Protein 8CBB (pdb70)

Secondary structure (DSSP, 8-state):
-PEEEEE------TTS-HHHHHHHHHHHHHHHHHTT-SEEEE----SSTT---S-HHHHHHHHHHT-SS-EEEES-EEGGGS-HHHHHHHHHHHHHHHTS-EEEEEE----HHHHHHTT--GGGHHHHHHHHHHHHHHHHHTSEEEEESSS-EEEEEE-SS--SSSS--EEEE--SHHHHHHHHHTT--EEE-S---HHHHHHHHHHHHHHHHHTT--GGG---EEEEEEEE-SSHHHHHHHHHHHHHHHHHHHHHHH---HHHHHHHHHHHHHHHHHHHHHHHHHSEEESHHHHHHHHHHHHHHH--SEEEEE-GGG-SHHHHHHHHHHIIIIIGGG----/---EEEEE------TTS-HHHHHHHHHHHHHHHHHTT-SEEEE----SSTT-S-S-HHHHHHHHHHT-SS-EEEES-EEGGGS-HHHHHHHHHHHHHHTTS-EEEEEE----HHHHHHHT--TTSHHHHHHHHHHHHHHHHHTSEEEE-SSS--EEEEE-SSPPSSSS--EEEE--SHHHHHHHHHTT--EEE-TTS-HHHHHHHHHHHHHHHHHTT--GGG---EEEEEEEE-SSHHHHHHHHHHHHHHHHHHHHHHTTHHHHHHH--HHHHH---SHHHHHHHHHHHHTEEESHHHHHHHHHHHHHHH--SEEEEE-GGG-SHHHHHHHHHHIIIIIGGG-----/--EEEEE------TTS-HHHHHHHHHHHHHHHHHTT-SEEEE----SSTT-S-S-HHHHHHHHHHT-SS-EEEES-EEGGGS-HHHHHHHHHHHHHHTTS-EEEEEE----HHHHHHHT--GGGHHHHHHHHHHHHHHHHHHSEEEE-SSS--EEEEE-SSPPSSSS--EEEE--SHHHHHHHHHTTPPEEE-TT--HHHHHHHHHHHHHHHHHTT--GGGS--EEEEEEEE-SSHHHHHHHHHHHHHHHHHHHHHHTSHHHHHHHHSSSS--HHHHHHHHHHHHTSSHHHHHHHHHHHHSEEESHHHHHHHHHHHHHHH--SEEEEE-GGG-SHHHHHHHHHHHHHHTGGG----/--EEEEE------TT--HHHHHHHHHHHHHHHHHTT-SEEEE----SSTT---S-HHHHHHHHHHT-SS-EEEES-EEGGGS-HHHHHHHHHHHHHHHTS-EEEEEE----HHHHHHHT--GGGHHHHHHHHHHHHHHHHHTSEEEEESSS-EEEEEE-SS--SSSS--EEEE--SHHHHHHHHHTTPPEEE-TT--HHHHHHHHHHHHHHHHHTT--TTS---EEEEEEEE-S-HHHHHHHHHHHHHHHHHHHHHH--TTHHHHHHHHHHHHHHHHHHHHHHHHSEEESHHHHHHHHHHHHHTT--SEEEEE-GGG-SHHHHHHHHHHHHHHTGGG----

Organism: NCBI:txid215803

InterPro domains:
  IPR002103 Bacterial luciferase/NFP [PR00089] (186-201)
  IPR002103 Bacterial luciferase/NFP [PR00089] (202-217)
  IPR002103 Bacterial luciferase/NFP [PR00089] (219-236)
  IPR002103 Bacterial luciferase/NFP [PR00089] (237-255)
  IPR011251 Luciferase-like domain [PF00296] (9-321)
  IPR036661 Luciferase-like domain superfamily [G3DSA:3.20.20.30] (7-361)
  IPR036661 Luciferase-like domain superfamily [SSF51679] (7-359)
  IPR050766 Bacterial Luciferase Oxidoreductase [PTHR30137] (23-360)

Radius of gyration: 40.03 Å; Cα contacts (8 Å, |Δi|>4): 2794; chains: 4; bounding box: 91×111×112 Å

Solvent-accessible surface area: 54090 Å² total; per-residue (Å²): 165,20,64,12,0,2,18,2,36,8,10,67,6,91,117,38,82,23,61,89,11,0,56,11,1,23,58,6,0,72,18,0,30,152,55,29,1,28,0,0,0,0,41,11,28,1,17,14,50,24,1,1,2,1,6,5,5,2,0,0,0,21,1,1,13,29,10,177,38,0,54,0,0,0,15,31,5,13,0,5,16,13,23,0,0,27,1,0,2,7,0,0,0,0,0,7,0,0,53,15,24,0,10,0,0,0,2,75,15,101,12,65,31,2,2,68,4,20,66,35,80,66,164,54,4,96,52,14,8,41,26,16,12,78,8,0,32,62,2,10,85,140,11,53,2,22,14,137,27,105,68,33,109,10,39,68,0,32,2,17,1,90,21,103,26,157,128,7,41,12,4,4,31,4,138,36,88,60,18,1,76,22,0,0,110,38,7,3,25,0,12,3,52,52,88,16,78,41,132,82,6,26,55,10,11,124,60,0,90,59,30,0,106,129,80,72,78,92,8,97,62,21,52,10,0,0,6,4,16,0,0,1,4,94,69,122,110,113,0,59,112,46,0,77,123,24,4,61,44,34,34,54,12,25,79,139,9,78,150,127,81,100,67,90,152,142,71,53,56,108,78,17,97,83,56,17,45,76,61,0,65,58,3,6,120,5,4,0,7,0,13,10,118,28,0,41,132,25,0,34,78,0,0,83,50,9,31,3,87,12,0,0,0,6,4,26,6,4,28,39,55,91,39,0,67,92,0,4,124,35,0,45,90,90,0,51,64,101,10,143,26,115,84,135,12,76,13,0,2,22,1,36,5,9,60,4,90,110,28,87,31,55,42,9,1,64,10,0,39,50,7,0,75,7,0,33,101,6,33,2,32,0,0,0,0,60,29,9,0,3,15,52,53,8,2,2,3,7,4,6,0,1,0,0,17,1,0,9,28,11,219,121,0,77,0,0,0,16,27,7,13,0,4,9,21,34,0,0,12,1,0,2,5,0,0,0,0,0,7,0,0,65,18,28,1,9,0,0,0,3,36,23,136,13,68,6,2,3,53,2,20,64,35,76,59,165,48,16,113,49,12,3,46,26,17,15,78,9,1,38,64,1,10,80,141,10,64,2,24,11,136,33,114,67,34,119,8,68,102,16,62,3,13,1,94,18,110,27,163,91,12,43,15,3,2,32,2,137,30,92,58,11,2,69,24,0,0,113,49,31,8,26,0,12,2,41,41,81,26,53,19,102,95,4,23,69,18,17,107,66,1,79,49,22,0,99,123,64,68,78,95,12,105,60,29,83,15,0,1,7,7,18,0,0,2,5,106,72,103,112,116,0,74,126,47,0,75,123,18,0,56,42,27,28,56,8,48,69,110,0,86,71,21,50,85,74,39,194,84,119,125,84,204,78,94,60,126,97,71,105,68,57,48,65,61,0,67,49,5,2,133,2,4,0,8,0,18,10,104,33,0,40,126,27,1,37,87,2,0,88,57,12,42,5,27,17,1,0,0,7,1,21,5,8,24,47,30,53,39,1,0,69,0,2,60,29,0,20,59,88,0,57,56,111,7,132,22,58,137,176,14,73,14,0,3,24,1,38,5,8,57,7,85,110,41,86,33,58,97,10,2,58,13,0,37,72,8,0,76,19,0,34,142,98,36,6,31,0,0,0,0,55,22,7,1,2,3,33,50,7,1,2,2,5,4,8,0,0,0,0,21,1,0,10,28,8,221,116,0,74,0,0,0,15,25,8,16,1,5,12,26,31,0,0,15,3,0,3,8,0,0,0,0,0,8,0,0,62,18,22,0,8,0,0,0,4,34,33,116,22,70,4,2,4,63,3,22,66,30,82,53,163,56,14,94,46,14,4,44,25,18,12,78,8,0,41,67,0,8,82,142,12,64,1,21,9,138,31,107,76,37,112,6,70,101,15,59,2,16,1,97,18,108,30,158,133,11,40,13,2,2,33,2,135,39,93,57,10,1,85,28,0,0,116,38,6,4,23,0,12,1,39,51,78,23,61,31,104,88,4,26,64,19,15,86,71,0,88,43,25,0,95,130,83,72,63,97,10,111,57,29,64,16,0,0,7,5,17,0,0,3,8,88,54,105,88,48,0,66,50,35,0,84,100,26,2,63,42,24,28,54,7,41,78,41,1,74,66,1,34,70,37,5,167,70,50,50,69,46,88,24,86,118,121,80,42,28,1,134,75,16,37,54,35,18,12,64,63,32,53,156,59,1,72,45,5,2,126,2,5,0,8,0,22,21,98,33,0,33,104,25,1,36,80,0,0,91,51,14,43,6,29,14,1,0,0,10,5,28,4,7,21,50,58,109,34,0,57,93,0,15,127,38,1,52,101,88,0,47,62,111,6,149,39,100,155,23,66,12,0,2,18,2,40,10,12,74,17,109,171,44,84,20,61,95,10,0,54,8,0,28,59,6,1,82,7,0,40,144,46,35,0,31,0,0,0,0,36,9,18,2,14,10,47,25,3,2,3,2,3,4,7,1,1,0,0,20,2,0,13,29,16,89,125,0,78,0,0,0,19,22,7,9,0,5,11,22,33,0,0,12,1,0,2,4,0,0,0,0,0,6,0,1,66,22,28,0,10,0,0,0,3,52,8,134,8,90,37,1,3,73,4,24,65,39,75,68,165,49,9,95,46,12,6,35,30,16,13,75,7,0,40,64,2,17,100,147,22,36,2,22,11,138,22,116,66,34,113,13,37,60,0,12,3,20,2,90,11,104,25,165,139,7,41,14,4,3,30,0,110,31,93,55,19,0,88,27,0,0,118,48,8,5,24,0,13,2,43,45,85,16,68,39,133,91,5,23,56,10,18,119,65,0,94,59,24,0,108,128,72,73,69,99,9,101,62,25,64,11,0,0,6,6,15,0,0,1,5,103,66,109,125,117,0,83,122,42,0,77,145,30,0,58,48,29,36,39,9,33,92,168,22,94,227,76,128,66,89,171,47,69,63,44,124,89,14,93,71,61,13,49,91,62,0,70,51,4,5,126,2,5,0,10,0,16,13,124,25,0,39,129,25,0,37,78,1,0,85,45,8,33,2,84,13,0,0,0,6,3,26,5,5,28,47,61,95,35,1,61,89,0,2,126,30,0,53,85,77,0,52,65,103,12,137,22,93

B-factor: mean 41.14, std 16.06, range [6.73, 124.64]

Nearest PDB structures (foldseek):
  8cbb-assembly1_B  TM=1.003E+00  e=1.285E-70  Enhygromyxa salina
  7bip-assembly1_B  TM=8.675E-01  e=2.846E-22  Streptomyces bottropensis
  6ket-assembly1_B  TM=8.667E-01  e=2.846E-22  Cylindrospermum alatosporum CCALA 988
  4uwm-assembly1_B  TM=7.843E-01  e=9.491E-19  Pseudomonas putida
  4uwm-assembly1_A  TM=7.594E-01  e=1.408E-18  Pseudomonas putida

Structure (mmCIF, N/CA/C/O backbone):
data_8CBB
#
_entry.id   8CBB
#
_cell.length_a   51.821
_cell.length_b   73.374
_cell.length_c   93.972
_cell.angle_alpha   88.72
_cell.angle_beta   77.93
_cell.angle_gamma   87.10
#
_symmetry.space_group_name_H-M   'P 1'
#
loop_
_entity.id
_entity.type
_entity.pdbx_description
1 polymer 'Alkanal monooxygenase alpha chain'
2 non-polymer 'SULFATE ION'
3 water water
#
loop_
_atom_site.group_PDB
_atom_site.id
_atom_site.type_symbol
_atom_site.label_atom_id
_atom_site.label_alt_id
_atom_site.label_comp_id
_atom_site.label_asym_id
_atom_site.label_entity_id
_atom_site.label_seq_id
_atom_site.pdbx_PDB_ins_code
_atom_site.Cartn_x
_atom_site.Cartn_y
_atom_site.Cartn_z
_atom_site.occupancy
_atom_site.B_iso_or_equiv
_atom_site.auth_seq_id
_atom_site.auth_comp_id
_atom_site.auth_asym_id
_atom_site.auth_atom_id
_atom_site.pdbx_PDB_model_num
ATOM 1 N N . ASP A 1 6 ? 19.266 -25.422 -6.783 1.00 50.25 6 ASP A N 1
ATOM 2 C CA . ASP A 1 6 ? 18.057 -25.541 -5.924 1.00 52.15 6 ASP A CA 1
ATOM 3 C C . ASP A 1 6 ? 17.046 -24.477 -6.341 1.00 54.22 6 ASP A C 1
ATOM 4 O O . ASP A 1 6 ? 17.310 -23.281 -6.223 1.00 54.65 6 ASP A O 1
ATOM 9 N N . ILE A 1 7 ? 15.886 -24.931 -6.828 1.00 51.20 7 ILE A N 1
ATOM 10 C CA . ILE A 1 7 ? 14.906 -24.051 -7.443 1.00 48.05 7 ILE A CA 1
ATOM 11 C C . ILE A 1 7 ? 14.224 -23.227 -6.354 1.00 42.94 7 ILE A C 1
ATOM 12 O O . ILE A 1 7 ? 13.879 -23.751 -5.298 1.00 39.55 7 ILE A O 1
ATOM 17 N N . LYS A 1 8 ? 14.038 -21.931 -6.634 1.00 40.03 8 LYS A N 1
ATOM 18 C CA . LYS A 1 8 ? 13.265 -21.054 -5.771 1.00 37.91 8 LYS A CA 1
ATOM 19 C C . LYS A 1 8 ? 11.792 -21.137 -6.161 1.00 35.09 8 LYS A C 1
ATOM 20 O O . LYS A 1 8 ? 11.439 -20.922 -7.318 1.00 37.17 8 LYS A O 1
ATOM 26 N N . TRP A 1 9 ? 10.941 -21.451 -5.179 1.00 33.12 9 TRP A N 1
ATOM 27 C CA . TRP A 1 9 ? 9.512 -21.583 -5.410 1.00 32.90 9 TRP A CA 1
ATOM 28 C C . TRP A 1 9 ? 8.793 -20.323 -4.931 1.00 31.61 9 TRP A C 1
ATOM 29 O O . TRP A 1 9 ? 8.879 -19.958 -3.761 1.00 28.74 9 TRP A O 1
ATOM 40 N N . GLY A 1 10 ? 8.088 -19.665 -5.857 1.00 32.73 10 GLY A N 1
ATOM 41 C CA . GLY A 1 10 ? 7.122 -18.636 -5.508 1.00 33.76 10 GLY A CA 1
ATOM 42 C C . GLY A 1 10 ? 5.689 -19.149 -5.617 1.00 34.06 10 GLY A C 1
ATOM 43 O O . GLY A 1 10 ? 5.443 -20.197 -6.212 1.00 33.39 10 GLY A O 1
ATOM 44 N N . MET A 1 11 ? 4.749 -18.399 -5.032 1.00 32.51 11 MET A N 1
ATOM 45 C CA . MET A 1 11 ? 3.342 -18.758 -5.082 1.00 33.65 11 MET A CA 1
ATOM 46 C C . MET A 1 11 ? 2.509 -17.518 -5.394 1.00 33.93 11 MET A C 1
ATOM 47 O O . MET A 1 11 ? 2.664 -16.483 -4.748 1.00 35.48 11 MET A O 1
ATOM 52 N N . PHE A 1 12 ? 1.621 -17.644 -6.386 1.00 31.94 12 PHE A N 1
ATOM 53 C CA . PHE A 1 12 ? 0.669 -16.596 -6.711 1.00 32.27 12 PHE A CA 1
ATOM 54 C C . PHE A 1 12 ? -0.464 -16.594 -5.688 1.00 31.60 12 PHE A C 1
ATOM 55 O O . PHE A 1 12 ? -1.101 -17.619 -5.454 1.00 29.11 12 PHE A O 1
ATOM 63 N N . LEU A 1 13 ? -0.703 -15.425 -5.086 1.00 31.36 13 LEU A N 1
ATOM 64 C CA . LEU A 1 13 ? -1.964 -15.144 -4.421 1.00 30.48 13 LEU A CA 1
ATOM 65 C C . LEU A 1 13 ? -2.917 -14.488 -5.416 1.00 31.05 13 LEU A C 1
ATOM 66 O O . LEU A 1 13 ? -3.024 -13.264 -5.467 1.00 29.42 13 LEU A O 1
ATOM 71 N N . ASN A 1 14 ? -3.600 -15.322 -6.208 1.00 34.45 14 ASN A N 1
ATOM 72 C CA . ASN A 1 14 ? -4.560 -14.847 -7.190 1.00 35.66 14 ASN A CA 1
ATOM 73 C C . ASN A 1 14 ? -5.800 -14.329 -6.466 1.00 35.33 14 ASN A C 1
ATOM 74 O O . ASN A 1 14 ? -6.119 -14.780 -5.368 1.00 37.64 14 ASN A O 1
ATOM 79 N N . THR A 1 15 ? -6.490 -13.379 -7.103 1.00 35.36 15 THR A N 1
ATOM 80 C CA . THR A 1 15 ? -7.737 -12.845 -6.584 1.00 31.79 15 THR A CA 1
ATOM 81 C C . THR A 1 15 ? -8.782 -12.846 -7.696 1.00 30.04 15 THR A C 1
ATOM 82 O O . THR A 1 15 ? -9.583 -11.920 -7.802 1.00 30.82 15 THR A O 1
ATOM 86 N N . ALA A 1 16 ? -8.758 -13.896 -8.522 1.00 28.64 16 ALA A N 1
ATOM 87 C CA . ALA A 1 16 ? -9.819 -14.143 -9.484 1.00 29.58 16 ALA A CA 1
ATOM 88 C C . ALA A 1 16 ? -11.066 -14.629 -8.751 1.00 30.28 16 ALA A C 1
ATOM 89 O O . ALA A 1 16 ? -10.965 -15.335 -7.751 1.00 30.77 16 ALA A O 1
ATOM 91 N N . ARG A 1 17 ? -12.238 -14.243 -9.265 1.00 32.26 17 ARG A N 1
ATOM 92 C CA . ARG A 1 17 ? -13.504 -14.597 -8.644 1.00 35.55 17 ARG A CA 1
ATOM 93 C C . ARG A 1 17 ? -14.406 -15.273 -9.673 1.00 36.22 17 ARG A C 1
ATOM 94 O O . ARG A 1 17 ? -15.214 -14.617 -10.326 1.00 34.99 17 ARG A O 1
ATOM 102 N N . PRO A 1 18 ? -14.296 -16.609 -9.848 1.00 37.68 18 PRO A N 1
ATOM 103 C CA . PRO A 1 18 ? -15.294 -17.372 -10.597 1.00 37.92 18 PRO A CA 1
ATOM 104 C C . PRO A 1 18 ? -16.696 -17.184 -10.025 1.00 39.64 18 PRO A C 1
ATOM 105 O O . PRO A 1 18 ? -16.853 -16.841 -8.856 1.00 38.68 18 PRO A O 1
ATOM 109 N N . PRO A 1 19 ? -17.755 -17.401 -10.837 1.00 43.90 19 PRO A N 1
ATOM 110 C CA . PRO A 1 19 ? -19.083 -16.862 -10.542 1.00 44.22 19 PRO A CA 1
ATOM 111 C C . PRO A 1 19 ? -19.720 -17.476 -9.297 1.00 43.68 19 PRO A C 1
ATOM 112 O O . PRO A 1 19 ? -20.697 -16.946 -8.771 1.00 45.01 19 PRO A O 1
ATOM 116 N N . GLN A 1 20 ? -19.157 -18.599 -8.837 1.00 44.45 20 GLN A N 1
ATOM 117 C CA . GLN A 1 20 ? -19.722 -19.337 -7.718 1.00 45.88 20 GLN A CA 1
ATOM 118 C C . GLN A 1 20 ? -19.066 -18.876 -6.419 1.00 42.75 20 GLN A C 1
ATOM 119 O O . GLN A 1 20 ? -19.414 -19.353 -5.342 1.00 43.48 20 GLN A O 1
ATOM 125 N N . PHE A 1 21 ? -18.118 -17.939 -6.538 1.00 38.52 21 PHE A N 1
ATOM 126 C CA . PHE A 1 21 ? -17.335 -17.480 -5.403 1.00 34.52 21 PHE A CA 1
ATOM 127 C C . PHE A 1 21 ? -17.770 -16.069 -5.017 1.00 32.83 21 PHE A C 1
ATOM 128 O O . PHE A 1 21 ? -18.322 -15.336 -5.835 1.00 31.58 21 PHE A O 1
ATOM 136 N N . THR A 1 22 ? -17.507 -15.705 -3.757 1.00 31.25 22 THR A N 1
ATOM 137 C CA . THR A 1 22 ? -17.669 -14.335 -3.299 1.00 30.89 22 THR A CA 1
ATOM 138 C C . THR A 1 22 ? -16.307 -13.644 -3.292 1.00 30.87 22 THR A C 1
ATOM 139 O O . THR A 1 22 ? -15.271 -14.304 -3.243 1.00 31.50 22 THR A O 1
ATOM 143 N N . GLU A 1 23 ? -16.327 -12.308 -3.344 1.00 32.07 23 GLU A N 1
ATOM 144 C CA . GLU A 1 23 ? -15.114 -11.513 -3.250 1.00 32.56 23 GLU A CA 1
ATOM 145 C C . GLU A 1 23 ? -14.423 -11.804 -1.920 1.00 29.20 23 GLU A C 1
ATOM 146 O O . GLU A 1 23 ? -13.201 -11.920 -1.862 1.00 28.64 23 GLU A O 1
ATOM 152 N N . ARG A 1 24 ? -15.224 -11.918 -0.857 1.00 27.44 24 ARG A N 1
ATOM 153 C CA . ARG A 1 24 ? -14.702 -12.093 0.487 1.00 28.15 24 ARG A CA 1
ATOM 154 C C . ARG A 1 24 ? -13.925 -13.405 0.554 1.00 28.46 24 ARG A C 1
ATOM 155 O O . ARG A 1 24 ? -12.830 -13.453 1.110 1.00 25.95 24 ARG A O 1
ATOM 163 N N . ARG A 1 25 ? -14.507 -14.463 -0.024 1.00 28.27 25 ARG A N 1
ATOM 164 C CA . ARG A 1 25 ? -13.941 -15.799 0.059 1.00 28.76 25 ARG A CA 1
ATOM 165 C C . ARG A 1 25 ? -12.591 -15.823 -0.652 1.00 27.61 25 ARG A C 1
ATOM 166 O O . ARG A 1 25 ? -11.620 -16.374 -0.137 1.00 25.13 25 ARG A O 1
ATOM 174 N N . VAL A 1 26 ? -12.554 -15.216 -1.842 1.00 26.73 26 VAL A N 1
ATOM 175 C CA . VAL A 1 26 ? -11.352 -15.173 -2.657 1.00 26.11 26 VAL A CA 1
ATOM 176 C C . VAL A 1 26 ? -10.238 -14.492 -1.864 1.00 23.84 26 VAL A C 1
ATOM 177 O O . VAL A 1 26 ? -9.119 -14.993 -1.804 1.00 25.93 26 VAL A O 1
ATOM 181 N N . LEU A 1 27 ? -10.563 -13.347 -1.254 1.00 23.37 27 LEU A N 1
ATOM 182 C CA . LEU A 1 27 ? -9.567 -12.501 -0.618 1.00 22.66 27 LEU A CA 1
ATOM 183 C C . LEU A 1 27 ? -9.113 -13.132 0.696 1.00 22.38 27 LEU A C 1
ATOM 184 O O . LEU A 1 27 ? -8.030 -12.828 1.190 1.00 22.24 27 LEU A O 1
ATOM 189 N N . GLU A 1 28 ? -9.953 -14.011 1.253 1.00 24.59 28 GLU A N 1
ATOM 190 C CA . GLU A 1 28 ? -9.659 -14.671 2.515 1.00 24.67 28 GLU A CA 1
ATOM 191 C C . GLU A 1 28 ? -8.810 -15.911 2.249 1.00 24.21 28 GLU A C 1
ATOM 192 O O . GLU A 1 28 ? -7.878 -16.201 2.996 1.00 23.36 28 GLU A O 1
ATOM 198 N N . ASN A 1 29 ? -9.150 -16.632 1.174 1.00 23.72 29 ASN A N 1
ATOM 199 C CA . ASN A 1 29 ? -8.309 -17.696 0.653 1.00 22.84 29 ASN A CA 1
ATOM 200 C C . ASN A 1 29 ? -6.908 -17.152 0.382 1.00 22.82 29 ASN A C 1
ATOM 201 O O . ASN A 1 29 ? -5.916 -17.756 0.787 1.00 23.09 29 ASN A O 1
ATOM 206 N N . ALA A 1 30 ? -6.846 -16.011 -0.314 1.00 21.61 30 ALA A N 1
ATOM 207 C CA . ALA A 1 30 ? -5.584 -15.451 -0.772 1.00 22.46 30 ALA A CA 1
ATOM 208 C C . ALA A 1 30 ? -4.664 -15.206 0.421 1.00 23.67 30 ALA A C 1
ATOM 209 O O . ALA A 1 30 ? -3.551 -15.726 0.467 1.00 23.81 30 ALA A O 1
ATOM 211 N N . LYS A 1 31 ? -5.146 -14.410 1.382 1.00 24.68 31 LYS A N 1
ATOM 212 C CA . LYS A 1 31 ? -4.425 -14.165 2.621 1.00 25.33 31 LYS A CA 1
ATOM 213 C C . LYS A 1 31 ? -3.930 -15.490 3.193 1.00 25.49 31 LYS A C 1
ATOM 214 O O . LYS A 1 31 ? -2.796 -15.585 3.657 1.00 25.90 31 LYS A O 1
ATOM 220 N N . PHE A 1 32 ? -4.801 -16.504 3.165 1.00 26.11 32 PHE A N 1
ATOM 221 C CA . PHE A 1 32 ? -4.539 -17.762 3.843 1.00 26.66 32 PHE A CA 1
ATOM 222 C C . PHE A 1 32 ? -3.408 -18.503 3.134 1.00 25.77 32 PHE A C 1
ATOM 223 O O . PHE A 1 32 ? -2.521 -19.054 3.782 1.00 23.58 32 PHE A O 1
ATOM 231 N N . TYR A 1 33 ? -3.455 -18.514 1.797 1.00 25.40 33 TYR A N 1
ATOM 232 C CA . TYR A 1 33 ? -2.406 -19.124 0.998 1.00 25.49 33 TYR A CA 1
ATOM 233 C C . TYR A 1 33 ? -1.094 -18.376 1.223 1.00 26.16 33 TYR A C 1
ATOM 234 O O . TYR A 1 33 ? -0.024 -18.978 1.208 1.00 28.83 33 TYR A O 1
ATOM 243 N N . GLY A 1 34 ? -1.194 -17.061 1.443 1.00 25.99 34 GLY A N 1
ATOM 244 C CA . GLY A 1 34 ? -0.063 -16.265 1.889 1.00 26.17 34 GLY A CA 1
ATOM 245 C C . GLY A 1 34 ? 0.612 -16.871 3.117 1.00 26.14 34 GLY A C 1
ATOM 246 O O . GLY A 1 34 ? 1.837 -16.880 3.214 1.00 26.57 34 GLY A O 1
ATOM 247 N N . GLN A 1 35 ? -0.204 -17.375 4.048 1.00 27.66 35 GLN A N 1
ATOM 248 C CA . GLN A 1 35 ? 0.290 -17.907 5.308 1.00 27.68 35 GLN A CA 1
ATOM 249 C C . GLN A 1 35 ? 0.889 -19.291 5.077 1.00 25.36 35 GLN A C 1
ATOM 250 O O . GLN A 1 35 ? 1.858 -19.667 5.731 1.00 26.40 35 GLN A O 1
ATOM 256 N N . VAL A 1 36 ? 0.291 -20.041 4.145 1.00 24.29 36 VAL A N 1
ATOM 257 C CA . VAL A 1 36 ? 0.727 -21.395 3.843 1.00 25.95 36 VAL A CA 1
ATOM 258 C C . VAL A 1 36 ? 2.073 -21.329 3.127 1.00 29.29 36 VAL A C 1
ATOM 259 O O . VAL A 1 36 ? 2.958 -22.142 3.385 1.00 32.28 36 VAL A O 1
ATOM 263 N N . ALA A 1 37 ? 2.212 -20.349 2.226 1.00 29.82 37 ALA A N 1
ATOM 264 C CA . ALA A 1 37 ? 3.448 -20.141 1.492 1.00 30.86 37 ALA A CA 1
ATOM 265 C C . ALA A 1 37 ? 4.610 -19.989 2.470 1.00 32.68 37 ALA A C 1
ATOM 266 O O . ALA A 1 37 ? 5.712 -20.467 2.209 1.00 34.81 37 ALA A O 1
ATOM 268 N N . GLU A 1 38 ? 4.349 -19.310 3.593 1.00 34.89 38 GLU A N 1
ATOM 269 C CA . GLU A 1 38 ? 5.385 -19.005 4.565 1.00 37.17 38 GLU A CA 1
ATOM 270 C C . GLU A 1 38 ? 5.793 -20.284 5.290 1.00 37.31 38 GLU A C 1
ATOM 271 O O . GLU A 1 38 ? 6.979 -20.542 5.479 1.00 37.25 38 GLU A O 1
ATOM 277 N N . GLU A 1 39 ? 4.793 -21.077 5.690 1.00 41.53 39 GLU A N 1
ATOM 278 C CA . GLU A 1 39 ? 5.016 -22.227 6.551 1.00 45.94 39 GLU A CA 1
ATOM 279 C C . GLU A 1 39 ? 5.697 -23.337 5.755 1.00 43.82 39 GLU A C 1
ATOM 280 O O . GLU A 1 39 ? 6.536 -24.060 6.287 1.00 43.55 39 GLU A O 1
ATOM 286 N N . MET A 1 40 ? 5.327 -23.457 4.476 1.00 41.11 40 MET A N 1
ATOM 287 C CA . MET A 1 40 ? 5.741 -24.584 3.658 1.00 40.43 40 MET A CA 1
ATOM 288 C C . MET A 1 40 ? 6.942 -24.185 2.803 1.00 36.68 40 MET A C 1
ATOM 289 O O . MET A 1 40 ? 7.192 -24.784 1.760 1.00 33.81 40 MET A O 1
ATOM 294 N N . GLY A 1 41 ? 7.677 -23.164 3.257 1.00 34.35 41 GLY A N 1
ATOM 295 C CA . GLY A 1 41 ? 9.058 -22.967 2.847 1.00 34.92 41 GLY A CA 1
ATOM 296 C C . GLY A 1 41 ? 9.175 -22.545 1.384 1.00 35.06 41 GLY A C 1
ATOM 297 O O . GLY A 1 41 ? 10.190 -22.806 0.740 1.00 37.88 41 GLY A O 1
ATOM 298 N N . PHE A 1 42 ? 8.130 -21.883 0.873 1.00 32.31 42 PHE A N 1
ATOM 299 C CA . PHE A 1 42 ? 8.217 -21.160 -0.385 1.00 31.57 42 PHE A CA 1
ATOM 300 C C . PHE A 1 42 ? 9.155 -19.966 -0.223 1.00 31.84 42 PHE A C 1
ATOM 301 O O . PHE A 1 42 ? 9.210 -19.354 0.841 1.00 34.11 42 PHE A O 1
ATOM 309 N N . GLU A 1 43 ? 9.887 -19.645 -1.295 1.00 30.86 43 GLU A N 1
ATOM 310 C CA . GLU A 1 43 ? 10.777 -18.497 -1.300 1.00 30.26 43 GLU A CA 1
ATOM 311 C C . GLU A 1 43 ? 9.951 -17.217 -1.197 1.00 30.85 43 GLU A C 1
ATOM 312 O O . GLU A 1 43 ? 10.304 -16.305 -0.452 1.00 29.86 43 GLU A O 1
ATOM 318 N N . SER A 1 44 ? 8.851 -17.166 -1.956 1.00 29.32 44 SER A N 1
ATOM 319 C CA . SER A 1 44 ? 8.209 -15.907 -2.295 1.00 29.01 44 SER A CA 1
ATOM 320 C C . SER A 1 44 ? 6.703 -16.108 -2.440 1.00 29.95 44 SER A C 1
ATOM 321 O O . SER A 1 44 ? 6.238 -17.225 -2.660 1.00 29.19 44 SER A O 1
ATOM 324 N N . ALA A 1 45 ? 5.955 -15.005 -2.312 1.00 29.90 45 ALA A N 1
ATOM 325 C CA . ALA A 1 45 ? 4.578 -14.936 -2.774 1.00 28.32 45 ALA A CA 1
ATOM 326 C C . ALA A 1 45 ? 4.413 -13.732 -3.699 1.00 26.38 45 ALA A C 1
ATOM 327 O O . ALA A 1 45 ? 5.175 -12.772 -3.611 1.00 24.42 45 ALA A O 1
ATOM 329 N N . TRP A 1 46 ? 3.414 -13.799 -4.587 1.00 25.57 46 TRP A N 1
ATOM 330 C CA . TRP A 1 46 ? 3.341 -12.900 -5.727 1.00 27.04 46 TRP A CA 1
ATOM 331 C C . TRP A 1 46 ? 1.904 -12.431 -5.936 1.00 27.12 46 TRP A C 1
ATOM 332 O O . TRP A 1 46 ? 0.965 -13.210 -5.798 1.00 27.70 46 TRP A O 1
ATOM 343 N N . MET A 1 47 ? 1.756 -11.143 -6.268 1.00 29.16 47 MET A N 1
ATOM 344 C CA . MET A 1 47 ? 0.449 -10.533 -6.450 1.00 33.44 47 MET A CA 1
ATOM 345 C C . MET A 1 47 ? 0.380 -9.885 -7.830 1.00 33.38 47 MET A C 1
ATOM 346 O O . MET A 1 47 ? 1.401 -9.488 -8.387 1.00 36.62 47 MET A O 1
ATOM 351 N N . LEU A 1 48 ? -0.840 -9.780 -8.367 1.00 32.73 48 LEU A N 1
ATOM 352 C CA . LEU A 1 48 ? -1.053 -9.261 -9.708 1.00 32.40 48 LEU A CA 1
ATOM 353 C C . LEU A 1 48 ? -1.864 -7.970 -9.627 1.00 31.93 48 LEU A C 1
ATOM 354 O O . LEU A 1 48 ? -2.359 -7.609 -8.562 1.00 31.16 48 LEU A O 1
ATOM 359 N N . GLU A 1 49 ? -1.984 -7.278 -10.767 1.00 31.84 49 GLU A N 1
ATOM 360 C CA . GLU A 1 49 ? -2.760 -6.052 -10.849 1.00 33.07 49 GLU A CA 1
ATOM 361 C C . GLU A 1 49 ? -3.794 -6.182 -11.964 1.00 32.77 49 GLU A C 1
ATOM 362 O O . GLU A 1 49 ? -3.440 -6.403 -13.120 1.00 37.96 49 GLU A O 1
ATOM 368 N N . HIS A 1 50 ? -5.072 -6.037 -11.599 1.00 33.76 50 HIS A N 1
ATOM 369 C CA . HIS A 1 50 ? -6.163 -6.069 -12.560 1.00 34.43 50 HIS A CA 1
ATOM 370 C C . HIS A 1 50 ? -7.229 -5.051 -12.158 1.00 33.56 50 HIS A C 1
ATOM 371 O O . HIS A 1 50 ? -7.421 -4.779 -10.974 1.00 32.22 50 HIS A O 1
ATOM 378 N N . HIS A 1 51 ? -7.919 -4.497 -13.161 1.00 31.55 51 HIS A N 1
ATOM 379 C CA . HIS A 1 51 ? -8.884 -3.434 -12.937 1.00 30.09 51 HIS A CA 1
ATOM 380 C C . HIS A 1 51 ? -10.219 -3.802 -13.578 1.00 30.27 51 HIS A C 1
ATOM 381 O O . HIS A 1 51 ? -10.256 -4.306 -14.697 1.00 31.36 51 HIS A O 1
ATOM 388 N N . PHE A 1 52 ? -11.309 -3.543 -12.845 1.00 32.26 52 PHE A N 1
ATOM 389 C CA . PHE A 1 52 ? -12.635 -3.409 -13.428 1.00 32.79 52 PHE A CA 1
ATOM 390 C C . PHE A 1 52 ? -13.138 -4.768 -13.911 1.00 34.83 52 PHE A C 1
ATOM 391 O O . PHE A 1 52 ? -13.998 -4.836 -14.786 1.00 37.78 52 PHE A O 1
ATOM 399 N N . THR A 1 53 ? -12.598 -5.845 -13.329 1.00 34.71 53 THR A N 1
ATOM 400 C CA . THR A 1 53 ? -12.805 -7.183 -13.860 1.00 34.72 53 THR A CA 1
ATOM 401 C C . THR A 1 53 ? -12.712 -8.202 -12.727 1.00 34.01 53 THR A C 1
ATOM 402 O O . THR A 1 53 ? -12.047 -7.959 -11.721 1.00 31.42 53 THR A O 1
ATOM 406 N N . ASP A 1 54 ? -13.388 -9.342 -12.910 1.00 35.28 54 ASP A N 1
ATOM 407 C CA . ASP A 1 54 ? -13.496 -10.358 -11.875 1.00 37.07 54 ASP A CA 1
ATOM 408 C C . ASP A 1 54 ? -12.361 -11.368 -12.025 1.00 39.26 54 ASP A C 1
ATOM 409 O O . ASP A 1 54 ? -12.171 -12.224 -11.163 1.00 41.75 54 ASP A O 1
ATOM 414 N N . TYR A 1 55 ? -11.613 -11.259 -13.127 1.00 41.20 55 TYR A N 1
ATOM 415 C CA . TYR A 1 55 ? -10.524 -12.180 -13.407 1.00 41.84 55 TYR A CA 1
ATOM 416 C C . TYR A 1 55 ? -9.285 -11.733 -12.634 1.00 35.56 55 TYR A C 1
ATOM 417 O O . TYR A 1 55 ? -8.256 -12.404 -12.654 1.00 33.85 55 TYR A O 1
ATOM 426 N N . GLY A 1 56 ? -9.411 -10.600 -11.932 1.00 32.86 56 GLY A N 1
ATOM 427 C CA . GLY A 1 56 ? -8.585 -10.309 -10.771 1.00 31.52 56 GLY A CA 1
ATOM 428 C C . GLY A 1 56 ? -9.089 -9.085 -10.010 1.00 30.43 56 GLY A C 1
ATOM 429 O O . GLY A 1 56 ? -9.369 -8.048 -10.609 1.00 31.45 56 GLY A O 1
ATOM 430 N N . LEU A 1 57 ? -9.200 -9.220 -8.684 1.00 28.05 57 LEU A N 1
ATOM 431 C CA . LEU A 1 57 ? -9.864 -8.223 -7.860 1.00 27.68 57 LEU A CA 1
ATOM 432 C C . LEU A 1 57 ? -8.857 -7.165 -7.417 1.00 27.32 57 LEU A C 1
ATOM 433 O O . LEU A 1 57 ? -9.190 -5.986 -7.321 1.00 27.96 57 LEU A O 1
ATOM 438 N N . CYS A 1 58 ? -7.622 -7.602 -7.148 1.00 26.54 58 CYS A N 1
ATOM 439 C CA . CYS A 1 58 ? -6.596 -6.727 -6.606 1.00 25.56 58 CYS A CA 1
ATOM 440 C C . CYS A 1 58 ? -6.149 -5.726 -7.669 1.00 25.01 58 CYS A C 1
ATOM 441 O O . CYS A 1 58 ? -5.477 -6.091 -8.631 1.00 23.56 58 CYS A O 1
ATOM 444 N N . GLY A 1 59 ? -6.527 -4.458 -7.475 1.00 26.13 59 GLY A N 1
ATOM 445 C CA . GLY A 1 59 ? -6.113 -3.382 -8.361 1.00 27.67 59 GLY A CA 1
ATOM 446 C C . GLY A 1 59 ? -4.850 -2.681 -7.867 1.00 27.99 59 GLY A C 1
ATOM 447 O O . GLY A 1 59 ? -4.289 -1.840 -8.566 1.00 27.45 59 GLY A O 1
ATOM 448 N N . SER A 1 60 ? -4.410 -3.037 -6.655 1.00 31.00 60 SER A N 1
ATOM 449 C CA . SER A 1 60 ? -3.227 -2.439 -6.058 1.00 32.42 60 SER A CA 1
ATOM 450 C C . SER A 1 60 ? -2.314 -3.528 -5.502 1.00 29.97 60 SER A C 1
ATOM 451 O O . SER A 1 60 ? -2.495 -3.979 -4.374 1.00 33.46 60 SER A O 1
ATOM 454 N N . PRO A 1 61 ? -1.301 -3.977 -6.273 1.00 29.30 61 PRO A N 1
ATOM 455 C CA . PRO A 1 61 ? -0.352 -4.979 -5.789 1.00 29.21 61 PRO A CA 1
ATOM 456 C C . PRO A 1 61 ? 0.541 -4.454 -4.667 1.00 29.83 61 PRO A C 1
ATOM 457 O O . PRO A 1 61 ? 1.061 -5.232 -3.870 1.00 28.86 61 PRO A O 1
ATOM 461 N N . MET A 1 62 ? 0.707 -3.128 -4.612 1.00 30.14 62 MET A N 1
ATOM 462 C CA . MET A 1 62 ? 1.597 -2.507 -3.646 1.00 31.82 62 MET A CA 1
ATOM 463 C C . MET A 1 62 ? 0.964 -2.570 -2.259 1.00 31.61 62 MET A C 1
ATOM 464 O O . MET A 1 62 ? 1.663 -2.724 -1.260 1.00 33.81 62 MET A O 1
ATOM 469 N N . VAL A 1 63 ? -0.366 -2.446 -2.210 1.00 30.84 63 VAL A N 1
ATOM 470 C CA . VAL A 1 63 ? -1.090 -2.499 -0.951 1.00 32.52 63 VAL A CA 1
ATOM 471 C C . VAL A 1 63 ? -1.127 -3.947 -0.469 1.00 29.92 63 VAL A C 1
ATOM 472 O O . VAL A 1 63 ? -0.854 -4.225 0.697 1.00 27.60 63 VAL A O 1
ATOM 476 N N . MET A 1 64 ? -1.466 -4.860 -1.383 1.00 29.07 64 MET A N 1
ATOM 477 C CA . MET A 1 64 ? -1.673 -6.255 -1.033 1.00 29.12 64 MET A CA 1
ATOM 478 C C . MET A 1 64 ? -0.328 -6.911 -0.731 1.00 26.86 64 MET A C 1
ATOM 479 O O . MET A 1 64 ? -0.243 -7.795 0.118 1.00 24.17 64 MET A O 1
ATOM 484 N N . ALA A 1 65 ? 0.714 -6.468 -1.443 1.00 26.04 65 ALA A N 1
ATOM 485 C CA . ALA A 1 65 ? 2.076 -6.893 -1.165 1.00 25.38 65 ALA A CA 1
ATOM 486 C C . ALA A 1 65 ? 2.498 -6.389 0.212 1.00 25.91 65 ALA A C 1
ATOM 487 O O . ALA A 1 65 ? 3.116 -7.119 0.984 1.00 25.92 65 ALA A O 1
ATOM 489 N N . SER A 1 66 ? 2.149 -5.132 0.503 1.00 27.42 66 SER A N 1
ATOM 490 C CA . SER A 1 66 ? 2.517 -4.494 1.755 1.00 27.83 66 SER A CA 1
ATOM 491 C C . SER A 1 66 ? 1.901 -5.258 2.926 1.00 26.72 66 SER A C 1
ATOM 492 O O . SER A 1 66 ? 2.554 -5.467 3.946 1.00 27.04 66 SER A O 1
ATOM 495 N N . TYR A 1 67 ? 0.641 -5.673 2.755 1.00 26.07 67 TYR A N 1
ATOM 496 C CA . TYR A 1 67 ? -0.095 -6.376 3.793 1.00 25.74 67 TYR A CA 1
ATOM 497 C C . TYR A 1 67 ? 0.597 -7.698 4.113 1.00 25.18 67 TYR A C 1
ATOM 498 O O . TYR A 1 67 ? 0.805 -8.031 5.278 1.00 25.00 67 TYR A O 1
ATOM 507 N N . ILE A 1 68 ? 0.941 -8.448 3.062 1.00 25.75 68 ILE A N 1
ATOM 508 C CA . ILE A 1 68 ? 1.378 -9.825 3.207 1.00 26.28 68 ILE A CA 1
ATOM 509 C C . ILE A 1 68 ? 2.783 -9.840 3.806 1.00 25.40 68 ILE A C 1
ATOM 510 O O . ILE A 1 68 ? 3.171 -10.808 4.456 1.00 25.07 68 ILE A O 1
ATOM 515 N N . LEU A 1 69 ? 3.534 -8.756 3.585 1.00 25.46 69 LEU A N 1
ATOM 516 C CA . LEU A 1 69 ? 4.879 -8.630 4.124 1.00 26.33 69 LEU A CA 1
ATOM 517 C C . LEU A 1 69 ? 4.809 -8.340 5.621 1.00 26.55 69 LEU A C 1
ATOM 518 O O . LEU A 1 69 ? 5.679 -8.762 6.380 1.00 26.37 69 LEU A O 1
ATOM 523 N N . GLY A 1 70 ? 3.766 -7.613 6.034 1.00 27.13 70 GLY A N 1
ATOM 524 C CA . GLY A 1 70 ? 3.467 -7.427 7.444 1.00 27.27 70 GLY A CA 1
ATOM 525 C C . GLY A 1 70 ? 3.123 -8.747 8.127 1.00 27.35 70 GLY A C 1
ATOM 526 O O . GLY A 1 70 ? 3.488 -8.972 9.279 1.00 26.77 70 GLY A O 1
ATOM 527 N N . ALA A 1 71 ? 2.419 -9.617 7.395 1.00 27.64 71 ALA A N 1
ATOM 528 C CA . ALA A 1 71 ? 1.801 -10.795 7.978 1.00 28.44 71 ALA A CA 1
ATOM 529 C C . ALA A 1 71 ? 2.743 -11.992 7.870 1.00 29.54 71 ALA A C 1
ATOM 530 O O . ALA A 1 71 ? 2.333 -13.126 8.110 1.00 31.10 71 ALA A O 1
ATOM 532 N N . THR A 1 72 ? 4.003 -11.727 7.504 1.00 30.00 72 THR A N 1
ATOM 533 C CA . THR A 1 72 ? 4.985 -12.779 7.300 1.00 30.13 72 THR A CA 1
ATOM 534 C C . THR A 1 72 ? 6.352 -12.306 7.788 1.00 34.61 72 THR A C 1
ATOM 535 O O . THR A 1 72 ? 6.605 -11.106 7.877 1.00 31.42 72 THR A O 1
ATOM 539 N N . ARG A 1 73 ? 7.226 -13.272 8.096 1.00 41.09 73 ARG A N 1
ATOM 540 C CA . ARG A 1 73 ? 8.508 -12.994 8.723 1.00 46.59 73 ARG A CA 1
ATOM 541 C C . ARG A 1 73 ? 9.622 -13.086 7.682 1.00 47.28 73 ARG A C 1
ATOM 542 O O . ARG A 1 73 ? 10.532 -12.260 7.673 1.00 46.70 73 ARG A O 1
ATOM 550 N N . ARG A 1 74 ? 9.545 -14.106 6.820 1.00 46.46 74 ARG A N 1
ATOM 551 C CA . ARG A 1 74 ? 10.728 -14.645 6.168 1.00 47.33 74 ARG A CA 1
ATOM 552 C C . ARG A 1 74 ? 10.540 -14.646 4.652 1.00 42.30 74 ARG A C 1
ATOM 553 O O . ARG A 1 74 ? 11.493 -14.430 3.907 1.00 40.82 74 ARG A O 1
ATOM 561 N N . ILE A 1 75 ? 9.306 -14.898 4.204 1.00 39.20 75 ILE A N 1
ATOM 562 C CA . ILE A 1 75 ? 9.016 -15.020 2.785 1.00 36.40 75 ILE A CA 1
ATOM 563 C C . ILE A 1 75 ? 9.260 -13.670 2.115 1.00 32.13 75 ILE A C 1
ATOM 564 O O . ILE A 1 75 ? 9.073 -12.624 2.733 1.00 32.42 75 ILE A O 1
ATOM 569 N N . LYS A 1 76 ? 9.685 -13.710 0.847 1.00 29.27 76 LYS A N 1
ATOM 570 C CA . LYS A 1 76 ? 9.720 -12.524 0.006 1.00 29.78 76 LYS A CA 1
ATOM 571 C C . LYS A 1 76 ? 8.389 -12.387 -0.729 1.00 28.04 76 LYS A C 1
ATOM 572 O O . LYS A 1 76 ? 7.708 -13.379 -0.978 1.00 27.35 76 LYS A O 1
ATOM 578 N N . VAL A 1 77 ? 8.036 -11.145 -1.074 1.00 25.62 77 VAL A N 1
ATOM 579 C CA . VAL A 1 77 ? 6.796 -10.869 -1.778 1.00 24.58 77 VAL A CA 1
ATOM 580 C C . VAL A 1 77 ? 7.108 -10.012 -3.000 1.00 23.93 77 VAL A C 1
ATOM 581 O O . VAL A 1 77 ? 7.653 -8.917 -2.871 1.00 23.96 77 VAL A O 1
ATOM 585 N N . GLY A 1 78 ? 6.755 -10.529 -4.180 1.00 23.76 78 GLY A N 1
ATOM 586 C CA . GLY A 1 78 ? 6.905 -9.790 -5.421 1.00 25.57 78 GLY A CA 1
ATOM 587 C C . GLY A 1 78 ? 5.552 -9.426 -6.025 1.00 26.12 78 GLY A C 1
ATOM 588 O O . GLY A 1 78 ? 4.529 -10.000 -5.656 1.00 26.80 78 GLY A O 1
ATOM 589 N N . THR A 1 79 ? 5.564 -8.466 -6.956 1.00 25.48 79 THR A N 1
ATOM 590 C CA . THR A 1 79 ? 4.399 -8.171 -7.771 1.00 26.72 79 THR A CA 1
ATOM 591 C C . THR A 1 79 ? 4.648 -8.645 -9.200 1.00 27.69 79 THR A C 1
ATOM 592 O O . THR A 1 79 ? 5.793 -8.758 -9.632 1.00 25.43 79 THR A O 1
ATOM 596 N N . ALA A 1 80 ? 3.555 -8.917 -9.923 1.00 28.68 80 ALA A N 1
ATOM 597 C CA . ALA A 1 80 ? 3.632 -9.449 -11.272 1.00 27.63 80 ALA A CA 1
ATOM 598 C C . ALA A 1 80 ? 2.339 -9.135 -12.021 1.00 29.51 80 ALA A C 1
ATOM 599 O O . ALA A 1 80 ? 1.501 -10.014 -12.208 1.00 30.12 80 ALA A O 1
ATOM 601 N N . ILE A 1 81 ? 2.185 -7.873 -12.443 1.00 30.76 81 ILE A N 1
ATOM 602 C CA . ILE A 1 81 ? 3.225 -6.864 -12.318 1.00 31.27 81 ILE A CA 1
ATOM 603 C C . ILE A 1 81 ? 2.566 -5.526 -11.997 1.00 31.91 81 ILE A C 1
ATOM 604 O O . ILE A 1 81 ? 1.353 -5.382 -12.132 1.00 31.88 81 ILE A O 1
ATOM 609 N N . ASN A 1 82 ? 3.380 -4.552 -11.576 1.00 33.26 82 ASN A N 1
ATOM 610 C CA . ASN A 1 82 ? 2.948 -3.166 -11.506 1.00 35.67 82 ASN A CA 1
ATOM 611 C C . ASN A 1 82 ? 2.857 -2.597 -12.919 1.00 35.38 82 ASN A C 1
ATOM 612 O O . ASN A 1 82 ? 3.864 -2.490 -13.615 1.00 37.69 82 ASN A O 1
ATOM 617 N N . ILE A 1 83 ? 1.636 -2.232 -13.327 1.00 36.80 83 ILE A N 1
ATOM 618 C CA . ILE A 1 83 ? 1.416 -1.538 -14.585 1.00 34.58 83 ILE A CA 1
ATOM 619 C C . ILE A 1 83 ? 1.874 -0.091 -14.429 1.00 34.85 83 ILE A C 1
ATOM 620 O O . ILE A 1 83 ? 1.195 0.718 -13.800 1.00 33.69 83 ILE A O 1
ATOM 625 N N . LEU A 1 84 ? 3.038 0.217 -15.011 1.00 36.07 84 LEU A N 1
ATOM 626 C CA . LEU A 1 84 ? 3.811 1.389 -14.630 1.00 37.66 84 LEU A CA 1
ATOM 627 C C . LEU A 1 84 ? 3.141 2.648 -15.178 1.00 36.75 84 LEU A C 1
ATOM 628 O O . LEU A 1 84 ? 2.954 3.620 -14.449 1.00 38.31 84 LEU A O 1
ATOM 633 N N . PRO A 1 85 ? 2.759 2.670 -16.476 1.00 35.40 85 PRO A N 1
ATOM 634 C CA . PRO A 1 85 ? 2.162 3.857 -17.089 1.00 36.10 85 PRO A CA 1
ATOM 635 C C . PRO A 1 85 ? 1.067 4.510 -16.249 1.00 36.35 85 PRO A C 1
ATOM 636 O O . PRO A 1 85 ? 0.784 5.695 -16.411 1.00 39.28 85 PRO A O 1
ATOM 640 N N . LEU A 1 86 ? 0.460 3.722 -15.353 1.00 37.70 86 LEU A N 1
ATOM 641 C CA . LEU A 1 86 ? -0.812 4.075 -14.744 1.00 36.30 86 LEU A CA 1
ATOM 642 C C . LEU A 1 86 ? -0.572 4.885 -13.472 1.00 37.04 86 LEU A C 1
ATOM 643 O O . LEU A 1 86 ? -1.501 5.481 -12.931 1.00 40.09 86 LEU A O 1
ATOM 648 N N . GLU A 1 87 ? 0.679 4.893 -13.001 1.00 38.07 87 GLU A N 1
ATOM 649 C CA . GLU A 1 87 ? 1.016 5.519 -11.733 1.00 40.82 87 GLU A CA 1
ATOM 650 C C . GLU A 1 87 ? 2.205 6.453 -11.933 1.00 37.36 87 GLU A C 1
ATOM 651 O O . GLU A 1 87 ? 3.103 6.162 -12.720 1.00 37.19 87 GLU A O 1
ATOM 657 N N . HIS A 1 88 ? 2.194 7.577 -11.210 1.00 35.88 88 HIS A N 1
ATOM 658 C CA . HIS A 1 88 ? 3.323 8.492 -11.195 1.00 35.60 88 HIS A CA 1
ATOM 659 C C . HIS A 1 88 ? 4.557 7.763 -10.671 1.00 34.86 88 HIS A C 1
ATOM 660 O O . HIS A 1 88 ? 4.484 7.057 -9.668 1.00 37.06 88 HIS A O 1
ATOM 667 N N . PRO A 1 89 ? 5.724 7.904 -11.339 1.00 34.19 89 PRO A N 1
ATOM 668 C CA . PRO A 1 89 ? 6.921 7.148 -10.968 1.00 34.62 89 PRO A CA 1
ATOM 669 C C . PRO A 1 89 ? 7.550 7.629 -9.663 1.00 35.22 89 PRO A C 1
ATOM 670 O O . PRO A 1 89 ? 8.304 6.896 -9.028 1.00 37.18 89 PRO A O 1
ATOM 674 N N . VAL A 1 90 ? 7.231 8.867 -9.274 1.00 37.40 90 VAL A N 1
ATOM 675 C CA . VAL A 1 90 ? 7.752 9.443 -8.045 1.00 38.91 90 VAL A CA 1
ATOM 676 C C . VAL A 1 90 ? 6.969 8.870 -6.866 1.00 37.72 90 VAL A C 1
ATOM 677 O O . VAL A 1 90 ? 7.493 8.763 -5.760 1.00 34.22 90 VAL A O 1
ATOM 681 N N . ARG A 1 91 ? 5.709 8.505 -7.123 1.00 40.07 91 ARG A N 1
ATOM 682 C CA . ARG A 1 91 ? 4.826 7.996 -6.088 1.00 41.52 91 ARG A CA 1
ATOM 683 C C . ARG A 1 91 ? 5.183 6.541 -5.795 1.00 39.71 91 ARG A C 1
ATOM 684 O O . ARG A 1 91 ? 5.218 6.130 -4.637 1.00 42.87 91 ARG A O 1
ATOM 692 N N . LEU A 1 92 ? 5.458 5.774 -6.856 1.00 35.17 92 LEU A N 1
ATOM 693 C CA . LEU A 1 92 ? 5.767 4.360 -6.723 1.00 34.53 92 LEU A CA 1
ATOM 694 C C . LEU A 1 92 ? 7.190 4.191 -6.197 1.00 33.30 92 LEU A C 1
ATOM 695 O O . LEU A 1 92 ? 7.486 3.229 -5.492 1.00 30.95 92 LEU A O 1
ATOM 700 N N . ALA A 1 93 ? 8.067 5.135 -6.554 1.00 31.88 93 ALA A N 1
ATOM 701 C CA . ALA A 1 93 ? 9.389 5.218 -5.956 1.00 31.83 93 ALA A CA 1
ATOM 702 C C . ALA A 1 93 ? 9.256 5.281 -4.436 1.00 33.06 93 ALA A C 1
ATOM 703 O O . ALA A 1 93 ? 9.859 4.483 -3.720 1.00 32.48 93 ALA A O 1
ATOM 705 N N . GLU A 1 94 ? 8.454 6.239 -3.961 1.00 32.38 94 GLU A N 1
ATOM 706 C CA . GLU A 1 94 ? 8.195 6.396 -2.540 1.00 32.85 94 GLU A CA 1
ATOM 707 C C . GLU A 1 94 ? 7.681 5.077 -1.968 1.00 29.42 94 GLU A C 1
ATOM 708 O O . GLU A 1 94 ? 8.092 4.666 -0.885 1.00 26.49 94 GLU A O 1
ATOM 714 N N . GLN A 1 95 ? 6.781 4.422 -2.711 1.00 27.56 95 GLN A N 1
ATOM 715 C CA . GLN A 1 95 ? 6.063 3.260 -2.213 1.00 27.66 95 GLN A CA 1
ATOM 716 C C . GLN A 1 95 ? 7.034 2.098 -2.023 1.00 27.75 95 GLN A C 1
ATOM 717 O O . GLN A 1 95 ? 7.023 1.437 -0.987 1.00 28.82 95 GLN A O 1
ATOM 723 N N . ALA A 1 96 ? 7.870 1.857 -3.039 1.00 27.25 96 ALA A N 1
ATOM 724 C CA . ALA A 1 96 ? 8.712 0.674 -3.086 1.00 25.21 96 ALA A CA 1
ATOM 725 C C . ALA A 1 96 ? 9.869 0.818 -2.100 1.00 23.77 96 ALA A C 1
ATOM 726 O O . ALA A 1 96 ? 10.260 -0.150 -1.452 1.00 23.63 96 ALA A O 1
ATOM 728 N N . ALA A 1 97 ? 10.412 2.036 -2.000 1.00 22.73 97 ALA A N 1
ATOM 729 C CA . ALA A 1 97 ? 11.534 2.310 -1.117 1.00 22.10 97 ALA A CA 1
ATOM 730 C C . ALA A 1 97 ? 11.103 2.123 0.335 1.00 21.70 97 ALA A C 1
ATOM 731 O O . ALA A 1 97 ? 11.840 1.558 1.139 1.00 21.19 97 ALA A O 1
ATOM 733 N N . LEU A 1 98 ? 9.897 2.605 0.653 1.00 22.10 98 LEU A N 1
ATOM 734 C CA . LEU A 1 98 ? 9.342 2.482 1.990 1.00 21.79 98 LEU A CA 1
ATOM 735 C C . LEU A 1 98 ? 9.153 1.005 2.322 1.00 21.53 98 LEU A C 1
ATOM 736 O O . LEU A 1 98 ? 9.515 0.560 3.409 1.00 21.41 98 LEU A O 1
ATOM 741 N N . LEU A 1 99 ? 8.586 0.256 1.370 1.00 21.54 99 LEU A N 1
ATOM 742 C CA . LEU A 1 99 ? 8.226 -1.134 1.596 1.00 21.86 99 LEU A CA 1
ATOM 743 C C . LEU A 1 99 ? 9.491 -1.986 1.638 1.00 22.23 99 LEU A C 1
ATOM 744 O O . LEU A 1 99 ? 9.514 -3.039 2.270 1.00 21.99 99 LEU A O 1
ATOM 749 N N . ASP A 1 100 ? 10.538 -1.511 0.958 1.00 23.37 100 ASP A N 1
ATOM 750 C CA . ASP A 1 100 ? 11.858 -2.111 1.055 1.00 25.31 100 ASP A CA 1
ATOM 751 C C . ASP A 1 100 ? 12.366 -1.968 2.488 1.00 25.45 100 ASP A C 1
ATOM 752 O O . ASP A 1 100 ? 12.897 -2.918 3.060 1.00 24.50 100 ASP A O 1
ATOM 757 N N . GLN A 1 101 ? 12.191 -0.769 3.054 1.00 24.92 101 GLN A N 1
ATOM 758 C CA . GLN A 1 101 ? 12.622 -0.479 4.412 1.00 25.28 101 GLN A CA 1
ATOM 759 C C . GLN A 1 101 ? 11.753 -1.248 5.405 1.00 25.31 101 GLN A C 1
ATOM 760 O O . GLN A 1 101 ? 12.266 -1.888 6.322 1.00 24.86 101 GLN A O 1
ATOM 766 N N . LEU A 1 102 ? 10.432 -1.169 5.216 1.00 24.42 102 LEU A N 1
ATOM 767 C CA . LEU A 1 102 ? 9.485 -1.732 6.163 1.00 25.29 102 LEU A CA 1
ATOM 768 C C . LEU A 1 102 ? 9.652 -3.249 6.211 1.00 26.89 102 LEU A C 1
ATOM 769 O O . LEU A 1 102 ? 9.564 -3.851 7.279 1.00 26.50 102 LEU A O 1
ATOM 774 N N . SER A 1 103 ? 9.895 -3.852 5.042 1.00 28.65 103 SER A N 1
ATOM 775 C CA . SER A 1 103 ? 9.865 -5.298 4.895 1.00 28.08 103 SER A CA 1
ATOM 776 C C . SER A 1 103 ? 11.248 -5.887 5.160 1.00 27.44 103 SER A C 1
ATOM 777 O O . SER A 1 103 ? 11.390 -7.099 5.298 1.00 28.34 103 SER A O 1
ATOM 780 N N . ASP A 1 104 ? 12.262 -5.017 5.219 1.00 28.82 104 ASP A N 1
ATOM 781 C CA . ASP A 1 104 ? 13.633 -5.440 5.455 1.00 31.76 104 ASP A CA 1
ATOM 782 C C . ASP A 1 104 ? 14.164 -6.142 4.206 1.00 32.79 104 ASP A C 1
ATOM 783 O O . ASP A 1 104 ? 14.773 -7.207 4.296 1.00 33.80 104 ASP A O 1
ATOM 788 N N . GLY A 1 105 ? 13.924 -5.528 3.042 1.00 31.27 105 GLY A N 1
ATOM 789 C CA . GLY A 1 105 ? 14.509 -5.978 1.790 1.00 29.13 105 GLY A CA 1
ATOM 790 C C . GLY A 1 105 ? 13.934 -7.316 1.331 1.00 29.69 105 GLY A C 1
ATOM 791 O O . GLY A 1 105 ? 14.639 -8.118 0.721 1.00 31.37 105 GLY A O 1
ATOM 792 N N . ARG A 1 106 ? 12.647 -7.542 1.622 1.00 27.83 106 ARG A N 1
ATOM 793 C CA . ARG A 1 106 ? 11.980 -8.783 1.261 1.00 26.10 106 ARG A CA 1
ATOM 794 C C . ARG A 1 106 ? 10.986 -8.528 0.129 1.00 25.23 106 ARG A C 1
ATOM 795 O O . ARG A 1 106 ? 10.167 -9.389 -0.183 1.00 24.04 106 ARG A O 1
ATOM 803 N N . PHE A 1 107 ? 11.065 -7.339 -0.477 1.00 24.17 107 PHE A N 1
ATOM 804 C CA . PHE A 1 107 ? 10.123 -6.940 -1.510 1.00 23.23 107 PHE A CA 1
ATOM 805 C C . PHE A 1 107 ? 10.778 -7.079 -2.882 1.00 24.44 107 PHE A C 1
ATOM 806 O O . PHE A 1 107 ? 11.990 -6.929 -3.015 1.00 25.61 107 PHE A O 1
ATOM 814 N N . ILE A 1 108 ? 9.956 -7.366 -3.898 1.00 27.46 108 ILE A N 1
ATOM 815 C CA . ILE A 1 108 ? 10.420 -7.432 -5.275 1.00 28.19 108 ILE A CA 1
ATOM 816 C C . ILE A 1 108 ? 9.394 -6.752 -6.177 1.00 27.49 108 ILE A C 1
ATOM 817 O O . ILE A 1 108 ? 8.273 -7.233 -6.321 1.00 23.83 108 ILE A O 1
ATOM 822 N N . LEU A 1 109 ? 9.798 -5.632 -6.786 1.00 30.05 109 LEU A N 1
ATOM 823 C CA . LEU A 1 109 ? 8.898 -4.819 -7.587 1.00 31.80 109 LEU A CA 1
ATOM 824 C C . LEU A 1 109 ? 8.902 -5.318 -9.029 1.00 33.13 109 LEU A C 1
ATOM 825 O O . LEU A 1 109 ? 9.804 -4.996 -9.800 1.00 33.99 109 LEU A O 1
ATOM 830 N N . GLY A 1 110 ? 7.876 -6.098 -9.381 1.00 33.13 110 GLY A N 1
ATOM 831 C CA . GLY A 1 110 ? 7.583 -6.406 -10.770 1.00 33.77 110 GLY A CA 1
ATOM 832 C C . GLY A 1 110 ? 7.008 -5.197 -11.503 1.00 36.09 110 GLY A C 1
ATOM 833 O O . GLY A 1 110 ? 6.086 -4.549 -11.013 1.00 36.65 110 GLY A O 1
ATOM 834 N N . ILE A 1 111 ? 7.566 -4.907 -12.682 1.00 39.41 111 ILE A N 1
ATOM 835 C CA . ILE A 1 111 ? 7.067 -3.836 -13.528 1.00 40.54 111 ILE A CA 1
ATOM 836 C C . ILE A 1 111 ? 6.631 -4.427 -14.866 1.00 40.51 111 ILE A C 1
ATOM 837 O O . ILE A 1 111 ? 7.131 -5.468 -15.285 1.00 39.75 111 ILE A O 1
ATOM 842 N N . GLY A 1 112 ? 5.689 -3.744 -15.525 1.00 40.17 112 GLY A N 1
ATOM 843 C CA . GLY A 1 112 ? 5.309 -4.069 -16.889 1.00 40.70 112 GLY A CA 1
ATOM 844 C C . GLY A 1 112 ? 4.638 -2.886 -17.580 1.00 43.48 112 GLY A C 1
ATOM 845 O O . GLY A 1 112 ? 4.592 -1.787 -17.032 1.00 46.79 112 GLY A O 1
ATOM 846 N N . ARG A 1 113 ? 4.120 -3.131 -18.788 1.00 47.66 113 ARG A N 1
ATOM 847 C CA . ARG A 1 113 ? 3.602 -2.072 -19.639 1.00 49.45 113 ARG A CA 1
ATOM 848 C C . ARG A 1 113 ? 2.082 -2.020 -19.513 1.00 48.65 113 ARG A C 1
ATOM 849 O O . ARG A 1 113 ? 1.486 -0.951 -19.626 1.00 46.07 113 ARG A O 1
ATOM 857 N N . GLY A 1 114 ? 1.469 -3.187 -19.279 1.00 50.38 114 GLY A N 1
ATOM 858 C CA . GLY A 1 114 ? 0.022 -3.328 -19.319 1.00 58.75 114 GLY A CA 1
ATOM 859 C C . GLY A 1 114 ? -0.519 -3.243 -20.745 1.00 63.96 114 GLY A C 1
ATOM 860 O O . GLY A 1 114 ? -0.031 -2.453 -21.552 1.00 66.14 114 GLY A O 1
ATOM 861 N N . PHE A 1 115 ? -1.533 -4.065 -21.043 1.00 71.20 115 PHE A N 1
ATOM 862 C CA . PHE A 1 115 ? -1.984 -4.253 -22.412 1.00 86.63 115 PHE A CA 1
ATOM 863 C C . PHE A 1 115 ? -3.508 -4.175 -22.482 1.00 84.64 115 PHE A C 1
ATOM 864 O O . PHE A 1 115 ? -4.098 -4.449 -23.528 1.00 95.50 115 PHE A O 1
ATOM 872 N N . PHE A 1 116 ? -4.136 -3.786 -21.365 1.00 75.10 116 PHE A N 1
ATOM 873 C CA . PHE A 1 116 ? -5.582 -3.641 -21.308 1.00 66.16 116 PHE A CA 1
ATOM 874 C C . PHE A 1 116 ? -5.960 -2.188 -21.582 1.00 62.85 116 PHE A C 1
ATOM 875 O O . PHE A 1 116 ? -5.463 -1.277 -20.924 1.00 62.66 116 PHE A O 1
ATOM 883 N N . ASP A 1 117 ? -6.853 -1.990 -22.556 1.00 60.90 117 ASP A N 1
ATOM 884 C CA . ASP A 1 117 ? -7.147 -0.665 -23.074 1.00 63.84 117 ASP A CA 1
ATOM 885 C C . ASP A 1 117 ? -8.023 0.084 -22.073 1.00 56.54 117 ASP A C 1
ATOM 886 O O . ASP A 1 117 ? -7.843 1.281 -21.857 1.00 46.19 117 ASP A O 1
ATOM 891 N N . LYS A 1 118 ? -8.972 -0.640 -21.468 1.00 54.15 118 LYS A N 1
ATOM 892 C CA . LYS A 1 118 ? -9.908 -0.055 -20.522 1.00 53.62 118 LYS A CA 1
ATOM 893 C C . LYS A 1 118 ? -9.134 0.690 -19.437 1.00 52.71 118 LYS A C 1
ATOM 894 O O . LYS A 1 118 ? -9.556 1.753 -18.987 1.00 49.46 118 LYS A O 1
ATOM 900 N N . ASP A 1 119 ? -7.998 0.116 -19.027 1.00 49.95 119 ASP A N 1
ATOM 901 C CA . ASP A 1 119 ? -7.207 0.663 -17.937 1.00 47.13 119 ASP A CA 1
ATOM 902 C C . ASP A 1 119 ? -6.749 2.071 -18.308 1.00 44.73 119 ASP A C 1
ATOM 903 O O . ASP A 1 119 ? -6.979 3.019 -17.561 1.00 45.06 119 ASP A O 1
ATOM 908 N N . PHE A 1 120 ? -6.107 2.191 -19.475 1.00 44.26 120 PHE A N 1
ATOM 909 C CA . PHE A 1 120 ? -5.461 3.429 -19.879 1.00 44.88 120 PHE A CA 1
ATOM 910 C C . PHE A 1 120 ? -6.518 4.473 -20.228 1.00 46.05 120 PHE A C 1
ATOM 911 O O . PHE A 1 120 ? -6.243 5.670 -20.204 1.00 45.80 120 PHE A O 1
ATOM 919 N N . THR A 1 121 ? -7.727 4.002 -20.553 1.00 48.88 121 THR A N 1
ATOM 920 C CA . THR A 1 121 ? -8.842 4.881 -20.861 1.00 50.60 121 THR A CA 1
ATOM 921 C C . THR A 1 121 ? -9.325 5.564 -19.584 1.00 50.88 121 THR A C 1
ATOM 922 O O . THR A 1 121 ? -9.660 6.747 -19.597 1.00 49.09 121 THR A O 1
ATOM 926 N N . VAL A 1 122 ? -9.360 4.801 -18.485 1.00 49.51 122 VAL A N 1
ATOM 927 C CA . VAL A 1 122 ? -10.047 5.223 -17.275 1.00 46.75 122 VAL A CA 1
ATOM 928 C C . VAL A 1 122 ? -9.116 6.127 -16.471 1.00 46.18 122 VAL A C 1
ATOM 929 O O . VAL A 1 122 ? -9.565 7.084 -15.844 1.00 49.01 122 VAL A O 1
ATOM 933 N N . PHE A 1 123 ? -7.817 5.810 -16.500 1.00 42.57 123 PHE A N 1
ATOM 934 C CA . PHE A 1 123 ? -6.823 6.560 -15.749 1.00 40.34 123 PHE A CA 1
ATOM 935 C C . PHE A 1 123 ? -6.200 7.626 -16.647 1.00 39.01 123 PHE A C 1
ATOM 936 O O . PHE A 1 123 ? -5.295 8.344 -16.228 1.00 37.44 123 PHE A O 1
ATOM 944 N N . GLY A 1 124 ? -6.698 7.716 -17.885 1.00 39.67 124 GLY A N 1
ATOM 945 C CA . GLY A 1 124 ? -6.405 8.840 -18.760 1.00 37.87 124 GLY A CA 1
ATOM 946 C C . GLY A 1 124 ? -4.973 8.794 -19.283 1.00 39.13 124 GLY A C 1
ATOM 947 O O . GLY A 1 124 ? -4.233 9.769 -19.164 1.00 36.31 124 GLY A O 1
ATOM 948 N N . VAL A 1 125 ? -4.597 7.649 -19.865 1.00 41.36 125 VAL A N 1
ATOM 949 C CA . VAL A 1 125 ? -3.259 7.451 -20.395 1.00 42.84 125 VAL A CA 1
ATOM 950 C C . VAL A 1 125 ? -3.372 6.976 -21.840 1.00 44.33 125 VAL A C 1
ATOM 951 O O . VAL A 1 125 ? -4.259 6.193 -22.173 1.00 47.21 125 VAL A O 1
ATOM 955 N N . ASP A 1 126 ? -2.459 7.463 -22.688 1.00 47.13 126 ASP A N 1
ATOM 956 C CA . ASP A 1 126 ? -2.413 7.064 -24.085 1.00 56.44 126 ASP A CA 1
ATOM 957 C C . ASP A 1 126 ? -1.757 5.690 -24.183 1.00 64.89 126 ASP A C 1
ATOM 958 O O . ASP A 1 126 ? -0.592 5.528 -23.827 1.00 74.40 126 ASP A O 1
ATOM 963 N N . ILE A 1 127 ? -2.522 4.706 -24.670 1.00 66.52 127 ILE A N 1
ATOM 964 C CA . ILE A 1 127 ? -2.070 3.325 -24.716 1.00 68.74 127 ILE A CA 1
ATOM 965 C C . ILE A 1 127 ? -0.966 3.197 -25.762 1.00 66.28 127 ILE A C 1
ATOM 966 O O . ILE A 1 127 ? -0.287 2.174 -25.832 1.00 61.83 127 ILE A O 1
ATOM 971 N N . HIS A 1 128 ? -0.797 4.248 -26.571 1.00 70.65 128 HIS A N 1
ATOM 972 C CA . HIS A 1 128 ? 0.168 4.241 -27.657 1.00 73.88 128 HIS A CA 1
ATOM 973 C C . HIS A 1 128 ? 1.562 4.551 -27.115 1.00 72.41 128 HIS A C 1
ATOM 974 O O . HIS A 1 128 ? 2.565 4.239 -27.754 1.00 65.96 128 HIS A O 1
ATOM 981 N N . ASP A 1 129 ? 1.608 5.164 -25.926 1.00 72.80 129 ASP A N 1
ATOM 982 C CA . ASP A 1 129 ? 2.811 5.818 -25.438 1.00 72.09 129 ASP A CA 1
ATOM 983 C C . ASP A 1 129 ? 3.492 4.928 -24.401 1.00 65.51 129 ASP A C 1
ATOM 984 O O . ASP A 1 129 ? 4.462 5.342 -23.769 1.00 59.03 129 ASP A O 1
ATOM 989 N N . THR A 1 130 ? 2.977 3.704 -24.241 1.00 58.63 130 THR A N 1
ATOM 990 C CA . THR A 1 130 ? 3.039 3.000 -22.969 1.00 55.28 130 THR A CA 1
ATOM 991 C C . THR A 1 130 ? 4.449 2.463 -22.741 1.00 50.66 130 THR A C 1
ATOM 992 O O . THR A 1 130 ? 4.903 2.364 -21.602 1.00 47.62 130 THR A O 1
ATOM 996 N N . ARG A 1 131 ? 5.132 2.113 -23.835 1.00 47.55 131 ARG A N 1
ATOM 997 C CA . ARG A 1 131 ? 6.457 1.524 -23.753 1.00 48.19 131 ARG A CA 1
ATOM 998 C C . ARG A 1 131 ? 7.463 2.597 -23.348 1.00 44.26 131 ARG A C 1
ATOM 999 O O . ARG A 1 131 ? 8.270 2.388 -22.445 1.00 45.98 131 ARG A O 1
ATOM 1007 N N . ALA A 1 132 ? 7.402 3.746 -24.029 1.00 41.55 132 ALA A N 1
ATOM 1008 C CA . ALA A 1 132 ? 8.276 4.868 -23.734 1.00 40.09 132 ALA A CA 1
ATOM 1009 C C . ALA A 1 132 ? 8.056 5.334 -22.296 1.00 39.28 132 ALA A C 1
ATOM 1010 O O . ALA A 1 132 ? 9.015 5.591 -21.569 1.00 37.08 132 ALA A O 1
ATOM 1012 N N . LEU A 1 133 ? 6.782 5.441 -21.902 1.00 37.48 133 LEU A N 1
ATOM 1013 C CA . LEU A 1 133 ? 6.418 5.834 -20.550 1.00 37.60 133 LEU A CA 1
ATOM 1014 C C . LEU A 1 133 ? 7.059 4.875 -19.552 1.00 35.15 133 LEU A C 1
ATOM 1015 O O . LEU A 1 133 ? 7.683 5.307 -18.586 1.00 37.32 133 LEU A O 1
ATOM 1020 N N . THR A 1 134 ? 6.892 3.572 -19.803 1.00 33.87 134 THR A N 1
ATOM 1021 C CA . THR A 1 134 ? 7.393 2.541 -18.911 1.00 32.35 134 THR A CA 1
ATOM 1022 C C . THR A 1 134 ? 8.894 2.727 -18.706 1.00 31.79 134 THR A C 1
ATOM 1023 O O . THR A 1 134 ? 9.392 2.603 -17.589 1.00 33.01 134 THR A O 1
ATOM 1027 N N . HIS A 1 135 ? 9.606 3.027 -19.798 1.00 32.48 135 HIS A N 1
ATOM 1028 C CA . HIS A 1 135 ? 11.051 3.183 -19.759 1.00 34.25 135 HIS A CA 1
ATOM 1029 C C . HIS A 1 135 ? 11.413 4.485 -19.048 1.00 34.11 135 HIS A C 1
ATOM 1030 O O . HIS A 1 135 ? 12.262 4.498 -18.160 1.00 34.36 135 HIS A O 1
ATOM 1037 N N . ASN A 1 136 ? 10.762 5.579 -19.455 1.00 33.42 136 ASN A N 1
ATOM 1038 C CA . ASN A 1 136 ? 10.982 6.874 -18.835 1.00 33.50 136 ASN A CA 1
ATOM 1039 C C . ASN A 1 136 ? 10.759 6.748 -17.330 1.00 33.12 136 ASN A C 1
ATOM 1040 O O . ASN A 1 136 ? 11.584 7.195 -16.536 1.00 33.71 136 ASN A O 1
ATOM 1045 N N . TYR A 1 137 ? 9.634 6.127 -16.955 1.00 31.53 137 TYR A N 1
ATOM 1046 C CA . TYR A 1 137 ? 9.209 6.064 -15.566 1.00 30.21 137 TYR A CA 1
ATOM 1047 C C . TYR A 1 137 ? 10.220 5.256 -14.756 1.00 28.40 137 TYR A C 1
ATOM 1048 O O . TYR A 1 137 ? 10.516 5.594 -13.613 1.00 26.15 137 TYR A O 1
ATOM 1057 N N . TYR A 1 138 ? 10.742 4.186 -15.365 1.00 28.48 138 TYR A N 1
ATOM 1058 C CA . TYR A 1 138 ? 11.777 3.374 -14.747 1.00 28.85 138 TYR A CA 1
ATOM 1059 C C . TYR A 1 138 ? 12.990 4.242 -14.422 1.00 29.59 138 TYR A C 1
ATOM 1060 O O . TYR A 1 138 ? 13.465 4.248 -13.288 1.00 31.80 138 TYR A O 1
ATOM 1069 N N . ASP A 1 139 ? 13.486 4.966 -15.431 1.00 29.43 139 ASP A N 1
ATOM 1070 C CA . ASP A 1 139 ? 14.666 5.801 -15.272 1.00 30.27 139 ASP A CA 1
ATOM 1071 C C . ASP A 1 139 ? 14.496 6.681 -14.038 1.00 29.98 139 ASP A C 1
ATOM 1072 O O . ASP A 1 139 ? 15.407 6.796 -13.220 1.00 28.88 139 ASP A O 1
ATOM 1077 N N . ILE A 1 140 ? 13.317 7.299 -13.920 1.00 32.30 140 ILE A N 1
ATOM 1078 C CA . ILE A 1 140 ? 13.062 8.301 -12.899 1.00 33.35 140 ILE A CA 1
ATOM 1079 C C . ILE A 1 140 ? 13.131 7.640 -11.524 1.00 33.75 140 ILE A C 1
ATOM 1080 O O . ILE A 1 140 ? 13.742 8.176 -10.603 1.00 33.94 140 ILE A O 1
ATOM 1085 N N . MET A 1 141 ? 12.495 6.470 -11.404 1.00 36.19 141 MET A N 1
ATOM 1086 C CA . MET A 1 141 ? 12.446 5.740 -10.149 1.00 37.91 141 MET A CA 1
ATOM 1087 C C . MET A 1 141 ? 13.858 5.321 -9.750 1.00 38.63 141 MET A C 1
ATOM 1088 O O . MET A 1 141 ? 14.250 5.469 -8.595 1.00 36.96 141 MET A O 1
ATOM 1093 N N . GLN A 1 142 ? 14.607 4.799 -10.729 1.00 39.56 142 GLN A N 1
ATOM 1094 C CA . GLN A 1 142 ? 15.979 4.367 -10.519 1.00 39.70 142 GLN A CA 1
ATOM 1095 C C . GLN A 1 142 ? 16.823 5.543 -10.035 1.00 39.28 142 GLN A C 1
ATOM 1096 O O . GLN A 1 142 ? 17.603 5.405 -9.094 1.00 41.18 142 GLN A O 1
ATOM 1102 N N . GLU A 1 143 ? 16.660 6.693 -10.696 1.00 37.60 143 GLU A N 1
ATOM 1103 C CA . GLU A 1 143 ? 17.434 7.883 -10.385 1.00 41.40 143 GLU A CA 1
ATOM 1104 C C . GLU A 1 143 ? 17.100 8.348 -8.970 1.00 40.15 143 GLU A C 1
ATOM 1105 O O . GLU A 1 143 ? 17.962 8.861 -8.260 1.00 37.04 143 GLU A O 1
ATOM 1111 N N . ALA A 1 144 ? 15.837 8.160 -8.575 1.00 41.57 144 ALA A N 1
ATOM 1112 C CA . ALA A 1 144 ? 15.364 8.578 -7.266 1.00 42.54 144 ALA A CA 1
ATOM 1113 C C . ALA A 1 144 ? 16.013 7.721 -6.182 1.00 42.59 144 ALA A C 1
ATOM 1114 O O . ALA A 1 144 ? 16.267 8.197 -5.078 1.00 44.19 144 ALA A O 1
ATOM 1116 N N . TRP A 1 145 ? 16.270 6.450 -6.511 1.00 41.59 145 TRP A N 1
ATOM 1117 C CA . TRP A 1 145 ? 16.727 5.478 -5.531 1.00 39.88 145 TRP A CA 1
ATOM 1118 C C . TRP A 1 145 ? 18.236 5.604 -5.341 1.00 40.83 145 TRP A C 1
ATOM 1119 O O . TRP A 1 145 ? 18.746 5.373 -4.247 1.00 40.28 145 TRP A O 1
ATOM 1130 N N . THR A 1 146 ? 18.937 5.970 -6.419 1.00 42.46 146 THR A N 1
ATOM 1131 C CA . THR A 1 146 ? 20.382 5.823 -6.486 1.00 45.47 146 THR A CA 1
ATOM 1132 C C . THR A 1 146 ? 21.054 7.149 -6.136 1.00 43.77 146 THR A C 1
ATOM 1133 O O . THR A 1 146 ? 22.145 7.162 -5.571 1.00 43.88 146 THR A O 1
ATOM 1137 N N . LYS A 1 147 ? 20.392 8.261 -6.477 1.00 44.93 147 LYS A N 1
ATOM 1138 C CA . LYS A 1 147 ? 20.955 9.585 -6.273 1.00 47.03 147 LYS A CA 1
ATOM 1139 C C . LYS A 1 147 ? 20.217 10.293 -5.139 1.00 43.80 147 LYS A C 1
ATOM 1140 O O . LYS A 1 147 ? 20.791 11.139 -4.456 1.00 45.21 147 LYS A O 1
ATOM 1146 N N . GLY A 1 148 ? 18.939 9.944 -4.955 1.00 39.80 148 GLY A N 1
ATOM 1147 C CA . GLY A 1 148 ? 18.156 10.442 -3.836 1.00 39.79 148 GLY A CA 1
ATOM 1148 C C . GLY A 1 148 ? 17.418 11.730 -4.189 1.00 41.39 148 GLY A C 1
ATOM 1149 O O . GLY A 1 148 ? 16.687 12.279 -3.367 1.00 38.17 148 GLY A O 1
ATOM 1150 N N . VAL A 1 149 ? 17.628 12.200 -5.424 1.00 43.74 149 VAL A N 1
ATOM 1151 C CA . VAL A 1 149 ? 16.950 13.379 -5.937 1.00 42.39 149 VAL A CA 1
ATOM 1152 C C . VAL A 1 149 ? 16.685 13.169 -7.426 1.00 39.63 149 VAL A C 1
ATOM 1153 O O . VAL A 1 149 ? 17.481 12.540 -8.120 1.00 39.73 149 VAL A O 1
ATOM 1157 N N . VAL A 1 150 ? 15.552 13.695 -7.902 1.00 36.87 150 VAL A N 1
ATOM 1158 C CA . VAL A 1 150 ? 15.112 13.454 -9.266 1.00 36.80 150 VAL A CA 1
ATOM 1159 C C . VAL A 1 150 ? 14.179 14.584 -9.693 1.00 37.58 150 VAL A C 1
ATOM 1160 O O . VAL A 1 150 ? 13.243 14.934 -8.978 1.00 35.29 150 VAL A O 1
ATOM 1164 N N . GLY A 1 151 ? 14.456 15.151 -10.872 1.00 43.12 151 GLY A N 1
ATOM 1165 C CA . GLY A 1 151 ? 13.496 15.981 -11.579 1.00 41.95 151 GLY A CA 1
ATOM 1166 C C . GLY A 1 151 ? 13.194 15.422 -12.966 1.00 41.31 151 GLY A C 1
ATOM 1167 O O . GLY A 1 151 ? 13.647 14.333 -13.313 1.00 35.63 151 GLY A O 1
ATOM 1168 N N . SER A 1 152 ? 12.424 16.184 -13.750 1.00 45.31 152 SER A N 1
ATOM 1169 C CA . SER A 1 152 ? 12.082 15.795 -15.107 1.00 46.54 152 SER A CA 1
ATOM 1170 C C . SER A 1 152 ? 11.575 17.009 -15.879 1.00 46.71 152 SER A C 1
ATOM 1171 O O . SER A 1 152 ? 10.466 17.481 -15.640 1.00 45.30 152 SER A O 1
ATOM 1174 N N . ASP A 1 153 ? 12.406 17.507 -16.801 1.00 52.01 153 ASP A N 1
ATOM 1175 C CA . ASP A 1 153 ? 11.918 18.222 -17.970 1.00 56.23 153 ASP A CA 1
ATOM 1176 C C . ASP A 1 153 ? 11.823 17.242 -19.136 1.00 52.31 153 ASP A C 1
ATOM 1177 O O . ASP A 1 153 ? 12.234 17.552 -20.253 1.00 53.66 153 ASP A O 1
ATOM 1182 N N . GLY A 1 154 ? 11.270 16.056 -18.854 1.00 50.42 154 GLY A N 1
ATOM 1183 C CA . GLY A 1 154 ? 11.314 14.942 -19.785 1.00 48.23 154 GLY A CA 1
ATOM 1184 C C . GLY A 1 154 ? 10.191 15.032 -20.812 1.00 46.92 154 GLY A C 1
ATOM 1185 O O . GLY A 1 154 ? 9.509 16.051 -20.902 1.00 53.17 154 GLY A O 1
ATOM 1186 N N . PRO A 1 155 ? 9.967 13.968 -21.615 1.00 41.64 155 PRO A N 1
ATOM 1187 C CA . PRO A 1 155 ? 8.985 14.011 -22.699 1.00 41.91 155 PRO A CA 1
ATOM 1188 C C . PRO A 1 155 ? 7.538 13.890 -22.225 1.00 42.62 155 PRO A C 1
ATOM 1189 O O . PRO A 1 155 ? 6.611 14.155 -22.990 1.00 43.74 155 PRO A O 1
ATOM 1193 N N . PHE A 1 156 ? 7.359 13.487 -20.960 1.00 42.09 156 PHE A N 1
ATOM 1194 C CA . PHE A 1 156 ? 6.051 13.113 -20.446 1.00 40.73 156 PHE A CA 1
ATOM 1195 C C . PHE A 1 156 ? 5.728 13.936 -19.202 1.00 40.36 156 PHE A C 1
ATOM 1196 O O . PHE A 1 156 ? 4.663 14.544 -19.113 1.00 42.32 156 PHE A O 1
ATOM 1204 N N . LEU A 1 157 ? 6.658 13.942 -18.243 1.00 41.85 157 LEU A N 1
ATOM 1205 C CA . LEU A 1 157 ? 6.461 14.639 -16.983 1.00 42.29 157 LEU A CA 1
ATOM 1206 C C . LEU A 1 157 ? 7.428 15.816 -16.895 1.00 41.36 157 LEU A C 1
ATOM 1207 O O . LEU A 1 157 ? 8.565 15.729 -17.354 1.00 39.92 157 LEU A O 1
ATOM 1212 N N . ASN A 1 158 ? 6.953 16.915 -16.298 1.00 41.07 158 ASN A N 1
ATOM 1213 C CA . ASN A 1 158 ? 7.764 18.105 -16.101 1.00 39.89 158 ASN A CA 1
ATOM 1214 C C . ASN A 1 158 ? 7.637 18.560 -14.650 1.00 38.06 158 ASN A C 1
ATOM 1215 O O . ASN A 1 158 ? 6.617 19.123 -14.258 1.00 39.04 158 ASN A O 1
ATOM 1220 N N . PHE A 1 159 ? 8.685 18.307 -13.859 1.00 37.08 159 PHE A N 1
ATOM 1221 C CA . PHE A 1 159 ? 8.740 18.782 -12.487 1.00 39.20 159 PHE A CA 1
ATOM 1222 C C . PHE A 1 159 ? 10.193 19.022 -12.087 1.00 41.01 159 PHE A C 1
ATOM 1223 O O . PHE A 1 159 ? 11.100 18.352 -12.577 1.00 42.35 159 PHE A O 1
ATOM 1231 N N . PRO A 1 160 ? 10.457 19.990 -11.181 1.00 42.51 160 PRO A N 1
ATOM 1232 C CA . PRO A 1 160 ? 11.823 20.311 -10.773 1.00 43.02 160 PRO A CA 1
ATOM 1233 C C . PRO A 1 160 ? 12.443 19.202 -9.929 1.00 42.00 160 PRO A C 1
ATOM 1234 O O . PRO A 1 160 ? 11.732 18.371 -9.369 1.00 40.37 160 PRO A O 1
ATOM 1238 N N . PRO A 1 161 ? 13.789 19.155 -9.817 1.00 42.54 161 PRO A N 1
ATOM 1239 C CA . PRO A 1 161 ? 14.458 18.190 -8.945 1.00 42.38 161 PRO A CA 1
ATOM 1240 C C . PRO A 1 161 ? 14.009 18.314 -7.491 1.00 40.73 161 PRO A C 1
ATOM 1241 O O . PRO A 1 161 ? 14.014 19.407 -6.927 1.00 43.29 161 PRO A O 1
ATOM 1245 N N . VAL A 1 162 ? 13.625 17.179 -6.897 1.00 37.01 162 VAL A N 1
ATOM 1246 C CA . VAL A 1 162 ? 13.275 17.119 -5.487 1.00 35.04 162 VAL A CA 1
ATOM 1247 C C . VAL A 1 162 ? 13.800 15.809 -4.905 1.00 32.72 162 VAL A C 1
ATOM 1248 O O . VAL A 1 162 ? 13.822 14.786 -5.586 1.00 29.89 162 VAL A O 1
ATOM 1252 N N . PRO A 1 163 ? 14.230 15.799 -3.623 1.00 31.88 163 PRO A N 1
ATOM 1253 C CA . PRO A 1 163 ? 14.599 14.556 -2.948 1.00 31.80 163 PRO A CA 1
ATOM 1254 C C . PRO A 1 163 ? 13.393 13.642 -2.753 1.00 33.45 163 PRO A C 1
ATOM 1255 O O . PRO A 1 163 ? 12.300 14.106 -2.437 1.00 36.16 163 PRO A O 1
ATOM 1259 N N . VAL A 1 164 ? 13.610 12.339 -2.958 1.00 34.58 164 VAL A N 1
ATOM 1260 C CA . VAL A 1 164 ? 12.580 11.337 -2.745 1.00 33.08 164 VAL A CA 1
ATOM 1261 C C . VAL A 1 164 ? 13.010 10.443 -1.587 1.00 34.58 164 VAL A C 1
ATOM 1262 O O . VAL A 1 164 ? 14.088 9.852 -1.622 1.00 38.10 164 VAL A O 1
ATOM 1266 N N . ASN A 1 165 ? 12.152 10.356 -0.565 1.00 36.30 165 ASN A N 1
ATOM 1267 C CA . ASN A 1 165 ? 12.446 9.585 0.631 1.00 35.32 165 ASN A CA 1
ATOM 1268 C C . ASN A 1 165 ? 11.416 8.467 0.772 1.00 34.50 165 ASN A C 1
ATOM 1269 O O . ASN A 1 165 ? 10.336 8.538 0.189 1.00 37.81 165 ASN A O 1
ATOM 1274 N N . PRO A 1 166 ? 11.721 7.396 1.539 1.00 33.23 166 PRO A N 1
ATOM 1275 C CA . PRO A 1 166 ? 13.074 7.162 2.043 1.00 33.83 166 PRO A CA 1
ATOM 1276 C C . PRO A 1 166 ? 14.019 6.635 0.966 1.00 34.84 166 PRO A C 1
ATOM 1277 O O . PRO A 1 166 ? 13.612 6.402 -0.171 1.00 33.21 166 PRO A O 1
ATOM 1281 N N . ARG A 1 167 ? 15.288 6.457 1.346 1.00 36.39 167 ARG A N 1
ATOM 1282 C CA . ARG A 1 167 ? 16.224 5.656 0.576 1.00 37.90 167 ARG A CA 1
ATOM 1283 C C . ARG A 1 167 ? 15.881 4.180 0.753 1.00 35.99 167 ARG A C 1
ATOM 1284 O O . ARG A 1 167 ? 15.486 3.755 1.837 1.00 34.82 167 ARG A O 1
ATOM 1292 N N . PRO A 1 168 ? 16.017 3.355 -0.310 1.00 33.46 168 PRO A N 1
ATOM 1293 C CA . PRO A 1 168 ? 15.923 1.901 -0.178 1.00 34.60 168 PRO A CA 1
ATOM 1294 C C . PRO A 1 168 ? 16.769 1.344 0.965 1.00 34.04 168 PRO A C 1
ATOM 1295 O O . PRO A 1 168 ? 17.814 1.897 1.304 1.00 34.12 168 PRO A O 1
ATOM 1299 N N . TYR A 1 169 ? 16.290 0.243 1.552 1.00 34.54 169 TYR A N 1
ATOM 1300 C CA . TYR A 1 169 ? 17.082 -0.575 2.455 1.00 36.95 169 TYR A CA 1
ATOM 1301 C C . TYR A 1 169 ? 18.132 -1.344 1.655 1.00 38.58 169 TYR A C 1
ATOM 1302 O O . TYR A 1 169 ? 19.292 -1.419 2.054 1.00 38.00 169 TYR A O 1
ATOM 1311 N N . SER A 1 170 ? 17.706 -1.908 0.520 1.00 39.40 170 SER A N 1
ATOM 1312 C CA . SER A 1 170 ? 18.594 -2.652 -0.358 1.00 41.71 170 SER A CA 1
ATOM 1313 C C . SER A 1 170 ? 19.577 -1.699 -1.034 1.00 47.64 170 SER A C 1
ATOM 1314 O O . SER A 1 170 ? 19.246 -0.547 -1.307 1.00 48.65 170 SER A O 1
ATOM 1317 N N . ASP A 1 171 ? 20.790 -2.200 -1.298 1.00 50.90 171 ASP A N 1
ATOM 1318 C CA . ASP A 1 171 ? 21.780 -1.470 -2.070 1.00 49.58 171 ASP A CA 1
ATOM 1319 C C . ASP A 1 171 ? 21.225 -1.207 -3.466 1.00 45.07 171 ASP A C 1
ATOM 1320 O O . ASP A 1 171 ? 21.492 -0.167 -4.063 1.00 40.83 171 ASP A O 1
ATOM 1325 N N . LYS A 1 172 ? 20.450 -2.173 -3.970 1.00 46.08 172 LYS A N 1
ATOM 1326 C CA . LYS A 1 172 ? 19.756 -2.031 -5.238 1.00 48.05 172 LYS A CA 1
ATOM 1327 C C . LYS A 1 172 ? 18.335 -2.566 -5.086 1.00 44.25 172 LYS A C 1
ATOM 1328 O O . LYS A 1 172 ? 18.124 -3.613 -4.479 1.00 44.44 172 LYS A O 1
ATOM 1334 N N . MET A 1 173 ? 17.366 -1.829 -5.639 1.00 39.69 173 MET A N 1
ATOM 1335 C CA . MET A 1 173 ? 15.965 -2.204 -5.544 1.00 38.12 173 MET A CA 1
ATOM 1336 C C . MET A 1 173 ? 15.741 -3.509 -6.303 1.00 36.85 173 MET A C 1
ATOM 1337 O O . MET A 1 173 ? 15.892 -3.556 -7.522 1.00 37.91 173 MET A O 1
ATOM 1342 N N . PRO A 1 174 ? 15.380 -4.609 -5.603 1.00 34.44 174 PRO A N 1
ATOM 1343 C CA . PRO A 1 174 ? 15.017 -5.862 -6.265 1.00 32.70 174 PRO A CA 1
ATOM 1344 C C . PRO A 1 174 ? 13.800 -5.692 -7.168 1.00 32.48 174 PRO A C 1
ATOM 1345 O O . PRO A 1 174 ? 12.763 -5.197 -6.731 1.00 32.59 174 PRO A O 1
ATOM 1349 N N . MET A 1 175 ? 13.942 -6.109 -8.431 1.00 30.77 175 MET A N 1
ATOM 1350 C CA . MET A 1 175 ? 12.902 -5.911 -9.426 1.00 30.51 175 MET A CA 1
ATOM 1351 C C . MET A 1 175 ? 12.861 -7.113 -10.365 1.00 28.12 175 MET A C 1
ATOM 1352 O O . MET A 1 175 ? 13.829 -7.864 -10.461 1.00 25.29 175 MET A O 1
ATOM 1357 N N . VAL A 1 176 ? 11.724 -7.277 -11.048 1.00 28.00 176 VAL A N 1
ATOM 1358 C CA . VAL A 1 176 ? 11.651 -8.089 -12.251 1.00 28.62 176 VAL A CA 1
ATOM 1359 C C . VAL A 1 176 ? 10.873 -7.316 -13.312 1.00 31.06 176 VAL A C 1
ATOM 1360 O O . VAL A 1 176 ? 10.243 -6.303 -13.013 1.00 32.28 176 VAL A O 1
ATOM 1364 N N . CYS A 1 177 ? 10.929 -7.817 -14.551 1.00 31.55 177 CYS A N 1
ATOM 1365 C CA . CYS A 1 177 ? 10.343 -7.138 -15.693 1.00 31.39 177 CYS A CA 1
ATOM 1366 C C . CYS A 1 177 ? 9.547 -8.138 -16.526 1.00 30.66 177 CYS A C 1
ATOM 1367 O O . CYS A 1 177 ? 10.073 -9.173 -16.926 1.00 28.60 177 CYS A O 1
ATOM 1370 N N . ALA A 1 178 ? 8.275 -7.814 -16.775 1.00 34.78 178 ALA A N 1
ATOM 1371 C CA . ALA A 1 178 ? 7.469 -8.554 -17.730 1.00 38.24 178 ALA A CA 1
ATOM 1372 C C . ALA A 1 178 ? 7.933 -8.225 -19.146 1.00 43.11 178 ALA A C 1
ATOM 1373 O O . ALA A 1 178 ? 8.015 -7.057 -19.522 1.00 44.82 178 ALA A O 1
ATOM 1375 N N . ALA A 1 179 ? 8.241 -9.274 -19.918 1.00 46.65 179 ALA A N 1
ATOM 1376 C CA . ALA A 1 179 ? 8.820 -9.114 -21.241 1.00 49.25 179 ALA A CA 1
ATOM 1377 C C . ALA A 1 179 ? 8.275 -10.195 -22.169 1.00 51.71 179 ALA A C 1
ATOM 1378 O O . ALA A 1 179 ? 8.631 -11.365 -22.043 1.00 49.07 179 ALA A O 1
ATOM 1380 N N . MET A 1 180 ? 7.405 -9.784 -23.099 1.00 55.69 180 MET A N 1
ATOM 1381 C CA . MET A 1 180 ? 6.847 -10.691 -24.088 1.00 57.62 180 MET A CA 1
ATOM 1382 C C . MET A 1 180 ? 7.586 -10.512 -25.412 1.00 54.95 180 MET A C 1
ATOM 1383 O O . MET A 1 180 ? 7.956 -11.491 -26.057 1.00 54.33 180 MET A O 1
ATOM 1388 N N . SER A 1 181 ? 7.794 -9.250 -25.804 1.00 49.46 181 SER A N 1
ATOM 1389 C CA . SER A 1 181 ? 8.285 -8.928 -27.133 1.00 49.06 181 SER A CA 1
ATOM 1390 C C . SER A 1 181 ? 9.806 -8.798 -27.110 1.00 45.94 181 SER A C 1
ATOM 1391 O O . SER A 1 181 ? 10.394 -8.510 -26.070 1.00 40.76 181 SER A O 1
ATOM 1394 N N . PRO A 1 182 ? 10.486 -9.009 -28.260 1.00 45.85 182 PRO A N 1
ATOM 1395 C CA . PRO A 1 182 ? 11.941 -8.876 -28.339 1.00 44.38 182 PRO A CA 1
ATOM 1396 C C . PRO A 1 182 ? 12.448 -7.513 -27.875 1.00 45.08 182 PRO A C 1
ATOM 1397 O O . PRO A 1 182 ? 13.428 -7.431 -27.137 1.00 50.58 182 PRO A O 1
ATOM 1401 N N . SER A 1 183 ? 11.775 -6.449 -28.325 1.00 46.55 183 SER A N 1
ATOM 1402 C CA . SER A 1 183 ? 12.262 -5.091 -28.138 1.00 48.62 183 SER A CA 1
ATOM 1403 C C . SER A 1 183 ? 12.363 -4.770 -26.649 1.00 51.66 183 SER A C 1
ATOM 1404 O O . SER A 1 183 ? 13.268 -4.054 -26.226 1.00 48.59 183 SER A O 1
ATOM 1407 N N . THR A 1 184 ? 11.421 -5.308 -25.866 1.00 52.77 184 THR A N 1
ATOM 1408 C CA . THR A 1 184 ? 11.425 -5.135 -24.423 1.00 54.12 184 THR A CA 1
ATOM 1409 C C . THR A 1 184 ? 12.512 -6.011 -23.806 1.00 49.48 184 THR A C 1
ATOM 1410 O O . THR A 1 184 ? 13.269 -5.559 -22.949 1.00 46.68 184 THR A O 1
ATOM 1414 N N . ILE A 1 185 ? 12.571 -7.270 -24.252 1.00 45.14 185 ILE A N 1
ATOM 1415 C CA . ILE A 1 185 ? 13.568 -8.217 -23.781 1.00 43.05 185 ILE A CA 1
ATOM 1416 C C . ILE A 1 185 ? 14.950 -7.578 -23.891 1.00 40.10 185 ILE A C 1
ATOM 1417 O O . ILE A 1 185 ? 15.791 -7.753 -23.012 1.00 32.28 185 ILE A O 1
ATOM 1422 N N . GLU A 1 186 ? 15.165 -6.837 -24.983 1.00 42.32 186 GLU A N 1
ATOM 1423 C CA . GLU A 1 186 ? 16.412 -6.122 -25.206 1.00 41.45 186 GLU A CA 1
ATOM 1424 C C . GLU A 1 186 ? 16.607 -5.078 -24.109 1.00 37.03 186 GLU A C 1
ATOM 1425 O O . GLU A 1 186 ? 17.693 -4.961 -23.546 1.00 30.99 186 GLU A O 1
ATOM 1431 N N . TRP A 1 187 ? 15.541 -4.321 -23.821 1.00 34.69 187 TRP A N 1
ATOM 1432 C CA . TRP A 1 187 ? 15.595 -3.257 -22.833 1.00 33.64 187 TRP A CA 1
ATOM 1433 C C . TRP A 1 187 ? 15.899 -3.840 -21.455 1.00 32.27 187 TRP A C 1
ATOM 1434 O O . TRP A 1 187 ? 16.796 -3.366 -20.760 1.00 27.73 187 TRP A O 1
ATOM 1445 N N . ALA A 1 188 ? 15.135 -4.869 -21.072 1.00 31.81 188 ALA A N 1
ATOM 1446 C CA . ALA A 1 188 ? 15.356 -5.567 -19.816 1.00 32.33 188 ALA A CA 1
ATOM 1447 C C . ALA A 1 188 ? 16.840 -5.883 -19.662 1.00 34.72 188 ALA A C 1
ATOM 1448 O O . ALA A 1 188 ? 17.477 -5.438 -18.710 1.00 34.32 188 ALA A O 1
ATOM 1450 N N . ALA A 1 189 ? 17.375 -6.653 -20.616 1.00 39.55 189 ALA A N 1
ATOM 1451 C CA . ALA A 1 189 ? 18.757 -7.102 -20.563 1.00 40.95 189 ALA A CA 1
ATOM 1452 C C . ALA A 1 189 ? 19.685 -5.898 -20.426 1.00 42.35 189 ALA A C 1
ATOM 1453 O O . ALA A 1 189 ? 20.566 -5.881 -19.568 1.00 39.45 189 ALA A O 1
ATOM 1455 N N . LYS A 1 190 ? 19.469 -4.894 -21.282 1.00 46.53 190 LYS A N 1
ATOM 1456 C CA . LYS A 1 190 ? 20.308 -3.709 -21.319 1.00 47.96 190 LYS A CA 1
ATOM 1457 C C . LYS A 1 190 ? 20.392 -3.097 -19.923 1.00 47.66 190 LYS A C 1
ATOM 1458 O O . LYS A 1 190 ? 21.387 -2.463 -19.580 1.00 46.18 190 LYS A O 1
ATOM 1464 N N . ASN A 1 191 ? 19.336 -3.301 -19.125 1.00 47.24 191 ASN A N 1
ATOM 1465 C CA . ASN A 1 191 ? 19.197 -2.641 -17.836 1.00 43.34 191 ASN A CA 1
ATOM 1466 C C . ASN A 1 191 ? 19.435 -3.647 -16.713 1.00 41.71 191 ASN A C 1
ATOM 1467 O O . ASN A 1 191 ? 19.085 -3.391 -15.564 1.00 38.99 191 ASN A O 1
ATOM 1472 N N . GLY A 1 192 ? 20.029 -4.794 -17.059 1.00 44.59 192 GLY A N 1
ATOM 1473 C CA . GLY A 1 192 ? 20.347 -5.822 -16.081 1.00 45.07 192 GLY A CA 1
ATOM 1474 C C . GLY A 1 192 ? 19.118 -6.248 -15.283 1.00 42.11 192 GLY A C 1
ATOM 1475 O O . GLY A 1 192 ? 19.191 -6.428 -14.070 1.00 42.03 192 GLY A O 1
ATOM 1476 N N . LEU A 1 193 ? 17.993 -6.414 -15.987 1.00 39.59 193 LEU A N 1
ATOM 1477 C CA . LEU A 1 193 ? 16.690 -6.517 -15.354 1.00 38.59 193 LEU A CA 1
ATOM 1478 C C . LEU A 1 193 ? 16.126 -7.916 -15.586 1.00 36.21 193 LEU A C 1
ATOM 1479 O O . LEU A 1 193 ? 15.757 -8.262 -16.705 1.00 37.67 193 LEU A O 1
ATOM 1484 N N . PRO A 1 194 ? 16.051 -8.765 -14.536 1.00 35.30 194 PRO A N 1
ATOM 1485 C CA . PRO A 1 194 ? 15.484 -10.109 -14.664 1.00 32.65 194 PRO A CA 1
ATOM 1486 C C . PRO A 1 194 ? 14.108 -10.119 -15.323 1.00 33.26 194 PRO A C 1
ATOM 1487 O O . PRO A 1 194 ? 13.338 -9.172 -15.179 1.00 32.83 194 PRO A O 1
ATOM 1491 N N . MET A 1 195 ? 13.810 -11.206 -16.041 1.00 35.46 195 MET A N 1
ATOM 1492 C CA . MET A 1 195 ? 12.523 -11.369 -16.697 1.00 37.52 195 MET A CA 1
ATOM 1493 C C . MET A 1 195 ? 11.589 -12.167 -15.790 1.00 38.12 195 MET A C 1
ATOM 1494 O O . MET A 1 195 ? 12.036 -13.017 -15.022 1.00 39.35 195 MET A O 1
ATOM 1499 N N . ILE A 1 196 ? 10.288 -11.878 -15.892 1.00 37.16 196 ILE A N 1
ATOM 1500 C CA . ILE A 1 196 ? 9.260 -12.780 -15.399 1.00 37.69 196 ILE A CA 1
ATOM 1501 C C . ILE A 1 196 ? 8.276 -13.060 -16.530 1.00 37.43 196 ILE A C 1
ATOM 1502 O O . ILE A 1 196 ? 7.728 -12.136 -17.126 1.00 38.12 196 ILE A O 1
ATOM 1507 N N . MET A 1 197 ? 8.066 -14.348 -16.815 1.00 39.80 197 MET A N 1
ATOM 1508 C CA . MET A 1 197 ? 7.337 -14.764 -18.000 1.00 43.67 197 MET A CA 1
ATOM 1509 C C . MET A 1 197 ? 5.996 -15.359 -17.581 1.00 42.91 197 MET A C 1
ATOM 1510 O O . MET A 1 197 ? 5.908 -16.044 -16.565 1.00 43.59 197 MET A O 1
ATOM 1515 N N . GLN A 1 198 ? 4.958 -15.076 -18.375 1.00 44.63 198 GLN A N 1
ATOM 1516 C CA . GLN A 1 198 ? 3.623 -15.593 -18.121 1.00 45.43 198 GLN A CA 1
ATOM 1517 C C . GLN A 1 198 ? 3.579 -17.071 -18.500 1.00 46.36 198 GLN A C 1
ATOM 1518 O O . GLN A 1 198 ? 4.565 -17.619 -18.989 1.00 44.29 198 GLN A O 1
ATOM 1520 N N . HIS A 1 199 ? 2.422 -17.703 -18.271 1.00 53.00 199 HIS A N 1
ATOM 1521 C CA . HIS A 1 199 ? 2.335 -19.152 -18.187 1.00 54.54 199 HIS A CA 1
ATOM 1522 C C . HIS A 1 199 ? 1.700 -19.718 -19.457 1.00 52.11 199 HIS A C 1
ATOM 1523 O O . HIS A 1 199 ? 1.208 -20.844 -19.458 1.00 48.16 199 HIS A O 1
ATOM 1530 N N . ASP A 1 200 ? 1.723 -18.925 -20.535 1.00 50.77 200 ASP A N 1
ATOM 1531 C CA . ASP A 1 200 ? 1.031 -19.276 -21.765 1.00 48.19 200 ASP A CA 1
ATOM 1532 C C . ASP A 1 200 ? 1.999 -19.167 -22.941 1.00 47.71 200 ASP A C 1
ATOM 1533 O O . ASP A 1 200 ? 1.582 -18.934 -24.073 1.00 47.14 200 ASP A O 1
ATOM 1538 N N . ILE A 1 201 ? 3.294 -19.344 -22.655 1.00 47.23 201 ILE A N 1
ATOM 1539 C CA . ILE A 1 201 ? 4.333 -19.232 -23.666 1.00 46.86 201 ILE A CA 1
ATOM 1540 C C . ILE A 1 201 ? 4.766 -20.636 -24.079 1.00 43.32 201 ILE A C 1
ATOM 1541 O O . ILE A 1 201 ? 5.082 -21.466 -23.229 1.00 43.36 201 ILE A O 1
ATOM 1546 N N . GLU A 1 202 ? 4.777 -20.887 -25.392 1.00 43.06 202 GLU A N 1
ATOM 1547 C CA . GLU A 1 202 ? 5.263 -22.145 -25.936 1.00 44.33 202 GLU A CA 1
ATOM 1548 C C . GLU A 1 202 ? 6.700 -22.372 -25.477 1.00 43.92 202 GLU A C 1
ATOM 1549 O O . GLU A 1 202 ? 7.447 -21.420 -25.268 1.00 45.65 202 GLU A O 1
ATOM 1555 N N . HIS A 1 203 ? 7.077 -23.647 -25.332 1.00 47.50 203 HIS A N 1
ATOM 1556 C CA . HIS A 1 203 ? 8.370 -24.012 -24.778 1.00 53.57 203 HIS A CA 1
ATOM 1557 C C . HIS A 1 203 ? 9.491 -23.480 -25.669 1.00 54.04 203 HIS A C 1
ATOM 1558 O O . HIS A 1 203 ? 10.522 -23.029 -25.173 1.00 53.76 203 HIS A O 1
ATOM 1565 N N . ASN A 1 204 ? 9.271 -23.538 -26.987 1.00 54.34 204 ASN A N 1
ATOM 1566 C CA . ASN A 1 204 ? 10.262 -23.102 -27.956 1.00 55.41 204 ASN A CA 1
ATOM 1567 C C . ASN A 1 204 ? 10.600 -21.634 -27.712 1.00 57.20 204 ASN A C 1
ATOM 1568 O O . ASN A 1 204 ? 11.741 -21.218 -27.906 1.00 56.86 204 ASN A O 1
ATOM 1573 N N . GLU A 1 205 ? 9.596 -20.861 -27.284 1.00 59.99 205 GLU A N 1
ATOM 1574 C CA . GLU A 1 205 ? 9.667 -19.409 -27.328 1.00 58.34 205 GLU A CA 1
ATOM 1575 C C . GLU A 1 205 ? 10.449 -18.894 -26.122 1.00 54.20 205 GLU A C 1
ATOM 1576 O O . GLU A 1 205 ? 11.253 -17.974 -26.251 1.00 53.68 205 GLU A O 1
ATOM 1582 N N . LYS A 1 206 ? 10.208 -19.492 -24.950 1.00 53.70 206 LYS A N 1
ATOM 1583 C CA . LYS A 1 206 ? 10.866 -19.053 -23.730 1.00 56.48 206 LYS A CA 1
ATOM 1584 C C . LYS A 1 206 ? 12.351 -19.399 -23.809 1.00 53.89 206 LYS A C 1
ATOM 1585 O O . LYS A 1 206 ? 13.189 -18.676 -23.274 1.00 52.83 206 LYS A O 1
ATOM 1591 N N . ALA A 1 207 ? 12.661 -20.508 -24.488 1.00 51.44 207 ALA A N 1
ATOM 1592 C CA . ALA A 1 207 ? 14.029 -20.819 -24.868 1.00 46.24 207 AL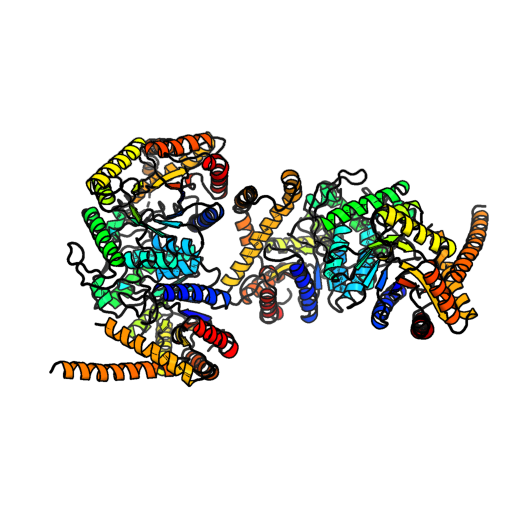A A CA 1
ATOM 1593 C C . ALA A 1 207 ? 14.623 -19.650 -25.650 1.00 43.25 207 ALA A C 1
ATOM 1594 O O . ALA A 1 207 ? 15.720 -19.187 -25.342 1.00 39.41 207 ALA A O 1
ATOM 1596 N N . SER A 1 208 ? 13.880 -19.182 -26.660 1.00 39.29 208 SER A N 1
ATOM 1597 C CA . SER A 1 208 ? 14.325 -18.094 -27.517 1.00 36.6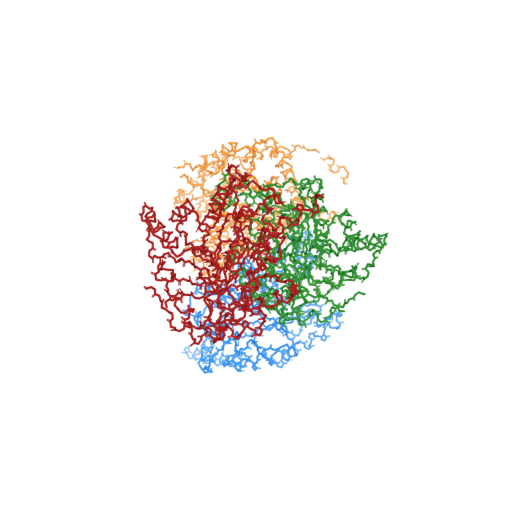1 208 SER A CA 1
ATOM 1598 C C . SER A 1 208 ? 14.497 -16.816 -26.699 1.00 35.42 208 SER A C 1
ATOM 1599 O O . SER A 1 208 ? 15.462 -16.080 -26.888 1.00 32.79 208 SER A O 1
ATOM 1602 N N . ASN A 1 209 ? 13.542 -16.563 -25.797 1.00 34.31 209 ASN A N 1
ATOM 1603 C CA . ASN A 1 209 ? 13.517 -15.333 -25.022 1.00 35.76 209 ASN A CA 1
ATOM 1604 C C . ASN A 1 209 ? 14.788 -15.240 -24.182 1.00 33.40 209 ASN A C 1
ATOM 1605 O O . ASN A 1 209 ? 15.436 -14.196 -24.142 1.00 32.69 209 ASN A O 1
ATOM 1610 N N . VAL A 1 210 ? 15.132 -16.345 -23.513 1.00 34.03 210 VAL A N 1
ATOM 1611 C CA . VAL A 1 210 ? 16.273 -16.377 -22.614 1.00 36.72 210 VAL A CA 1
ATOM 1612 C C . VAL A 1 210 ? 17.551 -16.220 -23.434 1.00 39.70 210 VAL A C 1
ATOM 1613 O O . VAL A 1 210 ? 18.407 -15.404 -23.100 1.00 38.78 210 VAL A O 1
ATOM 1617 N N . GLU A 1 211 ? 17.664 -17.010 -24.509 1.00 45.37 211 GLU A N 1
ATOM 1618 C CA . GLU A 1 211 ? 18.795 -16.929 -25.420 1.00 47.18 211 GLU A CA 1
ATOM 1619 C C . GLU A 1 211 ? 19.009 -15.477 -25.840 1.00 41.89 211 GLU A C 1
ATOM 1620 O O . GLU A 1 211 ? 20.098 -14.932 -25.677 1.00 39.56 211 GLU A O 1
ATOM 1626 N N . LEU A 1 212 ? 17.952 -14.870 -26.391 1.00 37.65 212 LEU A N 1
ATOM 1627 C CA . LEU A 1 212 ? 18.008 -13.498 -26.867 1.00 35.43 212 LEU A CA 1
ATOM 1628 C C . LEU A 1 212 ? 18.474 -12.585 -25.736 1.00 35.86 212 LEU A C 1
ATOM 1629 O O . LEU A 1 212 ? 19.312 -11.711 -25.949 1.00 35.56 212 LEU A O 1
ATOM 1634 N N . TYR A 1 213 ? 17.921 -12.799 -24.537 1.00 35.39 213 TYR A N 1
ATOM 1635 C CA . TYR A 1 213 ? 18.252 -11.976 -23.385 1.00 37.36 213 TYR A CA 1
ATOM 1636 C C . TYR A 1 213 ? 19.754 -12.049 -23.124 1.00 40.50 213 TYR A C 1
ATOM 1637 O O . TYR A 1 213 ? 20.427 -11.023 -23.057 1.00 40.14 213 TYR A O 1
ATOM 1646 N N . ARG A 1 214 ? 20.262 -13.278 -22.978 1.00 44.29 214 ARG A N 1
ATOM 1647 C CA . ARG A 1 214 ? 21.673 -13.510 -22.720 1.00 47.22 214 ARG A CA 1
ATOM 1648 C C . ARG A 1 214 ? 22.511 -12.752 -23.746 1.00 48.56 214 ARG A C 1
ATOM 1649 O O . ARG A 1 214 ? 23.433 -12.024 -23.385 1.00 53.04 214 ARG A O 1
ATOM 1657 N N . ALA A 1 215 ? 22.177 -12.940 -25.028 1.00 46.17 215 ALA A N 1
ATOM 1658 C CA . ALA A 1 215 ? 22.964 -12.398 -26.122 1.00 44.01 215 ALA A CA 1
ATOM 1659 C C . ALA A 1 215 ? 23.080 -10.883 -25.977 1.00 44.04 215 ALA A C 1
ATOM 1660 O O . ALA A 1 215 ? 24.154 -10.315 -26.160 1.00 44.23 215 ALA A O 1
ATOM 1662 N N . LEU A 1 216 ? 21.955 -10.240 -25.648 1.00 43.40 216 LEU A N 1
ATOM 1663 C CA . LEU A 1 216 ? 21.889 -8.791 -25.587 1.00 41.69 216 LEU A CA 1
ATOM 1664 C C . LEU A 1 216 ? 22.490 -8.309 -24.270 1.00 41.98 216 LEU A C 1
ATOM 1665 O O . LEU A 1 216 ? 23.082 -7.235 -24.211 1.00 47.81 216 LEU A O 1
ATOM 1670 N N . ALA A 1 217 ? 22.338 -9.122 -23.219 1.00 42.98 217 ALA A N 1
ATOM 1671 C CA . ALA A 1 217 ? 22.927 -8.823 -21.925 1.00 45.86 217 ALA A CA 1
ATOM 1672 C C . ALA A 1 217 ? 24.437 -8.660 -22.072 1.00 48.43 217 ALA A C 1
ATOM 1673 O O . ALA A 1 217 ? 24.986 -7.609 -21.748 1.00 48.76 217 ALA A O 1
ATOM 1675 N N . GLU A 1 218 ? 25.095 -9.715 -22.565 1.00 51.25 218 GLU A N 1
ATOM 1676 C CA . GLU A 1 218 ? 26.546 -9.759 -22.636 1.00 56.28 218 GLU A CA 1
ATOM 1677 C C . GLU A 1 218 ? 27.050 -8.588 -23.474 1.00 58.85 218 GLU A C 1
ATOM 1678 O O . GLU A 1 218 ? 28.010 -7.918 -23.098 1.00 64.28 218 GLU A O 1
ATOM 1684 N N . GLU A 1 219 ? 26.390 -8.356 -24.614 1.00 60.46 219 GLU A N 1
ATOM 1685 C CA . GLU A 1 219 ? 26.709 -7.231 -25.476 1.00 60.04 219 GLU A CA 1
ATOM 1686 C C . GLU A 1 219 ? 26.837 -5.965 -24.631 1.00 60.80 219 GLU A C 1
ATOM 1687 O O . GLU A 1 219 ? 27.831 -5.248 -24.732 1.00 65.69 219 GLU A O 1
ATOM 1693 N N . HIS A 1 220 ? 25.824 -5.704 -23.797 1.00 59.15 220 HIS A N 1
ATOM 1694 C CA . HIS A 1 220 ? 25.754 -4.476 -23.022 1.00 59.03 220 HIS A CA 1
ATOM 1695 C C . HIS A 1 220 ? 26.454 -4.661 -21.678 1.00 61.78 220 HIS A C 1
ATOM 1696 O O . HIS A 1 220 ? 26.120 -3.991 -20.703 1.00 60.65 220 HIS A O 1
ATOM 1703 N N . GLY A 1 221 ? 27.423 -5.582 -21.637 1.00 62.66 221 GLY A N 1
ATOM 1704 C CA . GLY A 1 221 ? 28.471 -5.558 -20.631 1.00 64.54 221 GLY A CA 1
ATOM 1705 C C . GLY A 1 221 ? 27.990 -6.090 -19.282 1.00 67.31 221 GLY A C 1
ATOM 1706 O O . GLY A 1 221 ? 28.661 -5.912 -18.268 1.00 59.78 221 GLY A O 1
ATOM 1707 N N . HIS A 1 222 ? 26.825 -6.746 -19.287 1.00 69.91 222 HIS A N 1
ATOM 1708 C CA . HIS A 1 222 ? 26.288 -7.375 -18.092 1.00 72.15 222 HIS A CA 1
ATOM 1709 C C . HIS A 1 222 ? 26.577 -8.874 -18.125 1.00 68.64 222 HIS A C 1
ATOM 1710 O O . HIS A 1 222 ? 26.639 -9.476 -19.196 1.00 65.66 222 HIS A O 1
ATOM 1717 N N . ASP A 1 223 ? 26.751 -9.465 -16.938 1.00 64.23 223 ASP A N 1
ATOM 1718 C CA . ASP A 1 223 ? 26.883 -10.906 -16.801 1.00 65.32 223 ASP A CA 1
ATOM 1719 C C . ASP A 1 223 ? 25.490 -11.523 -16.704 1.00 68.77 223 ASP A C 1
ATOM 1720 O O . ASP A 1 223 ? 24.738 -11.223 -15.779 1.00 65.86 223 ASP A O 1
ATOM 1725 N N . PRO A 1 224 ? 25.106 -12.404 -17.657 1.00 67.50 224 PRO A N 1
ATOM 1726 C CA . PRO A 1 224 ? 23.750 -12.952 -17.705 1.00 66.55 224 PRO A CA 1
ATOM 1727 C C . PRO A 1 224 ? 23.513 -14.071 -16.694 1.00 65.42 224 PRO A C 1
ATOM 1728 O O . PRO A 1 224 ? 22.370 -14.401 -16.385 1.00 60.90 224 PRO A O 1
ATOM 1732 N N . ASP A 1 225 ? 24.609 -14.648 -16.188 1.00 67.16 225 ASP A N 1
ATOM 1733 C CA . ASP A 1 225 ? 24.538 -15.756 -15.250 1.00 67.94 225 ASP A CA 1
ATOM 1734 C C . ASP A 1 225 ? 24.107 -15.231 -13.883 1.00 66.40 225 ASP A C 1
ATOM 1735 O O . ASP A 1 225 ? 23.533 -15.968 -13.084 1.00 61.10 225 ASP A O 1
ATOM 1740 N N . GLY A 1 226 ? 24.391 -13.948 -13.629 1.00 65.62 226 GLY A N 1
ATOM 1741 C CA . GLY A 1 226 ? 24.117 -13.334 -12.340 1.00 62.83 226 GLY A CA 1
ATOM 1742 C C . GLY A 1 226 ? 22.656 -12.910 -12.206 1.00 61.33 226 GLY A C 1
ATOM 1743 O O . GLY A 1 226 ? 22.272 -12.305 -11.207 1.00 55.51 226 GLY A O 1
ATOM 1744 N N . ILE A 1 227 ? 21.852 -13.237 -13.224 1.00 59.55 227 ILE A N 1
ATOM 1745 C CA . ILE A 1 227 ? 20.475 -12.778 -13.300 1.00 60.15 227 ILE A CA 1
ATOM 1746 C C . ILE A 1 227 ? 19.545 -13.983 -13.180 1.00 61.10 227 ILE A C 1
ATOM 1747 O O . ILE A 1 227 ? 19.757 -15.004 -13.830 1.00 56.85 227 ILE A O 1
ATOM 1752 N N . GLU A 1 228 ? 18.513 -13.842 -12.339 1.00 59.85 228 GLU A N 1
ATOM 1753 C CA . GLU A 1 228 ? 17.627 -14.945 -12.005 1.00 57.43 228 GLU A CA 1
ATOM 1754 C C . GLU A 1 228 ? 16.256 -14.695 -12.628 1.00 51.37 228 GLU A C 1
ATOM 1755 O O . GLU A 1 228 ? 15.506 -13.838 -12.165 1.00 52.80 228 GLU A O 1
ATOM 1761 N N . HIS A 1 229 ? 15.941 -15.455 -13.682 1.00 44.58 229 HIS A N 1
ATOM 1762 C CA . HIS A 1 229 ? 14.699 -15.272 -14.414 1.00 42.80 229 HIS A CA 1
ATOM 1763 C C . HIS A 1 229 ? 13.590 -16.089 -13.757 1.00 41.98 229 HIS A C 1
ATOM 1764 O O . HIS A 1 229 ? 13.863 -17.010 -12.990 1.00 41.25 229 HIS A O 1
ATOM 1771 N N . THR A 1 230 ? 12.339 -15.737 -14.073 1.00 40.70 230 THR A N 1
ATOM 1772 C CA . THR A 1 230 ? 11.183 -16.283 -13.382 1.00 38.87 230 THR A CA 1
ATOM 1773 C C . THR A 1 230 ? 10.140 -16.723 -14.405 1.00 36.80 230 THR A C 1
ATOM 1774 O O . THR A 1 230 ? 10.017 -16.121 -15.470 1.00 36.37 230 THR A O 1
ATOM 1778 N N . ILE A 1 231 ? 9.392 -17.779 -14.063 1.00 34.15 231 ILE A N 1
ATOM 1779 C CA . ILE A 1 231 ? 8.393 -18.343 -14.955 1.00 34.72 231 ILE A CA 1
ATOM 1780 C C . ILE A 1 231 ? 7.148 -18.689 -14.143 1.00 32.40 231 ILE A C 1
ATOM 1781 O O . ILE A 1 231 ? 7.248 -19.244 -13.051 1.00 30.76 231 ILE A O 1
ATOM 1786 N N . ALA A 1 232 ? 5.978 -18.358 -14.698 1.00 31.50 232 ALA A N 1
ATOM 1787 C CA . ALA A 1 232 ? 4.707 -18.644 -14.055 1.00 32.81 232 ALA A CA 1
ATOM 1788 C C . ALA A 1 232 ? 4.153 -19.966 -14.580 1.00 35.96 232 ALA A C 1
ATOM 1789 O O . ALA A 1 232 ? 4.319 -20.291 -15.754 1.00 39.97 232 ALA A O 1
ATOM 1791 N N . MET A 1 233 ? 3.490 -20.718 -13.693 1.00 37.06 233 MET A N 1
ATOM 1792 C CA . MET A 1 233 ? 3.061 -22.074 -13.998 1.00 37.48 233 MET A CA 1
ATOM 1793 C C . MET A 1 233 ? 1.819 -22.412 -13.178 1.00 36.25 233 MET A C 1
ATOM 1794 O O . MET A 1 233 ? 1.842 -22.344 -11.952 1.00 33.21 233 MET A O 1
ATOM 1799 N N . ILE A 1 234 ? 0.739 -22.786 -13.873 1.00 34.17 234 ILE A N 1
ATOM 1800 C CA . ILE A 1 234 ? -0.456 -23.288 -13.216 1.00 33.15 234 ILE A CA 1
ATOM 1801 C C . ILE A 1 234 ? -0.200 -24.724 -12.770 1.00 34.86 234 ILE A C 1
ATOM 1802 O O . ILE A 1 234 ? 0.094 -25.591 -13.591 1.00 33.57 234 ILE A O 1
ATOM 1807 N N . VAL A 1 235 ? -0.316 -24.960 -11.459 1.00 36.48 235 VAL A N 1
ATOM 1808 C CA . VAL A 1 235 ? -0.138 -26.289 -10.899 1.00 37.31 235 VAL A CA 1
ATOM 1809 C C . VAL A 1 235 ? -1.489 -26.799 -10.404 1.00 38.19 235 VAL A C 1
ATOM 1810 O O . VAL A 1 235 ? -2.218 -26.081 -9.725 1.00 36.83 235 VAL A O 1
ATOM 1814 N N . ALA A 1 236 ? -1.805 -28.049 -10.761 1.00 41.38 236 ALA A N 1
ATOM 1815 C CA . ALA A 1 236 ? -2.974 -28.735 -10.233 1.00 45.68 236 ALA A CA 1
ATOM 1816 C C . ALA A 1 236 ? -2.753 -30.245 -10.298 1.00 44.71 236 ALA A C 1
ATOM 1817 O O . ALA A 1 236 ? -2.794 -30.836 -11.374 1.00 44.31 236 ALA A O 1
ATOM 1819 N N . VAL A 1 237 ? -2.518 -30.855 -9.131 1.00 47.88 237 VAL A N 1
ATOM 1820 C CA . VAL A 1 237 ? -1.946 -32.190 -9.060 1.00 51.17 237 VAL A CA 1
ATOM 1821 C C . VAL A 1 237 ? -2.946 -33.119 -8.377 1.00 52.23 237 VAL A C 1
ATOM 1822 O O . VAL A 1 237 ? -3.433 -32.820 -7.288 1.00 49.45 237 VAL A O 1
ATOM 1826 N N . ASP A 1 238 ? -3.239 -34.249 -9.030 1.00 56.66 238 ASP A N 1
ATOM 1827 C CA . ASP A 1 238 ? -4.232 -35.190 -8.539 1.00 59.67 238 ASP A CA 1
ATOM 1828 C C . ASP A 1 238 ? -3.940 -36.579 -9.103 1.00 58.68 238 ASP A C 1
ATOM 1829 O O . ASP A 1 238 ? -3.540 -36.712 -10.257 1.00 63.94 238 ASP A O 1
ATOM 1834 N N . PRO A 1 239 ? -4.138 -37.654 -8.306 1.00 59.89 239 PRO A N 1
ATOM 1835 C CA . PRO A 1 239 ? -4.077 -39.024 -8.819 1.00 58.38 239 PRO A CA 1
ATOM 1836 C C . PRO A 1 239 ? -4.885 -39.235 -10.097 1.00 56.05 239 PRO A C 1
ATOM 1837 O O . PRO A 1 239 ? -4.420 -39.887 -11.029 1.00 52.43 239 PRO A O 1
ATOM 1841 N N . ASP A 1 240 ? -6.103 -38.683 -10.124 1.00 56.00 240 ASP A N 1
ATOM 1842 C CA . ASP A 1 240 ? -7.016 -38.882 -11.237 1.00 56.79 240 ASP A CA 1
ATOM 1843 C C . ASP A 1 240 ? -6.771 -37.793 -12.280 1.00 58.26 240 ASP A C 1
ATOM 1844 O O . ASP A 1 240 ? -7.200 -36.654 -12.108 1.00 56.60 240 ASP A O 1
ATOM 1849 N N . ARG A 1 241 ? -6.077 -38.165 -13.361 1.00 57.69 241 ARG A N 1
ATOM 1850 C CA . ARG A 1 241 ? -5.645 -37.214 -14.372 1.00 59.79 241 ARG A CA 1
ATOM 1851 C C . ARG A 1 241 ? -6.843 -36.396 -14.848 1.00 61.89 241 ARG A C 1
ATOM 1852 O O . ARG A 1 241 ? -6.746 -35.181 -15.005 1.00 61.36 241 ARG A O 1
ATOM 1860 N N . GLU A 1 242 ? -7.969 -37.080 -15.078 1.00 63.71 242 GLU A N 1
ATOM 1861 C CA . GLU A 1 242 ? -9.039 -36.543 -15.900 1.00 62.27 242 GLU A CA 1
ATOM 1862 C C . GLU A 1 242 ? -10.052 -35.812 -15.022 1.00 60.95 242 GLU A C 1
ATOM 1863 O O . GLU A 1 242 ? -10.885 -35.063 -15.527 1.00 60.60 242 GLU A O 1
ATOM 1869 N N . ARG A 1 243 ? -9.970 -36.032 -13.705 1.00 57.72 243 ARG A N 1
ATOM 1870 C CA . ARG A 1 243 ? -10.732 -35.241 -12.754 1.00 55.67 243 ARG A CA 1
ATOM 1871 C C . ARG A 1 243 ? -10.120 -33.846 -12.654 1.00 51.00 243 ARG A C 1
ATOM 1872 O O . ARG A 1 243 ? -10.806 -32.850 -12.873 1.00 46.86 243 ARG A O 1
ATOM 1880 N N . VAL A 1 244 ? -8.825 -33.793 -12.323 1.00 46.15 244 VAL A N 1
ATOM 1881 C CA . VAL A 1 244 ? -8.132 -32.532 -12.120 1.00 43.29 244 VAL A CA 1
ATOM 1882 C C . VAL A 1 244 ? -8.185 -31.725 -13.414 1.00 42.62 244 VAL A C 1
ATOM 1883 O O . VAL A 1 244 ? -8.359 -30.509 -13.383 1.00 40.16 244 VAL A O 1
ATOM 1887 N N . ARG A 1 245 ? -8.036 -32.417 -14.548 1.00 44.03 245 ARG A N 1
ATOM 1888 C CA . ARG A 1 245 ? -7.988 -31.761 -15.844 1.00 47.67 245 ARG A CA 1
ATOM 1889 C C . ARG A 1 245 ? -9.347 -31.136 -16.147 1.00 48.66 245 ARG A C 1
ATOM 1890 O O . ARG A 1 245 ? -9.420 -30.012 -16.640 1.00 45.49 245 ARG A O 1
ATOM 1898 N N . GLU A 1 246 ? -10.420 -31.875 -15.845 1.00 51.35 246 GLU A N 1
ATOM 1899 C CA . GLU A 1 246 ? -11.771 -31.390 -16.072 1.00 54.24 246 GLU A CA 1
ATOM 1900 C C . GLU A 1 246 ? -12.041 -30.197 -15.158 1.00 53.38 246 GLU A C 1
ATOM 1901 O O . GLU A 1 246 ? -12.709 -29.247 -15.559 1.00 51.93 246 GLU A O 1
ATOM 1907 N N . GLU A 1 247 ? -11.517 -30.263 -13.929 1.00 52.32 247 GLU A N 1
ATOM 1908 C CA . GLU A 1 247 ? -11.746 -29.227 -12.934 1.00 50.22 247 GLU A CA 1
ATOM 1909 C C . GLU A 1 247 ? -11.131 -27.916 -13.418 1.00 47.39 247 GLU A C 1
ATOM 1910 O O . GLU A 1 247 ? -11.757 -26.863 -13.327 1.00 45.12 247 GLU A O 1
ATOM 1916 N N . CYS A 1 248 ? -9.897 -28.001 -13.929 1.00 43.45 248 CYS A N 1
ATOM 1917 C CA . CYS A 1 248 ? -9.142 -26.826 -14.331 1.00 42.02 248 CYS A CA 1
ATOM 1918 C C . CYS A 1 248 ? -9.668 -26.296 -15.662 1.00 44.05 248 CYS A C 1
ATOM 1919 O O . CYS A 1 248 ? -9.565 -25.104 -15.944 1.00 42.58 248 CYS A O 1
ATOM 1922 N N . ARG A 1 249 ? -10.225 -27.199 -16.476 1.00 48.65 249 ARG A N 1
ATOM 1923 C CA . ARG A 1 249 ? -10.778 -26.835 -17.770 1.00 49.96 249 ARG A CA 1
ATOM 1924 C C . ARG A 1 249 ? -12.001 -25.946 -17.564 1.00 48.50 249 ARG A C 1
ATOM 1925 O O . ARG A 1 249 ? -12.154 -24.927 -18.233 1.00 47.24 249 ARG A O 1
ATOM 1933 N N . HIS A 1 250 ? -12.868 -26.353 -16.631 1.00 52.69 250 HIS A N 1
ATOM 1934 C CA . HIS A 1 250 ? -14.082 -25.614 -16.327 1.00 55.03 250 HIS A CA 1
ATOM 1935 C C . HIS A 1 250 ? -13.721 -24.216 -15.831 1.00 50.15 250 HIS A C 1
ATOM 1936 O O . HIS A 1 250 ? -14.326 -23.230 -16.244 1.00 48.10 250 HIS A O 1
ATOM 1943 N N . TYR A 1 251 ? -12.726 -24.154 -14.941 1.00 47.14 251 TYR A N 1
ATOM 1944 C CA . TYR A 1 251 ? -12.287 -22.903 -14.347 1.00 42.13 251 TYR A CA 1
ATOM 1945 C C . TYR A 1 251 ? -11.740 -21.983 -15.435 1.00 39.66 251 TYR A C 1
ATOM 1946 O O . TYR A 1 251 ? -12.102 -20.810 -15.503 1.00 37.90 251 TYR A O 1
ATOM 1955 N N . LEU A 1 252 ? -10.867 -22.535 -16.284 1.00 38.23 252 LEU A N 1
ATOM 1956 C CA . LEU A 1 252 ? -10.078 -21.739 -17.208 1.00 37.61 252 LEU A CA 1
ATOM 1957 C C . LEU A 1 252 ? -10.949 -21.306 -18.385 1.00 38.14 252 LEU A C 1
ATOM 1958 O O . LEU A 1 252 ? -10.693 -20.274 -19.002 1.00 36.24 252 LEU A O 1
ATOM 1963 N N . ASN A 1 253 ? -11.973 -22.112 -18.688 1.00 38.21 253 ASN A N 1
ATOM 1964 C CA . ASN A 1 253 ? -13.019 -21.711 -19.614 1.00 41.35 253 ASN A CA 1
ATOM 1965 C C . ASN A 1 253 ? -13.543 -20.336 -19.209 1.00 41.52 253 ASN A C 1
ATOM 1966 O O . ASN A 1 253 ? -13.475 -19.386 -19.986 1.00 36.83 253 ASN A O 1
ATOM 1971 N N . TRP A 1 254 ? -14.062 -20.248 -17.980 1.00 43.21 254 TRP A N 1
ATOM 1972 C CA . TRP A 1 254 ? -14.530 -18.986 -17.434 1.00 45.37 254 TRP A CA 1
ATOM 1973 C C . TRP A 1 254 ? -13.416 -17.947 -17.515 1.00 46.71 254 TRP A C 1
ATOM 1974 O O . TRP A 1 254 ? -13.633 -16.835 -17.991 1.00 47.91 254 TRP A O 1
ATOM 1985 N N . PHE A 1 255 ? -12.225 -18.325 -17.036 1.00 46.49 255 PHE A N 1
ATOM 1986 C CA . PHE A 1 255 ? -11.142 -17.379 -16.823 1.00 46.74 255 PHE A CA 1
ATOM 1987 C C . PHE A 1 255 ? -10.860 -16.627 -18.121 1.00 47.60 255 PHE A C 1
ATOM 1988 O O . PHE A 1 255 ? -10.904 -15.399 -18.152 1.00 40.80 255 PHE A O 1
ATOM 1996 N N . GLU A 1 256 ? -10.578 -17.382 -19.189 1.00 53.07 256 GLU A N 1
ATOM 1997 C CA . GLU A 1 256 ? -10.110 -16.811 -20.441 1.00 55.32 256 GLU A CA 1
ATOM 1998 C C . GLU A 1 256 ? -11.287 -16.209 -21.204 1.00 54.52 256 GLU A C 1
ATOM 1999 O O . GLU A 1 256 ? -11.096 -15.422 -22.129 1.00 56.21 256 GLU A O 1
ATOM 2005 N N . ASP A 1 257 ? -12.504 -16.594 -20.805 1.00 52.15 257 ASP A N 1
ATOM 2006 C CA . ASP A 1 257 ? -13.711 -15.932 -21.268 1.00 52.96 257 ASP A CA 1
ATOM 2007 C C . ASP A 1 257 ? -13.789 -14.543 -20.638 1.00 52.84 257 ASP A C 1
ATOM 2008 O O . ASP A 1 257 ? -14.153 -13.575 -21.302 1.00 54.92 257 ASP A O 1
ATOM 2013 N N . ALA A 1 258 ? -13.438 -14.462 -19.350 1.00 54.16 258 ALA A N 1
ATOM 2014 C CA . ALA A 1 258 ? -13.472 -13.208 -18.616 1.00 53.19 258 ALA A CA 1
ATOM 2015 C C . ALA A 1 258 ? -12.399 -12.265 -19.154 1.00 54.64 258 ALA A C 1
ATOM 2016 O O . ALA A 1 258 ? -12.602 -11.054 -19.207 1.00 53.64 258 ALA A O 1
ATOM 2018 N N . VAL A 1 259 ? -11.257 -12.840 -19.547 1.00 59.51 259 VAL A N 1
ATOM 2019 C CA . VAL A 1 259 ? -10.138 -12.070 -20.064 1.00 60.52 259 VAL A CA 1
ATOM 2020 C C . VAL A 1 259 ? -10.546 -11.437 -21.392 1.00 62.47 259 VAL A C 1
ATOM 2021 O O . VAL A 1 259 ? -10.075 -10.356 -21.738 1.00 60.34 259 VAL A O 1
ATOM 2025 N N . GLU A 1 260 ? -11.425 -12.128 -22.126 1.00 67.13 260 GLU A N 1
ATOM 2026 C CA . GLU A 1 260 ? -11.910 -11.645 -23.408 1.00 73.62 260 GLU A CA 1
ATOM 2027 C C . GLU A 1 260 ? -12.823 -10.442 -23.187 1.00 73.16 260 GLU A C 1
ATOM 2028 O O . GLU A 1 260 ? -12.677 -9.418 -23.852 1.00 73.05 260 GLU A O 1
ATOM 2034 N N . LYS A 1 261 ? -13.765 -10.584 -22.248 1.00 69.42 261 LYS A N 1
ATOM 2035 C CA . LYS A 1 261 ? -14.774 -9.567 -22.004 1.00 70.45 261 LYS A CA 1
ATOM 2036 C C . LYS A 1 261 ? -14.107 -8.306 -21.461 1.00 72.73 261 LYS A C 1
ATOM 2037 O O . LYS A 1 261 ? -14.640 -7.206 -21.603 1.00 68.06 261 LYS A O 1
ATOM 2043 N N . ALA A 1 262 ? -12.938 -8.483 -20.835 1.00 82.51 262 ALA A N 1
ATOM 2044 C CA . ALA A 1 262 ? -12.213 -7.381 -20.225 1.00 85.19 262 ALA A CA 1
ATOM 2045 C C . ALA A 1 262 ? -11.734 -6.416 -21.307 1.00 89.10 262 ALA A C 1
ATOM 2046 O O . ALA A 1 262 ? -11.724 -5.203 -21.102 1.00 90.69 262 ALA A O 1
ATOM 2048 N N . GLN A 1 263 ? -11.339 -6.975 -22.457 1.00 90.52 263 GLN A N 1
ATOM 2049 C CA . GLN A 1 263 ? -10.892 -6.183 -23.592 1.00 91.58 263 GLN A CA 1
ATOM 2050 C C . GLN A 1 263 ? -12.023 -5.265 -24.050 1.00 93.27 263 GLN A C 1
ATOM 2051 O O . GLN A 1 263 ? -11.780 -4.128 -24.453 1.00 87.81 263 GLN A O 1
ATOM 2057 N N . ASN A 1 264 ? -13.257 -5.778 -23.985 1.00 97.96 264 ASN A N 1
ATOM 2058 C CA . ASN A 1 264 ? -14.434 -5.026 -24.389 1.00 94.68 264 ASN A CA 1
ATOM 2059 C C . ASN A 1 264 ? -15.005 -4.293 -23.167 1.00 94.30 264 ASN A C 1
ATOM 2060 O O . ASN A 1 264 ? -16.013 -3.580 -23.348 1.00 89.80 264 ASN A O 1
ATOM 2065 N N . TRP A 1 279 ? -33.058 -12.268 -36.345 1.00 72.22 279 TRP A N 1
ATOM 2066 C CA . TRP A 1 279 ? -32.061 -11.754 -37.324 1.00 75.86 279 TRP A CA 1
ATOM 2067 C C . TRP A 1 279 ? -30.729 -11.507 -36.620 1.00 80.20 279 TRP A C 1
ATOM 2068 O O . TRP A 1 279 ? -29.681 -11.945 -37.095 1.00 83.57 279 TRP A O 1
ATOM 2070 N N . HIS A 1 280 ? -30.791 -10.800 -35.483 1.00 85.85 280 HIS A N 1
ATOM 2071 C CA . HIS A 1 280 ? -29.617 -10.545 -34.663 1.00 84.51 280 HIS A CA 1
ATOM 2072 C C . HIS A 1 280 ? -29.499 -11.612 -33.576 1.00 84.15 280 HIS A C 1
ATOM 2073 O O . HIS A 1 280 ? -28.550 -11.602 -32.793 1.00 83.64 280 HIS A O 1
ATOM 2075 N N . LEU A 1 281 ? -30.474 -12.529 -33.541 1.00 84.94 281 LEU A N 1
ATOM 2076 C CA . LEU A 1 281 ? -30.398 -13.710 -32.695 1.00 81.19 281 LEU A CA 1
ATOM 2077 C C . LEU A 1 281 ? -29.488 -14.747 -33.350 1.00 83.56 281 LEU A C 1
ATOM 2078 O O . LEU A 1 281 ? -28.866 -15.556 -32.665 1.00 87.09 281 LEU A O 1
ATOM 2083 N N . ARG A 1 282 ? -29.424 -14.711 -34.686 1.00 86.36 282 ARG A N 1
ATOM 2084 C CA . ARG A 1 282 ? -28.610 -15.644 -35.446 1.00 85.11 282 ARG A CA 1
ATOM 2085 C C . ARG A 1 282 ? -27.159 -15.167 -35.450 1.00 82.77 282 ARG A C 1
ATOM 2086 O O . ARG A 1 282 ? -26.239 -15.972 -35.573 1.00 80.84 282 ARG A O 1
ATOM 2088 N N . LYS A 1 283 ? -26.972 -13.849 -35.312 1.00 78.24 283 LYS A N 1
ATOM 2089 C CA . LYS A 1 283 ? -25.659 -13.234 -35.433 1.00 73.37 283 LYS A CA 1
ATOM 2090 C C . LYS A 1 283 ? -24.945 -13.282 -34.084 1.00 72.32 283 LYS A C 1
ATOM 2091 O O . LYS A 1 283 ? -23.719 -13.225 -34.025 1.00 68.83 283 LYS A O 1
ATOM 2094 N N . TRP A 1 284 ? -25.730 -13.384 -33.006 1.00 71.97 284 TRP A N 1
ATOM 2095 C CA . TRP A 1 284 ? -25.186 -13.549 -31.668 1.00 72.42 284 TRP A CA 1
ATOM 2096 C C . TRP A 1 284 ? -24.886 -15.024 -31.411 1.00 74.42 284 TRP A C 1
ATOM 2097 O O . TRP A 1 284 ? -23.926 -15.353 -30.716 1.00 73.21 284 TRP A O 1
ATOM 2108 N N . ARG A 1 285 ? -25.719 -15.904 -31.980 1.00 74.40 285 ARG A N 1
ATOM 2109 C CA . ARG A 1 285 ? -25.600 -17.336 -31.758 1.00 73.29 285 ARG A CA 1
ATOM 2110 C C . ARG A 1 285 ? -24.412 -17.881 -32.548 1.00 74.08 285 ARG A C 1
ATOM 2111 O O . ARG A 1 285 ? -23.926 -18.974 -32.266 1.00 66.55 285 ARG A O 1
ATOM 2119 N N . GLU A 1 286 ? -23.957 -17.104 -33.538 1.00 78.23 286 GLU A N 1
ATOM 2120 C CA . GLU A 1 286 ? -22.758 -17.433 -34.291 1.00 79.25 286 GLU A CA 1
ATOM 2121 C C . GLU A 1 286 ? -21.557 -16.718 -33.675 1.00 82.99 286 GLU A C 1
ATOM 2122 O O . GLU A 1 286 ? -20.465 -16.725 -34.247 1.00 85.34 286 GLU A O 1
ATOM 2125 N N . ALA A 1 287 ? -21.774 -16.104 -32.505 1.00 81.94 287 ALA A N 1
ATOM 2126 C CA . ALA A 1 287 ? -20.707 -15.443 -31.771 1.00 76.14 287 ALA A CA 1
ATOM 2127 C C . ALA A 1 287 ? -20.365 -16.245 -30.516 1.00 76.61 287 ALA A C 1
ATOM 2128 O O . ALA A 1 287 ? -19.252 -16.151 -30.002 1.00 77.92 287 ALA A O 1
ATOM 2130 N N . VAL A 1 288 ? -21.335 -17.030 -30.031 1.00 79.00 288 VAL A N 1
ATOM 2131 C CA . VAL A 1 288 ? -21.138 -17.854 -28.849 1.00 76.91 288 VAL A CA 1
ATOM 2132 C C . VAL A 1 288 ? -20.345 -19.098 -29.241 1.00 78.44 288 VAL A C 1
ATOM 2133 O O . VAL A 1 288 ? -19.483 -19.549 -28.490 1.00 82.03 288 VAL A O 1
ATOM 2137 N N . ILE A 1 289 ? -20.646 -19.642 -30.426 1.00 80.81 289 ILE A N 1
ATOM 2138 C CA . ILE A 1 289 ? -19.952 -20.816 -30.932 1.00 78.81 289 ILE A CA 1
ATOM 2139 C C . ILE A 1 289 ? -18.533 -20.418 -31.331 1.00 75.74 289 ILE A C 1
ATOM 2140 O O . ILE A 1 289 ? -17.579 -21.134 -31.036 1.00 78.63 289 ILE A O 1
ATOM 2145 N N . LYS A 1 290 ? -18.409 -19.264 -31.998 1.00 70.98 290 LYS A N 1
ATOM 2146 C CA . LYS A 1 290 ? -17.137 -18.817 -32.542 1.00 66.01 290 LYS A CA 1
ATOM 2147 C C . LYS A 1 290 ? -16.223 -18.384 -31.398 1.00 63.71 290 LYS A C 1
ATOM 2148 O O . LYS A 1 290 ? -15.004 -18.519 -31.488 1.00 66.36 290 LYS A O 1
ATOM 2151 N N . GLY A 1 291 ? -16.832 -17.864 -30.327 1.00 60.82 291 GLY A N 1
ATOM 2152 C CA . GLY A 1 291 ? -16.106 -17.511 -29.119 1.00 58.81 291 GLY A CA 1
ATOM 2153 C C . GLY A 1 291 ? -15.680 -18.747 -28.331 1.00 60.78 291 GLY A C 1
ATOM 2154 O O . GLY A 1 291 ? -14.571 -18.799 -27.804 1.00 63.93 291 GLY A O 1
ATOM 2155 N N . ASP A 1 292 ? -16.575 -19.740 -28.263 1.00 59.24 292 ASP A N 1
ATOM 2156 C CA . ASP A 1 292 ? -16.434 -20.848 -27.333 1.00 60.35 292 ASP A CA 1
ATOM 2157 C C . ASP A 1 292 ? -15.376 -21.820 -27.849 1.00 64.10 292 ASP A C 1
ATOM 2158 O O . ASP A 1 292 ? -14.883 -22.659 -27.098 1.00 62.76 292 ASP A O 1
ATOM 2163 N N . THR A 1 293 ? -15.041 -21.700 -29.138 1.00 68.31 293 THR A N 1
ATOM 2164 C CA . THR A 1 293 ? -14.010 -22.525 -29.745 1.00 65.70 293 THR A CA 1
ATOM 2165 C C . THR A 1 293 ? -12.661 -21.819 -29.626 1.00 62.55 293 THR A C 1
ATOM 2166 O O . THR A 1 293 ? -11.643 -22.459 -29.371 1.00 63.93 293 THR A O 1
ATOM 2170 N N . ALA A 1 294 ? -12.673 -20.494 -29.809 1.00 58.19 294 ALA A N 1
ATOM 2171 C CA . ALA A 1 294 ? -11.480 -19.679 -29.645 1.00 55.12 294 ALA A CA 1
ATOM 2172 C C . ALA A 1 294 ? -10.967 -19.793 -28.211 1.00 57.07 294 ALA A C 1
ATOM 2173 O O . ALA A 1 294 ? -9.760 -19.806 -27.979 1.00 57.74 294 ALA A O 1
ATOM 2175 N N . ILE A 1 295 ? -11.902 -19.872 -27.257 1.00 56.12 295 ILE A N 1
ATOM 2176 C CA . ILE A 1 295 ? -11.565 -19.995 -25.849 1.00 55.19 295 ILE A CA 1
ATOM 2177 C C . ILE A 1 295 ? -11.109 -21.425 -25.571 1.00 57.47 295 ILE A C 1
ATOM 2178 O O . ILE A 1 295 ? -10.236 -21.653 -24.735 1.00 58.94 295 ILE A O 1
ATOM 2183 N N . SER A 1 296 ? -11.714 -22.383 -26.282 1.00 55.04 296 SER A N 1
ATOM 2184 C CA . SER A 1 296 ? -11.381 -23.788 -26.118 1.00 55.27 296 SER A CA 1
ATOM 2185 C C . SER A 1 296 ? -9.928 -24.029 -26.521 1.00 55.95 296 SER A C 1
ATOM 2186 O O . SER A 1 296 ? -9.258 -24.889 -25.954 1.00 56.29 296 SER A O 1
ATOM 2189 N N . LYS A 1 297 ? -9.455 -23.254 -27.504 1.00 56.16 297 LYS A N 1
ATOM 2190 C CA . LYS A 1 297 ? -8.129 -23.439 -28.071 1.00 53.28 297 LYS A CA 1
ATOM 2191 C C . LYS A 1 297 ? -7.078 -22.922 -27.092 1.00 51.03 297 LYS A C 1
ATOM 2192 O O . LYS A 1 297 ? -6.006 -23.508 -26.962 1.00 54.67 297 LYS A O 1
ATOM 2195 N N . VAL A 1 298 ? -7.400 -21.816 -26.411 1.00 48.13 298 VAL A N 1
ATOM 2196 C CA . VAL A 1 298 ? -6.498 -21.213 -25.444 1.00 45.52 298 VAL A CA 1
ATOM 2197 C C . VAL A 1 298 ? -6.375 -22.137 -24.235 1.00 45.94 298 VAL A C 1
ATOM 2198 O O . VAL A 1 298 ? -5.310 -22.233 -23.629 1.00 48.01 298 VAL A O 1
ATOM 2202 N N . VAL A 1 299 ? -7.478 -22.814 -23.895 1.00 45.35 299 VAL A N 1
ATOM 2203 C CA . VAL A 1 299 ? -7.562 -23.593 -22.671 1.00 44.68 299 VAL A CA 1
ATOM 2204 C C . VAL A 1 299 ? -6.875 -24.939 -22.885 1.00 43.92 299 VAL A C 1
ATOM 2205 O O . VAL A 1 299 ? -6.355 -25.531 -21.941 1.00 41.74 299 VAL A O 1
ATOM 2209 N N . ASP A 1 300 ? -6.883 -25.414 -24.136 1.00 45.95 300 ASP A N 1
ATOM 2210 C CA . ASP A 1 300 ? -6.176 -26.629 -24.506 1.00 45.57 300 ASP A CA 1
ATOM 2211 C C . ASP A 1 300 ? -4.674 -26.399 -24.356 1.00 43.87 300 ASP A C 1
ATOM 2212 O O . ASP A 1 300 ? -3.947 -27.287 -23.916 1.00 40.08 300 ASP A O 1
ATOM 2217 N N . ASN A 1 301 ? -4.225 -25.194 -24.725 1.00 44.08 301 ASN A N 1
ATOM 2218 C CA . ASN A 1 301 ? -2.818 -24.836 -24.650 1.00 46.60 301 ASN A CA 1
ATOM 2219 C C . ASN A 1 301 ? -2.380 -24.802 -23.188 1.00 49.37 301 ASN A C 1
ATOM 2220 O O . ASN A 1 301 ? -1.283 -25.246 -22.853 1.00 50.94 301 ASN A O 1
ATOM 2225 N N . LEU A 1 302 ? -3.252 -24.265 -22.327 1.00 45.95 302 LEU A N 1
ATOM 2226 C CA . LEU A 1 302 ? -2.907 -24.017 -20.938 1.00 40.93 302 LEU A CA 1
ATOM 2227 C C . LEU A 1 302 ? -2.719 -25.347 -20.212 1.00 39.38 302 LEU A C 1
ATOM 2228 O O . LEU A 1 302 ? -1.827 -25.479 -19.378 1.00 40.44 302 LEU A O 1
ATOM 2233 N N . LEU A 1 303 ? -3.565 -26.328 -20.547 1.00 39.80 303 LEU A N 1
ATOM 2234 C CA . LEU A 1 303 ? -3.519 -27.636 -19.914 1.00 40.74 303 LEU A CA 1
ATOM 2235 C C . LEU A 1 303 ? -2.268 -28.382 -20.369 1.00 41.44 303 LEU A C 1
ATOM 2236 O O . LEU A 1 303 ? -1.730 -29.207 -19.633 1.00 44.88 303 LEU A O 1
ATOM 2241 N N . ARG A 1 304 ? -1.819 -28.082 -21.592 1.00 41.98 304 ARG A N 1
ATOM 2242 C CA . ARG A 1 304 ? -0.663 -28.741 -22.177 1.00 41.10 304 ARG A CA 1
ATOM 2243 C C . ARG A 1 304 ? 0.615 -28.135 -21.601 1.00 39.35 304 ARG A C 1
ATOM 2244 O O . ARG A 1 304 ? 1.571 -28.853 -21.312 1.00 33.62 304 ARG A O 1
ATOM 2252 N N . LEU A 1 305 ? 0.610 -26.807 -21.437 1.00 37.94 305 LEU A N 1
ATOM 2253 C CA . LEU A 1 305 ? 1.823 -26.053 -21.161 1.00 37.53 305 LEU A CA 1
ATOM 2254 C C . LEU A 1 305 ? 2.138 -26.107 -19.669 1.00 36.82 305 LEU A C 1
ATOM 2255 O O . LEU A 1 305 ? 3.261 -25.819 -19.259 1.00 37.82 305 LEU A O 1
ATOM 2260 N N . ASN A 1 306 ? 1.134 -26.475 -18.866 1.00 35.96 306 ASN A N 1
ATOM 2261 C CA . ASN A 1 306 ? 1.171 -26.237 -17.433 1.00 36.65 306 ASN A CA 1
ATOM 2262 C C . ASN A 1 306 ? 1.024 -27.566 -16.696 1.00 35.39 306 ASN A C 1
ATOM 2263 O O . ASN A 1 306 ? 0.622 -28.566 -17.285 1.00 38.45 306 ASN A O 1
ATOM 2268 N N . ALA A 1 307 ? 1.356 -27.554 -15.400 1.00 35.14 307 ALA A N 1
ATOM 2269 C CA . ALA A 1 307 ? 1.590 -28.772 -14.643 1.00 34.76 307 ALA A CA 1
ATOM 2270 C C . ALA A 1 307 ? 0.278 -29.262 -14.039 1.00 36.89 307 ALA A C 1
ATOM 2271 O O . ALA A 1 307 ? 0.052 -29.122 -12.839 1.00 39.62 307 ALA A O 1
ATOM 2273 N N . ILE A 1 308 ? -0.577 -29.841 -14.890 1.00 39.08 308 ILE A N 1
ATOM 2274 C CA . ILE A 1 308 ? -1.924 -30.223 -14.500 1.00 37.54 308 ILE A CA 1
ATOM 2275 C C . ILE A 1 308 ? -2.130 -31.699 -14.824 1.00 37.65 308 ILE A C 1
ATOM 2276 O O . ILE A 1 308 ? -2.418 -32.056 -15.964 1.00 37.49 308 ILE A O 1
ATOM 2281 N N . GLY A 1 309 ? -1.981 -32.549 -13.803 1.00 40.25 309 GLY A N 1
ATOM 2282 C CA . GLY A 1 309 ? -2.292 -33.963 -13.929 1.00 42.88 309 GLY A CA 1
ATOM 2283 C C . GLY A 1 309 ? -1.929 -34.732 -12.663 1.00 44.99 309 GLY A C 1
ATOM 2284 O O . GLY A 1 309 ? -2.195 -34.271 -11.555 1.00 48.30 309 GLY A O 1
ATOM 2285 N N . THR A 1 310 ? -1.321 -35.909 -12.848 1.00 46.54 310 THR A N 1
ATOM 2286 C CA . THR A 1 310 ? -0.747 -36.665 -11.747 1.00 48.71 310 THR A CA 1
ATOM 2287 C C . THR A 1 310 ? 0.610 -36.067 -11.384 1.00 53.00 310 THR A C 1
ATOM 2288 O O . THR A 1 310 ? 1.185 -35.305 -12.159 1.00 49.27 310 THR A O 1
ATOM 2292 N N . PRO A 1 311 ? 1.161 -36.390 -10.192 1.00 54.35 311 PRO A N 1
ATOM 2293 C CA . PRO A 1 311 ? 2.487 -35.909 -9.804 1.00 52.67 311 PRO A CA 1
ATOM 2294 C C . PRO A 1 311 ? 3.525 -36.103 -10.907 1.00 53.41 311 PRO A C 1
ATOM 2295 O O . PRO A 1 311 ? 4.465 -35.319 -11.025 1.00 53.58 311 PRO A O 1
ATOM 2299 N N . GLU A 1 312 ? 3.337 -37.154 -11.715 1.00 51.61 312 GLU A N 1
ATOM 2300 C CA . GLU A 1 312 ? 4.310 -37.536 -12.725 1.00 51.04 312 GLU A CA 1
ATOM 2301 C C . GLU A 1 312 ? 4.243 -36.555 -13.893 1.00 47.66 312 GLU A C 1
ATOM 2302 O O . GLU A 1 312 ? 5.275 -36.101 -14.385 1.00 44.24 312 GLU A O 1
ATOM 2308 N N . ASP A 1 313 ? 3.018 -36.234 -14.326 1.00 44.86 313 ASP A N 1
ATOM 2309 C CA . ASP A 1 313 ? 2.800 -35.251 -15.374 1.00 43.74 313 ASP A CA 1
ATOM 2310 C C . ASP A 1 313 ? 3.453 -33.932 -14.971 1.00 43.52 313 ASP A C 1
ATOM 2311 O O . ASP A 1 313 ? 4.154 -33.311 -15.767 1.00 45.71 313 ASP A O 1
ATOM 2316 N N . ALA A 1 314 ? 3.202 -33.514 -13.725 1.00 38.84 314 ALA A N 1
ATOM 2317 C CA . ALA A 1 314 ? 3.712 -32.252 -13.217 1.00 40.11 314 ALA A CA 1
ATOM 2318 C C . ALA A 1 314 ? 5.237 -32.256 -13.273 1.00 41.33 314 ALA A C 1
ATOM 2319 O O . ALA A 1 314 ? 5.844 -31.337 -13.819 1.00 39.69 314 ALA A O 1
ATOM 2321 N N . ILE A 1 315 ? 5.841 -33.307 -12.706 1.00 42.03 315 ILE A N 1
ATOM 2322 C CA . ILE A 1 315 ? 7.288 -33.413 -12.614 1.00 44.37 315 ILE A CA 1
ATOM 2323 C C . ILE A 1 315 ? 7.887 -33.281 -14.012 1.00 43.27 315 ILE A C 1
ATOM 2324 O O . ILE A 1 315 ? 8.912 -32.628 -14.191 1.00 43.96 315 ILE A O 1
ATOM 2329 N N . GLU A 1 316 ? 7.235 -33.914 -14.993 1.00 44.47 316 GLU A N 1
ATOM 2330 C CA . GLU A 1 316 ? 7.751 -33.963 -16.351 1.00 48.22 316 GLU A CA 1
ATOM 2331 C C . GLU A 1 316 ? 7.699 -32.568 -16.966 1.00 43.22 316 GLU A C 1
ATOM 2332 O O . GLU A 1 316 ? 8.633 -32.151 -17.646 1.00 42.37 316 GLU A O 1
ATOM 2338 N N . THR A 1 317 ? 6.594 -31.857 -16.719 1.00 42.61 317 THR A N 1
ATOM 2339 C CA . THR A 1 317 ? 6.333 -30.587 -17.375 1.00 43.28 317 THR A CA 1
ATOM 2340 C C . THR A 1 317 ? 7.206 -29.500 -16.754 1.00 41.39 317 THR A C 1
ATOM 2341 O O . THR A 1 317 ? 7.794 -28.688 -17.464 1.00 38.44 317 THR A O 1
ATOM 2345 N N . ILE A 1 318 ? 7.279 -29.497 -15.419 1.00 40.83 318 ILE A N 1
ATOM 2346 C CA . ILE A 1 318 ? 8.007 -28.471 -14.692 1.00 39.75 318 ILE A CA 1
ATOM 2347 C C . ILE A 1 318 ? 9.485 -28.560 -15.059 1.00 36.26 318 ILE A C 1
ATOM 2348 O O . ILE A 1 318 ? 10.113 -27.550 -15.370 1.00 34.64 318 ILE A O 1
ATOM 2353 N N . GLN A 1 319 ? 10.030 -29.780 -15.017 1.00 33.92 319 GLN A N 1
ATOM 2354 C CA . GLN A 1 319 ? 11.463 -29.980 -15.151 1.00 33.48 319 GLN A CA 1
ATOM 2355 C C . GLN A 1 319 ? 11.892 -29.616 -16.569 1.00 32.55 319 GLN A C 1
ATOM 2356 O O . GLN A 1 319 ? 12.982 -29.086 -16.774 1.00 32.37 319 GLN A O 1
ATOM 2362 N N . HIS A 1 320 ? 11.021 -29.903 -17.542 1.00 32.03 320 HIS A N 1
ATOM 2363 C CA . HIS A 1 320 ? 11.300 -29.592 -18.933 1.00 33.81 320 HIS A CA 1
ATOM 2364 C C . HIS A 1 320 ? 11.397 -28.080 -19.113 1.00 34.36 320 HIS A C 1
ATOM 2365 O O . HIS A 1 320 ? 12.281 -27.591 -19.813 1.00 36.26 320 HIS A O 1
ATOM 2372 N N . VAL A 1 321 ? 10.478 -27.351 -18.471 1.00 34.39 321 VAL A N 1
ATOM 2373 C CA . VAL A 1 321 ? 10.400 -25.906 -18.606 1.00 34.11 321 VAL A CA 1
ATOM 2374 C C . VAL A 1 321 ? 11.650 -25.284 -17.988 1.00 35.95 321 VAL A C 1
ATOM 2375 O O . VAL A 1 321 ? 12.142 -24.264 -18.467 1.00 35.71 321 VAL A O 1
ATOM 2379 N N . ILE A 1 322 ? 12.150 -25.913 -16.920 1.00 38.10 322 ILE A N 1
ATOM 2380 C CA . ILE A 1 322 ? 13.348 -25.451 -16.240 1.00 40.56 322 ILE A CA 1
ATOM 2381 C C . ILE A 1 322 ? 14.559 -25.713 -17.132 1.00 42.25 322 ILE A C 1
ATOM 2382 O O . ILE A 1 322 ? 15.474 -24.894 -17.200 1.00 39.66 322 ILE A O 1
ATOM 2387 N N . ASP A 1 323 ? 14.545 -26.863 -17.816 1.00 48.02 323 ASP A N 1
ATOM 2388 C CA . ASP A 1 323 ? 15.697 -27.338 -18.566 1.00 49.14 323 ASP A CA 1
ATOM 2389 C C . ASP A 1 323 ? 15.968 -26.396 -19.736 1.00 48.15 323 ASP A C 1
ATOM 2390 O O . ASP A 1 323 ? 17.122 -26.113 -20.054 1.00 46.85 323 ASP A O 1
ATOM 2395 N N . VAL A 1 324 ? 14.893 -25.920 -20.375 1.00 46.17 324 VAL A N 1
ATOM 2396 C CA . VAL A 1 324 ? 14.998 -25.259 -21.665 1.00 46.26 324 VAL A CA 1
ATOM 2397 C C . VAL A 1 324 ? 15.128 -23.753 -21.446 1.00 49.65 324 VAL A C 1
ATOM 2398 O O . VAL A 1 324 ? 15.367 -23.006 -22.393 1.00 54.15 324 VAL A O 1
ATOM 2402 N N . THR A 1 325 ? 14.970 -23.320 -20.189 1.00 47.83 325 THR A N 1
ATOM 2403 C CA . THR A 1 325 ? 14.920 -21.904 -19.863 1.00 45.15 325 THR A CA 1
ATOM 2404 C C . THR A 1 325 ? 16.073 -21.551 -18.927 1.00 43.48 325 THR A C 1
ATOM 2405 O O . THR A 1 325 ? 16.740 -20.536 -19.114 1.00 45.01 325 THR A O 1
ATOM 2409 N N . GLY A 1 326 ? 16.291 -22.400 -17.917 1.00 40.90 326 GLY A N 1
ATOM 2410 C CA . GLY A 1 326 ? 17.312 -22.160 -16.911 1.00 40.32 326 GLY A CA 1
ATOM 2411 C C . GLY A 1 326 ? 16.873 -21.109 -15.893 1.00 40.50 326 GLY A C 1
ATOM 2412 O O . GLY A 1 326 ? 17.692 -20.333 -15.407 1.00 39.11 326 GLY A O 1
ATOM 2413 N N . VAL A 1 327 ? 15.573 -21.101 -15.578 1.00 39.19 327 VAL A N 1
ATOM 2414 C CA . VAL A 1 327 ? 15.022 -20.184 -14.594 1.00 40.07 327 VAL A CA 1
ATOM 2415 C C . VAL A 1 327 ? 15.301 -20.732 -13.197 1.00 39.73 327 VAL A C 1
ATOM 2416 O O . VAL A 1 327 ? 15.292 -21.943 -12.986 1.00 38.61 327 VAL A O 1
ATOM 2420 N N . LYS A 1 328 ? 15.545 -19.821 -12.248 1.00 41.64 328 LYS A N 1
ATOM 2421 C CA . LYS A 1 328 ? 15.886 -20.197 -10.886 1.00 43.88 328 LYS A CA 1
ATOM 2422 C C . LYS A 1 328 ? 14.680 -19.963 -9.980 1.00 38.66 328 LYS A C 1
ATOM 2423 O O . LYS A 1 328 ? 14.666 -20.396 -8.829 1.00 33.23 328 LYS A O 1
ATOM 2429 N N . ARG A 1 329 ? 13.669 -19.274 -10.522 1.00 34.68 329 ARG A N 1
ATOM 2430 C CA . ARG A 1 329 ? 12.444 -18.986 -9.797 1.00 32.56 329 ARG A CA 1
ATOM 2431 C C . ARG A 1 329 ? 11.253 -19.443 -10.636 1.00 31.34 329 ARG A C 1
ATOM 2432 O O . ARG A 1 329 ? 11.058 -18.967 -11.753 1.00 28.72 329 ARG A O 1
ATOM 2440 N N . VAL A 1 330 ? 10.468 -20.377 -10.086 1.00 30.41 330 VAL A N 1
ATOM 2441 C CA . VAL A 1 330 ? 9.202 -20.771 -10.684 1.00 30.56 330 VAL A CA 1
ATOM 2442 C C . VAL A 1 330 ? 8.072 -20.419 -9.721 1.00 29.65 330 VAL A C 1
ATOM 2443 O O . VAL A 1 330 ? 8.111 -20.789 -8.550 1.00 29.23 330 VAL A O 1
ATOM 2447 N N . VAL A 1 331 ? 7.068 -19.702 -10.238 1.00 28.42 331 VAL A N 1
ATOM 2448 C CA . VAL A 1 331 ? 5.963 -19.218 -9.427 1.00 26.24 331 VAL A CA 1
ATOM 2449 C C . VAL A 1 331 ? 4.696 -19.960 -9.841 1.00 25.54 331 VAL A C 1
ATOM 2450 O O . VAL A 1 331 ? 4.315 -19.941 -11.009 1.00 24.93 331 VAL A O 1
ATOM 2454 N N . VAL A 1 332 ? 4.052 -20.610 -8.866 1.00 26.70 332 VAL A N 1
ATOM 2455 C CA . VAL A 1 332 ? 2.970 -21.540 -9.142 1.00 25.88 332 VAL A CA 1
ATOM 2456 C C . VAL A 1 332 ? 1.663 -20.945 -8.623 1.00 25.44 332 VAL A C 1
ATOM 2457 O O . VAL A 1 332 ? 1.643 -20.283 -7.588 1.00 23.93 332 VAL A O 1
ATOM 2461 N N . GLY A 1 333 ? 0.577 -21.194 -9.362 1.00 26.08 333 GLY A N 1
ATOM 2462 C CA . GLY A 1 333 ? -0.764 -20.867 -8.907 1.00 27.30 333 GLY A CA 1
ATOM 2463 C C . GLY A 1 333 ? -1.647 -22.108 -8.815 1.00 27.56 333 GLY A C 1
ATOM 2464 O O . GLY A 1 333 ? -1.630 -22.955 -9.705 1.00 28.71 333 GLY A O 1
ATOM 2465 N N . PHE A 1 334 ? -2.422 -22.195 -7.728 1.00 28.99 334 PHE A N 1
ATOM 2466 C CA . PHE A 1 334 ? -3.021 -23.450 -7.304 1.00 30.89 334 PHE A CA 1
ATOM 2467 C C . PHE A 1 334 ? -4.541 -23.369 -7.421 1.00 32.07 334 PHE A C 1
ATOM 2468 O O . PHE A 1 334 ? -5.238 -24.347 -7.158 1.00 33.48 334 PHE A O 1
ATOM 2476 N N . GLU A 1 335 ? -5.044 -22.196 -7.823 1.00 33.10 335 GLU A N 1
ATOM 2477 C CA . GLU A 1 335 ? -6.401 -21.786 -7.500 1.00 34.62 335 GLU A CA 1
ATOM 2478 C C . GLU A 1 335 ? -7.386 -22.460 -8.450 1.00 34.82 335 GLU A C 1
ATOM 2479 O O . GLU A 1 335 ? -8.575 -22.550 -8.153 1.00 33.53 335 GLU A O 1
ATOM 2485 N N . ALA A 1 336 ? -6.878 -22.930 -9.594 1.00 36.18 336 ALA A N 1
ATOM 2486 C CA . ALA A 1 336 ? -7.723 -23.352 -10.699 1.00 35.45 336 ALA A CA 1
ATOM 2487 C C . ALA A 1 336 ? -8.555 -24.565 -10.289 1.00 35.81 336 ALA A C 1
ATOM 2488 O O . ALA A 1 336 ? -9.631 -24.795 -10.837 1.00 35.96 336 ALA A O 1
ATOM 2490 N N . ILE A 1 337 ? -8.044 -25.335 -9.322 1.00 37.04 337 ILE A N 1
ATOM 2491 C CA . ILE A 1 337 ? -8.525 -26.686 -9.077 1.00 37.41 337 ILE A CA 1
ATOM 2492 C C . ILE A 1 337 ? -9.824 -26.622 -8.276 1.00 36.89 337 ILE A C 1
ATOM 2493 O O . ILE A 1 337 ? -10.554 -27.609 -8.197 1.00 35.93 337 ILE A O 1
ATOM 2498 N N . GLY A 1 338 ? -10.095 -25.457 -7.678 1.00 35.40 338 GLY A N 1
ATOM 2499 C CA . GLY A 1 338 ? -11.332 -25.235 -6.949 1.00 35.12 338 GLY A CA 1
ATOM 2500 C C . GLY A 1 338 ? -11.113 -24.386 -5.698 1.00 35.03 338 GLY A C 1
ATOM 2501 O O . GLY A 1 338 ? -10.335 -23.435 -5.717 1.00 34.23 338 GLY A O 1
ATOM 2502 N N . ASP A 1 339 ? -11.812 -24.749 -4.617 1.00 33.59 339 ASP A N 1
ATOM 2503 C CA . ASP A 1 339 ? -11.824 -23.956 -3.399 1.00 33.05 339 ASP A CA 1
ATOM 2504 C C . ASP A 1 339 ? -10.693 -24.426 -2.486 1.00 31.90 339 ASP A C 1
ATOM 2505 O O . ASP A 1 339 ? -9.828 -25.192 -2.906 1.00 31.03 339 ASP A O 1
ATOM 2510 N N . ARG A 1 340 ? -10.719 -23.957 -1.234 1.00 31.18 340 ARG A N 1
ATOM 2511 C CA . ARG A 1 340 ? -9.606 -24.123 -0.313 1.00 33.12 340 ARG A CA 1
ATOM 2512 C C . ARG A 1 340 ? -9.358 -25.608 -0.060 1.00 31.76 340 ARG A C 1
ATOM 2513 O O . ARG A 1 340 ? -8.211 -26.036 0.047 1.00 32.85 340 ARG A O 1
ATOM 2521 N N . ASP A 1 341 ? -10.442 -26.386 0.039 1.00 33.94 341 ASP A N 1
ATOM 2522 C CA . ASP A 1 341 ? -10.349 -27.797 0.378 1.00 37.10 341 ASP A CA 1
ATOM 2523 C C . ASP A 1 341 ? -9.525 -28.518 -0.686 1.00 39.84 341 ASP A C 1
ATOM 2524 O O . ASP A 1 341 ? -8.667 -29.335 -0.360 1.00 41.34 341 ASP A O 1
ATOM 2529 N N . ARG A 1 342 ? -9.796 -28.203 -1.958 1.00 42.69 342 ARG A N 1
ATOM 2530 C CA . ARG A 1 342 ? -9.194 -28.910 -3.077 1.00 43.17 342 ARG A CA 1
ATOM 2531 C C . ARG A 1 342 ? -7.774 -28.396 -3.304 1.00 40.07 342 ARG A C 1
ATOM 2532 O O . ARG A 1 342 ? -6.891 -29.157 -3.694 1.00 35.47 342 ARG A O 1
ATOM 2540 N N . VAL A 1 343 ? -7.576 -27.095 -3.061 1.00 38.22 343 VAL A N 1
ATOM 2541 C CA . VAL A 1 343 ? -6.287 -26.457 -3.271 1.00 37.88 343 VAL A CA 1
ATOM 2542 C C . VAL A 1 343 ? -5.285 -27.036 -2.276 1.00 36.67 343 VAL A C 1
ATOM 2543 O O . VAL A 1 343 ? -4.112 -27.207 -2.603 1.00 33.02 343 VAL A O 1
ATOM 2547 N N . LEU A 1 344 ? -5.766 -27.337 -1.064 1.00 35.58 344 LEU A N 1
ATOM 2548 C CA . LEU A 1 344 ? -4.911 -27.794 0.019 1.00 34.18 344 LEU A CA 1
ATOM 2549 C C . LEU A 1 344 ? -4.469 -29.231 -0.247 1.00 33.37 344 LEU A C 1
ATOM 2550 O O . LEU A 1 344 ? -3.344 -29.607 0.077 1.00 30.77 344 LEU A O 1
ATOM 2555 N N . GLU A 1 345 ? -5.369 -30.024 -0.838 1.00 34.04 345 GLU A N 1
ATOM 2556 C CA . GLU A 1 345 ? -5.037 -31.361 -1.302 1.00 35.00 345 GLU A CA 1
ATOM 2557 C C . GLU A 1 345 ? -3.982 -31.270 -2.400 1.00 34.98 345 GLU A C 1
ATOM 2558 O O . GLU A 1 345 ? -2.980 -31.982 -2.366 1.00 34.16 345 GLU A O 1
ATOM 2564 N N . SER A 1 346 ? -4.233 -30.384 -3.372 1.00 35.61 346 SER A N 1
ATOM 2565 C CA . SER A 1 346 ? -3.349 -30.196 -4.510 1.00 33.40 346 SER A CA 1
ATOM 2566 C C . SER A 1 346 ? -1.970 -29.742 -4.037 1.00 32.07 346 SER A C 1
ATOM 2567 O O . SER A 1 346 ? -0.953 -30.184 -4.567 1.00 30.16 346 SER A O 1
ATOM 2570 N N . MET A 1 347 ? -1.953 -28.857 -3.034 1.00 33.21 347 MET A N 1
ATOM 2571 C CA . MET A 1 347 ? -0.724 -28.241 -2.561 1.00 34.87 347 MET A CA 1
ATOM 2572 C C . MET A 1 347 ? 0.109 -29.274 -1.807 1.00 35.45 347 MET A C 1
ATOM 2573 O O . MET A 1 347 ? 1.329 -29.148 -1.724 1.00 37.43 347 MET A O 1
ATOM 2578 N N . LYS A 1 348 ? -0.567 -30.290 -1.259 1.00 38.99 348 LYS A N 1
ATOM 2579 C CA . LYS A 1 348 ? 0.074 -31.291 -0.423 1.00 41.37 348 LYS A CA 1
ATOM 2580 C C . LYS A 1 348 ? 0.762 -32.329 -1.305 1.00 41.44 348 LYS A C 1
ATOM 2581 O O . LYS A 1 348 ? 1.849 -32.805 -0.979 1.00 43.53 348 LYS A O 1
ATOM 2587 N N . LEU A 1 349 ? 0.111 -32.678 -2.420 1.00 37.13 349 LEU A N 1
ATOM 2588 C CA . LEU A 1 349 ? 0.690 -33.583 -3.399 1.00 35.02 349 LEU A CA 1
ATOM 2589 C C . LEU A 1 349 ? 1.915 -32.931 -4.035 1.00 33.09 349 LEU A C 1
ATOM 2590 O O . LEU A 1 349 ? 2.966 -33.557 -4.145 1.00 34.53 349 LEU A O 1
ATOM 2595 N N . PHE A 1 350 ? 1.762 -31.671 -4.454 1.00 30.62 350 PHE A N 1
ATOM 2596 C CA . PHE A 1 350 ? 2.863 -30.919 -5.032 1.00 30.39 350 PHE A CA 1
ATOM 2597 C C . PHE A 1 350 ? 4.077 -31.009 -4.110 1.00 32.86 350 PHE A C 1
ATOM 2598 O O . PHE A 1 350 ? 5.179 -31.325 -4.555 1.00 32.63 350 PHE A O 1
ATOM 2606 N N . ASP A 1 351 ? 3.854 -30.728 -2.822 1.00 33.24 351 ASP A N 1
ATOM 2607 C CA . ASP A 1 351 ? 4.938 -30.537 -1.874 1.00 35.74 351 ASP A CA 1
ATOM 2608 C C . ASP A 1 351 ? 5.701 -31.850 -1.716 1.00 40.58 351 ASP A C 1
ATOM 2609 O O . ASP A 1 351 ? 6.924 -31.850 -1.587 1.00 40.93 351 ASP A O 1
ATOM 2614 N N . GLU A 1 352 ? 4.961 -32.964 -1.731 1.00 46.63 352 GLU A N 1
ATOM 2615 C CA . GLU A 1 352 ? 5.466 -34.232 -1.233 1.00 51.14 352 GLU A CA 1
ATOM 2616 C C . GLU A 1 352 ? 5.964 -35.080 -2.402 1.00 53.59 352 GLU A C 1
ATOM 2617 O O . GLU A 1 352 ? 6.957 -35.792 -2.272 1.00 56.50 352 GLU A O 1
ATOM 2623 N N . GLN A 1 353 ? 5.264 -34.995 -3.539 1.00 52.65 353 GLN A N 1
ATOM 2624 C CA . GLN A 1 353 ? 5.362 -36.010 -4.577 1.00 51.93 353 GLN A CA 1
ATOM 2625 C C . GLN A 1 353 ? 5.862 -35.387 -5.878 1.00 51.63 353 GLN A C 1
ATOM 2626 O O . GLN A 1 353 ? 6.105 -36.099 -6.850 1.00 50.54 353 GLN A O 1
ATOM 2632 N N . VAL A 1 354 ? 6.016 -34.057 -5.887 1.00 50.68 354 VAL A N 1
ATOM 2633 C CA . VAL A 1 354 ? 6.424 -33.338 -7.083 1.00 46.11 354 VAL A CA 1
ATOM 2634 C C . VAL A 1 354 ? 7.659 -32.498 -6.764 1.00 43.96 354 VAL A C 1
ATOM 2635 O O . VAL A 1 354 ? 8.705 -32.662 -7.388 1.00 41.38 354 VAL A O 1
ATOM 2639 N N . ARG A 1 355 ? 7.515 -31.599 -5.785 1.00 41.28 355 ARG A N 1
ATOM 2640 C CA . ARG A 1 355 ? 8.527 -30.600 -5.482 1.00 39.19 355 ARG A CA 1
ATOM 2641 C C . ARG A 1 355 ? 9.886 -31.274 -5.307 1.00 38.47 355 ARG A C 1
ATOM 2642 O O . ARG A 1 355 ? 10.878 -30.830 -5.882 1.00 38.76 355 ARG A O 1
ATOM 2650 N N . PRO A 1 356 ? 9.980 -32.356 -4.500 1.00 39.34 356 PRO A N 1
ATOM 2651 C CA . PRO A 1 356 ? 11.272 -32.925 -4.114 1.00 39.38 356 PRO A CA 1
ATOM 2652 C C . PRO A 1 356 ? 12.039 -33.567 -5.269 1.00 40.36 356 PRO A C 1
ATOM 2653 O O . PRO A 1 356 ? 13.134 -34.090 -5.069 1.00 40.09 356 PRO A O 1
ATOM 2657 N N . HIS A 1 357 ? 11.4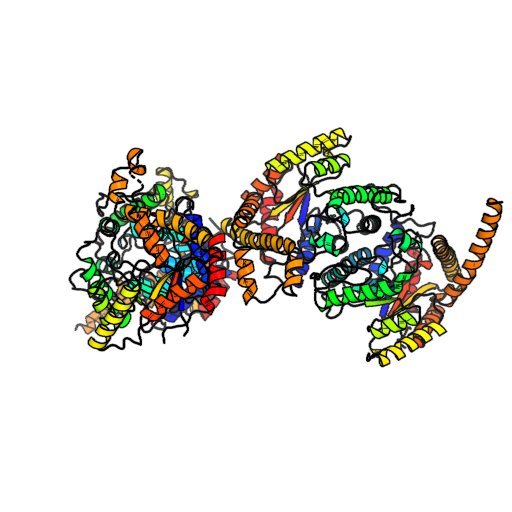56 -33.526 -6.473 1.00 40.78 357 HIS A N 1
ATOM 2658 C CA . HIS A 1 357 ? 12.000 -34.246 -7.614 1.00 43.03 357 HIS A CA 1
ATOM 2659 C C . HIS A 1 357 ? 12.248 -33.286 -8.776 1.00 41.52 357 HIS A C 1
ATOM 2660 O O . HIS A 1 357 ? 12.214 -33.690 -9.936 1.00 37.57 357 HIS A O 1
ATOM 2667 N N . ILE A 1 358 ? 12.504 -32.015 -8.448 1.00 44.87 358 ILE A N 1
ATOM 2668 C CA . ILE A 1 358 ? 12.728 -30.989 -9.453 1.00 47.13 358 ILE A CA 1
ATOM 2669 C C . ILE A 1 358 ? 14.109 -30.379 -9.228 1.00 51.26 358 ILE A C 1
ATOM 2670 O O . ILE A 1 358 ? 14.461 -30.026 -8.103 1.00 56.14 358 ILE A O 1
ATOM 2675 N N . ARG A 1 359 ? 14.883 -30.261 -10.313 1.00 54.22 359 ARG A N 1
ATOM 2676 C CA . ARG A 1 359 ? 16.274 -29.848 -10.231 1.00 58.97 359 ARG A CA 1
ATOM 2677 C C . ARG A 1 359 ? 16.455 -28.528 -10.975 1.00 56.78 359 ARG A C 1
ATOM 2678 O O . ARG A 1 359 ? 15.565 -28.093 -11.703 1.00 58.19 359 ARG A O 1
ATOM 2686 N N . GLY A 1 360 ? 17.624 -27.906 -10.786 1.00 57.94 360 GLY A N 1
ATOM 2687 C CA . GLY A 1 360 ? 18.001 -26.719 -11.535 1.00 60.37 360 GLY A CA 1
ATOM 2688 C C . GLY A 1 360 ? 18.405 -27.055 -12.969 1.00 61.89 360 GLY A C 1
ATOM 2689 O O . GLY A 1 360 ? 17.980 -28.069 -13.517 1.00 69.18 360 GLY A O 1
ATOM 2690 N N . ALA A 1 361 ? 19.233 -26.187 -13.562 1.00 63.04 361 ALA A N 1
ATOM 2691 C CA . ALA A 1 361 ? 19.404 -26.139 -15.005 1.00 65.97 361 ALA A CA 1
ATOM 2692 C C . ALA A 1 361 ? 19.989 -27.466 -15.503 1.00 68.81 361 ALA A C 1
ATOM 2693 O O . ALA A 1 361 ? 20.907 -27.975 -14.827 1.00 67.53 361 ALA A O 1
ATOM 2695 N N . GLU B 1 5 ? -17.668 7.189 29.287 1.00 63.12 5 GLU B N 1
ATOM 2696 C CA . GLU B 1 5 ? -16.419 7.822 29.791 1.00 59.13 5 GLU B CA 1
ATOM 2697 C C . GLU B 1 5 ? -15.226 6.938 29.435 1.00 53.59 5 GLU B C 1
ATOM 2698 O O . GLU B 1 5 ? -14.391 6.644 30.288 1.00 59.06 5 GLU B O 1
ATOM 2700 N N . ASP B 1 6 ? -15.162 6.521 28.165 1.00 47.79 6 ASP B N 1
ATOM 2701 C CA . ASP B 1 6 ? -14.046 5.738 27.661 1.00 44.41 6 ASP B CA 1
ATOM 2702 C C . ASP B 1 6 ? -13.538 6.378 26.371 1.00 39.76 6 ASP B C 1
ATOM 2703 O O . ASP B 1 6 ? -14.248 6.413 25.368 1.00 36.65 6 ASP B O 1
ATOM 2708 N N . ILE B 1 7 ? -12.302 6.886 26.419 1.00 36.35 7 ILE B N 1
ATOM 2709 C CA . ILE B 1 7 ? -11.658 7.481 25.261 1.00 33.27 7 ILE B CA 1
ATOM 2710 C C . ILE B 1 7 ? -10.964 6.380 24.463 1.00 32.37 7 ILE B C 1
ATOM 2711 O O . ILE B 1 7 ? -10.200 5.594 25.019 1.00 30.42 7 ILE B O 1
ATOM 2716 N N . LYS B 1 8 ? -11.240 6.340 23.155 1.00 31.87 8 LYS B N 1
ATOM 2717 C CA . LYS B 1 8 ? -10.442 5.568 22.217 1.00 30.52 8 LYS B CA 1
ATOM 2718 C C . LYS B 1 8 ? -9.085 6.242 22.038 1.00 28.76 8 LYS B C 1
ATOM 2719 O O . LYS B 1 8 ? -9.011 7.420 21.698 1.00 28.88 8 LYS B O 1
ATOM 2725 N N . TRP B 1 9 ? -8.015 5.475 22.268 1.00 28.24 9 TRP B N 1
ATOM 2726 C CA . TRP B 1 9 ? -6.671 6.025 22.331 1.00 28.33 9 TRP B CA 1
ATOM 2727 C C . TRP B 1 9 ? -5.912 5.682 21.053 1.00 28.21 9 TRP B C 1
ATOM 2728 O O . TRP B 1 9 ? -5.686 4.511 20.754 1.00 25.87 9 TRP B O 1
ATOM 2739 N N . GLY B 1 10 ? -5.523 6.723 20.310 1.00 29.47 10 GLY B N 1
ATOM 2740 C CA . GLY B 1 10 ? -4.746 6.556 19.093 1.00 30.15 10 GLY B CA 1
ATOM 2741 C C . GLY B 1 10 ? -3.252 6.729 19.349 1.00 30.72 10 GLY B C 1
ATOM 2742 O O . GLY B 1 10 ? -2.850 7.266 20.379 1.00 28.24 10 GLY B O 1
ATOM 2743 N N . MET B 1 11 ? -2.441 6.266 18.394 1.00 32.75 11 MET B N 1
ATOM 2744 C CA . MET B 1 11 ? -0.994 6.347 18.502 1.00 33.72 11 MET B CA 1
ATOM 2745 C C . MET B 1 11 ? -0.404 6.617 17.120 1.00 31.35 11 MET B C 1
ATOM 2746 O O . MET B 1 11 ? -0.494 5.779 16.225 1.00 29.17 11 MET B O 1
ATOM 2751 N N . PHE B 1 12 ? 0.189 7.805 16.960 1.00 30.98 12 PHE B N 1
ATOM 2752 C CA . PHE B 1 12 ? 0.857 8.180 15.725 1.00 30.73 12 PHE B CA 1
ATOM 2753 C C . PHE B 1 12 ? 2.124 7.346 15.557 1.00 31.53 12 PHE B C 1
ATOM 2754 O O . PHE B 1 12 ? 2.894 7.180 16.501 1.00 31.37 12 PHE B O 1
ATOM 2762 N N . LEU B 1 13 ? 2.327 6.829 14.341 1.00 31.51 13 LEU B N 1
ATOM 2763 C CA . LEU B 1 13 ? 3.626 6.329 13.925 1.00 31.15 13 LEU B CA 1
ATOM 2764 C C . LEU B 1 13 ? 4.314 7.379 13.055 1.00 34.09 13 LEU B C 1
ATOM 2765 O O . LEU B 1 13 ? 4.189 7.363 11.832 1.00 31.87 13 LEU B O 1
ATOM 2770 N N . ASN B 1 14 ? 5.035 8.293 13.716 1.00 39.68 14 ASN B N 1
ATOM 2771 C CA . ASN B 1 14 ? 5.735 9.375 13.044 1.00 42.57 14 ASN B CA 1
ATOM 2772 C C . ASN B 1 14 ? 6.920 8.804 12.269 1.00 42.00 14 ASN B C 1
ATOM 2773 O O . ASN B 1 14 ? 7.557 7.851 12.712 1.00 45.39 14 ASN B O 1
ATOM 2778 N N . THR B 1 15 ? 7.204 9.408 11.110 1.00 39.54 15 THR B N 1
ATOM 2779 C CA . THR B 1 15 ? 8.407 9.104 10.354 1.00 37.70 15 THR B CA 1
ATOM 2780 C C . THR B 1 15 ? 9.202 10.387 10.133 1.00 36.53 15 THR B C 1
ATOM 2781 O O . THR B 1 15 ? 9.942 10.503 9.159 1.00 38.22 15 THR B O 1
ATOM 2785 N N . ALA B 1 16 ? 9.031 11.347 11.048 1.00 37.07 16 ALA B N 1
ATOM 2786 C CA . ALA B 1 16 ? 9.892 12.515 11.109 1.00 34.39 16 ALA B CA 1
ATOM 2787 C C . ALA B 1 16 ? 11.323 12.071 11.392 1.00 37.66 16 ALA B C 1
ATOM 2788 O O . ALA B 1 16 ? 11.547 11.132 12.154 1.00 40.00 16 ALA B O 1
ATOM 2790 N N . ARG B 1 17 ? 12.283 12.758 10.764 1.00 39.37 17 ARG B N 1
ATOM 2791 C CA . ARG B 1 17 ? 13.685 12.390 10.861 1.00 39.10 17 ARG B CA 1
ATOM 2792 C C . ARG B 1 17 ? 14.500 13.617 11.259 1.00 39.50 17 ARG B C 1
ATOM 2793 O O . ARG B 1 17 ? 15.007 14.338 10.403 1.00 39.71 17 ARG B O 1
ATOM 2801 N N . PRO B 1 18 ? 14.643 13.891 12.575 1.00 38.75 18 PRO B N 1
ATOM 2802 C CA . PRO B 1 18 ? 15.683 14.794 13.067 1.00 39.14 18 PRO B CA 1
ATOM 2803 C C . PRO B 1 18 ? 17.070 14.425 12.548 1.00 39.67 18 PRO B C 1
ATOM 2804 O O . PRO B 1 18 ? 17.293 13.302 12.102 1.00 36.38 18 PRO B O 1
ATOM 2808 N N . PRO B 1 19 ? 18.040 15.366 12.588 1.00 40.16 19 PRO B N 1
ATOM 2809 C CA . PRO B 1 19 ? 19.390 15.111 12.084 1.00 39.61 19 PRO B CA 1
ATOM 2810 C C . PRO B 1 19 ? 20.083 13.937 12.774 1.00 39.23 19 PRO B C 1
ATOM 2811 O O . PRO B 1 19 ? 20.926 13.273 12.173 1.00 39.04 19 PRO B O 1
ATOM 2815 N N . GLN B 1 20 ? 19.721 13.692 14.039 1.00 36.54 20 GLN B N 1
ATOM 2816 C CA . GLN B 1 20 ? 20.502 12.820 14.901 1.00 36.82 20 GLN B CA 1
ATOM 2817 C C . GLN B 1 20 ? 19.978 11.389 14.805 1.00 36.69 20 GLN B C 1
ATOM 2818 O O . GLN B 1 20 ? 20.425 10.515 15.543 1.00 37.86 20 GLN B O 1
ATOM 2824 N N . PHE B 1 21 ? 19.035 11.160 13.884 1.00 37.58 21 PHE B N 1
ATOM 2825 C CA . PHE B 1 21 ? 18.536 9.822 13.608 1.00 37.93 21 PHE B CA 1
ATOM 2826 C C . PHE B 1 21 ? 18.814 9.458 12.152 1.00 36.25 21 PHE B C 1
ATOM 2827 O O . PHE B 1 21 ? 18.919 10.336 11.298 1.00 35.16 21 PHE B O 1
ATOM 2835 N N . THR B 1 22 ? 18.923 8.151 11.889 1.00 35.67 22 THR B N 1
ATOM 2836 C CA . THR B 1 22 ? 18.957 7.632 10.531 1.00 34.17 22 THR B CA 1
ATOM 2837 C C . THR B 1 22 ? 17.540 7.285 10.082 1.00 33.78 22 THR B C 1
ATOM 2838 O O . THR B 1 22 ? 16.645 7.116 10.908 1.00 31.76 22 THR B O 1
ATOM 2842 N N . GLU B 1 23 ? 17.356 7.177 8.762 1.00 32.85 23 GLU B N 1
ATOM 2843 C CA . GLU B 1 23 ? 16.085 6.763 8.191 1.00 34.28 23 GLU B CA 1
ATOM 2844 C C . GLU B 1 23 ? 15.667 5.427 8.799 1.00 35.64 23 GLU B C 1
ATOM 2845 O O . GLU B 1 23 ? 14.527 5.269 9.229 1.00 38.83 23 GLU B O 1
ATOM 2851 N N . ARG B 1 24 ? 16.607 4.475 8.829 1.00 36.51 24 ARG B N 1
ATOM 2852 C CA . ARG B 1 24 ? 16.355 3.144 9.359 1.00 36.03 24 ARG B CA 1
ATOM 2853 C C . ARG B 1 24 ? 15.794 3.251 10.775 1.00 33.26 24 ARG B C 1
ATOM 2854 O O . ARG B 1 24 ? 14.762 2.661 11.085 1.00 31.09 24 ARG B O 1
ATOM 2862 N N . ARG B 1 25 ? 16.492 4.004 11.632 1.00 31.45 25 ARG B N 1
ATOM 2863 C CA . ARG B 1 25 ? 16.128 4.098 13.035 1.00 33.73 25 ARG B CA 1
ATOM 2864 C C . ARG B 1 25 ? 14.682 4.574 13.148 1.00 31.65 25 ARG B C 1
ATOM 2865 O O . ARG B 1 25 ? 13.876 3.964 13.845 1.00 31.66 25 ARG B O 1
ATOM 2873 N N . VAL B 1 26 ? 14.371 5.669 12.446 1.00 30.99 26 VAL B N 1
ATOM 2874 C CA . VAL B 1 26 ? 13.067 6.305 12.530 1.00 29.39 26 VAL B CA 1
ATOM 2875 C C . VAL B 1 26 ? 11.996 5.319 12.071 1.00 27.35 26 VAL B C 1
ATOM 2876 O O . VAL B 1 26 ? 10.921 5.248 12.663 1.00 27.02 26 VAL B O 1
ATOM 2880 N N . LEU B 1 27 ? 12.304 4.566 11.009 1.00 25.91 27 LEU B N 1
ATOM 2881 C CA . LEU B 1 27 ? 11.343 3.667 10.391 1.00 25.52 27 LEU B CA 1
ATOM 2882 C C . LEU B 1 27 ? 11.174 2.421 11.257 1.00 25.38 27 LEU B C 1
ATOM 2883 O O . LEU B 1 27 ? 10.061 1.937 11.441 1.00 25.14 27 LEU B O 1
ATOM 2888 N N . GLU B 1 28 ? 12.295 1.910 11.778 1.00 27.05 28 GLU B N 1
ATOM 2889 C CA . GLU B 1 28 ? 12.278 0.778 12.689 1.00 28.88 28 GLU B CA 1
ATOM 2890 C C . GLU B 1 28 ? 11.497 1.151 13.945 1.00 26.65 28 GLU B C 1
ATOM 2891 O O . GLU B 1 28 ? 10.710 0.355 14.451 1.00 27.98 28 GLU B O 1
ATOM 2897 N N . ASN B 1 29 ? 11.735 2.369 14.441 1.00 25.31 29 ASN B N 1
ATOM 2898 C CA . ASN B 1 29 ? 11.049 2.871 15.619 1.00 25.32 29 ASN B CA 1
ATOM 2899 C C . ASN B 1 29 ? 9.546 2.887 15.357 1.00 24.58 29 ASN B C 1
ATOM 2900 O O . ASN B 1 29 ? 8.760 2.456 16.198 1.00 22.99 29 ASN B O 1
ATOM 2905 N N . ALA B 1 30 ? 9.162 3.385 14.177 1.00 25.28 30 ALA B N 1
ATOM 2906 C CA . ALA B 1 30 ? 7.761 3.478 13.797 1.00 25.44 30 ALA B CA 1
ATOM 2907 C C . ALA B 1 30 ? 7.123 2.091 13.830 1.00 25.41 30 ALA B C 1
ATOM 2908 O O . ALA B 1 30 ? 6.057 1.912 14.415 1.00 24.37 30 ALA B O 1
ATOM 2910 N N . LYS B 1 31 ? 7.794 1.122 13.196 1.00 26.88 31 LYS B N 1
ATOM 2911 C CA . LYS B 1 31 ? 7.336 -0.259 13.168 1.00 29.58 31 LYS B CA 1
ATOM 2912 C C . LYS B 1 31 ? 7.170 -0.774 14.594 1.00 30.23 31 LYS B C 1
ATOM 2913 O O . LYS B 1 31 ? 6.239 -1.523 14.884 1.00 29.90 31 LYS B O 1
ATOM 2919 N N . PHE B 1 32 ? 8.095 -0.370 15.470 1.00 30.93 32 PHE B N 1
ATOM 2920 C CA . PHE B 1 32 ? 8.189 -0.925 16.809 1.00 31.60 32 PHE B CA 1
ATOM 2921 C C . PHE B 1 32 ? 7.066 -0.363 17.677 1.00 31.51 32 PHE B C 1
ATOM 2922 O O . PHE B 1 32 ? 6.484 -1.083 18.485 1.00 32.18 32 PHE B O 1
ATOM 2930 N N . TYR B 1 33 ? 6.775 0.931 17.502 1.00 30.78 33 TYR B N 1
ATOM 2931 C CA . TYR B 1 33 ? 5.709 1.582 18.243 1.00 30.04 33 TYR B CA 1
ATOM 2932 C C . TYR B 1 33 ? 4.363 1.022 17.790 1.00 29.53 33 TYR B C 1
ATOM 2933 O O . TYR B 1 33 ? 3.414 0.974 18.568 1.00 29.51 33 TYR B O 1
ATOM 2942 N N . GLY B 1 34 ? 4.300 0.596 16.523 1.00 28.95 34 GLY B N 1
ATOM 2943 C CA . GLY B 1 34 ? 3.120 -0.063 15.988 1.00 30.83 34 GLY B CA 1
ATOM 2944 C C . GLY B 1 34 ? 2.798 -1.355 16.737 1.00 32.82 34 GLY B C 1
ATOM 2945 O O . GLY B 1 34 ? 1.636 -1.736 16.855 1.00 34.83 34 GLY B O 1
ATOM 2946 N N . GLN B 1 35 ? 3.845 -2.021 17.235 1.00 32.46 35 GLN B N 1
ATOM 2947 C CA . GLN B 1 35 ? 3.694 -3.279 17.947 1.00 32.20 35 GLN B CA 1
ATOM 2948 C C . GLN B 1 35 ? 3.426 -2.997 19.422 1.00 31.53 35 GLN B C 1
ATOM 2949 O O . GLN B 1 35 ? 2.692 -3.734 20.076 1.00 32.99 35 GLN B O 1
ATOM 2955 N N . VAL B 1 36 ? 4.038 -1.923 19.933 1.00 31.17 36 VAL B N 1
ATOM 2956 C CA . VAL B 1 36 ? 3.791 -1.459 21.288 1.00 29.66 36 VAL B CA 1
ATOM 2957 C C . VAL B 1 36 ? 2.316 -1.092 21.421 1.00 29.91 36 VAL B C 1
ATOM 2958 O O . VAL B 1 36 ? 1.700 -1.351 22.452 1.00 29.39 36 VAL B O 1
ATOM 2962 N N . ALA B 1 37 ? 1.768 -0.481 20.365 1.00 29.93 37 ALA B N 1
ATOM 2963 C CA . ALA B 1 37 ? 0.388 -0.026 20.361 1.00 29.01 37 ALA B CA 1
ATOM 2964 C C . ALA B 1 37 ? -0.553 -1.225 20.450 1.00 29.52 37 ALA B C 1
ATOM 2965 O O . ALA B 1 37 ? -1.570 -1.168 21.137 1.00 31.90 37 ALA B O 1
ATOM 2967 N N . GLU B 1 38 ? -0.199 -2.306 19.744 1.00 27.93 38 GLU B N 1
ATOM 2968 C CA . GLU B 1 38 ? -0.946 -3.551 19.809 1.00 28.34 38 GLU B CA 1
ATOM 2969 C C . GLU B 1 38 ? -0.913 -4.094 21.235 1.00 28.06 38 GLU B C 1
ATOM 2970 O O . GLU B 1 38 ? -1.955 -4.407 21.807 1.00 27.71 38 GLU B O 1
ATOM 2976 N N . GLU B 1 39 ? 0.297 -4.203 21.794 1.00 30.53 39 GLU B N 1
ATOM 2977 C CA . GLU B 1 39 ? 0.505 -4.854 23.076 1.00 34.21 39 GLU B CA 1
ATOM 2978 C C . GLU B 1 39 ? -0.294 -4.130 24.156 1.00 33.86 39 GLU B C 1
ATOM 2979 O O . GLU B 1 39 ? -0.880 -4.765 25.030 1.00 35.55 39 GLU B O 1
ATOM 2985 N N . MET B 1 40 ? -0.297 -2.795 24.087 1.00 30.82 40 MET B N 1
ATOM 2986 C CA . MET B 1 40 ? -0.663 -1.964 25.221 1.00 29.62 40 MET B CA 1
ATOM 2987 C C . MET B 1 40 ? -2.090 -1.454 25.038 1.00 28.37 40 MET B C 1
ATOM 2988 O O . MET B 1 40 ? -2.516 -0.530 25.727 1.00 28.63 40 MET B O 1
ATOM 2993 N N . GLY B 1 41 ? -2.819 -2.072 24.104 1.00 27.03 41 GLY B N 1
ATOM 2994 C CA . GLY B 1 41 ? -4.262 -1.924 24.032 1.00 26.93 41 GLY B CA 1
ATOM 2995 C C . GLY B 1 41 ? -4.664 -0.512 23.614 1.00 27.06 41 GLY B C 1
ATOM 2996 O O . GLY B 1 41 ? -5.571 0.080 24.193 1.00 26.55 41 GLY B O 1
ATOM 2997 N N . PHE B 1 42 ? -3.970 0.015 22.601 1.00 26.57 42 PHE B N 1
ATOM 2998 C CA . PHE B 1 42 ? -4.418 1.207 21.902 1.00 24.87 42 PHE B CA 1
ATOM 2999 C C . PHE B 1 42 ? -5.536 0.832 20.936 1.00 24.21 42 PHE B C 1
ATOM 3000 O O . PHE B 1 42 ? -5.543 -0.264 20.381 1.00 24.91 42 PHE B O 1
ATOM 3008 N N . GLU B 1 43 ? -6.479 1.760 20.746 1.00 23.27 43 GLU B N 1
ATOM 3009 C CA . GLU B 1 43 ? -7.565 1.572 19.800 1.00 23.51 43 GLU B CA 1
ATOM 3010 C C . GLU B 1 43 ? -6.994 1.474 18.386 1.00 23.10 43 GLU B C 1
ATOM 3011 O O . GLU B 1 43 ? -7.448 0.659 17.587 1.00 22.75 43 GLU B O 1
ATOM 3017 N N . SER B 1 44 ? -5.992 2.312 18.093 1.00 21.64 44 SER B N 1
ATOM 3018 C CA . SER B 1 44 ? -5.654 2.651 16.721 1.00 22.15 44 SER B CA 1
ATOM 3019 C C . SER B 1 44 ? -4.187 3.061 16.619 1.00 22.37 44 SER B C 1
ATOM 3020 O O . SER B 1 44 ? -3.592 3.510 17.596 1.00 22.25 44 SER B O 1
ATOM 3023 N N . ALA B 1 45 ? -3.622 2.900 15.415 1.00 22.28 45 ALA B N 1
ATOM 3024 C CA . ALA B 1 45 ? -2.368 3.535 15.043 1.00 22.16 45 ALA B CA 1
ATOM 3025 C C . ALA B 1 45 ? -2.539 4.259 13.709 1.00 21.94 45 ALA B C 1
ATOM 3026 O O . ALA B 1 45 ? -3.315 3.828 12.860 1.00 20.57 45 ALA B O 1
ATOM 3028 N N . TRP B 1 46 ? -1.802 5.362 13.536 1.00 22.92 46 TRP B N 1
ATOM 3029 C CA . TRP B 1 46 ? -2.142 6.361 12.537 1.00 24.72 46 TRP B CA 1
ATOM 3030 C C . TRP B 1 46 ? -0.903 6.755 11.738 1.00 24.88 46 TRP B C 1
ATOM 3031 O O . TRP B 1 46 ? 0.189 6.871 12.290 1.00 23.27 46 TRP B O 1
ATOM 3042 N N . MET B 1 47 ? -1.101 6.967 10.432 1.00 27.14 47 MET B N 1
ATOM 3043 C CA . MET B 1 47 ? -0.008 7.199 9.503 1.00 29.18 47 MET B CA 1
ATOM 3044 C C . MET B 1 47 ? -0.158 8.581 8.874 1.00 28.79 47 MET B C 1
ATOM 3045 O O . MET B 1 47 ? -1.259 9.127 8.815 1.00 27.99 47 MET B O 1
ATOM 3050 N N . LEU B 1 48 ? 0.965 9.132 8.400 1.00 29.62 48 LEU B N 1
ATOM 3051 C CA . LEU B 1 48 ? 0.988 10.457 7.804 1.00 30.49 48 LEU B CA 1
ATOM 3052 C C . LEU B 1 48 ? 1.547 10.371 6.386 1.00 30.38 48 LEU B C 1
ATOM 3053 O O . LEU B 1 48 ? 2.253 9.424 6.047 1.00 27.36 48 LEU B O 1
ATOM 3058 N N . GLU B 1 49 ? 1.220 11.379 5.570 1.00 31.43 49 GLU B N 1
ATOM 3059 C CA . GLU B 1 49 ? 1.748 11.490 4.220 1.00 31.36 49 GLU B CA 1
ATOM 3060 C C . GLU B 1 49 ? 2.558 12.778 4.107 1.00 31.58 49 GLU B C 1
ATOM 3061 O O . GLU B 1 49 ? 2.077 13.850 4.468 1.00 31.67 49 GLU B O 1
ATOM 3067 N N . HIS B 1 50 ? 3.789 12.657 3.601 1.00 32.41 50 HIS B N 1
ATOM 3068 C CA . HIS B 1 50 ? 4.624 13.816 3.335 1.00 32.45 50 HIS B CA 1
ATOM 3069 C C . HIS B 1 50 ? 5.640 13.492 2.244 1.00 33.45 50 HIS B C 1
ATOM 3070 O O . HIS B 1 50 ? 6.027 12.339 2.071 1.00 36.85 50 HIS B O 1
ATOM 3077 N N . HIS B 1 51 ? 6.071 14.534 1.524 1.00 31.72 51 HIS B N 1
ATOM 3078 C CA . HIS B 1 51 ? 6.867 14.369 0.319 1.00 31.05 51 HIS B CA 1
ATOM 3079 C C . HIS B 1 51 ? 8.071 15.306 0.359 1.00 31.45 51 HIS B C 1
ATOM 3080 O O . HIS B 1 51 ? 7.913 16.523 0.421 1.00 31.84 51 HIS B O 1
ATOM 3087 N N . PHE B 1 52 ? 9.272 14.717 0.322 1.00 31.75 52 PHE B N 1
ATOM 3088 C CA . PHE B 1 52 ? 10.438 15.358 -0.265 1.00 32.79 52 PHE B CA 1
ATOM 3089 C C . PHE B 1 52 ? 11.257 16.062 0.815 1.00 34.13 52 PHE B C 1
ATOM 3090 O O . PHE B 1 52 ? 12.166 16.827 0.503 1.00 33.69 52 PHE B O 1
ATOM 3098 N N . THR B 1 53 ? 10.924 15.803 2.084 1.00 37.01 53 THR B N 1
ATOM 3099 C CA . THR B 1 53 ? 11.633 16.414 3.197 1.00 37.86 53 THR B CA 1
ATOM 3100 C C . THR B 1 53 ? 11.652 15.455 4.384 1.00 37.85 53 THR B C 1
ATOM 3101 O O . THR B 1 53 ? 10.962 14.438 4.379 1.00 38.83 53 THR B O 1
ATOM 3105 N N . ASP B 1 54 ? 12.452 15.803 5.398 1.00 37.96 54 ASP B N 1
ATOM 3106 C CA . ASP B 1 54 ? 12.642 14.958 6.565 1.00 39.14 54 ASP B CA 1
ATOM 3107 C C . ASP B 1 54 ? 11.580 15.289 7.610 1.00 39.39 54 ASP B C 1
ATOM 3108 O O . ASP B 1 54 ? 11.557 14.694 8.685 1.00 43.42 54 ASP B O 1
ATOM 3113 N N . TYR B 1 55 ? 10.711 16.250 7.281 1.00 39.42 55 TYR B N 1
ATOM 3114 C CA . TYR B 1 55 ? 9.496 16.493 8.041 1.00 41.53 55 TYR B CA 1
ATOM 3115 C C . TYR B 1 55 ? 8.752 15.173 8.239 1.00 37.33 55 TYR B C 1
ATOM 3116 O O . TYR B 1 55 ? 8.183 14.931 9.302 1.00 33.54 55 TYR B O 1
ATOM 3125 N N . GLY B 1 56 ? 8.774 14.325 7.203 1.00 33.70 56 GLY B N 1
ATOM 3126 C CA . GLY B 1 56 ? 8.243 12.975 7.293 1.00 32.19 56 GLY B CA 1
ATOM 3127 C C . GLY B 1 56 ? 8.615 12.137 6.072 1.00 33.01 56 GLY B C 1
ATOM 3128 O O . GLY B 1 56 ? 8.455 12.578 4.936 1.00 32.94 56 GLY B O 1
ATOM 3129 N N . LEU B 1 57 ? 9.109 10.919 6.326 1.00 33.66 57 LEU B N 1
ATOM 3130 C CA . LEU B 1 57 ? 9.738 10.107 5.298 1.00 32.63 57 LEU B CA 1
ATOM 3131 C C . LEU B 1 57 ? 8.673 9.324 4.533 1.00 32.73 57 LEU B C 1
ATOM 3132 O O . LEU B 1 57 ? 8.828 9.055 3.344 1.00 33.01 57 LEU B O 1
ATOM 3137 N N . CYS B 1 58 ? 7.596 8.953 5.233 1.00 32.54 58 CYS B N 1
ATOM 3138 C CA . CYS B 1 58 ? 6.497 8.228 4.619 1.00 32.09 58 CYS B CA 1
ATOM 3139 C C . CYS B 1 58 ? 5.740 9.152 3.669 1.00 30.34 58 CYS B C 1
ATOM 3140 O O . CYS B 1 58 ? 5.226 10.188 4.083 1.00 30.18 58 CYS B O 1
ATOM 3143 N N . GLY B 1 59 ? 5.686 8.759 2.393 1.00 31.36 59 GLY B N 1
ATOM 3144 C CA . GLY B 1 59 ? 4.890 9.460 1.399 1.00 31.67 59 GLY B CA 1
ATOM 3145 C C . GLY B 1 59 ? 3.714 8.616 0.916 1.00 32.35 59 GLY B C 1
ATOM 3146 O O . GLY B 1 59 ? 2.935 9.058 0.073 1.00 34.92 59 GLY B O 1
ATOM 3147 N N . SER B 1 60 ? 3.598 7.400 1.465 1.00 30.90 60 SER B N 1
ATOM 3148 C CA . SER B 1 60 ? 2.488 6.512 1.158 1.00 29.41 60 SER B CA 1
ATOM 3149 C C . SER B 1 60 ? 1.905 5.939 2.446 1.00 29.82 60 SER B C 1
ATOM 3150 O O . SER B 1 60 ? 2.299 4.860 2.887 1.00 32.18 60 SER B O 1
ATOM 3153 N N . PRO B 1 61 ? 0.941 6.639 3.084 1.00 28.13 61 PRO B N 1
ATOM 3154 C CA . PRO B 1 61 ? 0.248 6.105 4.256 1.00 28.39 61 PRO B CA 1
ATOM 3155 C C . PRO B 1 61 ? -0.523 4.821 3.957 1.00 28.55 61 PRO B C 1
ATOM 3156 O O . PRO B 1 61 ? -0.705 3.990 4.842 1.00 32.26 61 PRO B O 1
ATOM 3160 N N . MET B 1 62 ? -0.966 4.668 2.704 1.00 30.37 62 MET B N 1
ATOM 3161 C CA . MET B 1 62 ? -1.718 3.494 2.290 1.00 30.46 62 MET B CA 1
ATOM 3162 C C . MET B 1 62 ? -0.828 2.258 2.385 1.00 28.53 62 MET B C 1
ATOM 3163 O O . MET B 1 62 ? -1.272 1.200 2.822 1.00 27.52 62 MET B O 1
ATOM 3168 N N . VAL B 1 63 ? 0.431 2.408 1.961 1.00 28.91 63 VAL B N 1
ATOM 3169 C CA . VAL B 1 63 ? 1.378 1.306 1.957 1.00 29.98 63 VAL B CA 1
ATOM 3170 C C . VAL B 1 63 ? 1.812 1.019 3.393 1.00 28.70 63 VAL B C 1
ATOM 3171 O O . VAL B 1 63 ? 1.916 -0.138 3.795 1.00 27.11 63 VAL B O 1
ATOM 3175 N N . MET B 1 64 ? 2.071 2.085 4.158 1.00 26.27 64 MET B N 1
ATOM 3176 C CA . MET B 1 64 ? 2.538 1.934 5.524 1.00 26.03 64 MET B CA 1
ATOM 3177 C C . MET B 1 64 ? 1.418 1.342 6.374 1.00 24.47 64 MET B C 1
ATOM 3178 O O . MET B 1 64 ? 1.652 0.439 7.174 1.00 23.42 64 MET B O 1
ATOM 3183 N N . ALA B 1 65 ? 0.199 1.858 6.179 1.00 23.51 65 ALA B N 1
ATOM 3184 C CA . ALA B 1 65 ? -0.967 1.385 6.907 1.00 24.77 65 ALA B CA 1
ATOM 3185 C C . ALA B 1 65 ? -1.221 -0.082 6.575 1.00 25.33 65 ALA B C 1
ATOM 3186 O O . ALA B 1 65 ? -1.576 -0.873 7.446 1.00 25.10 65 ALA B O 1
ATOM 3188 N N . SER B 1 66 ? -1.036 -0.431 5.298 1.00 26.48 66 SER B N 1
ATOM 3189 C CA . SER B 1 66 ? -1.308 -1.775 4.824 1.00 24.62 66 SER B CA 1
ATOM 3190 C C . SER B 1 66 ? -0.328 -2.755 5.465 1.00 25.00 66 SER B C 1
ATOM 3191 O O . SER B 1 66 ? -0.688 -3.892 5.761 1.00 26.56 66 SER B O 1
ATOM 3194 N N . TYR B 1 67 ? 0.909 -2.295 5.684 1.00 25.40 67 TYR B N 1
ATOM 3195 C CA . TYR B 1 67 ? 1.919 -3.100 6.350 1.00 24.73 67 TYR B CA 1
ATOM 3196 C C . TYR B 1 67 ? 1.510 -3.347 7.800 1.00 23.58 67 TYR B C 1
ATOM 3197 O O . TYR B 1 67 ? 1.458 -4.490 8.249 1.00 22.06 67 TYR B O 1
ATOM 3206 N N . ILE B 1 68 ? 1.224 -2.257 8.521 1.00 22.36 68 ILE B N 1
ATOM 3207 C CA . ILE B 1 68 ? 0.993 -2.314 9.955 1.00 21.69 68 ILE B CA 1
ATOM 3208 C C . ILE B 1 68 ? -0.208 -3.215 10.230 1.00 21.73 68 ILE B C 1
ATOM 3209 O O . ILE B 1 68 ? -0.230 -3.944 11.219 1.00 21.87 68 ILE B O 1
ATOM 3214 N N . LEU B 1 69 ? -1.206 -3.154 9.344 1.00 21.53 69 LEU B N 1
ATOM 3215 C CA . LEU B 1 69 ? -2.400 -3.970 9.483 1.00 22.38 69 LEU B CA 1
ATOM 3216 C C . LEU B 1 69 ? -2.032 -5.444 9.329 1.00 20.89 69 LEU B C 1
ATOM 3217 O O . LEU B 1 69 ? -2.546 -6.294 10.051 1.00 18.89 69 LEU B O 1
ATOM 3222 N N . GLY B 1 70 ? -1.131 -5.731 8.384 1.00 20.64 70 GLY B N 1
ATOM 3223 C CA . GLY B 1 70 ? -0.627 -7.081 8.192 1.00 21.60 70 GLY B CA 1
ATOM 3224 C C . GLY B 1 70 ? 0.109 -7.588 9.429 1.00 22.31 70 GLY B C 1
ATOM 3225 O O . GLY B 1 70 ? 0.066 -8.776 9.741 1.00 22.43 70 GLY B O 1
ATOM 3226 N N . ALA B 1 71 ? 0.778 -6.666 10.129 1.00 23.25 71 ALA B N 1
ATOM 3227 C CA . ALA B 1 71 ? 1.702 -7.019 11.194 1.00 22.83 71 ALA B CA 1
ATOM 3228 C C . ALA B 1 71 ? 0.971 -7.047 12.535 1.00 23.16 71 ALA B C 1
ATOM 3229 O O . ALA B 1 71 ? 1.597 -7.234 13.576 1.00 22.68 71 ALA B O 1
ATOM 3231 N N . THR B 1 72 ? -0.355 -6.861 12.494 1.00 23.49 72 THR B N 1
ATOM 3232 C CA . THR B 1 72 ? -1.165 -6.779 13.699 1.00 23.84 72 THR B CA 1
ATOM 3233 C C . THR B 1 72 ? -2.437 -7.605 13.518 1.00 25.03 72 THR B C 1
ATOM 3234 O O . THR B 1 72 ? -2.659 -8.185 12.456 1.00 24.61 72 THR B O 1
ATOM 3238 N N . ARG B 1 73 ? -3.264 -7.651 14.569 1.00 28.36 73 ARG B N 1
ATOM 3239 C CA . ARG B 1 73 ? -4.412 -8.543 14.612 1.00 30.05 73 ARG B CA 1
ATOM 3240 C C . ARG B 1 73 ? -5.655 -7.770 15.047 1.00 29.16 73 ARG B C 1
ATOM 3241 O O . ARG B 1 73 ? -6.738 -7.988 14.507 1.00 29.58 73 ARG B O 1
ATOM 3249 N N . ARG B 1 74 ? -5.486 -6.880 16.034 1.00 26.86 74 ARG B N 1
ATOM 3250 C CA . ARG B 1 74 ? -6.603 -6.349 16.799 1.00 25.75 74 ARG B CA 1
ATOM 3251 C C . ARG B 1 74 ? -6.798 -4.870 16.477 1.00 27.15 74 ARG B C 1
ATOM 3252 O O . ARG B 1 74 ? -7.929 -4.396 16.383 1.00 29.28 74 ARG B O 1
ATOM 3260 N N . ILE B 1 75 ? -5.684 -4.146 16.327 1.00 27.98 75 ILE B N 1
ATOM 3261 C CA . ILE B 1 75 ? -5.697 -2.695 16.397 1.00 29.11 75 ILE B CA 1
ATOM 3262 C C . ILE B 1 75 ? -6.189 -2.139 15.064 1.00 29.16 75 ILE B C 1
ATOM 3263 O O . ILE B 1 75 ? -5.935 -2.720 14.012 1.00 29.05 75 ILE B O 1
ATOM 3268 N N . LYS B 1 76 ? -6.889 -1.003 15.127 1.00 29.71 76 LYS B N 1
ATOM 3269 C CA . LYS B 1 76 ? -7.303 -0.288 13.932 1.00 31.08 76 LYS B CA 1
ATOM 3270 C C . LYS B 1 76 ? -6.174 0.634 13.482 1.00 31.50 76 LYS B C 1
ATOM 3271 O O . LYS B 1 76 ? -5.395 1.118 14.299 1.00 28.27 76 LYS B O 1
ATOM 3277 N N . VAL B 1 77 ? -6.103 0.868 12.168 1.00 32.26 77 VAL B N 1
ATOM 3278 C CA . VAL B 1 77 ? -5.068 1.709 11.593 1.00 31.04 77 VAL B CA 1
ATOM 3279 C C . VAL B 1 77 ? -5.725 2.709 10.647 1.00 29.99 77 VAL B C 1
ATOM 3280 O O . VAL B 1 77 ? -6.544 2.334 9.811 1.00 30.39 77 VAL B O 1
ATOM 3284 N N . GLY B 1 78 ? -5.350 3.983 10.796 1.00 27.88 78 GLY B N 1
ATOM 3285 C CA . GLY B 1 78 ? -5.944 5.059 10.023 1.00 27.47 78 GLY B CA 1
ATOM 3286 C C . GLY B 1 78 ? -4.880 5.966 9.411 1.00 27.56 78 GLY B C 1
ATOM 3287 O O . GLY B 1 78 ? -3.713 5.910 9.793 1.00 26.15 78 GLY B O 1
ATOM 3288 N N . THR B 1 79 ? -5.307 6.801 8.457 1.00 26.06 79 THR B N 1
ATOM 3289 C CA . THR B 1 79 ? -4.418 7.739 7.794 1.00 24.65 79 THR B CA 1
ATOM 3290 C C . THR B 1 79 ? -4.806 9.163 8.182 1.00 23.62 79 THR B C 1
ATOM 3291 O O . THR B 1 79 ? -5.988 9.491 8.257 1.00 20.86 79 THR B O 1
ATOM 3295 N N . ALA B 1 80 ? -3.791 9.998 8.425 1.00 23.35 80 ALA B N 1
ATOM 3296 C CA . ALA B 1 80 ? -4.004 11.380 8.818 1.00 22.56 80 ALA B CA 1
ATOM 3297 C C . ALA B 1 80 ? -2.973 12.270 8.131 1.00 24.31 80 ALA B C 1
ATOM 3298 O O . ALA B 1 80 ? -1.928 12.565 8.708 1.00 26.52 80 ALA B O 1
ATOM 3300 N N . ILE B 1 81 ? -3.274 12.689 6.895 1.00 24.94 81 ILE B N 1
ATOM 3301 C CA . ILE B 1 81 ? -4.385 12.153 6.124 1.00 25.81 81 ILE B CA 1
ATOM 3302 C C . ILE B 1 81 ? -3.863 11.725 4.754 1.00 25.82 81 ILE B C 1
ATOM 3303 O O . ILE B 1 81 ? -2.679 11.879 4.464 1.00 23.94 81 ILE B O 1
ATOM 3308 N N . ASN B 1 82 ? -4.761 11.186 3.921 1.00 28.03 82 ASN B N 1
ATOM 3309 C CA . ASN B 1 82 ? -4.490 10.997 2.504 1.00 28.70 82 ASN B CA 1
ATOM 3310 C C . ASN B 1 82 ? -4.802 12.289 1.752 1.00 29.57 82 ASN B C 1
ATOM 3311 O O . ASN B 1 82 ? -5.922 12.794 1.809 1.00 31.22 82 ASN B O 1
ATOM 3316 N N . ILE B 1 83 ? -3.797 12.809 1.041 1.00 29.13 83 ILE B N 1
ATOM 3317 C CA . ILE B 1 83 ? -3.950 14.022 0.257 1.00 28.46 83 ILE B CA 1
ATOM 3318 C C . ILE B 1 83 ? -4.593 13.662 -1.080 1.00 30.71 83 ILE B C 1
ATOM 3319 O O . ILE B 1 83 ? -3.933 13.123 -1.966 1.00 32.80 83 ILE B O 1
ATOM 3324 N N . LEU B 1 84 ? -5.889 13.969 -1.208 1.00 32.91 84 LEU B N 1
ATOM 3325 C CA . LEU B 1 84 ? -6.740 13.341 -2.205 1.00 33.39 84 LEU B CA 1
ATOM 3326 C C . LEU B 1 84 ? -6.390 13.860 -3.598 1.00 33.45 84 LEU B C 1
ATOM 3327 O O . LEU B 1 84 ? -6.354 13.089 -4.554 1.00 32.61 84 LEU B O 1
ATOM 3332 N N . PRO B 1 85 ? -6.135 15.179 -3.761 1.00 35.61 85 PRO B N 1
ATOM 3333 C CA . PRO B 1 85 ? -5.845 15.753 -5.077 1.00 35.93 85 PRO B CA 1
ATOM 3334 C C . PRO B 1 85 ? -4.730 15.034 -5.837 1.00 38.08 85 PRO B C 1
ATOM 3335 O O . PRO B 1 85 ? -4.714 15.037 -7.066 1.00 40.82 85 PRO B O 1
ATOM 3339 N N . LEU B 1 86 ? -3.801 14.422 -5.092 1.00 37.56 86 LEU B N 1
ATOM 3340 C CA . LEU B 1 86 ? -2.570 13.898 -5.663 1.00 36.95 86 LEU B CA 1
ATOM 3341 C C . LEU B 1 86 ? -2.814 12.500 -6.227 1.00 39.25 86 LEU B C 1
ATOM 3342 O O . LEU B 1 86 ? -1.963 11.953 -6.925 1.00 39.32 86 LEU B O 1
ATOM 3347 N N . GLU B 1 87 ? -3.982 11.933 -5.907 1.00 41.16 87 GLU B N 1
ATOM 3348 C CA . GLU B 1 87 ? -4.315 10.567 -6.278 1.00 40.89 87 GLU B CA 1
ATOM 3349 C C . GLU B 1 87 ? -5.516 10.581 -7.218 1.00 39.02 87 GLU B C 1
ATOM 3350 O O . GLU B 1 87 ? -6.436 11.375 -7.041 1.00 42.26 87 GLU B O 1
ATOM 3356 N N . HIS B 1 88 ? -5.503 9.684 -8.209 1.00 35.02 88 HIS B N 1
ATOM 3357 C CA . HIS B 1 88 ? -6.705 9.375 -8.965 1.00 33.24 88 HIS B CA 1
ATOM 3358 C C . HIS B 1 88 ? -7.714 8.694 -8.045 1.00 31.67 88 HIS B C 1
ATOM 3359 O O . HIS B 1 88 ? -7.380 7.736 -7.352 1.00 31.72 88 HIS B O 1
ATOM 3366 N N . PRO B 1 89 ? -8.977 9.174 -8.004 1.00 31.57 89 PRO B N 1
ATOM 3367 C CA . PRO B 1 89 ? -9.946 8.710 -7.011 1.00 31.93 89 PRO B CA 1
ATOM 3368 C C . PRO B 1 89 ? -10.238 7.216 -7.119 1.00 32.21 89 PRO B C 1
ATOM 3369 O O . PRO B 1 89 ? -10.531 6.567 -6.118 1.00 35.32 89 PRO B O 1
ATOM 3373 N N . VAL B 1 90 ? -10.152 6.681 -8.343 1.00 33.17 90 VAL B N 1
ATOM 3374 C CA . VAL B 1 90 ? -10.525 5.301 -8.611 1.00 32.97 90 VAL B CA 1
ATOM 3375 C C . VAL B 1 90 ? -9.411 4.380 -8.118 1.00 31.53 90 VAL B C 1
ATOM 3376 O O . VAL B 1 90 ? -9.655 3.221 -7.793 1.00 28.57 90 VAL B O 1
ATOM 3380 N N . ARG B 1 91 ? -8.187 4.917 -8.068 1.00 33.22 91 ARG B N 1
ATOM 3381 C CA A ARG B 1 91 ? -7.032 4.166 -7.607 0.50 34.95 91 ARG B CA 1
ATOM 3382 C CA B ARG B 1 91 ? -7.030 4.169 -7.607 0.50 34.23 91 ARG B CA 1
ATOM 3383 C C . ARG B 1 91 ? -7.101 4.014 -6.090 1.00 35.19 91 ARG B C 1
ATOM 3384 O O . ARG B 1 91 ? -6.843 2.937 -5.557 1.00 36.01 91 ARG B O 1
ATOM 3399 N N . LEU B 1 92 ? -7.456 5.105 -5.402 1.00 33.60 92 LEU B N 1
ATOM 3400 C CA . LEU B 1 92 ? -7.533 5.102 -3.951 1.00 33.37 92 LEU B CA 1
ATOM 3401 C C . LEU B 1 92 ? -8.762 4.315 -3.505 1.00 33.32 92 LEU B C 1
ATOM 3402 O O . LEU B 1 92 ? -8.761 3.710 -2.436 1.00 34.68 92 LEU B O 1
ATOM 3407 N N . ALA B 1 93 ? -9.808 4.338 -4.338 1.00 33.88 93 ALA B N 1
ATOM 3408 C CA . ALA B 1 93 ? -11.013 3.562 -4.093 1.00 32.24 93 ALA B CA 1
ATOM 3409 C C . ALA B 1 93 ? -10.672 2.074 -4.070 1.00 32.91 93 ALA B C 1
ATOM 3410 O O . ALA B 1 93 ? -11.056 1.358 -3.147 1.00 32.23 93 ALA B O 1
ATOM 3412 N N . GLU B 1 94 ? -9.947 1.625 -5.101 1.00 32.51 94 GLU B N 1
ATOM 3413 C CA . GLU B 1 94 ? -9.501 0.245 -5.193 1.00 32.58 94 GLU B CA 1
ATOM 3414 C C . GLU B 1 94 ? -8.632 -0.093 -3.984 1.00 29.84 94 GLU B C 1
ATOM 3415 O O . GLU B 1 94 ? -8.716 -1.192 -3.442 1.00 25.80 94 GLU B O 1
ATOM 3421 N N . GLN B 1 95 ? -7.795 0.867 -3.577 1.00 29.55 95 GLN B N 1
ATOM 3422 C CA . GLN B 1 95 ? -6.801 0.639 -2.541 1.00 30.76 95 GLN B CA 1
ATOM 3423 C C . GLN B 1 95 ? -7.500 0.441 -1.199 1.00 30.71 95 GLN B C 1
ATOM 3424 O O . GLN B 1 95 ? -7.270 -0.555 -0.515 1.00 32.78 95 GLN B O 1
ATOM 3430 N N . ALA B 1 96 ? -8.351 1.407 -0.835 1.00 27.95 96 ALA B N 1
ATOM 3431 C CA . ALA B 1 96 ? -8.974 1.438 0.477 1.00 27.12 96 ALA B CA 1
ATOM 3432 C C . ALA B 1 96 ? -9.898 0.234 0.642 1.00 26.73 96 ALA B C 1
ATOM 3433 O O . ALA B 1 96 ? -9.987 -0.341 1.725 1.00 25.52 96 ALA B O 1
ATOM 3435 N N . ALA B 1 97 ? -10.586 -0.134 -0.444 1.00 26.35 97 ALA B N 1
ATOM 3436 C CA . ALA B 1 97 ? -11.594 -1.180 -0.396 1.00 26.38 97 ALA B CA 1
ATOM 3437 C C . ALA B 1 97 ? -10.918 -2.542 -0.255 1.00 26.58 97 ALA B C 1
ATOM 3438 O O . ALA B 1 97 ? -11.457 -3.444 0.381 1.00 27.07 97 ALA B O 1
ATOM 3440 N N . LEU B 1 98 ? -9.731 -2.675 -0.858 1.00 26.71 98 LEU B N 1
ATOM 3441 C CA . LEU B 1 98 ? -8.962 -3.906 -0.784 1.00 25.72 98 LEU B CA 1
ATOM 3442 C C . LEU B 1 98 ? -8.424 -4.080 0.633 1.00 23.21 98 LEU B C 1
ATOM 3443 O O . LEU B 1 98 ? -8.446 -5.181 1.178 1.00 21.87 98 LEU B O 1
ATOM 3448 N N . LEU B 1 99 ? -7.945 -2.977 1.217 1.00 21.80 99 LEU B N 1
ATOM 3449 C CA . LEU B 1 99 ? -7.319 -3.006 2.529 1.00 21.24 99 LEU B CA 1
ATOM 3450 C C . LEU B 1 99 ? -8.387 -3.178 3.606 1.00 21.54 99 LEU B C 1
ATOM 3451 O O . LEU B 1 99 ? -8.120 -3.742 4.664 1.00 21.18 99 LEU B O 1
ATOM 3456 N N . ASP B 1 100 ? -9.595 -2.681 3.321 1.00 22.69 100 ASP B N 1
ATOM 3457 C CA . ASP B 1 100 ? -10.744 -2.899 4.184 1.00 23.94 100 ASP B CA 1
ATOM 3458 C C . ASP B 1 100 ? -11.062 -4.390 4.222 1.00 25.15 100 ASP B C 1
ATOM 3459 O O . ASP B 1 100 ? -11.401 -4.931 5.273 1.00 27.98 100 ASP B O 1
ATOM 3464 N N . GLN B 1 101 ? -10.949 -5.041 3.059 1.00 24.65 101 GLN B N 1
ATOM 3465 C CA . GLN B 1 101 ? -11.205 -6.466 2.943 1.00 24.96 101 GLN B CA 1
ATOM 3466 C C . GLN B 1 101 ? -10.086 -7.239 3.637 1.00 25.35 101 GLN B C 1
ATOM 3467 O O . GLN B 1 101 ? -10.349 -8.116 4.456 1.00 26.19 101 GLN B O 1
ATOM 3473 N N . LEU B 1 102 ? -8.837 -6.900 3.300 1.00 24.49 102 LEU B N 1
ATOM 3474 C CA . LEU B 1 102 ? -7.681 -7.589 3.849 1.00 24.40 102 LEU B CA 1
ATOM 3475 C C . LEU B 1 102 ? -7.679 -7.456 5.370 1.00 24.90 102 LEU B C 1
ATOM 3476 O O . LEU B 1 102 ? -7.379 -8.414 6.080 1.00 23.68 102 LEU B O 1
ATOM 3481 N N . SER B 1 103 ? -8.017 -6.256 5.856 1.00 23.79 103 SER B N 1
ATOM 3482 C CA . SER B 1 103 ? -7.817 -5.903 7.251 1.00 24.19 103 SER B CA 1
ATOM 3483 C C . SER B 1 103 ? -9.057 -6.259 8.065 1.00 26.12 103 SER B C 1
ATOM 3484 O O . SER B 1 103 ? -9.095 -6.035 9.273 1.00 25.95 103 SER B O 1
ATOM 3487 N N . ASP B 1 104 ? -10.070 -6.808 7.387 1.00 28.35 104 ASP B N 1
ATOM 3488 C CA . ASP B 1 104 ? -11.314 -7.192 8.032 1.00 29.72 104 ASP B CA 1
ATOM 3489 C C . ASP B 1 104 ? -11.945 -5.957 8.671 1.00 30.27 104 ASP B C 1
ATOM 3490 O O . ASP B 1 104 ? -12.555 -6.041 9.736 1.00 30.67 104 ASP B O 1
ATOM 3495 N N . GLY B 1 105 ? -11.787 -4.810 8.001 1.00 27.40 105 GLY B N 1
ATOM 3496 C CA . GLY B 1 105 ? -12.490 -3.594 8.375 1.00 27.12 105 GLY B CA 1
ATOM 3497 C C . GLY B 1 105 ? -11.830 -2.891 9.557 1.00 25.55 105 GLY B C 1
ATOM 3498 O O . GLY B 1 105 ? -12.514 -2.302 10.391 1.00 25.85 105 GLY B O 1
ATOM 3499 N N . ARG B 1 106 ? -10.495 -2.956 9.609 1.00 25.40 106 ARG B N 1
ATOM 3500 C CA . ARG B 1 106 ? -9.730 -2.373 10.700 1.00 25.03 106 ARG B CA 1
ATOM 3501 C C . ARG B 1 106 ? -9.083 -1.070 10.234 1.00 25.68 106 ARG B C 1
ATOM 3502 O O . ARG B 1 106 ? -8.242 -0.508 10.933 1.00 25.41 106 ARG B O 1
ATOM 3510 N N . PHE B 1 107 ? -9.481 -0.602 9.046 1.00 25.91 107 PHE B N 1
ATOM 3511 C CA . PHE B 1 107 ? -8.791 0.488 8.378 1.00 25.76 107 PHE B CA 1
ATOM 3512 C C . PHE B 1 107 ? -9.685 1.725 8.362 1.00 27.70 107 PHE B C 1
ATOM 3513 O O . PHE B 1 107 ? -10.891 1.622 8.150 1.00 31.54 107 PHE B O 1
ATOM 3521 N N . ILE B 1 108 ? -9.073 2.893 8.593 1.00 29.08 108 ILE B N 1
ATOM 3522 C CA . ILE B 1 108 ? -9.771 4.165 8.505 1.00 26.84 108 ILE B CA 1
ATOM 3523 C C . ILE B 1 108 ? -9.044 5.053 7.500 1.00 25.27 108 ILE B C 1
ATOM 3524 O O . ILE B 1 108 ? -7.905 5.451 7.731 1.00 21.68 108 ILE B O 1
ATOM 3529 N N . LEU B 1 109 ? -9.723 5.362 6.390 1.00 26.65 109 LEU B N 1
ATOM 3530 C CA . LEU B 1 109 ? -9.183 6.264 5.387 1.00 27.60 109 LEU B CA 1
ATOM 3531 C C . LEU B 1 109 ? -9.474 7.705 5.795 1.00 27.98 109 LEU B C 1
ATOM 3532 O O . LEU B 1 109 ? -10.630 8.119 5.846 1.00 30.20 109 LEU B O 1
ATOM 3537 N N . GLY B 1 110 ? -8.406 8.457 6.083 1.00 27.34 110 GLY B N 1
ATOM 3538 C CA . GLY B 1 110 ? -8.509 9.887 6.316 1.00 26.61 110 GLY B CA 1
ATOM 3539 C C . GLY B 1 110 ? -8.126 10.683 5.072 1.00 27.56 110 GLY B C 1
ATOM 3540 O O . GLY B 1 110 ? -7.226 10.291 4.333 1.00 25.55 110 GLY B O 1
ATOM 3541 N N . ILE B 1 111 ? -8.825 11.801 4.853 1.00 28.52 111 ILE B N 1
ATOM 3542 C CA . ILE B 1 111 ? -8.676 12.568 3.628 1.00 28.11 111 ILE B CA 1
ATOM 3543 C C . ILE B 1 111 ? -8.480 14.040 3.984 1.00 28.60 111 ILE B C 1
ATOM 3544 O O . ILE B 1 111 ? -9.014 14.522 4.981 1.00 26.37 111 ILE B O 1
ATOM 3549 N N . GLY B 1 112 ? -7.700 14.741 3.155 1.00 30.28 112 GLY B N 1
ATOM 3550 C CA . GLY B 1 112 ? -7.579 16.186 3.241 1.00 31.20 112 GLY B CA 1
ATOM 3551 C C . GLY B 1 112 ? -7.154 16.799 1.909 1.00 32.45 112 GLY B C 1
ATOM 3552 O O . GLY B 1 112 ? -6.982 16.090 0.919 1.00 30.91 112 GLY B O 1
ATOM 3553 N N . ARG B 1 113 ? -6.988 18.126 1.905 1.00 34.93 113 ARG B N 1
ATOM 3554 C CA . ARG B 1 113 ? -6.715 18.870 0.687 1.00 37.76 113 ARG B CA 1
ATOM 3555 C C . ARG B 1 113 ? -5.209 18.909 0.448 1.00 42.05 113 ARG B C 1
ATOM 3556 O O . ARG B 1 113 ? -4.752 18.720 -0.677 1.00 45.97 113 ARG B O 1
ATOM 3559 N N . GLY B 1 114 ? -4.450 19.159 1.522 1.00 46.11 114 GLY B N 1
ATOM 3560 C CA . GLY B 1 114 ? -3.017 19.383 1.424 1.00 50.08 114 GLY B CA 1
ATOM 3561 C C . GLY B 1 114 ? -2.692 20.858 1.211 1.00 54.48 114 GLY B C 1
ATOM 3562 O O . GLY B 1 114 ? -3.521 21.612 0.707 1.00 56.73 114 GLY B O 1
ATOM 3563 N N . PHE B 1 115 ? -1.477 21.258 1.602 1.00 61.30 115 PHE B N 1
ATOM 3564 C CA . PHE B 1 115 ? -1.149 22.666 1.756 1.00 68.43 115 PHE B CA 1
ATOM 3565 C C . PHE B 1 115 ? 0.334 22.896 1.476 1.00 66.12 115 PHE B C 1
ATOM 3566 O O . PHE B 1 115 ? 0.898 23.904 1.899 1.00 71.58 115 PHE B O 1
ATOM 3574 N N . PHE B 1 116 ? 0.956 21.955 0.757 1.00 62.49 116 PHE B N 1
ATOM 3575 C CA . PHE B 1 116 ? 2.344 22.095 0.347 1.00 58.47 116 PHE B CA 1
ATOM 3576 C C . PHE B 1 116 ? 2.410 22.248 -1.170 1.00 55.75 116 PHE B C 1
ATOM 3577 O O . PHE B 1 116 ? 1.961 21.372 -1.905 1.00 53.77 116 PHE B O 1
ATOM 3585 N N . ASP B 1 117 ? 2.981 23.370 -1.622 1.00 59.64 117 ASP B N 1
ATOM 3586 C CA . ASP B 1 117 ? 2.950 23.750 -3.025 1.00 60.32 117 ASP B CA 1
ATOM 3587 C C . ASP B 1 117 ? 3.891 22.840 -3.812 1.00 51.06 117 ASP B C 1
ATOM 3588 O O . ASP B 1 117 ? 3.685 22.605 -5.000 1.00 46.07 117 ASP B O 1
ATOM 3593 N N . LYS B 1 118 ? 4.923 22.336 -3.128 1.00 45.47 118 LYS B N 1
ATOM 3594 C CA . LYS B 1 118 ? 5.864 21.399 -3.720 1.00 44.73 118 LYS B CA 1
ATOM 3595 C C . LYS B 1 118 ? 5.119 20.159 -4.210 1.00 46.28 118 LYS B C 1
ATOM 3596 O O . LYS B 1 118 ? 5.427 19.626 -5.274 1.00 42.50 118 LYS B O 1
ATOM 3602 N N . ASP B 1 119 ? 4.140 19.709 -3.415 1.00 45.83 119 ASP B N 1
ATOM 3603 C CA . ASP B 1 119 ? 3.466 18.442 -3.652 1.00 45.43 119 ASP B CA 1
ATOM 3604 C C . ASP B 1 119 ? 2.716 18.511 -4.979 1.00 42.75 119 ASP B C 1
ATOM 3605 O O . ASP B 1 119 ? 2.704 17.549 -5.743 1.00 38.61 119 ASP B O 1
ATOM 3610 N N . PHE B 1 120 ? 2.085 19.661 -5.239 1.00 41.55 120 PHE B N 1
ATOM 3611 C CA . PHE B 1 120 ? 1.184 19.803 -6.369 1.00 40.89 120 PHE B CA 1
ATOM 3612 C C . PHE B 1 120 ? 1.993 20.090 -7.632 1.00 41.49 120 PHE B C 1
ATOM 3613 O O . PHE B 1 120 ? 1.593 19.704 -8.728 1.00 45.75 120 PHE B O 1
ATOM 3621 N N . THR B 1 121 ? 3.136 20.763 -7.458 1.00 40.32 121 THR B N 1
ATOM 3622 C CA . THR B 1 121 ? 4.039 21.054 -8.559 1.00 38.10 121 THR B CA 1
ATOM 3623 C C . THR B 1 121 ? 4.562 19.748 -9.154 1.00 38.74 121 THR B C 1
ATOM 3624 O O . THR B 1 121 ? 4.601 19.591 -10.372 1.00 41.76 121 THR B O 1
ATOM 3628 N N . VAL B 1 122 ? 4.963 18.820 -8.278 1.00 35.31 122 VAL B N 1
ATOM 3629 C CA . VAL B 1 122 ? 5.733 17.656 -8.683 1.00 34.06 122 VAL B CA 1
ATOM 3630 C C . VAL B 1 122 ? 4.798 16.645 -9.343 1.00 34.22 122 VAL B C 1
ATOM 3631 O O . VAL B 1 122 ? 5.153 16.025 -10.342 1.00 39.57 122 VAL B O 1
ATOM 3635 N N . PHE B 1 123 ? 3.603 16.485 -8.765 1.00 33.47 123 PHE B N 1
ATOM 3636 C CA . PHE B 1 123 ? 2.652 15.487 -9.224 1.00 34.10 123 PHE B CA 1
ATOM 3637 C C . PHE B 1 123 ? 1.734 16.101 -10.278 1.00 35.77 123 PHE B C 1
ATOM 3638 O O . PHE B 1 123 ? 0.883 15.415 -10.838 1.00 37.46 123 PHE B O 1
ATOM 3646 N N . GLY B 1 124 ? 1.920 17.401 -10.534 1.00 37.34 124 GLY B N 1
ATOM 3647 C CA . GLY B 1 124 ? 1.276 18.068 -11.653 1.00 37.48 124 GLY B CA 1
ATOM 3648 C C . GLY B 1 124 ? -0.208 18.310 -11.391 1.00 39.44 124 GLY B C 1
ATOM 3649 O O . GLY B 1 124 ? -1.056 17.884 -12.171 1.00 39.75 124 GLY B O 1
ATOM 3650 N N . VAL B 1 125 ? -0.502 18.997 -10.281 1.00 39.35 125 VAL B N 1
ATOM 3651 C CA . VAL B 1 125 ? -1.870 19.309 -9.902 1.00 41.61 125 VAL B CA 1
ATOM 3652 C C . VAL B 1 125 ? -1.989 20.816 -9.694 1.00 48.26 125 VAL B C 1
ATOM 3653 O O . VAL B 1 125 ? -1.035 21.470 -9.277 1.00 49.42 125 VAL B O 1
ATOM 3657 N N . ASP B 1 126 ? -3.176 21.354 -9.994 1.00 56.46 126 ASP B N 1
ATOM 3658 C CA . ASP B 1 126 ? -3.454 22.769 -9.813 1.00 62.06 126 ASP B CA 1
ATOM 3659 C C . ASP B 1 126 ? -3.940 22.998 -8.384 1.00 62.86 126 ASP B C 1
ATOM 3660 O O . ASP B 1 126 ? -4.893 22.361 -7.938 1.00 61.07 126 ASP B O 1
ATOM 3665 N N . ILE B 1 127 ? -3.272 23.917 -7.677 1.00 68.05 127 ILE B N 1
ATOM 3666 C CA . ILE B 1 127 ? -3.392 24.016 -6.232 1.00 78.31 127 ILE B CA 1
ATOM 3667 C C . ILE B 1 127 ? -4.600 24.885 -5.885 1.00 81.02 127 ILE B C 1
ATOM 3668 O O . ILE B 1 127 ? -4.954 25.026 -4.716 1.00 74.00 127 ILE B O 1
ATOM 3673 N N . HIS B 1 128 ? -5.229 25.460 -6.917 1.00 84.97 128 HIS B N 1
ATOM 3674 C CA . HIS B 1 128 ? -6.367 26.345 -6.730 1.00 84.25 128 HIS B CA 1
ATOM 3675 C C . HIS B 1 128 ? -7.667 25.547 -6.810 1.00 76.17 128 HIS B C 1
ATOM 3676 O O . HIS B 1 128 ? -8.732 26.057 -6.470 1.00 74.27 128 HIS B O 1
ATOM 3683 N N . ASP B 1 129 ? -7.563 24.291 -7.261 1.00 71.56 129 ASP B N 1
ATOM 3684 C CA . ASP B 1 129 ? -8.730 23.474 -7.549 1.00 68.89 129 ASP B CA 1
ATOM 3685 C C . ASP B 1 129 ? -8.992 22.526 -6.381 1.00 66.01 129 ASP B C 1
ATOM 3686 O O . ASP B 1 129 ? -9.996 21.816 -6.367 1.00 63.14 129 ASP B O 1
ATOM 3691 N N . THR B 1 130 ? -8.077 22.525 -5.406 1.00 60.58 130 THR B N 1
ATOM 3692 C CA . THR B 1 130 ? -7.871 21.375 -4.541 1.00 57.16 130 THR B CA 1
ATOM 3693 C C . THR B 1 130 ? -9.143 21.094 -3.745 1.00 51.93 130 THR B C 1
ATOM 3694 O O . THR B 1 130 ? -9.406 19.953 -3.369 1.00 51.43 130 THR B O 1
ATOM 3698 N N . ARG B 1 131 ? -9.924 22.149 -3.495 1.00 49.38 131 ARG B N 1
ATOM 3699 C CA . ARG B 1 131 ? -11.171 22.028 -2.759 1.00 46.77 131 ARG B CA 1
ATOM 3700 C C . ARG B 1 131 ? -12.172 21.230 -3.590 1.00 41.81 131 ARG B C 1
ATOM 3701 O O . ARG B 1 131 ? -12.705 20.225 -3.130 1.00 40.87 131 ARG B O 1
ATOM 3709 N N . ALA B 1 132 ? -12.415 21.693 -4.821 1.00 39.64 132 ALA B N 1
ATOM 3710 C CA . ALA B 1 132 ? -13.338 21.030 -5.725 1.00 38.86 132 ALA B CA 1
ATOM 3711 C C . ALA B 1 132 ? -12.825 19.628 -6.046 1.00 39.20 132 ALA B C 1
ATOM 3712 O O . ALA B 1 132 ? -13.603 18.679 -6.109 1.00 41.73 132 ALA B O 1
ATOM 3714 N N . LEU B 1 133 ? -11.507 19.517 -6.250 1.00 36.20 133 LEU B N 1
ATOM 3715 C CA . LEU B 1 133 ? -10.879 18.240 -6.547 1.00 36.06 133 LEU B CA 1
ATOM 3716 C C . LEU B 1 133 ? -11.240 17.235 -5.457 1.00 35.31 133 LEU B C 1
ATOM 3717 O O . LEU B 1 133 ? -11.698 16.133 -5.749 1.00 34.81 133 LEU B O 1
ATOM 3722 N N . THR B 1 134 ? -11.030 17.641 -4.201 1.00 34.25 134 THR B N 1
ATOM 3723 C CA . THR B 1 134 ? -11.154 16.746 -3.063 1.00 33.63 134 THR B CA 1
ATOM 3724 C C . THR B 1 134 ? -12.606 16.292 -2.927 1.00 31.81 134 THR B C 1
ATOM 3725 O O . THR B 1 134 ? -12.871 15.119 -2.674 1.00 30.18 134 THR B O 1
ATOM 3729 N N . HIS B 1 135 ? -13.539 17.234 -3.101 1.00 33.55 135 HIS B N 1
ATOM 3730 C CA . HIS B 1 135 ? -14.958 16.949 -2.962 1.00 34.22 135 HIS B CA 1
ATOM 3731 C C . HIS B 1 135 ? -15.401 15.993 -4.067 1.00 32.59 135 HIS B C 1
ATOM 3732 O O . HIS B 1 135 ? -16.205 15.093 -3.833 1.00 30.69 135 HIS B O 1
ATOM 3739 N N . ASN B 1 136 ? -14.861 16.204 -5.271 1.00 32.44 136 ASN B N 1
ATOM 3740 C CA . ASN B 1 136 ? -15.233 15.418 -6.436 1.00 32.23 136 ASN B CA 1
ATOM 3741 C C . ASN B 1 136 ? -14.654 14.011 -6.304 1.00 31.02 136 ASN B C 1
ATOM 3742 O O . ASN B 1 136 ? -15.321 13.028 -6.620 1.00 29.25 136 ASN B O 1
ATOM 3747 N N . TYR B 1 137 ? -13.404 13.930 -5.835 1.00 28.96 137 TYR B N 1
ATOM 3748 C CA . TYR B 1 137 ? -12.712 12.659 -5.702 1.00 28.87 137 TYR B CA 1
ATOM 3749 C C . TYR B 1 137 ? -13.392 11.819 -4.624 1.00 28.21 137 TYR B C 1
ATOM 3750 O O . TYR B 1 137 ? -13.465 10.597 -4.737 1.00 27.06 137 TYR B O 1
ATOM 3759 N N . TYR B 1 138 ? -13.892 12.494 -3.584 1.00 28.19 138 TYR B N 1
ATOM 3760 C CA . TYR B 1 138 ? -14.652 11.838 -2.533 1.00 28.82 138 TYR B CA 1
ATOM 3761 C C . TYR B 1 138 ? -15.935 11.250 -3.115 1.00 30.43 138 TYR B C 1
ATOM 3762 O O . TYR B 1 138 ? -16.251 10.086 -2.879 1.00 28.57 138 TYR B O 1
ATOM 3771 N N . ASP B 1 139 ? -16.666 12.077 -3.870 1.00 32.27 139 ASP B N 1
ATOM 3772 C CA . ASP B 1 139 ? -17.928 11.672 -4.466 1.00 30.15 139 ASP B CA 1
ATOM 3773 C C . ASP B 1 139 ? -17.700 10.425 -5.317 1.00 28.97 139 ASP B C 1
ATOM 3774 O O . ASP B 1 139 ? -18.476 9.474 -5.256 1.00 28.13 139 ASP B O 1
ATOM 3779 N N . ILE B 1 140 ? -16.624 10.446 -6.109 1.00 27.65 140 ILE B N 1
ATOM 3780 C CA . ILE B 1 140 ? -16.346 9.376 -7.052 1.00 25.63 140 ILE B CA 1
ATOM 3781 C C . ILE B 1 140 ? -16.091 8.089 -6.274 1.00 25.37 140 ILE B C 1
ATOM 3782 O O . ILE B 1 140 ? -16.705 7.060 -6.550 1.00 25.92 140 ILE B O 1
ATOM 3787 N N . MET B 1 141 ? -15.184 8.167 -5.295 1.00 25.72 141 MET B N 1
ATOM 3788 C CA . MET B 1 141 ? -14.821 7.019 -4.482 1.00 25.41 141 MET B CA 1
ATOM 3789 C C . MET B 1 141 ? -16.070 6.455 -3.811 1.00 25.82 141 MET B C 1
ATOM 3790 O O . MET B 1 141 ? -16.261 5.242 -3.770 1.00 21.63 141 MET B O 1
ATOM 3795 N N . GLN B 1 142 ? -16.915 7.355 -3.293 1.00 29.36 142 GLN B N 1
ATOM 3796 C CA . GLN B 1 142 ? -18.083 6.971 -2.517 1.00 32.75 142 GLN B CA 1
ATOM 3797 C C . GLN B 1 142 ? -19.001 6.096 -3.366 1.00 34.73 142 GLN B C 1
ATOM 3798 O O . GLN B 1 142 ? -19.565 5.120 -2.875 1.00 33.50 142 GLN B O 1
ATOM 3804 N N . GLU B 1 143 ? -19.149 6.465 -4.643 1.00 39.59 143 GLU B N 1
ATOM 3805 C CA . GLU B 1 143 ? -20.067 5.783 -5.538 1.00 41.04 143 GLU B CA 1
ATOM 3806 C C . GLU B 1 143 ? -19.492 4.417 -5.897 1.00 38.34 143 GLU B C 1
ATOM 3807 O O . GLU B 1 143 ? -20.227 3.438 -6.007 1.00 39.53 143 GLU B O 1
ATOM 3813 N N . ALA B 1 144 ? -18.168 4.368 -6.073 1.00 34.55 144 ALA B N 1
ATOM 3814 C CA . ALA B 1 144 ? -17.473 3.126 -6.368 1.00 34.42 144 ALA B CA 1
ATOM 3815 C C . ALA B 1 144 ? -17.738 2.110 -5.260 1.00 32.05 144 ALA B C 1
ATOM 3816 O O . ALA B 1 144 ? -17.885 0.920 -5.526 1.00 33.86 144 ALA B O 1
ATOM 3818 N N . TRP B 1 145 ? -17.792 2.598 -4.017 1.00 31.72 145 TRP B N 1
ATOM 3819 C CA . TRP B 1 145 ? -17.913 1.738 -2.851 1.00 32.26 145 TRP B CA 1
ATOM 3820 C C . TRP B 1 145 ? -19.366 1.305 -2.672 1.00 32.69 145 TRP B C 1
ATOM 3821 O O . TRP B 1 145 ? -19.644 0.129 -2.445 1.00 29.40 145 TRP B O 1
ATOM 3832 N N . THR B 1 146 ? -20.282 2.274 -2.771 1.00 34.65 146 THR B N 1
ATOM 3833 C CA . THR B 1 146 ? -21.653 2.093 -2.324 1.00 36.59 146 THR B CA 1
ATOM 3834 C C . THR B 1 146 ? -22.461 1.387 -3.409 1.00 38.65 146 THR B C 1
ATOM 3835 O O . THR B 1 146 ? -23.394 0.645 -3.108 1.00 38.89 146 THR B O 1
ATOM 3839 N N . LYS B 1 147 ? -22.092 1.634 -4.671 1.00 41.45 147 LYS B N 1
ATOM 3840 C CA . LYS B 1 147 ? -22.878 1.184 -5.808 1.00 43.61 147 LYS B CA 1
ATOM 3841 C C . LYS B 1 147 ? -22.124 0.079 -6.544 1.00 42.13 147 LYS B C 1
ATOM 3842 O O . LYS B 1 147 ? -22.736 -0.836 -7.090 1.00 42.21 147 LYS B O 1
ATOM 3848 N N . GLY B 1 148 ? -20.790 0.183 -6.553 1.00 43.17 148 GLY B N 1
ATOM 3849 C CA . GLY B 1 148 ? -19.938 -0.851 -7.118 1.00 43.12 148 GLY B CA 1
ATOM 3850 C C . GLY B 1 148 ? -19.510 -0.516 -8.544 1.00 44.41 148 GLY B C 1
ATOM 3851 O O . GLY B 1 148 ? -18.734 -1.250 -9.153 1.00 45.40 148 GLY B O 1
ATOM 3852 N N . VAL B 1 149 ? -20.032 0.602 -9.062 1.00 44.48 149 VAL B N 1
ATOM 3853 C CA . VAL B 1 149 ? -19.720 1.056 -10.407 1.00 41.88 149 VAL B CA 1
ATOM 3854 C C . VAL B 1 149 ? -19.753 2.582 -10.427 1.00 40.54 149 VAL B C 1
ATOM 3855 O O . VAL B 1 149 ? -20.612 3.197 -9.799 1.00 41.21 149 VAL B O 1
ATOM 3859 N N . VAL B 1 150 ? -18.802 3.179 -11.154 1.00 39.14 150 VAL B N 1
ATOM 3860 C CA . VAL B 1 150 ? -18.677 4.625 -11.220 1.00 38.19 150 VAL B CA 1
ATOM 3861 C C . VAL B 1 150 ? -18.080 5.006 -12.571 1.00 36.82 150 VAL B C 1
ATOM 3862 O O . VAL B 1 150 ? -17.164 4.348 -13.059 1.00 40.58 150 VAL B O 1
ATOM 3866 N N . GLY B 1 151 ? -18.617 6.078 -13.162 1.00 37.14 151 GLY B N 1
ATOM 3867 C CA . GLY B 1 151 ? -17.897 6.862 -14.151 1.00 35.52 151 GLY B CA 1
ATOM 3868 C C . GLY B 1 151 ? -17.897 8.346 -13.793 1.00 36.48 151 GLY B C 1
ATOM 3869 O O . GLY B 1 151 ? -18.469 8.745 -12.781 1.00 35.01 151 GLY B O 1
ATOM 3870 N N . SER B 1 152 ? -17.245 9.150 -14.637 1.00 39.19 152 SER B N 1
ATOM 3871 C CA . SER B 1 152 ? -17.214 10.593 -14.466 1.00 40.32 152 SER B CA 1
ATOM 3872 C C . SER B 1 152 ? -17.345 11.270 -15.827 1.00 45.64 152 SER B C 1
ATOM 3873 O O . SER B 1 152 ? -16.632 10.925 -16.767 1.00 49.01 152 SER B O 1
ATOM 3876 N N . ASP B 1 153 ? -18.272 12.229 -15.918 1.00 49.83 153 ASP B N 1
ATOM 3877 C CA . ASP B 1 153 ? -18.208 13.270 -16.930 1.00 50.48 153 ASP B CA 1
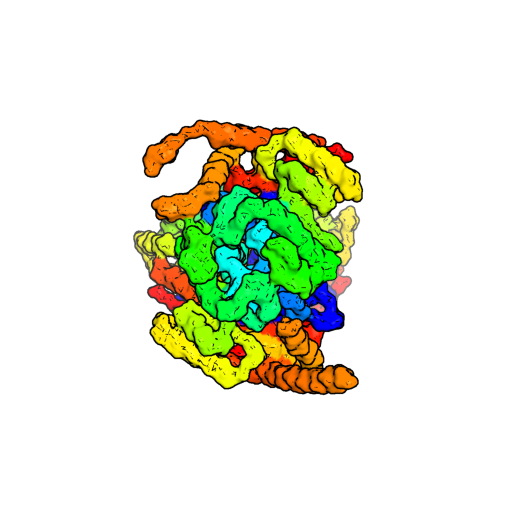ATOM 3878 C C . ASP B 1 153 ? -17.839 14.590 -16.258 1.00 53.13 153 ASP B C 1
ATOM 3879 O O . ASP B 1 153 ? -17.725 15.617 -16.923 1.00 48.11 153 ASP B O 1
ATOM 3884 N N . GLY B 1 154 ? -17.650 14.535 -14.934 1.00 58.77 154 GLY B N 1
ATOM 3885 C CA . GLY B 1 154 ? -17.510 15.728 -14.115 1.00 54.63 154 GLY B CA 1
ATOM 3886 C C . GLY B 1 154 ? -16.257 16.520 -14.476 1.00 52.36 154 GLY B C 1
ATOM 3887 O O . GLY B 1 154 ? -15.509 16.133 -15.371 1.00 55.57 154 GLY B O 1
ATOM 3888 N N . PRO B 1 155 ? -15.989 17.650 -13.782 1.00 48.36 155 PRO B N 1
ATOM 3889 C CA . PRO B 1 155 ? -15.197 18.741 -14.352 1.00 48.53 155 PRO B CA 1
ATOM 3890 C C . PRO B 1 155 ? -13.718 18.403 -14.516 1.00 47.48 155 PRO B C 1
ATOM 3891 O O . PRO B 1 155 ? -13.013 19.051 -15.288 1.00 55.36 155 PRO B O 1
ATOM 3895 N N . PHE B 1 156 ? -13.260 17.384 -13.782 1.00 44.60 156 PHE B N 1
ATOM 3896 C CA . PHE B 1 156 ? -11.838 17.146 -13.599 1.00 43.58 156 PHE B CA 1
ATOM 3897 C C . PHE B 1 156 ? -11.429 15.873 -14.335 1.00 41.85 156 PHE B C 1
ATOM 3898 O O . PHE B 1 156 ? -10.355 15.817 -14.930 1.00 48.07 156 PHE B O 1
ATOM 3906 N N . LEU B 1 157 ? -12.298 14.857 -14.287 1.00 39.08 157 LEU B N 1
ATOM 3907 C CA . LEU B 1 157 ? -12.033 13.586 -14.941 1.00 36.51 157 LEU B CA 1
ATOM 3908 C C . LEU B 1 157 ? -13.176 13.259 -15.897 1.00 38.67 157 LEU B C 1
ATOM 3909 O O . LEU B 1 157 ? -14.344 13.460 -15.570 1.00 40.08 157 LEU B O 1
ATOM 3914 N N . ASN B 1 158 ? -12.819 12.747 -17.078 1.00 39.78 158 ASN B N 1
ATOM 3915 C CA . ASN B 1 158 ? -13.782 12.131 -17.973 1.00 40.44 158 ASN B CA 1
ATOM 3916 C C . ASN B 1 158 ? -13.376 10.678 -18.201 1.00 35.09 158 ASN B C 1
ATOM 3917 O O . ASN B 1 158 ? -12.285 10.406 -18.695 1.00 33.17 158 ASN B O 1
ATOM 3922 N N . PHE B 1 159 ? -14.265 9.753 -17.822 1.00 35.34 159 PHE B N 1
ATOM 3923 C CA . PHE B 1 159 ? -14.082 8.340 -18.110 1.00 35.75 159 PHE B CA 1
ATOM 3924 C C . PHE B 1 159 ? -15.407 7.606 -17.919 1.00 37.10 159 PHE B C 1
ATOM 3925 O O . PHE B 1 159 ? -16.226 7.997 -17.090 1.00 35.31 159 PHE B O 1
ATOM 3933 N N . PRO B 1 160 ? -15.657 6.518 -18.684 1.00 40.11 160 PRO B N 1
ATOM 3934 C CA . PRO B 1 160 ? -16.971 5.877 -18.706 1.00 40.09 160 PRO B CA 1
ATOM 3935 C C . PRO B 1 160 ? -17.230 5.037 -17.458 1.00 40.37 160 PRO B C 1
ATOM 3936 O O . PRO B 1 160 ? -16.317 4.788 -16.673 1.00 40.14 160 PRO B O 1
ATOM 3940 N N . PRO B 1 161 ? -18.484 4.581 -17.238 1.00 40.68 161 PRO B N 1
ATOM 3941 C CA . PRO B 1 161 ? -18.805 3.709 -16.107 1.00 39.65 161 PRO B CA 1
ATOM 3942 C C . PRO B 1 161 ? -18.004 2.410 -16.129 1.00 34.66 161 PRO B C 1
ATOM 3943 O O . PRO B 1 161 ? -18.015 1.686 -17.122 1.00 33.38 161 PRO B O 1
ATOM 3947 N N . VAL B 1 162 ? -17.314 2.127 -15.020 1.00 32.34 162 VAL B N 1
ATOM 3948 C CA . VAL B 1 162 ? -16.688 0.832 -14.813 1.00 34.55 162 VAL B CA 1
ATOM 3949 C C . VAL B 1 162 ? -16.969 0.371 -13.385 1.00 31.93 162 VAL B C 1
ATOM 3950 O O . VAL B 1 162 ? -17.068 1.186 -12.470 1.00 27.62 162 VAL B O 1
ATOM 3954 N N . PRO B 1 163 ? -17.105 -0.954 -13.153 1.00 31.14 163 PRO B N 1
ATOM 3955 C CA . PRO B 1 163 ? -17.076 -1.505 -11.798 1.00 32.03 163 PRO B CA 1
ATOM 3956 C C . PRO B 1 163 ? -15.695 -1.377 -11.158 1.00 31.69 163 PRO B C 1
ATOM 3957 O O . PRO B 1 163 ? -14.678 -1.445 -11.844 1.00 31.65 163 PRO B O 1
ATOM 3961 N N . VAL B 1 164 ? -15.678 -1.183 -9.836 1.00 31.77 164 VAL B N 1
ATOM 3962 C CA . VAL B 1 164 ? -14.438 -1.018 -9.098 1.00 33.05 164 VAL B CA 1
ATOM 3963 C C . VAL B 1 164 ? -14.401 -2.048 -7.971 1.00 35.18 164 VAL B C 1
ATOM 3964 O O . VAL B 1 164 ? -15.283 -2.070 -7.114 1.00 38.18 164 VAL B O 1
ATOM 3968 N N . ASN B 1 165 ? -13.369 -2.899 -7.992 1.00 35.08 165 ASN B N 1
ATOM 3969 C CA . ASN B 1 165 ? -13.317 -4.070 -7.133 1.00 34.16 165 ASN B CA 1
ATOM 3970 C C . ASN B 1 165 ? -12.134 -3.939 -6.177 1.00 33.92 165 ASN B C 1
ATOM 3971 O O . ASN B 1 165 ? -11.158 -3.256 -6.478 1.00 33.31 165 ASN B O 1
ATOM 3976 N N . PRO B 1 166 ? -12.187 -4.593 -4.995 1.00 33.68 166 PRO B N 1
ATOM 3977 C CA . PRO B 1 166 ? -13.423 -5.194 -4.496 1.00 36.42 166 PRO B CA 1
ATOM 3978 C C . PRO B 1 166 ? -14.380 -4.168 -3.895 1.00 39.31 166 PRO B C 1
ATOM 3979 O O . PRO B 1 166 ? -14.032 -2.997 -3.750 1.00 37.91 166 PRO B O 1
ATOM 3983 N N . ARG B 1 167 ? -15.589 -4.628 -3.553 1.00 42.39 167 ARG B N 1
ATOM 3984 C CA . ARG B 1 167 ? -16.453 -3.924 -2.620 1.00 44.01 167 ARG B CA 1
ATOM 3985 C C . ARG B 1 167 ? -15.821 -3.948 -1.231 1.00 43.15 167 ARG B C 1
ATOM 3986 O O . ARG B 1 167 ? -15.155 -4.914 -0.862 1.00 43.38 167 ARG B O 1
ATOM 3994 N N . PRO B 1 168 ? -16.014 -2.886 -0.419 1.00 38.34 168 PRO B N 1
ATOM 3995 C CA . PRO B 1 168 ? -15.642 -2.918 0.994 1.00 37.23 168 PRO B CA 1
ATOM 3996 C C . PRO B 1 168 ? -16.180 -4.154 1.710 1.00 36.88 168 PRO B C 1
ATOM 3997 O O . PRO B 1 168 ? -17.211 -4.702 1.326 1.00 37.03 168 PRO B O 1
ATOM 4001 N N . TYR B 1 169 ? -15.455 -4.582 2.749 1.00 35.13 169 TYR B N 1
ATOM 4002 C CA . TYR B 1 169 ? -15.974 -5.510 3.740 1.00 34.26 169 TYR B CA 1
ATOM 4003 C C . TYR B 1 169 ? -17.014 -4.802 4.605 1.00 33.62 169 TYR B C 1
ATOM 4004 O O . TYR B 1 169 ? -18.041 -5.384 4.949 1.00 33.14 169 TYR B O 1
ATOM 4013 N N . SER B 1 170 ? -16.727 -3.539 4.945 1.00 32.03 170 SER B N 1
ATOM 4014 C CA . SER B 1 170 ? -17.589 -2.748 5.808 1.00 34.13 170 SER B CA 1
ATOM 4015 C C . SER B 1 170 ? -18.808 -2.269 5.024 1.00 38.88 170 SER B C 1
ATOM 4016 O O . SER B 1 170 ? -18.722 -2.026 3.822 1.00 39.20 170 SER B O 1
ATOM 4019 N N . ASP B 1 171 ? -19.939 -2.131 5.725 1.00 41.52 171 ASP B N 1
ATOM 4020 C CA . ASP B 1 171 ? -21.132 -1.529 5.155 1.00 42.70 171 ASP B CA 1
ATOM 4021 C C . ASP B 1 171 ? -20.779 -0.143 4.621 1.00 38.80 171 ASP B C 1
ATOM 4022 O O . ASP B 1 171 ? -21.070 0.178 3.471 1.00 33.34 171 ASP B O 1
ATOM 4027 N N . LYS B 1 172 ? -20.147 0.663 5.479 1.00 37.66 172 LYS B N 1
ATOM 4028 C CA . LYS B 1 172 ? -19.627 1.963 5.092 1.00 34.78 172 LYS B CA 1
ATOM 4029 C C . LYS B 1 172 ? -18.122 1.991 5.345 1.00 33.03 172 LYS B C 1
ATOM 4030 O O . LYS B 1 172 ? -17.659 1.583 6.408 1.00 30.95 172 LYS B O 1
ATOM 4033 N N . MET B 1 173 ? -17.369 2.474 4.351 1.00 32.05 173 MET B N 1
ATOM 4034 C CA . MET B 1 173 ? -15.935 2.665 4.491 1.00 30.88 173 MET B CA 1
ATOM 4035 C C . MET B 1 173 ? -15.669 3.630 5.644 1.00 29.33 173 MET B C 1
ATOM 4036 O O . MET B 1 173 ? -16.074 4.789 5.592 1.00 30.42 173 MET B O 1
ATOM 4041 N N . PRO B 1 174 ? -14.987 3.180 6.721 1.00 26.94 174 PRO B N 1
ATOM 4042 C CA . PRO B 1 174 ? -14.611 4.069 7.819 1.00 26.69 174 PRO B CA 1
ATOM 4043 C C . PRO B 1 174 ? -13.663 5.163 7.337 1.00 27.18 174 PRO B C 1
ATOM 4044 O O . PRO B 1 174 ? -12.695 4.881 6.634 1.00 27.18 174 PRO B O 1
ATOM 4048 N N . MET B 1 175 ? -13.955 6.410 7.719 1.00 27.07 175 MET B N 1
ATOM 4049 C CA . MET B 1 175 ? -13.228 7.554 7.193 1.00 26.99 175 MET B CA 1
ATOM 4050 C C . MET B 1 175 ? -13.143 8.643 8.258 1.00 26.99 175 MET B C 1
ATOM 4051 O O . MET B 1 175 ? -13.912 8.645 9.216 1.00 27.48 175 MET B O 1
ATOM 4056 N N . VAL B 1 176 ? -12.184 9.557 8.076 1.00 27.32 176 VAL B N 1
ATOM 4057 C CA . VAL B 1 176 ? -12.179 10.827 8.784 1.00 27.91 176 VAL B CA 1
ATOM 4058 C C . VAL B 1 176 ? -11.799 11.928 7.799 1.00 28.12 176 VAL B C 1
ATOM 4059 O O . VAL B 1 176 ? -11.391 11.650 6.673 1.00 27.94 176 VAL B O 1
ATOM 4063 N N . CYS B 1 177 ? -11.943 13.181 8.241 1.00 29.96 177 CYS B N 1
ATOM 4064 C CA . CYS B 1 177 ? -11.650 14.333 7.405 1.00 31.93 177 CYS B CA 1
ATOM 4065 C C . CYS B 1 177 ? -10.877 15.369 8.217 1.00 32.80 177 CYS B C 1
ATOM 4066 O O . CYS B 1 177 ? -11.358 15.846 9.244 1.00 32.55 177 CYS B O 1
ATOM 4069 N N . ALA B 1 178 ? -9.672 15.701 7.743 1.00 32.27 178 ALA B N 1
ATOM 4070 C CA . ALA B 1 178 ? -8.982 16.905 8.173 1.00 33.07 178 ALA B CA 1
ATOM 4071 C C . ALA B 1 178 ? -9.776 18.127 7.718 1.00 35.57 178 ALA B C 1
ATOM 4072 O O . ALA B 1 178 ? -10.047 18.291 6.530 1.00 31.21 178 ALA B O 1
ATOM 4074 N N . ALA B 1 179 ? -10.157 18.969 8.684 1.00 40.11 179 ALA B N 1
ATOM 4075 C CA . ALA B 1 179 ? -11.040 20.092 8.420 1.00 45.34 179 ALA B CA 1
ATOM 4076 C C . ALA B 1 179 ? -10.685 21.245 9.353 1.00 50.05 179 ALA B C 1
ATOM 4077 O O . ALA B 1 179 ? -10.991 21.204 10.543 1.00 49.96 179 ALA B O 1
ATOM 4079 N N . MET B 1 180 ? -10.031 22.269 8.793 1.00 57.07 180 MET B N 1
ATOM 4080 C CA . MET B 1 180 ? -9.493 23.365 9.580 1.00 60.07 180 MET B CA 1
ATOM 4081 C C . MET B 1 180 ? -10.333 24.618 9.348 1.00 54.68 180 MET B C 1
ATOM 4082 O O . MET B 1 180 ? -10.239 25.582 10.105 1.00 53.24 180 MET B O 1
ATOM 4087 N N . SER B 1 181 ? -11.160 24.587 8.297 1.00 48.21 181 SER B N 1
ATOM 4088 C CA . SER B 1 181 ? -11.845 25.778 7.823 1.00 46.11 181 SER B CA 1
ATOM 4089 C C . SER B 1 181 ? -13.353 25.543 7.811 1.00 42.77 181 SER B C 1
ATOM 4090 O O . SER B 1 181 ? -13.810 24.403 7.752 1.00 41.57 181 SER B O 1
ATOM 4093 N N . PRO B 1 182 ? -14.170 26.618 7.874 1.00 39.60 182 PRO B N 1
ATOM 4094 C CA . PRO B 1 182 ? -15.618 26.487 8.048 1.00 39.93 182 PRO B CA 1
ATOM 4095 C C . PRO B 1 182 ? -16.306 25.792 6.874 1.00 41.14 182 PRO B C 1
ATOM 4096 O O . PRO B 1 182 ? -17.309 25.105 7.057 1.00 40.71 182 PRO B O 1
ATOM 4100 N N . SER B 1 183 ? -15.760 25.985 5.668 1.00 41.76 183 SER B N 1
ATOM 4101 C CA . SER B 1 183 ? -16.390 25.499 4.452 1.00 41.95 183 SER B CA 1
ATOM 4102 C C . SER B 1 183 ? -16.179 23.993 4.318 1.00 39.80 183 SER B C 1
ATOM 4103 O O . SER B 1 183 ? -17.039 23.285 3.799 1.00 38.96 183 SER B O 1
ATOM 4106 N N . THR B 1 184 ? -15.023 23.515 4.793 1.00 37.04 184 THR B N 1
ATOM 4107 C CA . THR B 1 184 ? -14.754 22.088 4.861 1.00 35.89 184 THR B CA 1
ATOM 4108 C C . THR B 1 184 ? -15.604 21.459 5.961 1.00 34.06 184 THR B C 1
ATOM 4109 O O . THR B 1 184 ? -16.115 20.354 5.799 1.00 35.25 184 THR B O 1
ATOM 4113 N N . ILE B 1 185 ? -15.743 22.174 7.083 1.00 29.91 185 ILE B N 1
ATOM 4114 C CA . ILE B 1 185 ? -16.461 21.652 8.232 1.00 29.97 185 ILE B CA 1
ATOM 4115 C C . ILE B 1 185 ? -17.919 21.426 7.840 1.00 29.81 185 ILE B C 1
ATOM 4116 O O . ILE B 1 185 ? -18.518 20.422 8.220 1.00 28.84 185 ILE B O 1
ATOM 4121 N N . GLU B 1 186 ? -18.477 22.363 7.066 1.00 33.78 186 GLU B N 1
ATOM 4122 C CA . GLU B 1 186 ? -19.823 22.218 6.535 1.00 35.34 186 GLU B CA 1
ATOM 4123 C C . GLU B 1 186 ? -19.879 20.998 5.620 1.00 32.35 186 GLU B C 1
ATOM 4124 O O . GLU B 1 186 ? -20.806 20.196 5.706 1.00 34.53 186 GLU B O 1
ATOM 4130 N N . TRP B 1 187 ? -18.880 20.870 4.741 1.00 30.45 187 TRP B N 1
ATOM 4131 C CA . TRP B 1 187 ? -18.870 19.807 3.749 1.00 32.43 187 TRP B CA 1
ATOM 4132 C C . TRP B 1 187 ? -18.847 18.450 4.448 1.00 31.72 187 TRP B C 1
ATOM 4133 O O . TRP B 1 187 ? -19.602 17.549 4.087 1.00 30.68 187 TRP B O 1
ATOM 4144 N N . ALA B 1 188 ? -17.968 18.321 5.448 1.00 29.49 188 ALA B N 1
ATOM 4145 C CA . ALA B 1 188 ? -17.832 17.089 6.208 1.00 26.78 188 ALA B CA 1
ATOM 4146 C C . ALA B 1 188 ? -19.134 16.795 6.946 1.00 25.55 188 ALA B C 1
ATOM 4147 O O . ALA B 1 188 ? -19.671 15.694 6.855 1.00 22.76 188 ALA B O 1
ATOM 4149 N N . ALA B 1 189 ? -19.627 17.797 7.680 1.00 26.33 189 ALA B N 1
ATOM 4150 C CA . ALA B 1 189 ? -20.880 17.677 8.405 1.00 27.98 189 ALA B CA 1
ATOM 4151 C C . ALA B 1 189 ? -21.979 17.199 7.460 1.00 29.06 189 ALA B C 1
ATOM 4152 O O . ALA B 1 189 ? -22.828 16.397 7.842 1.00 29.01 189 ALA B O 1
ATOM 4154 N N . LYS B 1 190 ? -21.946 17.706 6.223 1.00 30.78 190 LYS B N 1
ATOM 4155 C CA . LYS B 1 190 ? -22.968 17.406 5.234 1.00 32.15 190 LYS B CA 1
ATOM 4156 C C . LYS B 1 190 ? -22.871 15.937 4.829 1.00 29.03 190 LYS B C 1
ATOM 4157 O O . LYS B 1 190 ? -23.886 15.292 4.581 1.00 28.62 190 LYS B O 1
ATOM 4163 N N . ASN B 1 191 ? -21.637 15.422 4.772 1.00 29.76 191 ASN B N 1
ATOM 4164 C CA . ASN B 1 191 ? -21.364 14.118 4.187 1.00 27.85 191 ASN B CA 1
ATOM 4165 C C . ASN B 1 191 ? -21.148 13.093 5.299 1.00 27.03 191 ASN B C 1
ATOM 4166 O O . ASN B 1 191 ? -20.658 11.994 5.050 1.00 25.37 191 ASN B O 1
ATOM 4171 N N . GLY B 1 192 ? -21.525 13.462 6.527 1.00 26.65 192 GLY B N 1
ATOM 4172 C CA . GLY B 1 192 ? -21.504 12.536 7.646 1.00 27.14 192 GLY B CA 1
ATOM 4173 C C . GLY B 1 192 ? -20.081 12.109 7.994 1.00 27.82 192 GLY B C 1
ATOM 4174 O O . GLY B 1 192 ? -19.827 10.943 8.286 1.00 29.89 192 GLY B O 1
ATOM 4175 N N . LEU B 1 193 ? -19.161 13.077 7.962 1.00 28.40 193 LEU B N 1
ATOM 4176 C CA . LEU B 1 193 ? -17.738 12.795 7.896 1.00 26.92 193 LEU B CA 1
ATOM 4177 C C . LEU B 1 193 ? -17.069 13.314 9.165 1.00 25.93 193 LEU B C 1
ATOM 4178 O O . LEU B 1 193 ? -16.992 14.522 9.381 1.00 26.60 193 LEU B O 1
ATOM 4183 N N . PRO B 1 194 ? -16.567 12.419 10.046 1.00 24.55 194 PRO B N 1
ATOM 4184 C CA . PRO B 1 194 ? -15.893 12.840 11.272 1.00 24.28 194 PRO B CA 1
ATOM 4185 C C . PRO B 1 194 ? -14.652 13.676 10.975 1.00 25.52 194 PRO B C 1
ATOM 4186 O O . PRO B 1 194 ? -13.990 13.475 9.960 1.00 27.87 194 PRO B O 1
ATOM 4190 N N . MET B 1 195 ? -14.344 14.613 11.877 1.00 26.15 195 MET B N 1
ATOM 4191 C CA . MET B 1 195 ? -13.156 15.439 11.748 1.00 28.57 195 MET B CA 1
ATOM 4192 C C . MET B 1 195 ? -11.999 14.783 12.497 1.00 28.06 195 MET B C 1
ATOM 4193 O O . MET B 1 195 ? -12.203 14.136 13.522 1.00 26.02 195 MET B O 1
ATOM 4198 N N . ILE B 1 196 ? -10.786 14.955 11.963 1.00 28.92 196 ILE B N 1
ATOM 4199 C CA . ILE B 1 196 ? -9.572 14.834 12.753 1.00 30.28 196 ILE B CA 1
ATOM 4200 C C . ILE B 1 196 ? -8.865 16.186 12.769 1.00 33.82 196 ILE B C 1
ATOM 4201 O O . ILE B 1 196 ? -8.655 16.797 11.723 1.00 33.85 196 ILE B O 1
ATOM 4206 N N . MET B 1 197 ? -8.501 16.639 13.973 1.00 36.55 197 MET B N 1
ATOM 4207 C CA . MET B 1 197 ? -8.063 18.008 14.182 1.00 36.94 197 MET B CA 1
ATOM 4208 C C . MET B 1 197 ? -6.596 18.009 14.608 1.00 37.74 197 MET B C 1
ATOM 4209 O O . MET B 1 197 ? -6.183 17.195 15.430 1.00 35.26 197 MET B O 1
ATOM 4214 N N . GLN B 1 198 ? -5.822 18.934 14.030 1.00 39.75 198 GLN B N 1
ATOM 4215 C CA . GLN B 1 198 ? -4.390 19.011 14.271 1.00 43.08 198 GLN B CA 1
ATOM 4216 C C . GLN B 1 198 ? -4.144 19.531 15.686 1.00 45.14 198 GLN B C 1
ATOM 4217 O O . GLN B 1 198 ? -5.077 19.950 16.369 1.00 47.45 198 GLN B O 1
ATOM 4219 N N . HIS B 1 199 ? -2.877 19.496 16.115 1.00 48.49 199 HIS B N 1
ATOM 4220 C CA . HIS B 1 199 ? -2.534 19.656 17.518 1.00 54.63 199 HIS B CA 1
ATOM 4221 C C . HIS B 1 199 ? -2.081 21.089 17.788 1.00 55.35 199 HIS B C 1
ATOM 4222 O O . HIS B 1 199 ? -1.754 21.434 18.922 1.00 56.30 199 HIS B O 1
ATOM 4229 N N . ASP B 1 200 ? -2.070 21.914 16.735 1.00 54.73 200 ASP B N 1
ATOM 4230 C CA . ASP B 1 200 ? -1.500 23.250 16.804 1.00 51.44 200 ASP B CA 1
ATOM 4231 C C . ASP B 1 200 ? -2.627 24.274 16.921 1.00 49.19 200 ASP B C 1
ATOM 4232 O O . ASP B 1 200 ? -2.375 25.477 16.969 1.00 43.94 200 ASP B O 1
ATOM 4237 N N . ILE B 1 201 ? -3.867 23.777 16.975 1.00 51.05 201 ILE B N 1
ATOM 4238 C CA . ILE B 1 201 ? -5.047 24.625 17.031 1.00 50.73 201 ILE B CA 1
ATOM 4239 C C . ILE B 1 201 ? -5.374 24.916 18.494 1.00 49.87 201 ILE B C 1
ATOM 4240 O O . ILE B 1 201 ? -5.190 24.060 19.357 1.00 54.31 201 ILE B O 1
ATOM 4245 N N . GLU B 1 202 ? -5.864 26.133 18.757 1.00 47.10 202 GLU B N 1
ATOM 4246 C CA . GLU B 1 202 ? -6.242 26.545 20.100 1.00 44.05 202 GLU B CA 1
ATOM 4247 C C . GLU B 1 202 ? -7.475 25.765 20.549 1.00 40.33 202 GLU B C 1
ATOM 4248 O O . GLU B 1 202 ? -8.323 25.409 19.733 1.00 37.29 202 GLU B O 1
ATOM 4254 N N . HIS B 1 203 ? -7.565 25.514 21.860 1.00 40.46 203 HIS B N 1
ATOM 4255 C CA . HIS B 1 203 ? -8.487 24.529 22.402 1.00 39.20 203 HIS B CA 1
ATOM 4256 C C . HIS B 1 203 ? -9.926 25.005 22.219 1.00 36.89 203 HIS B C 1
ATOM 4257 O O . HIS B 1 203 ? -10.820 24.203 21.958 1.00 33.88 203 HIS B O 1
ATOM 4264 N N . ASN B 1 204 ? -10.129 26.319 22.363 1.00 37.39 204 ASN B N 1
ATOM 4265 C CA . ASN B 1 204 ? -11.451 26.917 22.269 1.00 37.72 204 ASN B CA 1
ATOM 4266 C C . ASN B 1 204 ? -11.849 27.043 20.800 1.00 36.51 204 ASN B C 1
ATOM 4267 O O . ASN B 1 204 ? -13.033 27.116 20.479 1.00 35.88 204 ASN B O 1
ATOM 4272 N N . GLU B 1 205 ? -10.843 27.073 19.920 1.00 37.13 205 GLU B N 1
ATOM 4273 C CA . GLU B 1 205 ? -11.068 27.022 18.485 1.00 37.68 205 GLU B CA 1
ATOM 4274 C C . GLU B 1 205 ? -11.579 25.634 18.105 1.00 33.22 205 GLU B C 1
ATOM 4275 O O . GLU B 1 205 ? -12.457 25.503 17.254 1.00 29.49 205 GLU B O 1
ATOM 4281 N N . LYS B 1 206 ? -11.014 24.606 18.750 1.00 32.46 206 LYS B N 1
ATOM 4282 C CA . LYS B 1 206 ? -11.462 23.234 18.575 1.00 33.30 206 LYS B CA 1
ATOM 4283 C C . LYS B 1 206 ? -12.898 23.097 19.075 1.00 32.41 206 LYS B C 1
ATOM 4284 O O . LYS B 1 206 ? -13.714 22.416 18.457 1.00 29.80 206 LYS B O 1
ATOM 4290 N N . ALA B 1 207 ? -13.187 23.749 20.207 1.00 33.08 207 ALA B N 1
ATOM 4291 C CA . ALA B 1 207 ? -14.515 23.725 20.798 1.00 32.63 207 ALA B CA 1
ATOM 4292 C C . ALA B 1 207 ? -15.531 24.292 19.810 1.00 32.02 207 ALA B C 1
ATOM 4293 O O . ALA B 1 207 ? -16.613 23.734 19.639 1.00 31.04 207 ALA B O 1
ATOM 4295 N N . SER B 1 208 ? -15.162 25.404 19.165 1.00 31.20 208 SER B N 1
ATOM 4296 C CA . SER B 1 208 ? -16.046 26.098 18.243 1.00 30.77 208 SER B CA 1
ATOM 4297 C C . SER B 1 208 ? -16.253 25.264 16.981 1.00 28.17 208 SER B C 1
ATOM 4298 O O . SER B 1 208 ? -17.358 25.203 16.448 1.00 24.66 208 SER B O 1
ATOM 4301 N N . ASN B 1 209 ? -15.173 24.631 16.511 1.00 26.25 209 ASN B N 1
ATOM 4302 C CA . ASN B 1 209 ? -15.227 23.813 15.311 1.00 25.49 209 ASN B CA 1
ATOM 4303 C C . ASN B 1 209 ? -16.276 22.719 15.497 1.00 25.01 209 ASN B C 1
ATOM 4304 O O . ASN B 1 209 ? -17.088 22.478 14.607 1.00 23.69 209 ASN B O 1
ATOM 4309 N N . VAL B 1 210 ? -16.249 22.065 16.664 1.00 25.28 210 VAL B N 1
ATOM 4310 C CA . VAL B 1 210 ? -17.107 20.921 16.928 1.00 26.44 210 VAL B CA 1
ATOM 4311 C C . VAL B 1 210 ? -18.554 21.397 17.018 1.00 28.71 210 VAL B C 1
ATOM 4312 O O . VAL B 1 210 ? -19.464 20.723 16.540 1.00 28.29 210 VAL B O 1
ATOM 4316 N N . GLU B 1 211 ? -18.749 22.562 17.646 1.00 30.71 211 GLU B N 1
ATOM 4317 C CA . GLU B 1 211 ? -20.069 23.151 17.797 1.00 31.92 211 GLU B CA 1
ATOM 4318 C C . GLU B 1 211 ? -20.617 23.529 16.423 1.00 28.88 211 GLU B C 1
ATOM 4319 O O . GLU B 1 211 ? -21.777 23.261 16.117 1.00 27.91 211 GLU B O 1
ATOM 4325 N N . LEU B 1 212 ? -19.766 24.154 15.604 1.00 27.52 212 LEU B N 1
ATOM 4326 C CA . LEU B 1 212 ? -20.134 24.526 14.248 1.00 26.81 212 LEU B CA 1
ATOM 4327 C C . LEU B 1 212 ? -20.544 23.278 13.472 1.00 26.67 212 LEU B C 1
ATOM 4328 O O . LEU B 1 212 ? -21.541 23.291 12.753 1.00 25.55 212 LEU B O 1
ATOM 4333 N N . TYR B 1 213 ? -19.758 22.206 13.627 1.00 27.45 213 TYR B N 1
ATOM 4334 C CA . TYR B 1 213 ? -20.016 20.955 12.933 1.00 27.39 213 TYR B CA 1
ATOM 4335 C C . TYR B 1 213 ? -21.373 20.408 13.368 1.00 28.49 213 TYR B C 1
ATOM 4336 O O . TYR B 1 213 ? -22.169 19.975 12.539 1.00 28.90 213 TYR B O 1
ATOM 4345 N N . ARG B 1 214 ? -21.619 20.440 14.681 1.00 30.74 214 ARG B N 1
ATOM 4346 C CA . ARG B 1 214 ? -22.823 19.871 15.260 1.00 33.39 214 ARG B CA 1
ATOM 4347 C C . ARG B 1 214 ? -24.047 20.611 14.724 1.00 32.26 214 ARG B C 1
ATOM 4348 O O . ARG B 1 214 ? -25.108 20.016 14.549 1.00 34.79 214 ARG B O 1
ATOM 4356 N N . ALA B 1 215 ? -23.888 21.913 14.464 1.00 32.35 215 ALA B N 1
ATOM 4357 C CA . ALA B 1 215 ? -24.982 22.743 13.985 1.00 31.71 215 ALA B CA 1
ATOM 4358 C C . ALA B 1 215 ? -25.346 22.345 12.557 1.00 33.97 215 ALA B C 1
ATOM 4359 O O . ALA B 1 215 ? -26.522 22.208 12.226 1.00 34.35 215 ALA B O 1
ATOM 4361 N N . LEU B 1 216 ? -24.318 22.163 11.720 1.00 34.45 216 LEU B N 1
ATOM 4362 C CA . LEU B 1 216 ? -24.500 22.041 10.283 1.00 32.91 216 LEU B CA 1
ATOM 4363 C C . LEU B 1 216 ? -25.017 20.645 9.949 1.00 31.73 216 LEU B C 1
ATOM 4364 O O . LEU B 1 216 ? -25.801 20.475 9.017 1.00 30.69 216 LEU B O 1
ATOM 4369 N N . ALA B 1 217 ? -24.570 19.654 10.727 1.00 31.84 217 ALA B N 1
ATOM 4370 C CA . ALA B 1 217 ? -25.139 18.317 10.686 1.00 32.50 217 ALA B CA 1
ATOM 4371 C C . ALA B 1 217 ? -26.656 18.399 10.828 1.00 34.01 217 ALA B C 1
ATOM 4372 O O . ALA B 1 217 ? -27.388 18.006 9.923 1.00 32.86 217 ALA B O 1
ATOM 4374 N N . GLU B 1 218 ? -27.112 18.916 11.974 1.00 38.01 218 GLU B N 1
ATOM 4375 C CA . GLU B 1 218 ? -28.529 18.970 12.295 1.00 42.99 218 GLU B CA 1
ATOM 4376 C C . GLU B 1 218 ? -29.281 19.679 11.172 1.00 40.78 218 GLU B C 1
ATOM 4377 O O . GLU B 1 218 ? -30.416 19.327 10.860 1.00 39.82 218 GLU B O 1
ATOM 4383 N N . GLU B 1 219 ? -28.630 20.683 10.575 1.00 41.24 219 GLU B N 1
ATOM 4384 C CA . GLU B 1 219 ? -29.258 21.529 9.576 1.00 45.22 219 GLU B CA 1
ATOM 4385 C C . GLU B 1 219 ? -29.372 20.763 8.260 1.00 47.26 219 GLU B C 1
ATOM 4386 O O . GLU B 1 219 ? -30.271 21.026 7.462 1.00 49.75 219 GLU B O 1
ATOM 4392 N N . HIS B 1 220 ? -28.456 19.810 8.050 1.00 46.85 220 HIS B N 1
ATOM 4393 C CA . HIS B 1 220 ? -28.481 18.959 6.871 1.00 45.88 220 HIS B CA 1
ATOM 4394 C C . HIS B 1 220 ? -29.061 17.591 7.225 1.00 43.72 220 HIS B C 1
ATOM 4395 O O . HIS B 1 220 ? -28.842 16.618 6.508 1.00 45.04 220 HIS B O 1
ATOM 4402 N N . GLY B 1 221 ? -29.799 17.531 8.339 1.00 44.38 221 GLY B N 1
ATOM 4403 C CA . GLY B 1 221 ? -30.642 16.388 8.647 1.00 46.71 221 GLY B CA 1
ATOM 4404 C C . GLY B 1 221 ? -29.827 15.170 9.077 1.00 48.10 221 GLY B C 1
ATOM 4405 O O . GLY B 1 221 ? -30.133 14.045 8.688 1.00 48.31 221 GLY B O 1
ATOM 4406 N N . HIS B 1 222 ? -28.790 15.411 9.887 1.00 47.71 222 HIS B N 1
ATOM 4407 C CA . HIS B 1 222 ? -27.954 14.343 10.408 1.00 49.32 222 HIS B CA 1
ATOM 4408 C C . HIS B 1 222 ? -27.907 14.424 11.931 1.00 47.42 222 HIS B C 1
ATOM 4409 O O . HIS B 1 222 ? -28.081 15.497 12.505 1.00 42.74 222 HIS B O 1
ATOM 4416 N N . ASP B 1 223 ? -27.671 13.272 12.570 1.00 48.07 223 ASP B N 1
ATOM 4417 C CA . ASP B 1 223 ? -27.453 13.206 14.006 1.00 47.90 223 ASP B CA 1
ATOM 4418 C C . ASP B 1 223 ? -25.990 13.527 14.299 1.00 50.79 223 ASP B C 1
ATOM 4419 O O . ASP B 1 223 ? -25.095 12.772 13.921 1.00 49.46 223 ASP B O 1
ATOM 4424 N N . PRO B 1 224 ? -25.702 14.656 14.984 1.00 53.08 224 PRO B N 1
ATOM 4425 C CA . PRO B 1 224 ? -24.326 15.029 15.312 1.00 54.87 224 PRO B CA 1
ATOM 4426 C C . PRO B 1 224 ? -23.719 14.143 16.397 1.00 56.03 224 PRO B C 1
ATOM 4427 O O . PRO B 1 224 ? -22.501 14.008 16.482 1.00 59.29 224 PRO B O 1
ATOM 4431 N N . ASP B 1 225 ? -24.586 13.539 17.219 1.00 59.50 225 ASP B N 1
ATOM 4432 C CA . ASP B 1 225 ? -24.155 12.783 18.384 1.00 58.07 225 ASP B CA 1
ATOM 4433 C C . ASP B 1 225 ? -23.660 11.407 17.946 1.00 58.73 225 ASP B C 1
ATOM 4434 O O . ASP B 1 225 ? -23.017 10.702 18.720 1.00 62.13 225 ASP B O 1
ATOM 4439 N N . GLY B 1 226 ? -23.969 11.037 16.698 1.00 58.65 226 GLY B N 1
ATOM 4440 C CA . GLY B 1 226 ? -23.616 9.730 16.170 1.00 56.21 226 GLY B CA 1
ATOM 4441 C C . GLY B 1 226 ? -22.311 9.765 15.378 1.00 56.17 226 GLY B C 1
ATOM 4442 O O . GLY B 1 226 ? -21.942 8.780 14.743 1.00 59.37 226 GLY B O 1
ATOM 4443 N N . ILE B 1 227 ? -21.623 10.912 15.427 1.00 55.94 227 ILE B N 1
ATOM 4444 C CA . ILE B 1 227 ? -20.322 11.067 14.797 1.00 51.93 227 ILE B CA 1
ATOM 4445 C C . ILE B 1 227 ? -19.271 11.275 15.883 1.00 49.47 227 ILE B C 1
ATOM 4446 O O . ILE B 1 227 ? -19.505 12.001 16.847 1.00 53.13 227 ILE B O 1
ATOM 4451 N N . GLU B 1 228 ? -18.111 10.632 15.707 1.00 46.82 228 GLU B N 1
ATOM 4452 C CA . GLU B 1 228 ? -17.073 10.608 16.724 1.00 46.12 228 GLU B CA 1
ATOM 4453 C C . GLU B 1 228 ? -15.814 11.277 16.180 1.00 41.99 228 GLU B C 1
ATOM 4454 O O . GLU B 1 228 ? -15.130 10.718 15.324 1.00 41.55 228 GLU B O 1
ATOM 4460 N N . HIS B 1 229 ? -15.514 12.473 16.698 1.00 36.35 229 HIS B N 1
ATOM 4461 C CA . HIS B 1 229 ? -14.422 13.284 16.185 1.00 31.82 229 HIS B CA 1
ATOM 4462 C C . HIS B 1 229 ? -13.114 12.894 16.870 1.00 31.92 229 HIS B C 1
ATOM 4463 O O . HIS B 1 229 ? -13.118 12.295 17.943 1.00 30.61 229 HIS B O 1
ATOM 4470 N N . THR B 1 230 ? -11.996 13.242 16.224 1.00 32.15 230 THR B N 1
ATOM 4471 C CA . THR B 1 230 ? -10.681 12.780 16.635 1.00 30.68 230 THR B CA 1
ATOM 4472 C C . THR B 1 230 ? -9.752 13.981 16.784 1.00 31.01 230 THR B C 1
ATOM 4473 O O . THR B 1 230 ? -9.835 14.934 16.012 1.00 29.57 230 THR B O 1
ATOM 4477 N N . ILE B 1 231 ? -8.868 13.919 17.784 1.00 32.34 231 ILE B N 1
ATOM 4478 C CA . ILE B 1 231 ? -7.951 15.010 18.065 1.00 35.87 231 ILE B CA 1
ATOM 4479 C C . ILE B 1 231 ? -6.528 14.459 18.113 1.00 35.47 231 ILE B C 1
ATOM 4480 O O . ILE B 1 231 ? -6.292 13.373 18.638 1.00 36.87 231 ILE B O 1
ATOM 4485 N N . ALA B 1 232 ? -5.586 15.225 17.552 1.00 35.12 232 ALA B N 1
ATOM 4486 C CA . ALA B 1 232 ? -4.171 14.911 17.651 1.00 34.53 232 ALA B CA 1
ATOM 4487 C C . ALA B 1 232 ? -3.569 15.647 18.845 1.00 32.64 232 ALA B C 1
ATOM 4488 O O . ALA B 1 232 ? -3.932 16.787 19.120 1.00 32.83 232 ALA B O 1
ATOM 4490 N N . MET B 1 233 ? -2.644 14.978 19.542 1.00 34.33 233 MET B N 1
ATOM 4491 C CA . MET B 1 233 ? -1.973 15.561 20.692 1.00 36.81 233 MET B CA 1
ATOM 4492 C C . MET B 1 233 ? -0.538 15.049 20.752 1.00 35.59 233 MET B C 1
ATOM 4493 O O . MET B 1 233 ? -0.274 13.891 20.433 1.00 35.90 233 MET B O 1
ATOM 4498 N N . ILE B 1 234 ? 0.379 15.927 21.172 1.00 33.87 234 ILE B N 1
ATOM 4499 C CA . ILE B 1 234 ? 1.707 15.512 21.594 1.00 32.64 234 ILE B CA 1
ATOM 4500 C C . ILE B 1 234 ? 1.673 15.220 23.091 1.00 30.50 234 ILE B C 1
ATOM 4501 O O . ILE B 1 234 ? 1.265 16.066 23.884 1.00 31.63 234 ILE B O 1
ATOM 4506 N N . VAL B 1 235 ? 2.104 14.010 23.461 1.00 30.12 235 VAL B N 1
ATOM 4507 C CA . VAL B 1 235 ? 2.187 13.613 24.857 1.0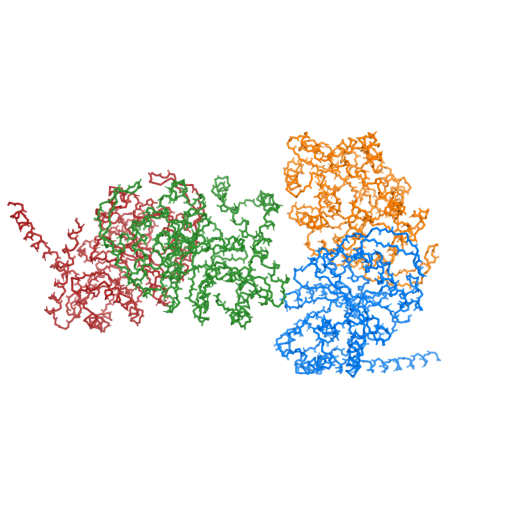0 30.33 235 VAL B CA 1
ATOM 4508 C C . VAL B 1 235 ? 3.641 13.292 25.190 1.00 31.32 235 VAL B C 1
ATOM 4509 O O . VAL B 1 235 ? 4.253 12.428 24.565 1.00 29.71 235 VAL B O 1
ATOM 4513 N N . ALA B 1 236 ? 4.179 13.999 26.188 1.00 32.00 236 ALA B N 1
ATOM 4514 C CA . ALA B 1 236 ? 5.527 13.750 26.668 1.00 34.00 236 ALA B CA 1
ATOM 4515 C C . ALA B 1 236 ? 5.565 13.933 28.182 1.00 34.37 236 ALA B C 1
ATOM 4516 O O . ALA B 1 236 ? 5.414 15.046 28.679 1.00 34.69 236 ALA B O 1
ATOM 4518 N N . VAL B 1 237 ? 5.765 12.824 28.902 1.00 35.26 237 VAL B N 1
ATOM 4519 C CA . VAL B 1 237 ? 5.413 12.750 30.309 1.00 37.10 237 VAL B CA 1
ATOM 4520 C C . VAL B 1 237 ? 6.660 12.387 31.110 1.00 37.03 237 VAL B C 1
ATOM 4521 O O . VAL B 1 237 ? 7.419 11.503 30.719 1.00 36.03 237 VAL B O 1
ATOM 4525 N N . ASP B 1 238 ? 6.852 13.084 32.236 1.00 37.48 238 ASP B N 1
ATOM 4526 C CA . ASP B 1 238 ? 8.059 12.955 33.035 1.00 39.76 238 ASP B CA 1
ATOM 4527 C C . ASP B 1 238 ? 7.818 13.570 34.411 1.00 40.11 238 ASP B C 1
ATOM 4528 O O . ASP B 1 238 ? 7.172 14.609 34.523 1.00 40.52 238 ASP B O 1
ATOM 4533 N N . PRO B 1 239 ? 8.333 12.949 35.497 1.00 40.04 239 PRO B N 1
ATOM 4534 C CA . PRO B 1 239 ? 8.240 13.527 36.839 1.00 38.73 239 PRO B CA 1
ATOM 4535 C C . PRO B 1 239 ? 8.761 14.961 36.918 1.00 41.48 239 PRO B C 1
ATOM 4536 O O . PRO B 1 239 ? 8.199 15.789 37.633 1.00 40.32 239 PRO B O 1
ATOM 4540 N N . ASP B 1 240 ? 9.843 15.239 36.180 1.00 42.47 240 ASP B N 1
ATOM 4541 C CA . ASP B 1 240 ? 10.466 16.552 36.185 1.00 42.15 240 ASP B CA 1
ATOM 4542 C C . ASP B 1 240 ? 10.017 17.324 34.947 1.00 41.89 240 ASP B C 1
ATOM 4543 O O . ASP B 1 240 ? 10.547 17.119 33.857 1.00 41.16 240 ASP B O 1
ATOM 4548 N N . ARG B 1 241 ? 9.043 18.222 35.136 1.00 43.32 241 ARG B N 1
ATOM 4549 C CA . ARG B 1 241 ? 8.382 18.890 34.028 1.00 44.59 241 ARG B CA 1
ATOM 4550 C C . ARG B 1 241 ? 9.414 19.678 33.223 1.00 46.90 241 ARG B C 1
ATOM 4551 O O . ARG B 1 241 ? 9.251 19.875 32.021 1.00 46.55 241 ARG B O 1
ATOM 4559 N N . GLU B 1 242 ? 10.477 20.122 33.902 1.00 49.23 242 GLU B N 1
ATOM 4560 C CA . GLU B 1 242 ? 11.475 20.986 33.293 1.00 51.49 242 GLU B CA 1
ATOM 4561 C C . GLU B 1 242 ? 12.351 20.170 32.345 1.00 51.82 242 GLU B C 1
ATOM 4562 O O . GLU B 1 242 ? 12.831 20.690 31.340 1.00 50.82 242 GLU B O 1
ATOM 4568 N N . ARG B 1 243 ? 12.553 18.890 32.677 1.00 51.04 243 ARG B N 1
ATOM 4569 C CA . ARG B 1 243 ? 13.386 18.013 31.871 1.00 48.71 243 ARG B CA 1
ATOM 4570 C C . ARG B 1 243 ? 12.706 17.764 30.528 1.00 46.76 243 ARG B C 1
ATOM 4571 O O . ARG B 1 243 ? 13.307 17.975 29.477 1.00 49.65 243 ARG B O 1
ATOM 4579 N N . VAL B 1 244 ? 11.448 17.311 30.581 1.00 43.95 244 VAL B N 1
ATOM 4580 C CA . VAL B 1 244 ? 10.752 16.820 29.403 1.00 42.13 244 VAL B CA 1
ATOM 4581 C C . VAL B 1 244 ? 10.402 18.001 28.501 1.00 41.07 244 VAL B C 1
ATOM 4582 O O . VAL B 1 244 ? 10.290 17.847 27.288 1.00 44.38 244 VAL B O 1
ATOM 4586 N N . ARG B 1 245 ? 10.232 19.179 29.108 1.00 40.12 245 ARG B N 1
ATOM 4587 C CA . ARG B 1 245 ? 9.864 20.375 28.369 1.00 45.22 245 ARG B CA 1
ATOM 4588 C C . ARG B 1 245 ? 11.006 20.773 27.438 1.00 45.36 245 ARG B C 1
ATOM 4589 O O . ARG B 1 245 ? 10.769 21.251 26.331 1.00 41.47 245 ARG B O 1
ATOM 4597 N N . GLU B 1 246 ? 12.244 20.573 27.901 1.00 52.86 246 GLU B N 1
ATOM 4598 C CA . GLU B 1 246 ? 13.416 21.048 27.183 1.00 59.43 246 GLU B CA 1
ATOM 4599 C C . GLU B 1 246 ? 13.838 20.007 26.149 1.00 54.77 246 GLU B C 1
ATOM 4600 O O . GLU B 1 246 ? 14.500 20.341 25.168 1.00 55.23 246 GLU B O 1
ATOM 4606 N N . GLU B 1 247 ? 13.447 18.748 26.381 1.00 47.67 247 GLU B N 1
ATOM 4607 C CA . GLU B 1 247 ? 13.670 17.678 25.421 1.00 45.89 247 GLU B CA 1
ATOM 4608 C C . GLU B 1 247 ? 12.756 17.881 24.215 1.00 44.13 247 GLU B C 1
ATOM 4609 O O . GLU B 1 247 ? 13.201 17.800 23.072 1.00 43.61 247 GLU B O 1
ATOM 4615 N N . CYS B 1 248 ? 11.474 18.144 24.490 1.00 40.82 248 CYS B N 1
ATOM 4616 C CA . CYS B 1 248 ? 10.479 18.328 23.447 1.00 38.50 248 CYS B CA 1
ATOM 4617 C C . CYS B 1 248 ? 10.758 19.617 22.679 1.00 38.63 248 CYS B C 1
ATOM 4618 O O . CYS B 1 248 ? 10.469 19.708 21.488 1.00 37.78 248 CYS B O 1
ATOM 4621 N N . ARG B 1 249 ? 11.318 20.610 23.379 1.00 38.37 249 ARG B N 1
ATOM 4622 C CA . ARG B 1 249 ? 11.549 21.923 22.802 1.00 40.58 249 ARG B CA 1
ATOM 4623 C C . ARG B 1 249 ? 12.615 21.818 21.715 1.00 41.67 249 ARG B C 1
ATOM 4624 O O . ARG B 1 249 ? 12.487 22.422 20.652 1.00 39.51 249 ARG B O 1
ATOM 4632 N N . HIS B 1 250 ? 13.668 21.045 21.999 1.00 43.33 250 HIS B N 1
ATOM 4633 C CA . HIS B 1 250 ? 14.709 20.774 21.023 1.00 46.52 250 HIS B CA 1
ATOM 4634 C C . HIS B 1 250 ? 14.083 20.182 19.763 1.00 43.81 250 HIS B C 1
ATOM 4635 O O . HIS B 1 250 ? 14.367 20.631 18.654 1.00 41.52 250 HIS B O 1
ATOM 4642 N N . TYR B 1 251 ? 13.225 19.174 19.956 1.00 42.32 251 TYR B N 1
ATOM 4643 C CA . TYR B 1 251 ? 12.611 18.458 18.851 1.00 38.76 251 TYR B CA 1
ATOM 4644 C C . TYR B 1 251 ? 11.723 19.408 18.052 1.00 36.58 251 TYR B C 1
ATOM 4645 O O . TYR B 1 251 ? 11.688 19.346 16.825 1.00 34.85 251 TYR B O 1
ATOM 4654 N N . LEU B 1 252 ? 11.002 20.278 18.768 1.00 35.63 252 LEU B N 1
ATOM 4655 C CA . LEU B 1 252 ? 9.948 21.082 18.173 1.00 35.84 252 LEU B CA 1
ATOM 4656 C C . LEU B 1 252 ? 10.563 22.275 17.447 1.00 35.03 252 LEU B C 1
ATOM 4657 O O . LEU B 1 252 ? 9.982 22.791 16.496 1.00 32.88 252 LEU B O 1
ATOM 4662 N N . ASN B 1 253 ? 11.742 22.705 17.912 1.00 37.64 253 ASN B N 1
ATOM 4663 C CA . ASN B 1 253 ? 12.496 23.757 17.252 1.00 37.89 253 ASN B CA 1
ATOM 4664 C C . ASN B 1 253 ? 12.876 23.301 15.846 1.00 39.21 253 ASN B C 1
ATOM 4665 O O . ASN B 1 253 ? 12.697 24.041 14.881 1.00 36.61 253 ASN B O 1
ATOM 4670 N N . TRP B 1 254 ? 13.404 22.076 15.746 1.00 40.41 254 TRP B N 1
ATOM 4671 C CA . TRP B 1 254 ? 13.728 21.483 14.460 1.00 42.20 254 TRP B CA 1
ATOM 4672 C C . TRP B 1 254 ? 12.458 21.328 13.628 1.00 46.50 254 TRP B C 1
ATOM 4673 O O . TRP B 1 254 ? 12.463 21.584 12.426 1.00 47.48 254 TRP B O 1
ATOM 4684 N N . PHE B 1 255 ? 11.377 20.896 14.286 1.00 52.35 255 PHE B N 1
ATOM 4685 C CA . PHE B 1 255 ? 10.154 20.513 13.602 1.00 60.12 255 PHE B CA 1
ATOM 4686 C C . PHE B 1 255 ? 9.606 21.711 12.829 1.00 62.38 255 PHE B C 1
ATOM 4687 O O . PHE B 1 255 ? 9.084 21.557 11.726 1.00 65.40 255 PHE B O 1
ATOM 4695 N N . GLU B 1 256 ? 9.738 22.903 13.423 1.00 64.09 256 GLU B N 1
ATOM 4696 C CA . GLU B 1 256 ? 9.129 24.108 12.884 1.00 66.89 256 GLU B CA 1
ATOM 4697 C C . GLU B 1 256 ? 10.019 24.680 11.783 1.00 63.10 256 GLU B C 1
ATOM 4698 O O . GLU B 1 256 ? 9.527 25.291 10.837 1.00 60.76 256 GLU B O 1
ATOM 4704 N N . ASP B 1 257 ? 11.333 24.477 11.923 1.00 58.90 257 ASP B N 1
ATOM 4705 C CA . ASP B 1 257 ? 12.285 24.852 10.893 1.00 54.70 257 ASP B CA 1
ATOM 4706 C C . ASP B 1 257 ? 12.103 23.937 9.684 1.00 53.89 257 ASP B C 1
ATOM 4707 O O . ASP B 1 257 ? 12.090 24.401 8.546 1.00 53.80 257 ASP B O 1
ATOM 4712 N N . ALA B 1 258 ? 11.962 22.634 9.950 1.00 51.21 258 ALA B N 1
ATOM 4713 C CA . ALA B 1 258 ? 11.753 21.648 8.902 1.00 46.84 258 ALA B CA 1
ATOM 4714 C C . ALA B 1 258 ? 10.473 21.969 8.135 1.00 46.20 258 ALA B C 1
ATOM 4715 O O . ALA B 1 258 ? 10.367 21.675 6.946 1.00 40.08 258 ALA B O 1
ATOM 4717 N N . VAL B 1 259 ? 9.505 22.570 8.837 1.00 47.57 259 VAL B N 1
ATOM 4718 C CA . VAL B 1 259 ? 8.235 22.951 8.240 1.00 47.79 259 VAL B CA 1
ATOM 4719 C C . VAL B 1 259 ? 8.470 24.121 7.289 1.00 48.54 259 VAL B C 1
ATOM 4720 O O . VAL B 1 259 ? 7.937 24.142 6.182 1.00 46.84 259 VAL B O 1
ATOM 4724 N N . GLU B 1 260 ? 9.274 25.090 7.741 1.00 50.23 260 GLU B N 1
ATOM 4725 C CA . GLU B 1 260 ? 9.636 26.238 6.927 1.00 50.76 260 GLU B CA 1
ATOM 4726 C C . GLU B 1 260 ? 10.288 25.754 5.634 1.00 51.58 260 GLU B C 1
ATOM 4727 O O . GLU B 1 260 ? 9.998 26.270 4.557 1.00 48.66 260 GLU B O 1
ATOM 4730 N N . LYS B 1 261 ? 11.166 24.752 5.758 1.00 54.87 261 LYS B N 1
ATOM 4731 C CA . LYS B 1 261 ? 11.996 24.306 4.651 1.00 58.17 261 LYS B CA 1
ATOM 4732 C C . LYS B 1 261 ? 11.132 23.593 3.614 1.00 59.10 261 LYS B C 1
ATOM 4733 O O . LYS B 1 261 ? 11.385 23.694 2.415 1.00 60.50 261 LYS B O 1
ATOM 4739 N N . ALA B 1 262 ? 10.113 22.870 4.094 1.00 58.97 262 ALA B N 1
ATOM 4740 C CA . ALA B 1 262 ? 9.258 22.070 3.232 1.00 57.62 262 ALA B CA 1
ATOM 4741 C C . ALA B 1 262 ? 8.532 22.975 2.240 1.00 56.96 262 ALA B C 1
ATOM 4742 O O . ALA B 1 262 ? 8.222 22.560 1.125 1.00 52.67 262 ALA B O 1
ATOM 4744 N N . GLN B 1 263 ? 8.270 24.216 2.663 1.00 59.67 263 GLN B N 1
ATOM 4745 C CA . GLN B 1 263 ? 7.539 25.173 1.849 1.00 63.98 263 GLN B CA 1
ATOM 4746 C C . GLN B 1 263 ? 8.507 25.888 0.907 1.00 65.41 263 GLN B C 1
ATOM 4747 O O . GLN B 1 263 ? 8.143 26.879 0.277 1.00 61.71 263 GLN B O 1
ATOM 4753 N N . ASN B 1 264 ? 9.740 25.374 0.817 1.00 67.37 264 ASN B N 1
ATOM 4754 C CA . ASN B 1 264 ? 10.835 26.103 0.198 1.00 68.60 264 ASN B CA 1
ATOM 4755 C C . ASN B 1 264 ? 11.736 25.142 -0.576 1.00 70.03 264 ASN B C 1
ATOM 4756 O O . ASN B 1 264 ? 12.773 25.551 -1.094 1.00 66.95 264 ASN B O 1
ATOM 4761 N N . ILE B 1 265 ? 11.335 23.868 -0.649 1.00 71.53 265 ILE B N 1
ATOM 4762 C CA . ILE B 1 265 ? 12.262 22.787 -0.948 1.00 71.79 265 ILE B CA 1
ATOM 4763 C C . ILE B 1 265 ? 12.753 22.929 -2.387 1.00 75.78 265 ILE B C 1
ATOM 4764 O O . ILE B 1 265 ? 13.924 22.684 -2.670 1.00 74.77 265 ILE B O 1
ATOM 4769 N N . ILE B 1 266 ? 11.845 23.323 -3.287 1.00 78.84 266 ILE B N 1
ATOM 4770 C CA . ILE B 1 266 ? 12.120 23.322 -4.715 1.00 80.96 266 ILE B CA 1
ATOM 4771 C C . ILE B 1 266 ? 13.184 24.374 -5.018 1.00 85.88 266 ILE B C 1
ATOM 4772 O O . ILE B 1 266 ? 13.999 24.198 -5.922 1.00 80.62 266 ILE B O 1
ATOM 4777 N N . ASP B 1 267 ? 13.164 25.466 -4.245 1.00 89.95 267 ASP B N 1
ATOM 4778 C CA . ASP B 1 267 ? 14.051 26.594 -4.472 1.00 85.32 267 ASP B CA 1
ATOM 4779 C C . ASP B 1 267 ? 15.443 26.256 -3.943 1.00 88.87 267 ASP B C 1
ATOM 4780 O O . ASP B 1 267 ? 16.434 26.837 -4.380 1.00 87.81 267 ASP B O 1
ATOM 4785 N N . ILE B 1 268 ? 15.500 25.309 -2.999 1.00 99.14 268 ILE B N 1
ATOM 4786 C CA . ILE B 1 268 ? 16.728 24.991 -2.288 1.00 104.28 268 ILE B CA 1
ATOM 4787 C C . ILE B 1 268 ? 17.541 23.992 -3.110 1.00 112.43 268 ILE B C 1
ATOM 4788 O O . ILE B 1 268 ? 18.766 23.956 -3.013 1.00 110.65 268 ILE B O 1
ATOM 4793 N N . VAL B 1 269 ? 16.842 23.183 -3.916 1.00 110.33 269 VAL B N 1
ATOM 4794 C CA . VAL B 1 269 ? 17.482 22.153 -4.718 1.00 106.39 269 VAL B CA 1
ATOM 4795 C C . VAL B 1 269 ? 18.074 22.799 -5.969 1.00 106.48 269 VAL B C 1
ATOM 4796 O O . VAL B 1 269 ? 18.966 22.228 -6.607 1.00 104.66 269 VAL B O 1
ATOM 4800 N N . ARG B 1 270 ? 17.564 23.994 -6.307 1.00 107.33 270 ARG B N 1
ATOM 4801 C CA . ARG B 1 270 ? 18.071 24.753 -7.439 1.00 104.75 270 ARG B CA 1
ATOM 4802 C C . ARG B 1 270 ? 19.260 25.599 -6.989 1.00 107.89 270 ARG B C 1
ATOM 4803 O O . ARG B 1 270 ? 20.144 25.907 -7.786 1.00 110.71 270 ARG B O 1
ATOM 4811 N N . GLU B 1 271 ? 19.265 25.969 -5.702 1.00 108.62 271 GLU B N 1
ATOM 4812 C CA . GLU B 1 271 ? 20.339 26.766 -5.130 1.00 103.41 271 GLU B CA 1
ATOM 4813 C C . GLU B 1 271 ? 21.538 25.865 -4.844 1.00 103.81 271 GLU B C 1
ATOM 4814 O O . GLU B 1 271 ? 22.607 26.047 -5.423 1.00 112.92 271 GLU B O 1
ATOM 4816 N N . HIS B 1 272 ? 21.342 24.893 -3.944 1.00 98.69 272 HIS B N 1
ATOM 4817 C CA . HIS B 1 272 ? 22.359 23.898 -3.642 1.00 90.28 272 HIS B CA 1
ATOM 4818 C C . HIS B 1 272 ? 22.036 22.591 -4.377 1.00 84.42 272 HIS B C 1
ATOM 4819 O O . HIS B 1 272 ? 22.637 22.393 -5.465 1.00 81.04 272 HIS B O 1
ATOM 4821 N N . ARG B 1 282 ? 26.363 30.837 3.733 1.00 71.02 282 ARG B N 1
ATOM 4822 C CA . ARG B 1 282 ? 26.006 29.891 4.829 1.00 71.29 282 ARG B CA 1
ATOM 4823 C C . ARG B 1 282 ? 26.218 30.574 6.178 1.00 77.11 282 ARG B C 1
ATOM 4824 O O . ARG B 1 282 ? 25.482 30.311 7.129 1.00 85.35 282 ARG B O 1
ATOM 4826 N N . LYS B 1 283 ? 27.231 31.451 6.245 1.00 77.31 283 LYS B N 1
ATOM 4827 C CA . LYS B 1 283 ? 27.729 31.967 7.510 1.00 72.31 283 LYS B CA 1
ATOM 4828 C C . LYS B 1 283 ? 26.710 32.936 8.105 1.00 77.02 283 LYS B C 1
ATOM 4829 O O . LYS B 1 283 ? 26.387 32.854 9.288 1.00 74.05 283 LYS B O 1
ATOM 4831 N N . TRP B 1 284 ? 26.211 33.852 7.267 1.00 76.87 284 TRP B N 1
ATOM 4832 C CA . TRP B 1 284 ? 25.346 34.928 7.724 1.00 73.62 284 TRP B CA 1
ATOM 4833 C C . TRP B 1 284 ? 23.883 34.505 7.614 1.00 75.24 284 TRP B C 1
ATOM 4834 O O . TRP B 1 284 ? 22.995 35.197 8.112 1.00 75.78 284 TRP B O 1
ATOM 4845 N N . ARG B 1 285 ? 23.649 33.362 6.955 1.00 78.46 285 ARG B N 1
ATOM 4846 C CA . ARG B 1 285 ? 22.320 32.779 6.869 1.00 80.26 285 ARG B CA 1
ATOM 4847 C C . ARG B 1 285 ? 21.917 32.239 8.239 1.00 83.05 285 ARG B C 1
ATOM 4848 O O . ARG B 1 285 ? 20.854 32.580 8.757 1.00 76.39 285 ARG B O 1
ATOM 4850 N N . GLU B 1 286 ? 22.783 31.398 8.816 1.00 90.66 286 GLU B N 1
ATOM 4851 C CA . GLU B 1 286 ? 22.430 30.592 9.974 1.00 92.89 286 GLU B CA 1
ATOM 4852 C C . GLU B 1 286 ? 22.528 31.442 11.239 1.00 98.01 286 GLU B C 1
ATOM 4853 O O . GLU B 1 286 ? 21.946 31.098 12.269 1.00 101.77 286 GLU B O 1
ATOM 4855 N N . ALA B 1 287 ? 23.273 32.552 11.148 1.00 100.31 287 ALA B N 1
ATOM 4856 C CA . ALA B 1 287 ? 23.361 33.516 12.233 1.00 93.91 287 ALA B CA 1
ATOM 4857 C C . ALA B 1 287 ? 22.066 34.321 12.313 1.00 91.84 287 ALA B C 1
ATOM 4858 O O . ALA B 1 287 ? 21.443 34.400 13.369 1.00 83.90 287 ALA B O 1
ATOM 4860 N N . VAL B 1 288 ? 21.675 34.917 11.180 1.00 90.13 288 VAL B N 1
ATOM 4861 C CA . VAL B 1 288 ? 20.420 35.643 11.078 1.00 85.15 288 VAL B CA 1
ATOM 4862 C C . VAL B 1 288 ? 19.269 34.631 11.040 1.00 80.90 288 VAL B C 1
ATOM 4863 O O . VAL B 1 288 ? 18.272 34.875 11.751 1.00 70.25 288 VAL B O 1
ATOM 4867 N N . GLY B 1 291 ? 19.066 33.275 15.711 1.00 74.41 291 GLY B N 1
ATOM 4868 C CA . GLY B 1 291 ? 17.939 33.779 16.521 1.00 79.60 291 GLY B CA 1
ATOM 4869 C C . GLY B 1 291 ? 16.921 34.532 15.669 1.00 85.54 291 GLY B C 1
ATOM 4870 O O . GLY B 1 291 ? 17.284 35.415 14.896 1.00 85.91 291 GLY B O 1
ATOM 4871 N N . ASP B 1 292 ? 15.643 34.164 15.822 1.00 86.85 292 ASP B N 1
ATOM 4872 C CA . ASP B 1 292 ? 14.545 34.899 15.215 1.00 85.00 292 ASP B CA 1
ATOM 4873 C C . ASP B 1 292 ? 13.463 35.142 16.265 1.00 93.44 292 ASP B C 1
ATOM 4874 O O . ASP B 1 292 ? 12.926 36.244 16.362 1.00 103.42 292 ASP B O 1
ATOM 4876 N N . THR B 1 293 ? 13.154 34.096 17.041 1.00 88.85 293 THR B N 1
ATOM 4877 C CA . THR B 1 293 ? 12.206 34.182 18.141 1.00 81.57 293 THR B CA 1
ATOM 4878 C C . THR B 1 293 ? 10.779 34.093 17.601 1.00 77.60 293 THR B C 1
ATOM 4879 O O . THR B 1 293 ? 9.819 34.119 18.369 1.00 72.46 293 THR B O 1
ATOM 4883 N N . ALA B 1 294 ? 10.656 33.982 16.274 1.00 80.37 294 ALA B N 1
ATOM 4884 C CA . ALA B 1 294 ? 9.377 33.714 15.637 1.00 79.03 294 ALA B CA 1
ATOM 4885 C C . ALA B 1 294 ? 9.022 32.239 15.803 1.00 82.39 294 ALA B C 1
ATOM 4886 O O . ALA B 1 294 ? 7.885 31.902 16.129 1.00 81.45 294 ALA B O 1
ATOM 4888 N N . ILE B 1 295 ? 10.013 31.371 15.570 1.00 79.63 295 ILE B N 1
ATOM 4889 C CA . ILE B 1 295 ? 9.879 29.947 15.832 1.00 77.60 295 ILE B CA 1
ATOM 4890 C C . ILE B 1 295 ? 9.678 29.739 17.331 1.00 76.10 295 ILE B C 1
ATOM 4891 O O . ILE B 1 295 ? 8.832 28.949 17.745 1.00 85.69 295 ILE B O 1
ATOM 4896 N N . SER B 1 296 ? 10.468 30.462 18.133 1.00 69.86 296 SER B N 1
ATOM 4897 C CA . SER B 1 296 ? 10.429 30.333 19.581 1.00 64.80 296 SER B CA 1
ATOM 4898 C C . SER B 1 296 ? 9.016 30.601 20.093 1.00 60.92 296 SER B C 1
ATOM 4899 O O . SER B 1 296 ? 8.560 29.957 21.036 1.00 57.35 296 SER B O 1
ATOM 4902 N N . LYS B 1 297 ? 8.333 31.560 19.458 1.00 56.74 297 LYS B N 1
ATOM 4903 C CA . LYS B 1 297 ? 6.973 31.917 19.826 1.00 53.31 297 LYS B CA 1
ATOM 4904 C C . LYS B 1 297 ? 6.057 30.714 19.613 1.00 49.34 297 LYS B C 1
ATOM 4905 O O . LYS B 1 297 ? 5.178 30.448 20.429 1.00 47.34 297 LYS B O 1
ATOM 4907 N N . VAL B 1 298 ? 6.277 29.995 18.507 1.00 47.30 298 VAL B N 1
ATOM 4908 C CA . VAL B 1 298 ? 5.403 28.906 18.103 1.00 49.21 298 VAL B CA 1
ATOM 4909 C C . VAL B 1 298 ? 5.618 27.720 19.040 1.00 49.15 298 VAL B C 1
ATOM 4910 O O . VAL B 1 298 ? 4.668 27.029 19.403 1.00 49.21 298 VAL B O 1
ATOM 4914 N N . VAL B 1 299 ? 6.880 27.490 19.417 1.00 48.65 299 VAL B N 1
ATOM 4915 C CA . VAL B 1 299 ? 7.258 26.297 20.156 1.00 45.74 299 VAL B CA 1
ATOM 4916 C C . VAL B 1 299 ? 6.680 26.388 21.566 1.00 44.15 299 VAL B C 1
ATOM 4917 O O . VAL B 1 299 ? 6.194 25.397 22.108 1.00 42.16 299 VAL B O 1
ATOM 4921 N N . ASP B 1 300 ? 6.739 27.590 22.149 1.00 41.62 300 ASP B N 1
ATOM 4922 C CA . ASP B 1 300 ? 6.170 27.837 23.463 1.00 42.95 300 ASP B CA 1
ATOM 4923 C C . ASP B 1 300 ? 4.662 27.614 23.400 1.00 39.45 300 ASP B C 1
ATOM 4924 O O . ASP B 1 300 ? 4.066 27.082 24.334 1.00 37.13 300 ASP B O 1
ATOM 4929 N N . ASN B 1 301 ? 4.059 28.021 22.279 1.00 37.98 301 ASN B N 1
ATOM 4930 C CA . ASN B 1 301 ? 2.641 27.809 22.043 1.00 40.52 301 ASN B CA 1
ATOM 4931 C C . ASN B 1 301 ? 2.348 26.310 22.058 1.00 38.89 301 ASN B C 1
ATOM 4932 O O . ASN B 1 301 ? 1.404 25.866 22.707 1.00 36.45 301 ASN B O 1
ATOM 4937 N N . LEU B 1 302 ? 3.171 25.541 21.336 1.00 39.05 302 LEU B N 1
ATOM 4938 C CA . LEU B 1 302 ? 2.943 24.116 21.164 1.00 37.56 302 LEU B CA 1
ATOM 4939 C C . LEU B 1 302 ? 3.054 23.413 22.514 1.00 36.57 302 LEU B C 1
ATOM 4940 O O . LEU B 1 302 ? 2.224 22.572 22.848 1.00 37.53 302 LEU B O 1
ATOM 4945 N N . LEU B 1 303 ? 4.091 23.768 23.279 1.00 35.83 303 LEU B N 1
ATOM 4946 C CA . LEU B 1 303 ? 4.292 23.212 24.607 1.00 34.71 303 LEU B CA 1
ATOM 4947 C C . LEU B 1 303 ? 3.018 23.393 25.428 1.00 35.02 303 LEU B C 1
ATOM 4948 O O . LEU B 1 303 ? 2.577 22.470 26.108 1.00 35.66 303 LEU B O 1
ATOM 4953 N N . ARG B 1 304 ? 2.437 24.595 25.347 1.00 37.07 304 ARG B N 1
ATOM 4954 C CA . ARG B 1 304 ? 1.326 24.979 26.202 1.00 40.20 304 ARG B CA 1
ATOM 4955 C C . ARG B 1 304 ? 0.078 24.195 25.803 1.00 38.34 304 ARG B C 1
ATOM 4956 O O . ARG B 1 304 ? -0.667 23.728 26.662 1.00 37.99 304 ARG B O 1
ATOM 4964 N N . LEU B 1 305 ? -0.137 24.066 24.489 1.00 36.16 305 LEU B N 1
ATOM 4965 C CA . LEU B 1 305 ? -1.342 23.453 23.956 1.00 34.11 305 LEU B CA 1
ATOM 4966 C C . LEU B 1 305 ? -1.325 21.954 24.242 1.00 34.23 305 LEU B C 1
ATOM 4967 O O . LEU B 1 305 ? -2.377 21.335 24.382 1.00 35.38 305 LEU B O 1
ATOM 4972 N N . ASN B 1 306 ? -0.119 21.381 24.318 1.00 33.27 306 ASN B N 1
ATOM 4973 C CA . ASN B 1 306 ? 0.052 19.940 24.250 1.00 32.79 306 ASN B CA 1
ATOM 4974 C C . ASN B 1 306 ? 0.391 19.401 25.638 1.00 31.70 306 ASN B C 1
ATOM 4975 O O . ASN B 1 306 ? 0.672 20.168 26.557 1.00 30.46 306 ASN B O 1
ATOM 4980 N N . ALA B 1 307 ? 0.356 18.070 25.769 1.00 30.18 307 ALA B N 1
ATOM 4981 C CA . ALA B 1 307 ? 0.352 17.415 27.066 1.00 30.23 307 ALA B CA 1
ATOM 4982 C C . ALA B 1 307 ? 1.779 17.050 27.466 1.00 31.21 307 ALA B C 1
ATOM 4983 O O . ALA B 1 307 ? 2.159 15.880 27.438 1.00 29.17 307 ALA B O 1
ATOM 4985 N N . ILE B 1 308 ? 2.560 18.069 27.843 1.00 31.12 308 ILE B N 1
ATOM 4986 C CA . ILE B 1 308 ? 4.002 17.936 27.961 1.00 31.63 308 ILE B CA 1
ATOM 4987 C C . ILE B 1 308 ? 4.428 18.404 29.350 1.00 32.96 308 ILE B C 1
ATOM 4988 O O . ILE B 1 308 ? 4.434 19.600 29.633 1.00 34.88 308 ILE B O 1
ATOM 4993 N N . GLY B 1 309 ? 4.783 17.439 30.207 1.00 31.06 309 GLY B N 1
ATOM 4994 C CA . GLY B 1 309 ? 5.141 17.720 31.587 1.00 31.01 309 GLY B CA 1
ATOM 4995 C C . GLY B 1 309 ? 4.968 16.492 32.477 1.00 31.51 309 GLY B C 1
ATOM 4996 O O . GLY B 1 309 ? 5.315 15.380 32.083 1.00 29.76 309 GLY B O 1
ATOM 4997 N N . THR B 1 310 ? 4.430 16.714 33.681 1.00 30.52 310 THR B N 1
ATOM 4998 C CA . THR B 1 310 ? 4.204 15.645 34.639 1.00 30.19 310 THR B CA 1
ATOM 4999 C C . THR B 1 310 ? 2.895 14.936 34.301 1.00 30.63 310 THR B C 1
ATOM 5000 O O . THR B 1 310 ? 2.080 15.458 33.545 1.00 34.84 310 THR B O 1
ATOM 5004 N N . PRO B 1 311 ? 2.655 13.725 34.851 1.00 30.00 311 PRO B N 1
ATOM 5005 C CA . PRO B 1 311 ? 1.377 13.036 34.670 1.00 30.61 311 PRO B CA 1
ATOM 5006 C C . PRO B 1 311 ? 0.172 13.959 34.831 1.00 32.82 311 PRO B C 1
ATOM 5007 O O . PRO B 1 311 ? -0.763 13.905 34.036 1.00 30.93 311 PRO B O 1
ATOM 5011 N N . GLU B 1 312 ? 0.213 14.809 35.865 1.00 36.55 312 GLU B N 1
ATOM 5012 C CA . GLU B 1 312 ? -0.928 15.626 36.245 1.00 38.09 312 GLU B CA 1
ATOM 5013 C C . GLU B 1 312 ? -1.105 16.764 35.242 1.00 35.71 312 GLU B C 1
ATOM 5014 O O . GLU B 1 312 ? -2.230 17.149 34.929 1.00 32.03 312 GLU B O 1
ATOM 5020 N N . ASP B 1 313 ? 0.018 17.297 34.747 1.00 35.00 313 ASP B N 1
ATOM 5021 C CA . ASP B 1 313 ? 0.004 18.259 33.657 1.00 34.90 313 ASP B CA 1
ATOM 5022 C C . ASP B 1 313 ? -0.766 17.673 32.477 1.00 35.36 313 ASP B C 1
ATOM 5023 O O . ASP B 1 313 ? -1.646 18.325 31.918 1.00 35.07 313 ASP B O 1
ATOM 5028 N N . ALA B 1 314 ? -0.414 16.436 32.108 1.00 34.51 314 ALA B N 1
ATOM 5029 C CA . ALA B 1 314 ? -0.954 15.797 30.920 1.00 34.52 314 ALA B CA 1
ATOM 5030 C C . ALA B 1 314 ? -2.437 15.494 31.121 1.00 33.66 314 ALA B C 1
ATOM 5031 O O . ALA B 1 314 ? -3.242 15.680 30.210 1.00 32.20 314 ALA B O 1
ATOM 5033 N N . ILE B 1 315 ? -2.783 15.022 32.324 1.00 30.97 315 ILE B N 1
ATOM 5034 C CA . ILE B 1 315 ? -4.162 14.716 32.662 1.00 30.28 315 ILE B CA 1
ATOM 5035 C C . ILE B 1 315 ? -5.004 15.973 32.474 1.00 30.26 315 ILE B C 1
ATOM 5036 O O . ILE B 1 315 ? -6.063 15.930 31.851 1.00 28.64 315 ILE B O 1
ATOM 5041 N N . GLU B 1 316 ? -4.517 17.090 33.024 1.00 32.49 316 GLU B N 1
ATOM 5042 C CA . GLU B 1 316 ? -5.252 18.343 33.005 1.00 33.29 316 GLU B CA 1
ATOM 5043 C C . GLU B 1 316 ? -5.485 18.770 31.558 1.00 32.22 316 GLU B C 1
ATOM 5044 O O . GLU B 1 316 ? -6.592 19.163 31.197 1.00 35.57 316 GLU B O 1
ATOM 5050 N N . THR B 1 317 ? -4.432 18.681 30.739 1.00 30.34 317 THR B N 1
ATOM 5051 C CA . THR B 1 317 ? -4.440 19.258 29.404 1.00 31.49 317 THR B CA 1
ATOM 5052 C C . THR B 1 317 ? -5.288 18.393 28.474 1.00 31.63 317 THR B C 1
ATOM 5053 O O . THR B 1 317 ? -6.072 18.912 27.682 1.00 32.19 317 THR B O 1
ATOM 5057 N N . ILE B 1 318 ? -5.119 17.071 28.579 1.00 32.35 318 ILE B N 1
ATOM 5058 C CA . ILE B 1 318 ? -5.863 16.130 27.757 1.00 31.92 318 ILE B CA 1
ATOM 5059 C C . ILE B 1 318 ? -7.347 16.245 28.094 1.00 30.48 318 ILE B C 1
ATOM 5060 O O . ILE B 1 318 ? -8.188 16.312 27.201 1.00 31.04 318 ILE B O 1
ATOM 5065 N N . GLN B 1 319 ? -7.651 16.267 29.395 1.00 30.86 319 GLN B N 1
ATOM 5066 C CA . GLN B 1 319 ? -9.024 16.202 29.865 1.00 31.44 319 GLN B CA 1
ATOM 5067 C C . GLN B 1 319 ? -9.730 17.520 29.555 1.00 30.43 319 GLN B C 1
ATOM 5068 O O . GLN B 1 319 ? -10.947 17.551 29.382 1.00 29.66 319 GLN B O 1
ATOM 5074 N N . HIS B 1 320 ? -8.957 18.609 29.484 1.00 29.26 320 HIS B N 1
ATOM 5075 C CA . HIS B 1 320 ? -9.516 19.910 29.159 1.00 30.87 320 HIS B CA 1
ATOM 5076 C C . HIS B 1 320 ? -10.005 19.913 27.714 1.00 30.34 320 HIS B C 1
ATOM 5077 O O . HIS B 1 320 ? -11.051 20.482 27.410 1.00 28.23 320 HIS B O 1
ATOM 5084 N N . VAL B 1 321 ? -9.231 19.273 26.831 1.00 30.24 321 VAL B N 1
ATOM 5085 C CA . VAL B 1 321 ? -9.505 19.306 25.404 1.00 31.39 321 VAL B CA 1
ATOM 5086 C C . VAL B 1 321 ? -10.686 18.386 25.105 1.00 31.11 321 VAL B C 1
ATOM 5087 O O . VAL B 1 321 ? -11.389 18.580 24.117 1.00 31.79 321 VAL B O 1
ATOM 5091 N N . ILE B 1 322 ? -10.894 17.389 25.973 1.00 30.13 322 ILE B N 1
ATOM 5092 C CA . ILE B 1 322 ? -12.031 16.491 25.857 1.00 29.87 322 ILE B CA 1
ATOM 5093 C C . ILE B 1 322 ? -13.292 17.225 26.305 1.00 29.27 322 ILE B C 1
ATOM 5094 O O . ILE B 1 322 ? -14.324 17.151 25.643 1.00 28.85 322 ILE B O 1
ATOM 5099 N N . ASP B 1 323 ? -13.192 17.932 27.436 1.00 31.00 323 ASP B N 1
ATOM 5100 C CA . ASP B 1 323 ? -14.333 18.607 28.033 1.00 31.82 323 ASP B CA 1
ATOM 5101 C C . ASP B 1 323 ? -14.957 19.558 27.013 1.00 32.65 323 ASP B C 1
ATOM 5102 O O . ASP B 1 323 ? -16.171 19.557 26.821 1.00 34.77 323 ASP B O 1
ATOM 5107 N N . VAL B 1 324 ? -14.112 20.368 26.366 1.00 32.59 324 VAL B N 1
ATOM 5108 C CA . VAL B 1 324 ? -14.577 21.500 25.582 1.00 32.92 324 VAL B CA 1
ATOM 5109 C C . VAL B 1 324 ? -15.000 21.016 24.195 1.00 34.44 324 VAL B C 1
ATOM 5110 O O . VAL B 1 324 ? -15.772 21.688 23.515 1.00 35.15 324 VAL B O 1
ATOM 5114 N N . THR B 1 325 ? -14.486 19.850 23.786 1.00 34.22 325 THR B N 1
ATOM 5115 C CA . THR B 1 325 ? -14.678 19.354 22.432 1.00 34.99 325 THR B CA 1
ATOM 5116 C C . THR B 1 325 ? -15.651 18.178 22.440 1.00 34.46 325 THR B C 1
ATOM 5117 O O . THR B 1 325 ? -16.555 18.111 21.610 1.00 37.49 325 THR B O 1
ATOM 5121 N N . GLY B 1 326 ? -15.443 17.247 23.377 1.00 32.20 326 GLY B N 1
ATOM 5122 C CA . GLY B 1 326 ? -16.268 16.055 23.479 1.00 30.77 326 GLY B CA 1
ATOM 5123 C C . GLY B 1 326 ? -15.851 14.983 22.474 1.00 32.25 326 GLY B C 1
ATOM 5124 O O . GLY B 1 326 ? -16.651 14.122 22.113 1.00 32.98 326 GLY B O 1
ATOM 5125 N N . VAL B 1 327 ? -14.588 15.044 22.033 1.00 30.57 327 VAL B N 1
ATOM 5126 C CA . VAL B 1 327 ? -14.047 14.068 21.101 1.00 29.74 327 VAL B CA 1
ATOM 5127 C C . VAL B 1 327 ? -14.081 12.687 21.751 1.00 29.99 327 VAL B C 1
ATOM 5128 O O . VAL B 1 327 ? -14.032 12.566 22.974 1.00 27.84 327 VAL B O 1
ATOM 5132 N N . LYS B 1 328 ? -14.161 11.650 20.909 1.00 29.22 328 LYS B N 1
ATOM 5133 C CA . LYS B 1 328 ? -14.248 10.276 21.375 1.00 27.37 328 LYS B CA 1
ATOM 5134 C C . LYS B 1 328 ? -12.869 9.623 21.297 1.00 27.02 328 LYS B C 1
ATOM 5135 O O . LYS B 1 328 ? -12.587 8.677 22.029 1.00 27.35 328 LYS B O 1
ATOM 5137 N N . ARG B 1 329 ? -12.015 10.137 20.405 1.00 25.26 329 ARG B N 1
ATOM 5138 C CA . ARG B 1 329 ? -10.703 9.554 20.181 1.00 24.34 329 ARG B CA 1
ATOM 5139 C C . ARG B 1 329 ? -9.624 10.616 20.372 1.00 23.91 329 ARG B C 1
ATOM 5140 O O . ARG B 1 329 ? -9.821 11.780 20.034 1.00 23.13 329 ARG B O 1
ATOM 5148 N N . VAL B 1 330 ? -8.479 10.183 20.912 1.00 24.16 330 VAL B N 1
ATOM 5149 C CA . VAL B 1 330 ? -7.300 11.024 21.025 1.00 23.87 330 VAL B CA 1
ATOM 5150 C C . VAL B 1 330 ? -6.108 10.260 20.458 1.00 24.63 330 VAL B C 1
ATOM 5151 O O . VAL B 1 330 ? -5.713 9.231 21.001 1.00 25.22 330 VAL B O 1
ATOM 5155 N N . VAL B 1 331 ? -5.547 10.776 19.359 1.00 25.97 331 VAL B N 1
ATOM 5156 C CA . VAL B 1 331 ? -4.373 10.184 18.738 1.00 25.65 331 VAL B CA 1
ATOM 5157 C C . VAL B 1 331 ? -3.134 10.932 19.223 1.00 25.35 331 VAL B C 1
ATOM 5158 O O . VAL B 1 331 ? -3.025 12.142 19.035 1.00 22.36 331 VAL B O 1
ATOM 5162 N N . VAL B 1 332 ? -2.206 10.193 19.842 1.00 27.25 332 VAL B N 1
ATOM 5163 C CA . VAL B 1 332 ? -1.111 10.790 20.589 1.00 27.41 332 VAL B CA 1
ATOM 5164 C C . VAL B 1 332 ? 0.197 10.517 19.852 1.00 26.15 332 VAL B C 1
ATOM 5165 O O . VAL B 1 332 ? 0.370 9.458 19.254 1.00 27.41 332 VAL B O 1
ATOM 5169 N N . GLY B 1 333 ? 1.113 11.490 19.907 1.00 26.02 333 GLY B N 1
ATOM 5170 C CA . GLY B 1 333 ? 2.453 11.321 19.372 1.00 25.68 333 GLY B CA 1
ATOM 5171 C C . GLY B 1 333 ? 3.518 11.530 20.446 1.00 24.33 333 GLY B C 1
ATOM 5172 O O . GLY B 1 333 ? 3.529 12.558 21.118 1.00 21.80 333 GLY B O 1
ATOM 5173 N N . PHE B 1 334 ? 4.406 10.540 20.593 1.00 25.71 334 PHE B N 1
ATOM 5174 C CA . PHE B 1 334 ? 5.299 10.461 21.737 1.00 27.15 334 PHE B CA 1
ATOM 5175 C C . PHE B 1 334 ? 6.712 10.862 21.321 1.00 28.48 334 PHE B C 1
ATOM 5176 O O . PHE B 1 334 ? 7.592 11.002 22.166 1.00 26.22 334 PHE B O 1
ATOM 5184 N N . GLU B 1 335 ? 6.911 11.047 20.010 1.00 31.84 335 GLU B N 1
ATOM 5185 C CA . GLU B 1 335 ? 8.231 10.973 19.407 1.00 35.35 335 GLU B CA 1
ATOM 5186 C C . GLU B 1 335 ? 9.064 12.183 19.824 1.00 35.85 335 GLU B C 1
ATOM 5187 O O . GLU B 1 335 ? 10.284 12.181 19.674 1.00 37.21 335 GLU B O 1
ATOM 5193 N N . ALA B 1 336 ? 8.391 13.217 20.340 1.00 33.82 336 ALA B N 1
ATOM 5194 C CA . ALA B 1 336 ? 8.986 14.538 20.457 1.00 32.59 336 ALA B CA 1
ATOM 5195 C C . ALA B 1 336 ? 10.046 14.539 21.556 1.00 31.32 336 ALA B C 1
ATOM 5196 O O . ALA B 1 336 ? 10.816 15.489 21.676 1.00 31.46 336 ALA B O 1
ATOM 5198 N N . ILE B 1 337 ? 10.075 13.466 22.353 1.00 30.54 337 ILE B N 1
ATOM 5199 C CA . ILE B 1 337 ? 10.902 13.420 23.548 1.00 31.38 337 ILE B CA 1
ATOM 5200 C C . ILE B 1 337 ? 12.290 12.897 23.183 1.00 31.16 337 ILE B C 1
ATOM 5201 O O . ILE B 1 337 ? 13.272 13.237 23.840 1.00 33.90 337 ILE B O 1
ATOM 5206 N N . GLY B 1 338 ? 12.360 12.069 22.134 1.00 30.74 338 GLY B N 1
ATOM 5207 C CA . GLY B 1 338 ? 13.635 11.674 21.555 1.00 31.47 338 GLY B CA 1
ATOM 5208 C C . GLY B 1 338 ? 13.603 10.250 21.004 1.00 31.02 338 GLY B C 1
ATOM 5209 O O . GLY B 1 338 ? 12.725 9.904 20.216 1.00 32.25 338 GLY B O 1
ATOM 5210 N N . ASP B 1 339 ? 14.578 9.436 21.424 1.00 33.48 339 ASP B N 1
ATOM 5211 C CA . ASP B 1 339 ? 14.748 8.093 20.892 1.00 35.11 339 ASP B CA 1
ATOM 5212 C C . ASP B 1 339 ? 13.979 7.110 21.769 1.00 35.86 339 ASP B C 1
ATOM 5213 O O . ASP B 1 339 ? 13.149 7.512 22.582 1.00 39.91 339 ASP B O 1
ATOM 5218 N N . ARG B 1 340 ? 14.271 5.817 21.593 1.00 36.31 340 ARG B N 1
ATOM 5219 C CA . ARG B 1 340 ? 13.315 4.763 21.886 1.00 38.31 340 ARG B CA 1
ATOM 5220 C C . ARG B 1 340 ? 13.187 4.594 23.397 1.00 39.20 340 ARG B C 1
ATOM 5221 O O . ARG B 1 340 ? 12.092 4.374 23.910 1.00 46.13 340 ARG B O 1
ATOM 5229 N N . ASP B 1 341 ? 14.321 4.696 24.098 1.00 39.35 341 ASP B N 1
ATOM 5230 C CA . ASP B 1 341 ? 14.341 4.616 25.549 1.00 40.82 341 ASP B CA 1
ATOM 5231 C C . ASP B 1 341 ? 13.379 5.653 26.121 1.00 37.45 341 ASP B C 1
ATOM 5232 O O . ASP B 1 341 ? 12.535 5.334 26.956 1.00 33.05 341 ASP B O 1
ATOM 5237 N N . ARG B 1 342 ? 13.521 6.898 25.654 1.00 37.70 342 ARG B N 1
ATOM 5238 C CA . ARG B 1 342 ? 12.834 8.030 26.252 1.00 38.66 342 ARG B CA 1
ATOM 5239 C C . ARG B 1 342 ? 11.346 7.952 25.924 1.00 38.91 342 ARG B C 1
ATOM 5240 O O . ARG B 1 342 ? 10.507 8.325 26.742 1.00 41.10 342 ARG B O 1
ATOM 5248 N N . VAL B 1 343 ? 11.032 7.461 24.720 1.00 35.57 343 VAL B N 1
ATOM 5249 C CA . VAL B 1 343 ? 9.654 7.354 24.271 1.00 35.98 343 VAL B CA 1
ATOM 5250 C C . VAL B 1 343 ? 8.933 6.320 25.132 1.00 35.16 343 VAL B C 1
ATOM 5251 O O . VAL B 1 343 ? 7.799 6.540 25.551 1.00 35.46 343 VAL B O 1
ATOM 5255 N N . LEU B 1 344 ? 9.608 5.194 25.390 1.00 34.40 344 LEU B N 1
ATOM 5256 C CA . LEU B 1 344 ? 8.996 4.070 26.080 1.00 34.57 344 LEU B CA 1
ATOM 5257 C C . LEU B 1 344 ? 8.747 4.440 27.539 1.00 34.28 344 LEU B C 1
ATOM 5258 O O . LEU B 1 344 ? 7.707 4.102 28.099 1.00 33.27 344 LEU B O 1
ATOM 5263 N N . GLU B 1 345 ? 9.718 5.137 28.141 1.00 36.40 345 GLU B N 1
ATOM 5264 C CA . GLU B 1 345 ? 9.571 5.664 29.487 1.00 38.13 345 GLU B CA 1
ATOM 5265 C C . GLU B 1 345 ? 8.367 6.601 29.536 1.00 34.90 345 GLU B C 1
ATOM 5266 O O . GLU B 1 345 ? 7.532 6.499 30.433 1.00 35.63 345 GLU B O 1
ATOM 5272 N N . SER B 1 346 ? 8.293 7.513 28.561 1.00 33.03 346 SER B N 1
ATOM 5273 C CA . SER B 1 346 ? 7.162 8.417 28.430 1.00 31.22 346 SER B CA 1
ATOM 5274 C C . SER B 1 346 ? 5.864 7.619 28.334 1.00 30.28 346 SER B C 1
ATOM 5275 O O . SER B 1 346 ? 4.917 7.874 29.075 1.00 28.99 346 SER B O 1
ATOM 5278 N N . MET B 1 347 ? 5.838 6.652 27.411 1.00 30.29 347 MET B N 1
ATOM 5279 C CA . MET B 1 347 ? 4.633 5.894 27.114 1.00 30.38 347 MET B CA 1
ATOM 5280 C C . MET B 1 347 ? 4.186 5.142 28.365 1.00 30.83 347 MET B C 1
ATOM 5281 O O . MET B 1 347 ? 2.995 5.063 28.654 1.00 30.51 347 MET B O 1
ATOM 5286 N N . LYS B 1 348 ? 5.161 4.592 29.097 1.00 30.71 348 LYS B N 1
ATOM 5287 C CA . LYS B 1 348 ? 4.892 3.842 30.312 1.00 30.49 348 LYS B CA 1
ATOM 5288 C C . LYS B 1 348 ? 4.156 4.737 31.306 1.00 30.60 348 LYS B C 1
ATOM 5289 O O . LYS B 1 348 ? 3.066 4.401 31.766 1.00 32.02 348 LYS B O 1
ATOM 5295 N N . LEU B 1 349 ? 4.768 5.881 31.629 1.00 29.79 349 LEU B N 1
ATOM 5296 C CA . LEU B 1 349 ? 4.169 6.842 32.539 1.00 31.13 34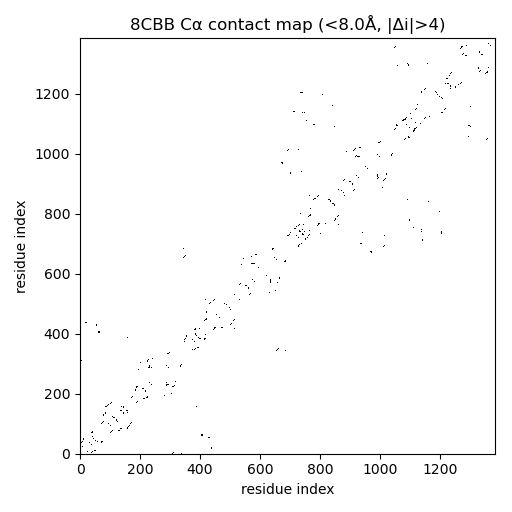9 LEU B CA 1
ATOM 5297 C C . LEU B 1 349 ? 2.744 7.153 32.089 1.00 33.00 349 LEU B C 1
ATOM 5298 O O . LEU B 1 349 ? 1.816 7.114 32.895 1.00 37.35 349 LEU B O 1
ATOM 5303 N N . PHE B 1 350 ? 2.584 7.461 30.796 1.00 31.04 350 PHE B N 1
ATOM 5304 C CA . PHE B 1 350 ? 1.293 7.852 30.253 1.00 28.78 350 PHE B CA 1
ATOM 5305 C C . PHE B 1 350 ? 0.273 6.740 30.486 1.00 29.18 350 PHE B C 1
ATOM 5306 O O . PHE B 1 350 ? -0.862 7.006 30.877 1.00 27.32 350 PHE B O 1
ATOM 5314 N N . ASP B 1 351 ? 0.689 5.495 30.233 1.00 30.08 351 ASP B N 1
ATOM 5315 C CA . ASP B 1 351 ? -0.233 4.373 30.186 1.00 31.69 351 ASP B CA 1
ATOM 5316 C C . ASP B 1 351 ? -0.717 4.058 31.598 1.00 32.46 351 ASP B C 1
ATOM 5317 O O . ASP B 1 351 ? -1.797 3.497 31.776 1.00 33.33 351 ASP B O 1
ATOM 5322 N N . GLU B 1 352 ? 0.096 4.428 32.595 1.00 32.25 352 GLU B N 1
ATOM 5323 C CA . GLU B 1 352 ? -0.037 3.885 33.936 1.00 35.19 352 GLU B CA 1
ATOM 5324 C C . GLU B 1 352 ? -0.509 4.973 34.899 1.00 36.91 352 GLU B C 1
ATOM 5325 O O . GLU B 1 352 ? -1.150 4.672 35.905 1.00 32.97 352 GLU B O 1
ATOM 5331 N N . GLN B 1 353 ? -0.188 6.234 34.583 1.00 38.07 353 GLN B N 1
ATOM 5332 C CA . GLN B 1 353 ? -0.340 7.325 35.533 1.00 36.58 353 GLN B CA 1
ATOM 5333 C C . GLN B 1 353 ? -1.206 8.433 34.936 1.00 34.54 353 GLN B C 1
ATOM 5334 O O . GLN B 1 353 ? -1.593 9.363 35.642 1.00 36.09 353 GLN B O 1
ATOM 5340 N N . VAL B 1 354 ? -1.507 8.328 33.637 1.00 30.69 354 VAL B N 1
ATOM 5341 C CA . VAL B 1 354 ? -2.254 9.363 32.942 1.00 31.18 354 VAL B CA 1
ATOM 5342 C C . VAL B 1 354 ? -3.546 8.763 32.391 1.00 32.13 354 VAL B C 1
ATOM 5343 O O . VAL B 1 354 ? -4.632 9.284 32.639 1.00 31.78 354 VAL B O 1
ATOM 5347 N N . ARG B 1 355 ? -3.411 7.667 31.638 1.00 32.00 355 ARG B N 1
ATOM 5348 C CA . ARG B 1 355 ? -4.486 7.166 30.798 1.00 31.78 355 ARG B CA 1
ATOM 5349 C C . ARG B 1 355 ? -5.636 6.674 31.673 1.00 32.57 355 ARG B C 1
ATOM 5350 O O . ARG B 1 355 ? -6.803 6.870 31.337 1.00 32.93 355 ARG B O 1
ATOM 5358 N N . PRO B 1 356 ? -5.345 6.009 32.814 1.00 31.78 356 PRO B N 1
ATOM 5359 C CA . PRO B 1 356 ? -6.392 5.481 33.691 1.00 32.56 356 PRO B CA 1
ATOM 5360 C C . PRO B 1 356 ? -7.371 6.546 34.179 1.00 34.85 356 PRO B C 1
ATOM 5361 O O . PRO B 1 356 ? -8.506 6.231 34.532 1.00 38.52 356 PRO B O 1
ATOM 5365 N N . HIS B 1 357 ? -6.919 7.805 34.199 1.00 34.75 357 HIS B N 1
ATOM 5366 C CA . HIS B 1 357 ? -7.581 8.849 34.964 1.00 33.00 357 HIS B CA 1
ATOM 5367 C C . HIS B 1 357 ? -8.325 9.800 34.029 1.00 31.11 357 HIS B C 1
ATOM 5368 O O . HIS B 1 357 ? -8.968 10.742 34.488 1.00 30.19 357 HIS B O 1
ATOM 5375 N N . ILE B 1 358 ? -8.230 9.542 32.719 1.00 29.20 358 ILE B N 1
ATOM 5376 C CA . ILE B 1 358 ? -8.952 10.318 31.725 1.00 28.29 358 ILE B CA 1
ATOM 5377 C C . ILE B 1 358 ? -10.336 9.703 31.530 1.00 28.41 358 ILE B C 1
ATOM 5378 O O . ILE B 1 358 ? -10.474 8.485 31.450 1.00 28.12 358 ILE B O 1
ATOM 5383 N N . ARG B 1 359 ? -11.357 10.564 31.457 1.00 28.73 359 ARG B N 1
ATOM 5384 C CA . ARG B 1 359 ? -12.714 10.139 31.154 1.00 30.21 359 ARG B CA 1
ATOM 5385 C C . ARG B 1 359 ? -13.285 11.035 30.057 1.00 31.05 359 ARG B C 1
ATOM 5386 O O . ARG B 1 359 ? -12.684 12.047 29.702 1.00 30.92 359 ARG B O 1
ATOM 5394 N N . GLY B 1 360 ? -14.455 10.651 29.536 1.00 30.49 360 GLY B N 1
ATOM 5395 C CA . GLY B 1 360 ? -15.077 11.348 28.423 1.00 32.84 360 GLY B CA 1
ATOM 5396 C C . GLY B 1 360 ? -16.024 12.448 28.898 1.00 36.13 360 GLY B C 1
ATOM 5397 O O . GLY B 1 360 ? -16.256 12.597 30.096 1.00 40.09 360 GLY B O 1
ATOM 5398 N N . ALA B 1 361 ? -16.567 13.208 27.939 1.00 38.99 361 ALA B N 1
ATOM 5399 C CA . ALA B 1 361 ? -17.221 14.476 28.223 1.00 39.11 361 ALA B CA 1
ATOM 5400 C C . ALA B 1 361 ? -18.680 14.238 28.601 1.00 40.88 361 ALA B C 1
ATOM 5401 O O . ALA B 1 361 ? -19.263 15.017 29.353 1.00 41.12 361 ALA B O 1
ATOM 5403 N N . LYS B 1 362 ? -19.261 13.158 28.065 1.00 43.04 362 LYS B N 1
ATOM 5404 C CA . LYS B 1 362 ? -20.552 12.668 28.518 1.00 43.59 362 LYS B CA 1
ATOM 5405 C C . LYS B 1 362 ? -20.335 11.463 29.448 1.00 45.27 362 LYS B C 1
ATOM 5406 O O . LYS B 1 362 ? -21.352 11.005 30.023 1.00 48.02 362 LYS B O 1
ATOM 5408 N N . ASP C 1 6 ? 44.024 -31.173 10.734 1.00 54.62 6 ASP C N 1
ATOM 5409 C CA . ASP C 1 6 ? 42.553 -31.289 10.948 1.00 49.97 6 ASP C CA 1
ATOM 5410 C C . ASP C 1 6 ? 42.135 -30.355 12.080 1.00 44.72 6 ASP C C 1
ATOM 5411 O O . ASP C 1 6 ? 42.959 -29.945 12.895 1.00 44.70 6 ASP C O 1
ATOM 5416 N N . ILE C 1 7 ? 40.839 -30.031 12.112 1.00 43.08 7 ILE C N 1
ATOM 5417 C CA . ILE C 1 7 ? 40.245 -29.300 13.218 1.00 38.84 7 ILE C CA 1
ATOM 5418 C C . ILE C 1 7 ? 39.410 -30.271 14.048 1.00 34.83 7 ILE C C 1
ATOM 5419 O O . ILE C 1 7 ? 38.678 -31.093 13.502 1.00 32.30 7 ILE C O 1
ATOM 5424 N N . LYS C 1 8 ? 39.538 -30.164 15.374 1.00 33.87 8 LYS C N 1
ATOM 5425 C CA . LYS C 1 8 ? 38.709 -30.923 16.294 1.00 32.52 8 LYS C CA 1
ATOM 5426 C C . LYS C 1 8 ? 37.379 -30.197 16.478 1.00 31.36 8 LYS C C 1
ATOM 5427 O O . LYS C 1 8 ? 37.346 -29.040 16.888 1.00 33.77 8 LYS C O 1
ATOM 5433 N N . TRP C 1 9 ? 36.288 -30.897 16.158 1.00 29.64 9 TRP C N 1
ATOM 5434 C CA . TRP C 1 9 ? 34.971 -30.288 16.106 1.00 28.02 9 TRP C CA 1
ATOM 5435 C C . TRP C 1 9 ? 34.191 -30.661 17.362 1.00 27.24 9 TRP C C 1
ATOM 5436 O O . TRP C 1 9 ? 33.946 -31.838 17.618 1.00 25.08 9 TRP C O 1
ATOM 5447 N N . GLY C 1 10 ? 33.811 -29.639 18.137 1.00 26.94 10 GLY C N 1
ATOM 5448 C CA . GLY C 1 10 ? 32.970 -29.829 19.306 1.00 27.96 10 GLY C CA 1
ATOM 5449 C C . GLY C 1 10 ? 31.543 -29.349 19.056 1.00 27.76 10 GLY C C 1
ATOM 5450 O O . GLY C 1 10 ? 31.287 -28.622 18.099 1.00 27.19 10 GLY C O 1
ATOM 5451 N N . MET C 1 11 ? 30.624 -29.767 19.933 1.00 28.34 11 MET C N 1
ATOM 5452 C CA . MET C 1 11 ? 29.223 -29.399 19.819 1.00 28.54 11 MET C CA 1
ATOM 5453 C C . MET C 1 11 ? 28.665 -29.093 21.207 1.00 25.67 11 MET C C 1
ATOM 5454 O O . MET C 1 11 ? 28.653 -29.956 22.080 1.00 24.17 11 MET C O 1
ATOM 5459 N N . PHE C 1 12 ? 28.204 -27.852 21.395 1.00 25.61 12 PHE C N 1
ATOM 5460 C CA . PHE C 1 12 ? 27.521 -27.464 22.618 1.00 27.23 12 PHE C CA 1
ATOM 5461 C C . PHE C 1 12 ? 26.184 -28.194 22.704 1.00 27.72 12 PHE C C 1
ATOM 5462 O O . PHE C 1 12 ? 25.416 -28.208 21.744 1.00 28.80 12 PHE C O 1
ATOM 5470 N N . LEU C 1 13 ? 25.920 -28.802 23.866 1.00 27.80 13 LEU C N 1
ATOM 5471 C CA . LEU C 1 13 ? 24.581 -29.247 24.216 1.00 27.67 13 LEU C CA 1
ATOM 5472 C C . LEU C 1 13 ? 23.928 -28.206 25.119 1.00 29.41 13 LEU C C 1
ATOM 5473 O O . LEU C 1 13 ? 23.950 -28.333 26.341 1.00 28.05 13 LEU C O 1
ATOM 5478 N N . ASN C 1 14 ? 23.352 -27.174 24.495 1.00 35.89 14 ASN C N 1
ATOM 5479 C CA . ASN C 1 14 ? 22.876 -26.002 25.210 1.00 37.31 14 ASN C CA 1
ATOM 5480 C C . ASN C 1 14 ? 21.534 -26.326 25.862 1.00 33.29 14 ASN C C 1
ATOM 5481 O O . ASN C 1 14 ? 20.723 -27.057 25.298 1.00 31.90 14 ASN C O 1
ATOM 5486 N N . THR C 1 15 ? 21.317 -25.772 27.059 1.00 31.60 15 THR C N 1
ATOM 5487 C CA . THR C 1 15 ? 20.115 -26.045 27.830 1.00 29.72 15 THR C CA 1
ATOM 5488 C C . THR C 1 15 ? 19.356 -24.743 28.072 1.00 28.30 15 THR C C 1
ATOM 5489 O O . THR C 1 15 ? 18.532 -24.664 28.980 1.00 28.17 15 THR C O 1
ATOM 5493 N N . ALA C 1 16 ? 19.647 -23.729 27.251 1.00 27.89 16 ALA C N 1
ATOM 5494 C CA . ALA C 1 16 ? 18.859 -22.508 27.229 1.00 26.62 16 ALA C CA 1
ATOM 5495 C C . ALA C 1 16 ? 17.415 -22.849 26.876 1.00 27.61 16 ALA C C 1
ATOM 5496 O O . ALA C 1 16 ? 17.163 -23.738 26.066 1.00 25.81 16 ALA C O 1
ATOM 5498 N N . ARG C 1 17 ? 16.476 -22.134 27.503 1.00 30.19 17 ARG C N 1
ATOM 5499 C CA . ARG C 1 17 ? 15.058 -22.369 27.289 1.00 30.54 17 ARG C CA 1
ATOM 5500 C C . ARG C 1 17 ? 14.401 -21.074 26.819 1.00 28.69 17 ARG C C 1
ATOM 5501 O O . ARG C 1 17 ? 13.861 -20.318 27.623 1.00 26.87 17 ARG C O 1
ATOM 5509 N N . PRO C 1 18 ? 14.433 -20.780 25.500 1.00 28.46 18 PRO C N 1
ATOM 5510 C CA . PRO C 1 18 ? 13.564 -19.758 24.918 1.00 28.97 18 PRO C CA 1
ATOM 5511 C C . PRO C 1 18 ? 12.098 -19.999 25.267 1.00 28.47 18 PRO C C 1
ATOM 5512 O O . PRO C 1 18 ? 11.711 -21.122 25.584 1.00 28.32 18 PRO C O 1
ATOM 5516 N N . PRO C 1 19 ? 11.242 -18.953 25.221 1.00 27.20 19 PRO C N 1
ATOM 5517 C CA . PRO C 1 19 ? 9.846 -19.073 25.641 1.00 26.96 19 PRO C CA 1
ATOM 5518 C C . PRO C 1 19 ? 9.091 -20.171 24.896 1.00 27.40 19 PRO C C 1
ATOM 5519 O O . PRO C 1 19 ? 8.215 -20.820 25.462 1.00 26.57 19 PRO C O 1
ATOM 5523 N N . GLN C 1 20 ? 9.444 -20.370 23.621 1.00 27.97 20 GLN C N 1
ATOM 5524 C CA . GLN C 1 20 ? 8.663 -21.211 22.730 1.00 31.79 20 GLN C CA 1
ATOM 5525 C C . GLN C 1 20 ? 9.073 -22.672 22.908 1.00 31.69 20 GLN C C 1
ATOM 5526 O O . GLN C 1 20 ? 8.773 -23.508 22.058 1.00 31.01 20 GLN C O 1
ATOM 5532 N N . PHE C 1 21 ? 9.751 -22.966 24.024 1.00 30.79 21 PHE C N 1
ATOM 5533 C CA . PHE C 1 21 ? 10.171 -24.322 24.338 1.00 30.94 21 PHE C CA 1
ATOM 5534 C C . PHE C 1 21 ? 9.853 -24.639 25.797 1.00 29.62 21 PHE C C 1
ATOM 5535 O O . PHE C 1 21 ? 9.974 -23.777 26.666 1.00 27.09 21 PHE C O 1
ATOM 5543 N N . THR C 1 22 ? 9.452 -25.890 26.049 1.00 28.61 22 THR C N 1
ATOM 5544 C CA . THR C 1 22 ? 9.370 -26.423 27.399 1.00 28.74 22 THR C CA 1
ATOM 5545 C C . THR C 1 22 ? 10.765 -26.827 27.869 1.00 29.18 22 THR C C 1
ATOM 5546 O O . THR C 1 22 ? 11.685 -26.942 27.062 1.00 30.03 22 THR C O 1
ATOM 5550 N N . GLU C 1 23 ? 10.902 -27.036 29.183 1.00 29.94 23 GLU C N 1
ATOM 5551 C CA . GLU C 1 23 ? 12.104 -27.618 29.758 1.00 29.86 23 GLU C CA 1
ATOM 5552 C C . GLU C 1 23 ? 12.333 -29.006 29.165 1.00 28.26 23 GLU C C 1
ATOM 5553 O O . GLU C 1 23 ? 13.424 -29.308 28.689 1.00 26.72 23 GLU C O 1
ATOM 5559 N N . ARG C 1 24 ? 11.289 -29.842 29.212 1.00 30.66 24 ARG C N 1
ATOM 5560 C CA . ARG C 1 24 ? 11.337 -31.185 28.656 1.00 31.05 24 ARG C CA 1
ATOM 5561 C C . ARG C 1 24 ? 12.049 -31.151 27.305 1.00 31.10 24 ARG C C 1
ATOM 5562 O O . ARG C 1 24 ? 13.014 -31.881 27.087 1.00 31.56 24 ARG C O 1
ATOM 5570 N N . ARG C 1 25 ? 11.556 -30.289 26.409 1.00 29.86 25 ARG C N 1
ATOM 5571 C CA . ARG C 1 25 ? 11.940 -30.319 25.007 1.00 31.03 25 ARG C CA 1
ATOM 5572 C C . ARG C 1 25 ? 13.394 -29.877 24.863 1.00 28.18 25 ARG C C 1
ATOM 5573 O O . ARG C 1 25 ? 14.140 -30.436 24.063 1.00 26.21 25 ARG C O 1
ATOM 5581 N N . VAL C 1 26 ? 13.779 -28.863 25.647 1.00 28.04 26 VAL C N 1
ATOM 5582 C CA . VAL C 1 26 ? 15.138 -28.347 25.646 1.00 28.45 26 VAL C CA 1
ATOM 5583 C C . VAL C 1 26 ? 16.103 -29.474 26.004 1.00 27.35 26 VAL C C 1
ATOM 5584 O O . VAL C 1 26 ? 17.195 -29.564 25.445 1.00 23.73 26 VAL C O 1
ATOM 5588 N N . LEU C 1 27 ? 15.685 -30.321 26.952 1.00 28.14 27 LEU C N 1
ATOM 5589 C CA . LEU C 1 27 ? 16.573 -31.286 27.576 1.00 28.78 27 LEU C CA 1
ATOM 5590 C C . LEU C 1 27 ? 16.627 -32.555 26.729 1.00 27.56 27 LEU C C 1
ATOM 5591 O O . LEU C 1 27 ? 17.658 -33.218 26.664 1.00 29.41 27 LEU C O 1
ATOM 5596 N N . GLU C 1 28 ? 15.502 -32.882 26.086 1.00 28.27 28 GLU C N 1
ATOM 5597 C CA . GLU C 1 28 ? 15.440 -34.018 25.182 1.00 29.84 28 GLU C CA 1
ATOM 5598 C C . GLU C 1 28 ? 16.230 -33.699 23.915 1.00 27.61 28 GLU C C 1
ATOM 5599 O O . GLU C 1 28 ? 16.874 -34.577 23.346 1.00 26.79 28 GLU C O 1
ATOM 5605 N N . ASN C 1 29 ? 16.169 -32.433 23.489 1.00 27.41 29 ASN C N 1
ATOM 5606 C CA . ASN C 1 29 ? 16.927 -31.954 22.345 1.00 27.02 29 ASN C CA 1
ATOM 5607 C C . ASN C 1 29 ? 18.421 -32.024 22.656 1.00 27.06 29 ASN C C 1
ATOM 5608 O O . ASN C 1 29 ? 19.211 -32.467 21.825 1.00 25.51 29 ASN C O 1
ATOM 5613 N N . ALA C 1 30 ? 18.791 -31.575 23.860 1.00 26.69 30 ALA C N 1
ATOM 5614 C CA . ALA C 1 30 ? 20.170 -31.629 24.316 1.00 28.33 30 ALA C CA 1
ATOM 5615 C C . ALA C 1 30 ? 20.688 -33.065 24.245 1.00 29.81 30 ALA C C 1
ATOM 5616 O O . ALA C 1 30 ? 21.767 -33.312 23.709 1.00 28.79 30 ALA C O 1
ATOM 5618 N N . LYS C 1 31 ? 19.906 -34.003 24.793 1.00 30.74 31 LYS C N 1
ATOM 5619 C CA . LYS C 1 31 ? 20.283 -35.408 24.822 1.00 32.27 31 LYS C CA 1
ATOM 5620 C C . LYS C 1 31 ? 20.454 -35.919 23.395 1.00 31.70 31 LYS C C 1
ATOM 5621 O O . LYS C 1 31 ? 21.409 -36.631 23.094 1.00 33.37 31 LYS C O 1
ATOM 5627 N N . PHE C 1 32 ? 19.509 -35.543 22.527 1.00 29.55 32 PHE C N 1
ATOM 5628 C CA . PHE C 1 32 ? 19.413 -36.107 21.192 1.00 29.63 32 PHE C CA 1
ATOM 5629 C C . PHE C 1 32 ? 20.553 -35.580 20.325 1.00 29.92 32 PHE C C 1
ATOM 5630 O O . PHE C 1 32 ? 21.061 -36.289 19.459 1.00 27.92 32 PHE C O 1
ATOM 5638 N N . TYR C 1 33 ? 20.941 -34.323 20.564 1.00 29.48 33 TYR C N 1
ATOM 5639 C CA . TYR C 1 33 ? 22.088 -33.737 19.893 1.00 29.60 33 TYR C CA 1
ATOM 5640 C C . TYR C 1 33 ? 23.354 -34.463 20.339 1.00 27.63 33 TYR C C 1
ATOM 5641 O O . TYR C 1 33 ? 24.271 -34.659 19.546 1.00 27.07 33 TYR C O 1
ATOM 5650 N N . GLY C 1 34 ? 23.383 -34.871 21.613 1.00 26.94 34 GLY C N 1
ATOM 5651 C CA . GLY C 1 34 ? 24.453 -35.708 22.130 1.00 26.99 34 GLY C CA 1
ATOM 5652 C C . GLY C 1 34 ? 24.758 -36.879 21.198 1.00 26.87 34 GLY C C 1
ATOM 5653 O O . GLY C 1 34 ? 25.912 -37.116 20.850 1.00 24.88 34 GLY C O 1
ATOM 5654 N N . GLN C 1 35 ? 23.703 -37.600 20.802 1.00 28.26 35 GLN C N 1
ATOM 5655 C CA . GLN C 1 35 ? 23.844 -38.835 20.048 1.00 28.24 35 GLN C CA 1
ATOM 5656 C C . GLN C 1 35 ? 24.167 -38.506 18.593 1.00 28.43 35 GLN C C 1
ATOM 5657 O O . GLN C 1 35 ? 24.837 -39.278 17.911 1.00 29.72 35 GLN C O 1
ATOM 5663 N N . VAL C 1 36 ? 23.681 -37.348 18.133 1.00 28.17 36 VAL C N 1
ATOM 5664 C CA . VAL C 1 36 ? 24.001 -36.841 16.809 1.00 28.04 36 VAL C CA 1
ATOM 5665 C C . VAL C 1 36 ? 25.483 -36.472 16.764 1.00 29.68 36 VAL C C 1
ATOM 5666 O O . VAL C 1 36 ? 26.151 -36.697 15.757 1.00 28.08 36 VAL C O 1
ATOM 5670 N N . ALA C 1 37 ? 25.979 -35.900 17.867 1.00 29.77 37 ALA C N 1
ATOM 5671 C CA . ALA C 1 37 ? 27.372 -35.497 17.974 1.00 27.45 37 ALA C CA 1
ATOM 5672 C C . ALA C 1 37 ? 28.276 -36.690 17.680 1.00 28.23 37 ALA C C 1
ATOM 5673 O O . ALA C 1 37 ? 29.195 -36.591 16.870 1.00 29.48 37 ALA C O 1
ATOM 5675 N N . GLU C 1 38 ? 28.006 -37.814 18.351 1.00 28.40 38 GLU C N 1
ATOM 5676 C CA . GLU C 1 38 ? 28.879 -38.973 18.275 1.00 32.49 38 GLU C CA 1
ATOM 5677 C C . GLU C 1 38 ? 28.762 -39.605 16.891 1.00 32.07 38 GLU C C 1
ATOM 5678 O O . GLU C 1 38 ? 29.768 -39.961 16.282 1.00 31.22 38 GLU C O 1
ATOM 5684 N N . GLU C 1 39 ? 27.523 -39.738 16.407 1.00 33.15 39 GLU C N 1
ATOM 5685 C CA . GLU C 1 39 ? 27.259 -40.366 15.124 1.00 35.14 39 GLU C CA 1
ATOM 5686 C C . GLU C 1 39 ? 28.045 -39.648 14.031 1.00 32.38 39 GLU C C 1
ATOM 5687 O O . GLU C 1 39 ? 28.651 -40.289 13.176 1.00 32.84 39 GLU C O 1
ATOM 5693 N N . MET C 1 40 ? 28.021 -38.312 14.070 1.00 32.23 40 MET C N 1
ATOM 5694 C CA . MET C 1 40 ? 28.532 -37.495 12.982 1.00 31.41 40 MET C CA 1
ATOM 5695 C C . MET C 1 40 ? 29.986 -37.121 13.261 1.00 30.65 40 MET C C 1
ATOM 5696 O O . MET C 1 40 ? 30.533 -36.223 12.626 1.00 31.06 40 MET C O 1
ATOM 5701 N N . GLY C 1 41 ? 30.604 -37.826 14.214 1.00 27.69 41 GLY C N 1
ATOM 5702 C CA . GLY C 1 41 ? 32.052 -37.851 14.330 1.00 26.78 41 GLY C CA 1
ATOM 5703 C C . GLY C 1 41 ? 32.601 -36.513 14.817 1.00 26.12 41 GLY C C 1
ATOM 5704 O O . GLY C 1 41 ? 33.623 -36.037 14.327 1.00 25.59 41 GLY C O 1
ATOM 5705 N N . PHE C 1 42 ? 31.909 -35.915 15.790 1.00 25.37 42 PHE C N 1
ATOM 5706 C CA . PHE C 1 42 ? 32.459 -34.799 16.539 1.00 24.45 42 PHE C CA 1
ATOM 5707 C C . PHE C 1 42 ? 33.494 -35.323 17.528 1.00 23.87 42 PHE C C 1
ATOM 5708 O O . PHE C 1 42 ? 33.353 -36.420 18.063 1.00 22.49 42 PHE C O 1
ATOM 5716 N N . GLU C 1 43 ? 34.540 -34.522 17.753 1.00 24.86 43 GLU C N 1
ATOM 5717 C CA . GLU C 1 43 ? 35.554 -34.835 18.745 1.00 25.07 43 GLU C CA 1
ATOM 5718 C C . GLU C 1 43 ? 34.907 -34.887 20.127 1.00 25.52 43 GLU C C 1
ATOM 5719 O O . GLU C 1 43 ? 35.183 -35.793 20.911 1.00 26.42 43 GLU C O 1
ATOM 5725 N N . SER C 1 44 ? 34.038 -33.908 20.406 1.00 24.97 44 SER C N 1
ATOM 5726 C CA . SER C 1 44 ? 33.645 -33.589 21.768 1.00 24.83 44 SER C CA 1
ATOM 5727 C C . SER C 1 44 ? 32.247 -32.977 21.783 1.00 25.39 44 SER C C 1
ATOM 5728 O O . SER C 1 44 ? 31.811 -32.379 20.801 1.00 23.67 44 SER C O 1
ATOM 5731 N N . ALA C 1 45 ? 31.555 -33.138 22.917 1.00 24.87 45 ALA C N 1
ATOM 5732 C CA . ALA C 1 45 ? 30.400 -32.321 23.247 1.00 24.24 45 ALA C CA 1
ATOM 5733 C C . ALA C 1 45 ? 30.613 -31.663 24.608 1.00 23.89 45 ALA C C 1
ATOM 5734 O O . ALA C 1 45 ? 31.335 -32.193 25.450 1.00 23.85 45 ALA C O 1
ATOM 5736 N N . TRP C 1 46 ? 29.975 -30.505 24.808 1.00 23.30 46 TRP C N 1
ATOM 5737 C CA . TRP C 1 46 ? 30.390 -29.560 25.831 1.00 23.81 46 TRP C CA 1
ATOM 5738 C C . TRP C 1 46 ? 29.170 -29.037 26.583 1.00 23.83 46 TRP C C 1
ATOM 5739 O O . TRP C 1 46 ? 28.145 -28.740 25.975 1.00 24.09 46 TRP C O 1
ATOM 5750 N N . MET C 1 47 ? 29.304 -28.924 27.909 1.00 25.91 47 MET C N 1
ATOM 5751 C CA . MET C 1 47 ? 28.191 -28.564 28.772 1.00 27.80 47 MET C CA 1
ATOM 5752 C C . MET C 1 47 ? 28.493 -27.240 29.469 1.00 28.88 47 MET C C 1
ATOM 5753 O O . MET C 1 47 ? 29.653 -26.875 29.647 1.00 25.33 47 MET C O 1
ATOM 5758 N N . LEU C 1 48 ? 27.427 -26.533 29.861 1.00 31.86 48 LEU C N 1
ATOM 5759 C CA . LEU C 1 48 ? 27.551 -25.238 30.509 1.00 33.10 48 LEU C CA 1
ATOM 5760 C C . LEU C 1 48 ? 26.898 -25.294 31.888 1.00 30.74 48 LEU C C 1
ATOM 5761 O O . LEU C 1 48 ? 26.117 -26.199 32.173 1.00 27.67 48 LEU C O 1
ATOM 5766 N N . GLU C 1 49 ? 27.238 -24.315 32.734 1.00 29.56 49 GLU C N 1
ATOM 5767 C CA . GLU C 1 49 ? 26.647 -24.186 34.057 1.00 29.97 49 GLU C CA 1
ATOM 5768 C C . GLU C 1 49 ? 25.928 -22.843 34.153 1.00 30.15 49 GLU C C 1
ATOM 5769 O O . GLU C 1 49 ? 26.499 -21.805 33.826 1.00 30.33 49 GLU C O 1
ATOM 5775 N N . HIS C 1 50 ? 24.669 -22.879 34.608 1.00 28.57 50 HIS C N 1
ATOM 5776 C CA . HIS C 1 50 ? 23.927 -21.663 34.900 1.00 28.09 50 HIS C CA 1
ATOM 5777 C C . HIS C 1 50 ? 22.885 -21.927 35.985 1.00 27.53 50 HIS C C 1
ATOM 5778 O O . HIS C 1 50 ? 22.481 -23.066 36.206 1.00 26.76 50 HIS C O 1
ATOM 5785 N N . HIS C 1 51 ? 22.453 -20.848 36.646 1.00 28.39 51 HIS C N 1
ATOM 5786 C CA . HIS C 1 51 ? 21.613 -20.945 37.829 1.00 29.54 51 HIS C CA 1
ATOM 5787 C C . HIS C 1 51 ? 20.470 -19.936 37.739 1.00 30.29 51 HIS C C 1
ATOM 5788 O O . HIS C 1 51 ? 20.701 -18.744 37.540 1.00 30.26 51 HIS C O 1
ATOM 5795 N N . PHE C 1 52 ? 19.238 -20.434 37.891 1.00 28.88 52 PHE C N 1
ATOM 5796 C CA . PHE C 1 52 ? 18.154 -19.666 38.482 1.00 28.57 52 PHE C CA 1
ATOM 5797 C C . PHE C 1 52 ? 17.364 -18.940 37.397 1.00 28.45 52 PHE C C 1
ATOM 5798 O O . PHE C 1 52 ? 16.507 -18.116 37.707 1.00 29.17 52 PHE C O 1
ATOM 5806 N N . THR C 1 53 ? 17.659 -19.243 36.127 1.00 29.26 53 THR C N 1
ATOM 5807 C CA . THR C 1 53 ? 16.966 -18.606 35.017 1.00 31.21 53 THR C CA 1
ATOM 5808 C C . THR C 1 53 ? 17.053 -19.488 33.773 1.00 31.42 53 THR C C 1
ATOM 5809 O O . THR C 1 53 ? 17.767 -20.489 33.761 1.00 31.68 53 THR C O 1
ATOM 5813 N N . ASP C 1 54 ? 16.315 -19.087 32.730 1.00 28.59 54 ASP C N 1
ATOM 5814 C CA . ASP C 1 54 ? 16.111 -19.906 31.546 1.00 27.02 54 ASP C CA 1
ATOM 5815 C C . ASP C 1 54 ? 17.263 -19.682 30.568 1.00 27.17 54 ASP C C 1
ATOM 5816 O O . ASP C 1 54 ? 17.312 -20.302 29.507 1.00 26.78 54 ASP C O 1
ATOM 5821 N N . TYR C 1 55 ? 18.177 -18.779 30.936 1.00 26.88 55 TYR C N 1
ATOM 5822 C CA . TYR C 1 55 ? 19.405 -18.564 30.191 1.00 27.93 55 TYR C CA 1
ATOM 5823 C C . TYR C 1 55 ? 20.090 -19.908 29.956 1.00 26.85 55 TYR C C 1
ATOM 5824 O O . TYR C 1 55 ? 20.600 -20.169 28.868 1.00 24.05 55 TYR C O 1
ATOM 5833 N N . GLY C 1 56 ? 20.084 -20.755 30.991 1.00 27.54 56 GLY C N 1
ATOM 5834 C CA . GLY C 1 56 ? 20.406 -22.165 30.848 1.00 26.91 56 GLY C CA 1
ATOM 5835 C C . GLY C 1 56 ? 19.929 -22.975 32.051 1.00 28.10 56 GLY C C 1
ATOM 5836 O O . GLY C 1 56 ? 20.071 -22.543 33.193 1.00 28.42 56 GLY C O 1
ATOM 5837 N N . LEU C 1 57 ? 19.365 -24.156 31.777 1.00 29.85 57 LEU C N 1
ATOM 5838 C CA . LEU C 1 57 ? 18.634 -24.915 32.778 1.00 28.87 57 LEU C CA 1
ATOM 5839 C C . LEU C 1 57 ? 19.602 -25.784 33.577 1.00 28.83 57 LEU C C 1
ATOM 5840 O O . LEU C 1 57 ? 19.287 -26.208 34.687 1.00 29.41 57 LEU C O 1
ATOM 5845 N N . CYS C 1 58 ? 20.779 -26.049 33.001 1.00 27.12 58 CYS C N 1
ATOM 5846 C CA . CYS C 1 58 ? 21.738 -26.952 33.615 1.00 26.79 58 CYS C CA 1
ATOM 5847 C C . CYS C 1 58 ? 22.579 -26.200 34.643 1.00 25.75 58 CYS C C 1
ATOM 5848 O O . CYS C 1 58 ? 23.325 -25.288 34.293 1.00 23.84 58 CYS C O 1
ATOM 5851 N N . GLY C 1 59 ? 22.449 -26.605 35.911 1.00 26.45 59 GLY C N 1
ATOM 5852 C CA . GLY C 1 59 ? 23.244 -26.042 36.990 1.00 27.75 59 GLY C CA 1
ATOM 5853 C C . GLY C 1 59 ? 24.401 -26.957 37.382 1.00 28.51 59 GLY C C 1
ATOM 5854 O O . GLY C 1 59 ? 25.252 -26.575 38.183 1.00 28.33 59 GLY C O 1
ATOM 5855 N N . SER C 1 60 ? 24.414 -28.165 36.806 1.00 29.38 60 SER C N 1
ATOM 5856 C CA . SER C 1 60 ? 25.441 -29.154 37.090 1.00 29.50 60 SER C CA 1
ATOM 5857 C C . SER C 1 60 ? 25.971 -29.741 35.784 1.00 29.86 60 SER C C 1
ATOM 5858 O O . SER C 1 60 ? 25.458 -30.744 35.292 1.00 30.20 60 SER C O 1
ATOM 5861 N N . PRO C 1 61 ? 27.019 -29.132 35.184 1.00 28.64 61 PRO C N 1
ATOM 5862 C CA . PRO C 1 61 ? 27.665 -29.698 34.001 1.00 29.01 61 PRO C CA 1
ATOM 5863 C C . PRO C 1 61 ? 28.394 -31.010 34.280 1.00 29.81 61 PRO C C 1
ATOM 5864 O O . PRO C 1 61 ? 28.662 -31.777 33.358 1.00 32.69 61 PRO C O 1
ATOM 5868 N N . MET C 1 62 ? 28.711 -31.259 35.556 1.00 30.95 62 MET C N 1
ATOM 5869 C CA . MET C 1 62 ? 29.397 -32.478 35.953 1.00 31.77 62 MET C CA 1
ATOM 5870 C C . MET C 1 62 ? 28.430 -33.656 35.866 1.00 30.79 62 MET C C 1
ATOM 5871 O O . MET C 1 62 ? 28.836 -34.772 35.550 1.00 32.49 62 MET C O 1
ATOM 5876 N N . VAL C 1 63 ? 27.152 -33.393 36.152 1.00 29.18 63 VAL C N 1
ATOM 5877 C CA . VAL C 1 63 ? 26.145 -34.440 36.189 1.00 30.10 63 VAL C CA 1
ATOM 5878 C C . VAL C 1 63 ? 25.647 -34.703 34.769 1.00 29.22 63 VAL C C 1
ATOM 5879 O O . VAL C 1 63 ? 25.274 -35.826 34.437 1.00 27.45 63 VAL C O 1
ATOM 5883 N N . MET C 1 64 ? 25.639 -33.657 33.938 1.00 27.96 64 MET C N 1
ATOM 5884 C CA . MET C 1 64 ? 25.172 -33.785 32.568 1.00 27.99 64 MET C CA 1
ATOM 5885 C C . MET C 1 64 ? 26.273 -34.416 31.719 1.00 26.84 64 MET C C 1
ATOM 5886 O O . MET C 1 64 ? 26.002 -35.288 30.895 1.00 23.89 64 MET C O 1
ATOM 5891 N N . ALA C 1 65 ? 27.513 -33.964 31.939 1.00 26.48 65 ALA C N 1
ATOM 5892 C CA . ALA C 1 65 ? 28.681 -34.552 31.302 1.00 25.42 65 ALA C CA 1
ATOM 5893 C C . ALA C 1 65 ? 28.763 -36.037 31.644 1.00 25.63 65 ALA C C 1
ATOM 5894 O O . ALA C 1 65 ? 29.082 -36.860 30.790 1.00 26.28 65 ALA C O 1
ATOM 5896 N N . SER C 1 66 ? 28.467 -36.364 32.906 1.00 26.13 66 SER C N 1
ATOM 5897 C CA . SER C 1 66 ? 28.586 -37.724 33.401 1.00 26.70 66 SER C CA 1
ATOM 5898 C C . SER C 1 66 ? 27.558 -38.621 32.716 1.00 27.64 66 SER C C 1
ATOM 5899 O O . SER C 1 66 ? 27.843 -39.777 32.411 1.00 31.59 66 SER C O 1
ATOM 5902 N N . TYR C 1 67 ? 26.361 -38.074 32.480 1.00 26.46 67 TYR C N 1
ATOM 5903 C CA . TYR C 1 67 ? 25.316 -38.792 31.771 1.00 24.63 67 TYR C CA 1
ATOM 5904 C C . TYR C 1 67 ? 25.763 -39.072 30.338 1.00 24.76 67 TYR C C 1
ATOM 5905 O O . TYR C 1 67 ? 25.735 -40.215 29.887 1.00 25.99 67 TYR C O 1
ATOM 5914 N N . ILE C 1 68 ? 26.172 -38.012 29.632 1.00 24.30 68 ILE C N 1
ATOM 5915 C CA . ILE C 1 68 ? 26.393 -38.076 28.197 1.00 22.71 68 ILE C CA 1
ATOM 5916 C C . ILE C 1 68 ? 27.596 -38.973 27.915 1.00 22.46 68 ILE C C 1
ATOM 5917 O O . ILE C 1 68 ? 27.662 -39.620 26.873 1.00 24.44 68 ILE C O 1
ATOM 5922 N N . LEU C 1 69 ? 28.549 -39.004 28.852 1.00 20.57 69 LEU C N 1
ATOM 5923 C CA . LEU C 1 69 ? 29.690 -39.896 28.741 1.00 19.19 69 LEU C CA 1
ATOM 5924 C C . LEU C 1 69 ? 29.206 -41.339 28.845 1.00 18.99 69 LEU C C 1
ATOM 5925 O O . LEU C 1 69 ? 29.602 -42.190 28.051 1.00 19.57 69 LEU C O 1
ATOM 5930 N N . GLY C 1 70 ? 28.336 -41.597 29.826 1.00 18.80 70 GLY C N 1
ATOM 5931 C CA . GLY C 1 70 ? 27.702 -42.897 29.969 1.00 19.28 70 GLY C CA 1
ATOM 5932 C C . GLY C 1 70 ? 26.938 -43.298 28.710 1.00 19.30 70 GLY C C 1
ATOM 5933 O O . GLY C 1 70 ? 26.891 -44.473 28.354 1.00 19.55 70 GLY C O 1
ATOM 5934 N N . ALA C 1 71 ? 26.348 -42.301 28.040 1.00 19.62 71 ALA C N 1
ATOM 5935 C CA . ALA C 1 71 ? 25.389 -42.546 26.975 1.00 19.85 71 ALA C CA 1
ATOM 5936 C C . ALA C 1 71 ? 26.107 -42.628 25.630 1.00 19.35 71 ALA C C 1
ATOM 5937 O O . ALA C 1 71 ? 25.464 -42.752 24.590 1.00 17.87 71 ALA C O 1
ATOM 5939 N N . THR C 1 72 ? 27.444 -42.561 25.667 1.00 21.31 72 THR C N 1
ATOM 5940 C CA . THR C 1 72 ? 28.262 -42.553 24.464 1.00 23.17 72 THR C CA 1
ATOM 5941 C C . THR C 1 72 ? 29.519 -43.388 24.703 1.00 26.39 72 THR C C 1
ATOM 5942 O O . THR C 1 72 ? 29.766 -43.840 25.819 1.00 29.71 72 THR C O 1
ATOM 5946 N N . ARG C 1 73 ? 30.310 -43.587 23.642 1.00 27.52 73 ARG C N 1
ATOM 5947 C CA . ARG C 1 73 ? 31.384 -44.567 23.663 1.00 28.39 73 ARG C CA 1
ATOM 5948 C C . ARG C 1 73 ? 32.701 -43.913 23.253 1.00 26.24 73 ARG C C 1
ATOM 5949 O O . ARG C 1 73 ? 33.749 -44.249 23.799 1.00 26.69 73 ARG C O 1
ATOM 5957 N N . ARG C 1 74 ? 32.639 -42.988 22.288 1.00 25.46 74 ARG C N 1
ATOM 5958 C CA . ARG C 1 74 ? 33.829 -42.507 21.604 1.00 27.08 74 ARG C CA 1
ATOM 5959 C C . ARG C 1 74 ? 34.088 -41.046 21.965 1.00 26.99 74 ARG C C 1
ATOM 5960 O O . ARG C 1 74 ? 35.221 -40.664 22.247 1.00 27.55 74 ARG C O 1
ATOM 5968 N N . ILE C 1 75 ? 33.026 -40.235 21.928 1.00 27.82 75 ILE C N 1
ATOM 5969 C CA . ILE C 1 75 ? 33.163 -38.789 21.935 1.00 27.12 75 ILE C CA 1
ATOM 5970 C C . ILE C 1 75 ? 33.663 -38.349 23.308 1.00 25.80 75 ILE C C 1
ATOM 5971 O O . ILE C 1 75 ? 33.298 -38.939 24.323 1.00 24.07 75 ILE C O 1
ATOM 5976 N N . LYS C 1 76 ? 34.500 -37.306 23.319 1.00 25.53 76 LYS C N 1
ATOM 5977 C CA . LYS C 1 76 ? 34.886 -36.629 24.547 1.00 25.93 76 LYS C CA 1
ATOM 5978 C C . LYS C 1 76 ? 33.772 -35.679 24.978 1.00 26.82 76 LYS C C 1
ATOM 5979 O O . LYS C 1 76 ? 32.943 -35.277 24.164 1.00 29.46 76 LYS C O 1
ATOM 5985 N N . VAL C 1 77 ? 33.773 -35.322 26.267 1.00 26.79 77 VAL C N 1
ATOM 5986 C CA . VAL C 1 77 ? 32.767 -34.430 26.820 1.00 26.17 77 VAL C CA 1
ATOM 5987 C C . VAL C 1 77 ? 33.436 -33.487 27.816 1.00 25.07 77 VAL C C 1
ATOM 5988 O O . VAL C 1 77 ? 34.038 -33.931 28.791 1.00 24.10 77 VAL C O 1
ATOM 5992 N N . GLY C 1 78 ? 33.315 -32.181 27.556 1.00 25.01 78 GLY C N 1
ATOM 5993 C CA . GLY C 1 78 ? 33.925 -31.167 28.401 1.00 25.27 78 GLY C CA 1
ATOM 5994 C C . GLY C 1 78 ? 32.880 -30.260 29.046 1.00 24.52 78 GLY C C 1
ATOM 5995 O O . GLY C 1 78 ? 31.709 -30.291 28.672 1.00 23.63 78 GLY C O 1
ATOM 5996 N N . THR C 1 79 ? 33.325 -29.456 30.020 1.00 23.50 79 THR C N 1
ATOM 5997 C CA . THR C 1 79 ? 32.485 -28.444 30.637 1.00 23.22 79 THR C CA 1
ATOM 5998 C C . THR C 1 79 ? 33.016 -27.058 30.282 1.00 23.80 79 THR C C 1
ATOM 5999 O O . THR C 1 79 ? 34.220 -26.874 30.117 1.00 25.88 79 THR C O 1
ATOM 6003 N N . ALA C 1 80 ? 32.101 -26.090 30.172 1.00 23.58 80 ALA C N 1
ATOM 6004 C CA . ALA C 1 80 ? 32.451 -24.741 29.761 1.00 23.66 80 ALA C CA 1
ATOM 6005 C C . ALA C 1 80 ? 31.495 -23.739 30.403 1.00 24.08 80 ALA C C 1
ATOM 6006 O O . ALA C 1 80 ? 30.595 -23.228 29.740 1.00 22.00 80 ALA C O 1
ATOM 6008 N N . ILE C 1 81 ? 31.700 -23.466 31.698 1.00 25.87 81 ILE C N 1
ATOM 6009 C CA . ILE C 1 81 ? 32.760 -24.084 32.479 1.00 27.64 81 ILE C CA 1
ATOM 6010 C C . ILE C 1 81 ? 32.192 -24.492 33.836 1.00 28.26 81 ILE C C 1
ATOM 6011 O O . ILE C 1 81 ? 31.002 -24.325 34.090 1.00 30.67 81 ILE C O 1
ATOM 6016 N N . ASN C 1 82 ? 33.060 -25.031 34.699 1.00 27.45 82 ASN C N 1
ATOM 6017 C CA . ASN C 1 82 ? 32.749 -25.201 36.109 1.00 27.55 82 ASN C CA 1
ATOM 6018 C C . ASN C 1 82 ? 33.162 -23.944 36.871 1.00 29.25 82 ASN C C 1
ATOM 6019 O O . ASN C 1 82 ? 34.337 -23.581 36.887 1.00 30.60 82 ASN C O 1
ATOM 6024 N N . ILE C 1 83 ? 32.184 -23.291 37.509 1.00 28.16 83 ILE C N 1
ATOM 6025 C CA . ILE C 1 83 ? 32.440 -22.074 38.262 1.00 26.66 83 ILE C CA 1
ATOM 6026 C C . ILE C 1 83 ? 33.039 -22.452 39.614 1.00 26.38 83 ILE C C 1
ATOM 6027 O O . ILE C 1 83 ? 32.323 -22.868 40.521 1.00 24.95 83 ILE C O 1
ATOM 6032 N N . LEU C 1 84 ? 34.362 -22.297 39.728 1.00 28.17 84 LEU C N 1
ATOM 6033 C CA . LEU C 1 84 ? 35.149 -23.013 40.720 1.00 28.30 84 LEU C CA 1
ATOM 6034 C C . LEU C 1 84 ? 34.778 -22.539 42.123 1.00 28.10 84 LEU C C 1
ATOM 6035 O O . LEU C 1 84 ? 34.647 -23.350 43.037 1.00 31.31 84 LEU C O 1
ATOM 6040 N N . PRO C 1 85 ? 34.613 -21.215 42.343 1.00 27.65 85 PRO C N 1
ATOM 6041 C CA . PRO C 1 85 ? 34.334 -20.684 43.680 1.00 27.65 85 PRO C CA 1
ATOM 6042 C C . PRO C 1 85 ? 33.121 -21.323 44.354 1.00 27.61 85 PRO C C 1
ATOM 6043 O O . PRO C 1 85 ? 32.973 -21.244 45.572 1.00 26.96 85 PRO C O 1
ATOM 6047 N N . LEU C 1 86 ? 32.264 -21.962 43.550 1.00 29.10 86 LEU C N 1
ATOM 6048 C CA . LEU C 1 86 ? 30.901 -22.272 43.951 1.00 29.79 86 LEU C CA 1
ATOM 6049 C C . LEU C 1 86 ? 30.855 -23.631 44.644 1.00 31.20 86 LEU C C 1
ATOM 6050 O O . LEU C 1 86 ? 29.853 -23.979 45.265 1.00 29.76 86 LEU C O 1
ATOM 6055 N N . GLU C 1 87 ? 31.942 -24.402 44.517 1.00 32.48 87 GLU C N 1
ATOM 6056 C CA . GLU C 1 87 ? 31.999 -25.739 45.083 1.00 34.17 87 GLU C CA 1
ATOM 6057 C C . GLU C 1 87 ? 33.334 -25.935 45.795 1.00 34.55 87 GLU C C 1
ATOM 6058 O O . GLU C 1 87 ? 34.324 -25.286 45.462 1.00 36.53 87 GLU C O 1
ATOM 6064 N N . HIS C 1 88 ? 33.341 -26.840 46.779 1.00 33.12 88 HIS C N 1
ATOM 6065 C CA . HIS C 1 88 ? 34.553 -27.190 47.498 1.00 33.25 88 HIS C CA 1
ATOM 6066 C C . HIS C 1 88 ? 35.520 -27.896 46.551 1.00 32.73 88 HIS C C 1
ATOM 6067 O O . HIS C 1 88 ? 35.150 -28.861 45.886 1.00 33.26 88 HIS C O 1
ATOM 6074 N N . PRO C 1 89 ? 36.788 -27.435 46.461 1.00 32.04 89 PRO C N 1
ATOM 6075 C CA . PRO C 1 89 ? 37.727 -27.949 45.464 1.00 31.27 89 PRO C CA 1
ATOM 6076 C C . PRO C 1 89 ? 38.010 -29.440 45.627 1.00 30.37 89 PRO C C 1
ATOM 6077 O O . PRO C 1 89 ? 38.273 -30.136 44.649 1.00 29.46 89 PRO C O 1
ATOM 6081 N N . VAL C 1 90 ? 37.949 -29.919 46.875 1.00 30.40 90 VAL C N 1
ATOM 6082 C CA . VAL C 1 90 ? 38.193 -31.319 47.177 1.00 31.20 90 VAL C CA 1
ATOM 6083 C C . VAL C 1 90 ? 37.058 -32.157 46.594 1.00 30.63 90 VAL C C 1
ATOM 6084 O O . VAL C 1 90 ? 37.267 -33.296 46.186 1.00 31.04 90 VAL C O 1
ATOM 6088 N N . ARG C 1 91 ? 35.854 -31.577 46.559 1.00 31.06 91 ARG C N 1
ATOM 6089 C CA . ARG C 1 91 ? 34.673 -32.290 46.106 1.00 31.48 91 ARG C CA 1
ATOM 6090 C C . ARG C 1 91 ? 34.701 -32.417 44.586 1.00 30.20 91 ARG C C 1
ATOM 6091 O O . ARG C 1 91 ? 34.261 -33.425 44.037 1.00 31.43 91 ARG C O 1
ATOM 6099 N N . LEU C 1 92 ? 35.221 -31.386 43.912 1.00 28.47 92 LEU C N 1
ATOM 6100 C CA . LEU C 1 92 ? 35.234 -31.356 42.459 1.00 28.18 92 LEU C CA 1
ATOM 6101 C C . LEU C 1 92 ? 36.417 -32.170 41.943 1.00 27.25 92 LEU C C 1
ATOM 6102 O O . LEU C 1 92 ? 36.365 -32.719 40.844 1.00 26.46 92 LEU C O 1
ATOM 6107 N N . ALA C 1 93 ? 37.479 -32.240 42.753 1.00 28.61 93 ALA C N 1
ATOM 6108 C CA . ALA C 1 93 ? 38.572 -33.167 42.512 1.00 28.30 93 ALA C CA 1
ATOM 6109 C C . ALA C 1 93 ? 38.041 -34.598 42.507 1.00 26.75 93 ALA C C 1
ATOM 6110 O O . ALA C 1 93 ? 38.322 -35.364 41.588 1.00 25.93 93 ALA C O 1
ATOM 6112 N N . GLU C 1 94 ? 37.267 -34.938 43.544 1.00 25.10 94 GLU C N 1
ATOM 6113 C CA . GLU C 1 94 ? 36.664 -36.255 43.666 1.00 25.81 94 GLU C CA 1
ATOM 6114 C C . GLU C 1 94 ? 35.869 -36.579 42.405 1.00 24.88 94 GLU C C 1
ATOM 6115 O O . GLU C 1 94 ? 35.867 -37.718 41.944 1.00 24.18 94 GLU C O 1
ATOM 6121 N N . GLN C 1 95 ? 35.188 -35.565 41.858 1.00 25.67 95 GLN C N 1
ATOM 6122 C CA . GLN C 1 95 ? 34.185 -35.781 40.829 1.00 26.44 95 GLN C CA 1
ATOM 6123 C C . GLN C 1 95 ? 34.867 -35.943 39.473 1.00 25.66 95 GLN C C 1
ATOM 6124 O O . GLN C 1 95 ? 34.595 -36.897 38.748 1.00 25.67 95 GLN C O 1
ATOM 6130 N N . ALA C 1 96 ? 35.757 -35.001 39.144 1.00 24.46 96 ALA C N 1
ATOM 6131 C CA . ALA C 1 96 ? 36.469 -35.028 37.878 1.00 24.03 96 ALA C CA 1
ATOM 6132 C C . ALA C 1 96 ? 37.256 -36.331 37.760 1.00 23.41 96 ALA C C 1
ATOM 6133 O O . ALA C 1 96 ? 37.278 -36.953 36.701 1.00 25.00 96 ALA C O 1
ATOM 6135 N N . ALA C 1 97 ? 37.897 -36.732 38.863 1.00 22.60 97 ALA C N 1
ATOM 6136 C CA . ALA C 1 97 ? 38.773 -37.892 38.869 1.00 22.17 97 ALA C CA 1
ATOM 6137 C C . ALA C 1 97 ? 37.952 -39.159 38.640 1.00 21.84 97 ALA C C 1
ATOM 6138 O O . ALA C 1 97 ? 38.318 -40.002 37.825 1.00 20.36 97 ALA C O 1
ATOM 6140 N N . LEU C 1 98 ? 36.840 -39.277 39.372 1.00 22.16 98 LEU C N 1
ATOM 6141 C CA . LEU C 1 98 ? 35.938 -40.409 39.235 1.00 21.96 98 LEU C CA 1
ATOM 6142 C C . LEU C 1 98 ? 35.492 -40.534 37.779 1.00 21.93 98 LEU C C 1
ATOM 6143 O O . LEU C 1 98 ? 35.492 -41.627 37.218 1.00 21.64 98 LEU C O 1
ATOM 6148 N N . LEU C 1 99 ? 35.123 -39.398 37.177 1.00 21.31 99 LEU C N 1
ATOM 6149 C CA . LEU C 1 99 ? 34.529 -39.382 35.850 1.00 21.82 99 LEU C CA 1
ATOM 6150 C C . LEU C 1 99 ? 35.605 -39.640 34.797 1.00 21.60 99 LEU C C 1
ATOM 6151 O O . LEU C 1 99 ? 35.330 -40.226 33.751 1.00 19.14 99 LEU C O 1
ATOM 6156 N N . ASP C 1 100 ? 36.830 -39.189 35.084 1.00 21.99 100 ASP C N 1
ATOM 6157 C CA . ASP C 1 100 ? 37.984 -39.515 34.262 1.00 23.75 100 ASP C CA 1
ATOM 6158 C C . ASP C 1 100 ? 38.137 -41.032 34.193 1.00 24.18 100 ASP C C 1
ATOM 6159 O O . ASP C 1 100 ? 38.359 -41.591 33.120 1.00 24.72 100 ASP C O 1
ATOM 6164 N N . GLN C 1 101 ? 38.013 -41.686 35.353 1.00 24.06 101 GLN C N 1
ATOM 6165 C CA . GLN C 1 101 ? 38.117 -43.132 35.444 1.00 24.86 101 GLN C CA 1
ATOM 6166 C C . GLN C 1 101 ? 36.965 -43.773 34.676 1.00 25.08 101 GLN C C 1
ATOM 6167 O O . GLN C 1 101 ? 37.182 -44.630 33.822 1.00 23.06 101 GLN C O 1
ATOM 6173 N N . LEU C 1 102 ? 35.740 -43.339 34.993 1.00 24.98 102 LEU C N 1
ATOM 6174 C CA . LEU C 1 102 ? 34.534 -43.958 34.466 1.00 25.09 102 LEU C CA 1
ATOM 6175 C C . LEU C 1 102 ? 34.525 -43.865 32.942 1.00 26.89 102 LEU C C 1
ATOM 6176 O O . LEU C 1 102 ? 34.083 -44.790 32.264 1.00 27.86 102 LEU C O 1
ATOM 6181 N N . SER C 1 103 ? 35.015 -42.735 32.417 1.00 26.92 103 SER C N 1
ATOM 6182 C CA . SER C 1 103 ? 34.833 -42.387 31.018 1.00 25.79 103 SER C CA 1
ATOM 6183 C C . SER C 1 103 ? 36.075 -42.761 30.214 1.00 24.91 103 SER C C 1
ATOM 6184 O O . SER C 1 103 ? 36.136 -42.513 29.012 1.00 25.80 103 SER C O 1
ATOM 6187 N N . ASP C 1 104 ? 37.064 -43.352 30.893 1.00 25.17 104 ASP C N 1
ATOM 6188 C CA . ASP C 1 104 ? 38.267 -43.843 30.241 1.00 25.62 104 ASP C CA 1
ATOM 6189 C C . ASP C 1 104 ? 39.038 -42.663 29.655 1.00 25.40 104 ASP C C 1
ATOM 6190 O O . ASP C 1 104 ? 39.616 -42.767 28.574 1.00 24.51 104 ASP C O 1
ATOM 6195 N N . GLY C 1 105 ? 39.034 -41.542 30.385 1.00 24.85 105 GLY C N 1
ATOM 6196 C CA . GLY C 1 105 ? 39.796 -40.365 30.004 1.00 26.04 105 GLY C CA 1
ATOM 6197 C C . GLY C 1 105 ? 39.157 -39.617 28.836 1.00 26.85 105 GLY C C 1
ATOM 6198 O O . GLY C 1 105 ? 39.860 -39.112 27.963 1.00 26.56 105 GLY C O 1
ATOM 6199 N N . ARG C 1 106 ? 37.821 -39.544 28.837 1.00 27.76 106 ARG C N 1
ATOM 6200 C CA . ARG C 1 106 ? 37.082 -38.902 27.760 1.00 28.21 106 ARG C CA 1
ATOM 6201 C C . ARG C 1 106 ? 36.521 -37.564 28.238 1.00 29.24 106 ARG C C 1
ATOM 6202 O O . ARG C 1 106 ? 35.782 -36.904 27.511 1.00 27.24 106 ARG C O 1
ATOM 6210 N N . PHE C 1 107 ? 36.877 -37.173 29.467 1.00 29.56 107 PHE C N 1
ATOM 6211 C CA . PHE C 1 107 ? 36.288 -36.004 30.099 1.00 28.14 107 PHE C CA 1
ATOM 6212 C C . PHE C 1 107 ? 37.308 -34.870 30.135 1.00 28.76 107 PHE C C 1
ATOM 6213 O O . PHE C 1 107 ? 38.474 -35.088 30.458 1.00 31.05 107 PHE C O 1
ATOM 6221 N N . ILE C 1 108 ? 36.848 -33.658 29.802 1.00 28.17 108 ILE C N 1
ATOM 6222 C CA . ILE C 1 108 ? 37.657 -32.457 29.937 1.00 27.32 108 ILE C CA 1
ATOM 6223 C C . ILE C 1 108 ? 36.976 -31.517 30.929 1.00 26.52 108 ILE C C 1
ATOM 6224 O O . ILE C 1 108 ? 35.823 -31.141 30.739 1.00 28.68 108 ILE C O 1
ATOM 6229 N N . LEU C 1 109 ? 37.708 -31.140 31.982 1.00 25.07 109 LEU C N 1
ATOM 6230 C CA . LEU C 1 109 ? 37.192 -30.234 32.994 1.00 24.78 109 LEU C CA 1
ATOM 6231 C C . LEU C 1 109 ? 37.577 -28.802 32.636 1.00 26.19 109 LEU C C 1
ATOM 6232 O O . LEU C 1 109 ? 38.751 -28.441 32.689 1.00 28.38 109 LEU C O 1
ATOM 6237 N N . GLY C 1 110 ? 36.572 -27.996 32.276 1.00 26.59 110 GLY C N 1
ATOM 6238 C CA . GLY C 1 110 ? 36.754 -26.565 32.097 1.00 26.02 110 GLY C CA 1
ATOM 6239 C C . GLY C 1 110 ? 36.402 -25.789 33.363 1.00 25.99 110 GLY C C 1
ATOM 6240 O O . GLY C 1 110 ? 35.539 -26.208 34.131 1.00 26.11 110 GLY C O 1
ATOM 6241 N N . ILE C 1 111 ? 37.081 -24.654 33.564 1.00 25.56 111 ILE C N 1
ATOM 6242 C CA . ILE C 1 111 ? 37.007 -23.919 34.816 1.00 24.94 111 ILE C CA 1
ATOM 6243 C C . ILE C 1 111 ? 36.958 -22.423 34.514 1.00 26.01 111 ILE C C 1
ATOM 6244 O O . ILE C 1 111 ? 37.400 -21.984 33.455 1.00 26.07 111 ILE C O 1
ATOM 6249 N N . GLY C 1 112 ? 36.419 -21.651 35.465 1.00 26.88 112 GLY C N 1
ATOM 6250 C CA . GLY C 1 112 ? 36.338 -20.206 35.336 1.00 26.94 112 GLY C CA 1
ATOM 6251 C C . GLY C 1 112 ? 35.867 -19.547 36.630 1.00 27.76 112 GLY C C 1
ATOM 6252 O O . GLY C 1 112 ? 35.380 -20.222 37.534 1.00 27.01 112 GLY C O 1
ATOM 6253 N N . ARG C 1 113 ? 36.018 -18.220 36.700 1.00 30.18 113 ARG C N 1
ATOM 6254 C CA . ARG C 1 113 ? 35.705 -17.463 37.902 1.00 33.39 113 ARG C CA 1
ATOM 6255 C C . ARG C 1 113 ? 34.193 -17.431 38.105 1.00 36.68 113 ARG C C 1
ATOM 6256 O O . ARG C 1 113 ? 33.715 -17.478 39.237 1.00 34.58 113 ARG C O 1
ATOM 6260 N N . GLY C 1 114 ? 33.452 -17.342 36.995 1.00 40.11 114 GLY C N 1
ATOM 6261 C CA . GLY C 1 114 ? 32.063 -16.914 37.024 1.00 44.65 114 GLY C CA 1
ATOM 6262 C C . GLY C 1 114 ? 31.936 -15.400 36.868 1.00 47.90 114 GLY C C 1
ATOM 6263 O O . GLY C 1 114 ? 32.919 -14.716 36.592 1.00 54.10 114 GLY C O 1
ATOM 6264 N N . PHE C 1 115 ? 30.713 -14.889 37.053 1.00 50.91 115 PHE C N 1
ATOM 6265 C CA . PHE C 1 115 ? 30.368 -13.546 36.616 1.00 54.15 115 PHE C CA 1
ATOM 6266 C C . PHE C 1 115 ? 29.057 -13.111 37.269 1.00 49.18 115 PHE C C 1
ATOM 6267 O O . PHE C 1 115 ? 28.947 -11.989 37.758 1.00 51.45 115 PHE C O 1
ATOM 6275 N N . PHE C 1 116 ? 28.070 -14.014 37.274 1.00 46.23 116 PHE C N 1
ATOM 6276 C CA . PHE C 1 116 ? 26.723 -13.680 37.705 1.00 44.11 116 PHE C CA 1
ATOM 6277 C C . PHE C 1 116 ? 26.677 -13.585 39.229 1.00 43.81 116 PHE C C 1
ATOM 6278 O O . PHE C 1 116 ? 27.110 -14.499 39.928 1.00 41.24 116 PHE C O 1
ATOM 6286 N N . ASP C 1 117 ? 26.136 -12.467 39.726 1.00 44.73 117 ASP C N 1
ATOM 6287 C CA . ASP C 1 117 ? 26.185 -12.140 41.141 1.00 44.70 117 ASP C CA 1
ATOM 6288 C C . ASP C 1 117 ? 25.243 -13.064 41.907 1.00 41.43 117 ASP C C 1
ATOM 6289 O O . ASP C 1 117 ? 25.522 -13.440 43.044 1.00 41.20 117 ASP C O 1
ATOM 6294 N N . LYS C 1 118 ? 24.122 -13.415 41.267 1.00 35.60 118 LYS C N 1
ATOM 6295 C CA . LYS C 1 118 ? 23.112 -14.265 41.879 1.00 31.96 118 LYS C CA 1
ATOM 6296 C C . LYS C 1 118 ? 23.770 -15.541 42.396 1.00 30.90 118 LYS C C 1
ATOM 6297 O O . LYS C 1 118 ? 23.434 -16.023 43.476 1.00 28.60 118 LYS C O 1
ATOM 6303 N N . ASP C 1 119 ? 24.710 -16.076 41.610 1.00 32.58 119 ASP C N 1
ATOM 6304 C CA . ASP C 1 119 ? 25.314 -17.368 41.889 1.00 33.94 119 ASP C CA 1
ATOM 6305 C C . ASP C 1 119 ? 26.040 -17.305 43.231 1.00 36.29 119 ASP C C 1
ATOM 6306 O O . ASP C 1 119 ? 25.972 -18.244 44.022 1.00 35.97 119 ASP C O 1
ATOM 6311 N N . PHE C 1 120 ? 26.736 -16.190 43.474 1.00 37.55 120 PHE C N 1
ATOM 6312 C CA . PHE C 1 120 ? 27.655 -16.087 44.596 1.00 40.17 120 PHE C CA 1
ATOM 6313 C C . PHE C 1 120 ? 26.875 -15.750 45.864 1.00 40.31 120 PHE C C 1
ATOM 6314 O O . PHE C 1 120 ? 27.245 -16.179 46.955 1.00 45.34 120 PHE C O 1
ATOM 6322 N N . THR C 1 121 ? 25.794 -14.981 45.699 1.00 40.53 121 THR C N 1
ATOM 6323 C CA . THR C 1 121 ? 24.906 -14.639 46.798 1.00 38.95 121 THR C CA 1
ATOM 6324 C C . THR C 1 121 ? 24.337 -15.916 47.413 1.00 37.18 121 THR C C 1
ATOM 6325 O O . THR C 1 121 ? 24.371 -16.093 48.628 1.00 38.46 121 THR C O 1
ATOM 6329 N N . VAL C 1 122 ? 23.816 -16.798 46.553 1.00 35.01 122 VAL C N 1
ATOM 6330 C CA . VAL C 1 122 ? 22.967 -17.895 46.988 1.00 35.24 122 VAL C CA 1
ATOM 6331 C C . VAL C 1 122 ? 23.837 -18.982 47.614 1.00 34.95 122 VAL C C 1
ATOM 6332 O O . VAL C 1 122 ? 23.427 -19.629 48.575 1.00 36.52 122 VAL C O 1
ATOM 6336 N N . PHE C 1 123 ? 25.035 -19.178 47.055 1.00 35.78 123 PHE C N 1
ATOM 6337 C CA . PHE C 1 123 ? 25.922 -20.247 47.482 1.00 36.01 123 PHE C CA 1
ATOM 6338 C C . PHE C 1 123 ? 26.872 -19.724 48.555 1.00 40.60 123 PHE C C 1
ATOM 6339 O O . PHE C 1 123 ? 27.573 -20.500 49.204 1.00 41.56 123 PHE C O 1
ATOM 6347 N N . GLY C 1 124 ? 26.881 -18.399 48.733 1.00 40.37 124 GLY C N 1
ATOM 6348 C CA . GLY C 1 124 ? 27.459 -17.784 49.915 1.00 39.63 124 GLY C CA 1
ATOM 6349 C C . GLY C 1 124 ? 28.953 -17.529 49.745 1.00 39.49 124 GLY C C 1
ATOM 6350 O O . GLY C 1 124 ? 29.724 -17.677 50.690 1.00 41.71 124 GLY C O 1
ATOM 6351 N N . VAL C 1 125 ? 29.344 -17.141 48.527 1.00 36.42 125 VAL C N 1
ATOM 6352 C CA . VAL C 1 125 ? 30.725 -16.804 48.230 1.00 36.78 125 VAL C CA 1
ATOM 6353 C C . VAL C 1 125 ? 30.829 -15.291 48.074 1.00 37.84 125 VAL C C 1
ATOM 6354 O O . VAL C 1 125 ? 29.904 -14.649 47.583 1.00 39.58 125 VAL C O 1
ATOM 6358 N N . ASP C 1 126 ? 31.966 -14.733 48.504 1.00 42.53 126 ASP C N 1
ATOM 6359 C CA . ASP C 1 126 ? 32.234 -13.314 48.342 1.00 44.51 126 ASP C CA 1
ATOM 6360 C C . ASP C 1 126 ? 32.792 -13.073 46.942 1.00 43.31 126 ASP C C 1
ATOM 6361 O O . ASP C 1 126 ? 33.829 -13.622 46.581 1.00 40.66 126 ASP C O 1
ATOM 6366 N N . ILE C 1 127 ? 32.089 -12.240 46.167 1.00 44.73 127 ILE C N 1
ATOM 6367 C CA . ILE C 1 127 ? 32.243 -12.218 44.722 1.00 48.16 127 ILE C CA 1
ATOM 6368 C C . ILE C 1 127 ? 33.604 -11.623 44.368 1.00 49.87 127 ILE C C 1
ATOM 6369 O O . ILE C 1 127 ? 34.086 -11.798 43.252 1.00 53.06 127 ILE C O 1
ATOM 6374 N N . HIS C 1 128 ? 34.214 -10.920 45.329 1.00 54.41 128 HIS C N 1
ATOM 6375 C CA . HIS C 1 128 ? 35.415 -10.142 45.068 1.00 58.62 128 HIS C CA 1
ATOM 6376 C C . HIS C 1 128 ? 36.647 -11.041 45.149 1.00 58.10 128 HIS C C 1
ATOM 6377 O O . HIS C 1 128 ? 37.728 -10.659 44.701 1.00 56.75 128 HIS C O 1
ATOM 6384 N N . ASP C 1 129 ? 36.467 -12.239 45.717 1.00 56.62 129 ASP C N 1
ATOM 6385 C CA . ASP C 1 129 ? 37.577 -13.123 46.034 1.00 54.58 129 ASP C CA 1
ATOM 6386 C C . ASP C 1 129 ? 37.727 -14.173 44.937 1.00 48.22 129 ASP C C 1
ATOM 6387 O O . ASP C 1 129 ? 38.627 -15.008 44.995 1.00 46.56 129 ASP C O 1
ATOM 6392 N N . THR C 1 130 ? 36.835 -14.124 43.942 1.00 44.98 130 THR C N 1
ATOM 6393 C CA . THR C 1 130 ? 36.586 -15.263 43.072 1.00 44.65 130 THR C CA 1
ATOM 6394 C C . THR C 1 130 ? 37.850 -15.595 42.283 1.00 42.37 130 THR C C 1
ATOM 6395 O O . THR C 1 130 ? 38.099 -16.755 41.960 1.00 37.84 130 THR C O 1
ATOM 6399 N N . ARG C 1 131 ? 38.638 -14.560 41.976 1.00 42.12 131 ARG C N 1
ATOM 6400 C CA . ARG C 1 131 ? 39.882 -14.720 41.241 1.00 43.66 131 ARG C CA 1
ATOM 6401 C C . ARG C 1 131 ? 40.866 -15.536 42.075 1.00 40.92 131 ARG C C 1
ATOM 6402 O O . ARG C 1 131 ? 41.456 -16.497 41.585 1.00 37.74 131 ARG C O 1
ATOM 6410 N N . ALA C 1 132 ? 41.034 -15.134 43.340 1.00 37.73 132 ALA C N 1
ATOM 6411 C CA . ALA C 1 132 ? 41.949 -15.802 44.249 1.00 35.79 132 ALA C CA 1
ATOM 6412 C C . ALA C 1 132 ? 41.423 -17.195 44.583 1.00 35.86 132 ALA C C 1
ATOM 6413 O O . ALA C 1 132 ? 42.199 -18.141 44.704 1.00 35.62 132 ALA C O 1
ATOM 6415 N N . LEU C 1 133 ? 40.098 -17.304 44.735 1.00 35.34 133 LEU C N 1
ATOM 6416 C CA . LEU C 1 133 ? 39.461 -18.566 45.073 1.00 34.45 133 LEU C CA 1
ATOM 6417 C C . LEU C 1 133 ? 39.719 -19.575 43.958 1.00 31.60 133 LEU C C 1
ATOM 6418 O O . LEU C 1 133 ? 40.092 -20.715 44.220 1.00 32.96 133 LEU C O 1
ATOM 6423 N N . THR C 1 134 ? 39.514 -19.134 42.713 1.00 29.00 134 THR C N 1
ATOM 6424 C CA . THR C 1 134 ? 39.630 -20.007 41.558 1.00 28.01 134 THR C CA 1
ATOM 6425 C C . THR C 1 134 ? 41.067 -20.504 41.441 1.00 26.91 134 THR C C 1
ATOM 6426 O O . THR C 1 134 ? 41.303 -21.689 41.225 1.00 27.46 134 THR C O 1
ATOM 6430 N N . HIS C 1 135 ? 42.019 -19.578 41.592 1.00 28.51 135 HIS C N 1
ATOM 6431 C CA . HIS C 1 135 ? 43.433 -19.898 41.502 1.00 28.46 135 HIS C CA 1
ATOM 6432 C C . HIS C 1 135 ? 43.811 -20.894 42.598 1.00 29.05 135 HIS C C 1
ATOM 6433 O O . HIS C 1 135 ? 44.514 -21.869 42.341 1.00 28.93 135 HIS C O 1
ATOM 6440 N N . ASN C 1 136 ? 43.327 -20.640 43.819 1.00 28.37 136 ASN C N 1
ATOM 6441 C CA . ASN C 1 136 ? 43.668 -21.459 44.972 1.00 27.91 136 ASN C CA 1
ATOM 6442 C C . ASN C 1 136 ? 43.048 -22.844 44.814 1.00 26.86 136 ASN C C 1
ATOM 6443 O O . ASN C 1 136 ? 43.698 -23.853 45.078 1.00 25.99 136 ASN C O 1
ATOM 6448 N N . TYR C 1 137 ? 41.781 -22.876 44.390 1.00 26.90 137 TYR C N 1
ATOM 6449 C CA . TYR C 1 137 ? 41.030 -24.116 44.304 1.00 26.92 137 TYR C CA 1
ATOM 6450 C C . TYR C 1 137 ? 41.659 -25.018 43.246 1.00 25.79 137 TYR C C 1
ATOM 6451 O O . TYR C 1 137 ? 41.700 -26.236 43.408 1.00 25.78 137 TYR C O 1
ATOM 6460 N N . TYR C 1 138 ? 42.152 -24.404 42.166 1.00 24.30 138 TYR C N 1
ATOM 6461 C CA . TYR C 1 138 ? 42.863 -25.130 41.127 1.00 25.43 138 TYR C CA 1
ATOM 6462 C C . TYR C 1 138 ? 44.106 -25.795 41.712 1.00 25.76 138 TYR C C 1
ATOM 6463 O O . TYR C 1 138 ? 44.424 -26.932 41.368 1.00 25.29 138 TYR C O 1
ATOM 6472 N N . ASP C 1 139 ? 44.806 -25.066 42.589 1.00 26.25 139 ASP C N 1
ATOM 6473 C CA . ASP C 1 139 ? 46.018 -25.563 43.219 1.00 26.96 139 ASP C CA 1
ATOM 6474 C C . ASP C 1 139 ? 45.678 -26.791 44.060 1.00 26.70 139 ASP C C 1
ATOM 6475 O O . ASP C 1 139 ? 46.335 -27.824 43.952 1.00 26.24 139 ASP C O 1
ATOM 6480 N N . ILE C 1 140 ? 44.645 -26.657 44.899 1.00 25.97 140 ILE C N 1
ATOM 6481 C CA . ILE C 1 140 ? 44.223 -27.727 45.788 1.00 24.91 140 ILE C CA 1
ATOM 6482 C C . ILE C 1 140 ? 43.881 -28.961 44.956 1.00 26.11 140 ILE C C 1
ATOM 6483 O O . ILE C 1 140 ? 44.182 -30.084 45.353 1.00 26.83 140 ILE C O 1
ATOM 6488 N N . MET C 1 141 ? 43.248 -28.735 43.799 1.00 27.24 141 MET C N 1
ATOM 6489 C CA . MET C 1 141 ? 42.773 -29.817 42.952 1.00 28.60 141 MET C CA 1
ATOM 6490 C C . MET C 1 141 ? 43.966 -30.543 42.336 1.00 28.72 141 MET C C 1
ATOM 6491 O O . MET C 1 141 ? 44.053 -31.767 42.396 1.00 26.87 141 MET C O 1
ATOM 6496 N N . GLN C 1 142 ? 44.881 -29.770 41.743 1.00 30.24 142 GLN C N 1
ATOM 6497 C CA . GLN C 1 142 ? 46.110 -30.317 41.196 1.00 32.45 142 GLN C CA 1
ATOM 6498 C C . GLN C 1 142 ? 46.767 -31.217 42.240 1.00 33.66 142 GLN C C 1
ATOM 6499 O O . GLN C 1 142 ? 47.056 -32.379 41.968 1.00 31.66 142 GLN C O 1
ATOM 6505 N N . GLU C 1 143 ? 46.993 -30.662 43.435 1.00 36.58 143 GLU C N 1
ATOM 6506 C CA . GLU C 1 143 ? 47.710 -31.364 44.487 1.00 40.74 143 GLU C CA 1
ATOM 6507 C C . GLU C 1 143 ? 47.012 -32.691 44.769 1.00 39.11 143 GLU C C 1
ATOM 6508 O O . GLU C 1 143 ? 47.665 -33.718 44.936 1.00 40.58 143 GLU C O 1
ATOM 6514 N N . ALA C 1 144 ? 45.676 -32.654 44.812 1.00 36.20 144 ALA C N 1
ATOM 6515 C CA . ALA C 1 144 ? 44.879 -33.831 45.114 1.00 35.16 144 ALA C CA 1
ATOM 6516 C C . ALA C 1 144 ? 45.142 -34.915 44.072 1.00 35.79 144 ALA C C 1
ATOM 6517 O O . ALA C 1 144 ? 45.327 -36.080 44.417 1.00 37.00 144 ALA C O 1
ATOM 6519 N N . TRP C 1 145 ? 45.153 -34.512 42.796 1.00 36.27 145 TRP C N 1
ATOM 6520 C CA . TRP C 1 145 ? 45.214 -35.448 41.686 1.00 33.08 145 TRP C CA 1
ATOM 6521 C C . TRP C 1 145 ? 46.614 -36.047 41.580 1.00 33.29 145 TRP C C 1
ATOM 6522 O O . TRP C 1 145 ? 46.763 -37.252 41.391 1.00 32.87 145 TRP C O 1
ATOM 6533 N N . THR C 1 146 ? 47.635 -35.190 41.698 1.00 35.72 146 THR C N 1
ATOM 6534 C CA . THR C 1 146 ? 48.991 -35.547 41.315 1.00 38.24 146 THR C CA 1
ATOM 6535 C C . THR C 1 146 ? 49.706 -36.206 42.494 1.00 40.50 146 THR C C 1
ATOM 6536 O O . THR C 1 146 ? 50.571 -37.056 42.298 1.00 38.29 146 THR C O 1
ATOM 6540 N N . LYS C 1 147 ? 49.338 -35.802 43.716 1.00 46.84 147 LYS C N 1
ATOM 6541 C CA . LYS C 1 147 ? 50.033 -36.247 44.914 1.00 47.76 147 LYS C CA 1
ATOM 6542 C C . LYS C 1 147 ? 49.168 -37.253 45.668 1.00 44.02 147 LYS C C 1
ATOM 6543 O O . LYS C 1 147 ? 49.660 -37.968 46.539 1.00 42.09 147 LYS C O 1
ATOM 6549 N N . GLY C 1 148 ? 47.875 -37.294 45.328 1.00 44.44 148 GLY C N 1
ATOM 6550 C CA . GLY C 1 148 ? 46.967 -38.290 45.871 1.00 46.10 148 GLY C CA 1
ATOM 6551 C C . GLY C 1 148 ? 46.549 -37.960 47.302 1.00 46.00 148 GLY C C 1
ATOM 6552 O O . GLY C 1 148 ? 45.607 -38.548 47.828 1.00 44.00 148 GLY C O 1
ATOM 6553 N N . VAL C 1 149 ? 47.271 -37.015 47.916 1.00 47.26 149 VAL C N 1
ATOM 6554 C CA . VAL C 1 149 ? 46.898 -36.454 49.205 1.00 42.59 149 VAL C CA 1
ATOM 6555 C C . VAL C 1 149 ? 46.911 -34.933 49.085 1.00 37.74 149 VAL C C 1
ATOM 6556 O O . VAL C 1 149 ? 47.655 -34.378 48.279 1.00 37.93 149 VAL C O 1
ATOM 6560 N N . VAL C 1 150 ? 46.075 -34.270 49.890 1.00 33.60 150 VAL C N 1
ATOM 6561 C CA . VAL C 1 150 ? 45.995 -32.819 49.877 1.00 35.09 150 VAL C CA 1
ATOM 6562 C C . VAL C 1 150 ? 45.480 -32.341 51.231 1.00 36.53 150 VAL C C 1
ATOM 6563 O O . VAL C 1 150 ? 44.537 -32.906 51.779 1.00 39.38 150 VAL C O 1
ATOM 6567 N N . GLY C 1 151 ? 46.122 -31.292 51.755 1.00 37.19 151 GLY C N 1
ATOM 6568 C CA . GLY C 1 151 ? 45.563 -30.498 52.835 1.00 37.40 151 GLY C CA 1
ATOM 6569 C C . GLY C 1 151 ? 45.631 -29.007 52.521 1.00 38.57 151 GLY C C 1
ATOM 6570 O O . GLY C 1 151 ? 46.224 -28.603 51.524 1.00 38.69 151 GLY C O 1
ATOM 6571 N N . SER C 1 152 ? 45.011 -28.199 53.386 1.00 41.55 152 SER C N 1
ATOM 6572 C CA . SER C 1 152 ? 45.002 -26.755 53.225 1.00 43.39 152 SER C CA 1
ATOM 6573 C C . SER C 1 152 ? 45.140 -26.090 54.591 1.00 47.42 152 SER C C 1
ATOM 6574 O O . SER C 1 152 ? 44.285 -26.257 55.457 1.00 45.96 152 SER C O 1
ATOM 6577 N N . ASP C 1 153 ? 46.238 -25.348 54.770 1.00 53.77 153 ASP C N 1
ATOM 6578 C CA . ASP C 1 153 ? 46.297 -24.282 55.756 1.00 56.92 153 ASP C CA 1
ATOM 6579 C C . ASP C 1 153 ? 46.078 -22.949 55.048 1.00 53.47 153 ASP C C 1
ATOM 6580 O O . ASP C 1 153 ? 46.335 -21.888 55.617 1.00 50.47 153 ASP C O 1
ATOM 6585 N N . GLY C 1 154 ? 45.593 -23.027 53.801 1.00 58.19 154 GLY C N 1
ATOM 6586 C CA . GLY C 1 154 ? 45.712 -21.932 52.852 1.00 52.11 154 GLY C CA 1
ATOM 6587 C C . GLY C 1 154 ? 44.726 -20.811 53.164 1.00 48.21 154 GLY C C 1
ATOM 6588 O O . GLY C 1 154 ? 44.002 -20.877 54.155 1.00 50.90 154 GLY C O 1
ATOM 6589 N N . PRO C 1 155 ? 44.671 -19.753 52.323 1.00 45.10 155 PRO C N 1
ATOM 6590 C CA . PRO C 1 155 ? 44.122 -18.460 52.736 1.00 42.12 155 PRO C CA 1
ATOM 6591 C C . PRO C 1 155 ? 42.596 -18.414 52.754 1.00 39.49 155 PRO C C 1
ATOM 6592 O O . PRO C 1 155 ? 42.009 -17.408 53.150 1.00 44.68 155 PRO C O 1
ATOM 6596 N N . PHE C 1 156 ? 41.963 -19.511 52.325 1.00 37.22 156 PHE C N 1
ATOM 6597 C CA . PHE C 1 156 ? 40.515 -19.563 52.206 1.00 37.33 156 PHE C CA 1
ATOM 6598 C C . PHE C 1 156 ? 39.974 -20.761 52.982 1.00 37.70 156 PHE C C 1
ATOM 6599 O O . PHE C 1 156 ? 39.020 -20.627 53.746 1.00 42.61 156 PHE C O 1
ATOM 6607 N N . LEU C 1 157 ? 40.594 -21.928 52.778 1.00 37.21 157 LEU C N 1
ATOM 6608 C CA . LEU C 1 157 ? 40.133 -23.163 53.391 1.00 35.80 157 LEU C CA 1
ATOM 6609 C C . LEU C 1 157 ? 41.156 -23.635 54.421 1.00 36.61 157 LEU 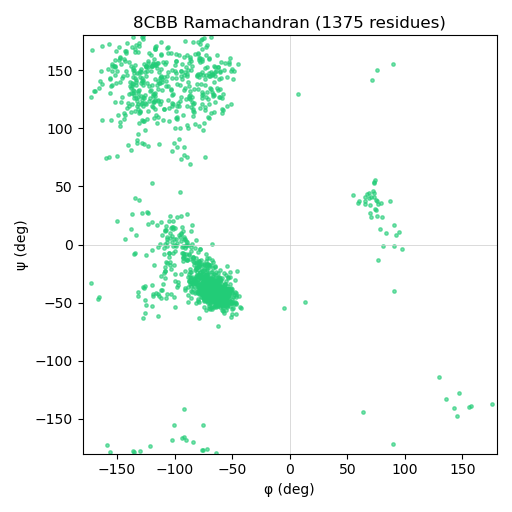C C 1
ATOM 6610 O O . LEU C 1 157 ? 42.349 -23.371 54.285 1.00 40.23 157 LEU C O 1
ATOM 6615 N N . ASN C 1 158 ? 40.665 -24.336 55.448 1.00 35.59 158 ASN C N 1
ATOM 6616 C CA A ASN C 1 158 ? 41.524 -24.966 56.437 0.50 35.34 158 ASN C CA 1
ATOM 6617 C CA B ASN C 1 158 ? 41.524 -24.966 56.437 0.50 34.04 158 ASN C CA 1
ATOM 6618 C C . ASN C 1 158 ? 41.034 -26.390 56.683 1.00 34.93 158 ASN C C 1
ATOM 6619 O O . ASN C 1 158 ? 39.948 -26.593 57.221 1.00 34.70 158 ASN C O 1
ATOM 6628 N N . PHE C 1 159 ? 41.849 -27.370 56.275 1.00 35.96 159 PHE C N 1
ATOM 6629 C CA . PHE C 1 159 ? 41.585 -28.769 56.570 1.00 37.07 159 PHE C CA 1
ATOM 6630 C C . PHE C 1 159 ? 42.885 -29.563 56.476 1.00 36.71 159 PHE C C 1
ATOM 6631 O O . PHE C 1 159 ? 43.788 -29.194 55.728 1.00 35.29 159 PHE C O 1
ATOM 6639 N N . PRO C 1 160 ? 43.021 -30.671 57.239 1.00 37.48 160 PRO C N 1
ATOM 6640 C CA . PRO C 1 160 ? 44.268 -31.436 57.278 1.00 39.97 160 PRO C CA 1
ATOM 6641 C C . PRO C 1 160 ? 44.457 -32.332 56.057 1.00 40.99 160 PRO C C 1
ATOM 6642 O O . PRO C 1 160 ? 43.495 -32.646 55.357 1.00 42.53 160 PRO C O 1
ATOM 6646 N N . PRO C 1 161 ? 45.703 -32.768 55.762 1.00 39.77 161 PRO C N 1
ATOM 6647 C CA . PRO C 1 161 ? 45.984 -33.565 54.567 1.00 38.86 161 PRO C CA 1
ATOM 6648 C C . PRO C 1 161 ? 45.221 -34.886 54.559 1.00 38.52 161 PRO C C 1
ATOM 6649 O O . PRO C 1 161 ? 45.286 -35.649 55.521 1.00 39.79 161 PRO C O 1
ATOM 6653 N N . VAL C 1 162 ? 44.499 -35.138 53.462 1.00 36.04 162 VAL C N 1
ATOM 6654 C CA . VAL C 1 162 ? 43.723 -36.358 53.308 1.00 35.78 162 VAL C CA 1
ATOM 6655 C C . VAL C 1 162 ? 43.944 -36.899 51.899 1.00 34.57 162 VAL C C 1
ATOM 6656 O O . VAL C 1 162 ? 44.184 -36.135 50.968 1.00 36.70 162 VAL C O 1
ATOM 6660 N N . PRO C 1 163 ? 43.863 -38.234 51.701 1.00 34.98 163 PRO C N 1
ATOM 6661 C CA . PRO C 1 163 ? 43.797 -38.811 50.359 1.00 33.67 163 PRO C CA 1
ATOM 6662 C C . PRO C 1 163 ? 42.483 -38.479 49.659 1.00 31.94 163 PRO C C 1
ATOM 6663 O O . PRO C 1 163 ? 41.414 -38.601 50.250 1.00 31.77 163 PRO C O 1
ATOM 6667 N N . VAL C 1 164 ? 42.584 -38.057 48.394 1.00 31.86 164 VAL C N 1
ATOM 6668 C CA . VAL C 1 164 ? 41.418 -37.822 47.559 1.00 30.03 164 VAL C CA 1
ATOM 6669 C C . VAL C 1 164 ? 41.359 -38.905 46.485 1.00 29.75 164 VAL C C 1
ATOM 6670 O O . VAL C 1 164 ? 42.249 -38.994 45.640 1.00 27.98 164 VAL C O 1
ATOM 6674 N N . ASN C 1 165 ? 40.300 -39.721 46.531 1.00 28.65 165 ASN C N 1
ATOM 6675 C CA . ASN C 1 165 ? 40.178 -40.878 45.660 1.00 28.56 165 ASN C CA 1
ATOM 6676 C C . ASN C 1 165 ? 39.071 -40.629 44.640 1.00 30.02 165 ASN C C 1
ATOM 6677 O O . ASN C 1 165 ? 38.178 -39.815 44.869 1.00 27.99 165 ASN C O 1
ATOM 6682 N N . PRO C 1 166 ? 39.096 -41.329 43.482 1.00 32.78 166 PRO C N 1
ATOM 6683 C CA . PRO C 1 166 ? 40.291 -42.041 43.031 1.00 32.64 166 PRO C CA 1
ATOM 6684 C C . PRO C 1 166 ? 41.322 -41.119 42.384 1.00 35.24 166 PRO C C 1
ATOM 6685 O O . PRO C 1 166 ? 41.067 -39.934 42.184 1.00 32.61 166 PRO C O 1
ATOM 6689 N N . ARG C 1 167 ? 42.492 -41.684 42.065 1.00 40.81 167 ARG C N 1
ATOM 6690 C CA . ARG C 1 167 ? 43.433 -41.051 41.156 1.00 43.43 167 ARG C CA 1
ATOM 6691 C C . ARG C 1 167 ? 42.805 -40.971 39.768 1.00 40.34 167 ARG C C 1
ATOM 6692 O O . ARG C 1 167 ? 42.060 -41.862 39.366 1.00 43.05 167 ARG C O 1
ATOM 6700 N N . PRO C 1 168 ? 43.087 -39.900 38.992 1.00 35.36 168 PRO C N 1
ATOM 6701 C CA . PRO C 1 168 ? 42.760 -39.877 37.568 1.00 34.94 168 PRO C CA 1
ATOM 6702 C C . PRO C 1 168 ? 43.234 -41.139 36.854 1.00 35.28 168 PRO C C 1
ATOM 6703 O O . PRO C 1 168 ? 44.294 -41.676 37.169 1.00 37.40 168 PRO C O 1
ATOM 6707 N N . TYR C 1 169 ? 42.424 -41.604 35.898 1.00 36.17 169 TYR C N 1
ATOM 6708 C CA . TYR C 1 169 ? 42.870 -42.538 34.878 1.00 37.36 169 TYR C CA 1
ATOM 6709 C C . TYR C 1 169 ? 44.059 -41.946 34.125 1.00 35.93 169 TYR C C 1
ATOM 6710 O O . TYR C 1 169 ? 45.064 -42.623 33.915 1.00 34.70 169 TYR C O 1
ATOM 6719 N N . SER C 1 170 ? 43.929 -40.675 33.728 1.00 34.74 170 SER C N 1
ATOM 6720 C CA . SER C 1 170 ? 44.906 -40.023 32.871 1.00 33.51 170 SER C CA 1
ATOM 6721 C C . SER C 1 170 ? 46.145 -39.653 33.681 1.00 35.46 170 SER C C 1
ATOM 6722 O O . SER C 1 170 ? 46.087 -39.549 34.904 1.00 37.38 170 SER C O 1
ATOM 6725 N N . ASP C 1 171 ? 47.263 -39.449 32.976 1.00 39.94 171 ASP C N 1
ATOM 6726 C CA . ASP C 1 171 ? 48.482 -38.948 33.587 1.00 42.66 171 ASP C CA 1
ATOM 6727 C C . ASP C 1 171 ? 48.265 -37.498 34.012 1.00 42.22 171 ASP C C 1
ATOM 6728 O O . ASP C 1 171 ? 48.792 -37.057 35.032 1.00 38.65 171 ASP C O 1
ATOM 6733 N N . LYS C 1 172 ? 47.480 -36.768 33.211 1.00 41.70 172 LYS C N 1
ATOM 6734 C CA . LYS C 1 172 ? 47.143 -35.386 33.507 1.00 39.93 172 LYS C CA 1
ATOM 6735 C C . LYS C 1 172 ? 45.652 -35.172 33.261 1.00 36.18 172 LYS C C 1
ATOM 6736 O O . LYS C 1 172 ? 45.140 -35.510 32.196 1.00 34.94 172 LYS C O 1
ATOM 6742 N N . MET C 1 173 ? 44.968 -34.608 34.263 1.00 32.84 173 MET C N 1
ATOM 6743 C CA . MET C 1 173 ? 43.560 -34.269 34.147 1.00 29.95 173 MET C CA 1
ATOM 6744 C C . MET C 1 173 ? 43.368 -33.314 32.973 1.00 27.50 173 MET C C 1
ATOM 6745 O O . MET C 1 173 ? 43.877 -32.195 32.989 1.00 29.38 173 MET C O 1
ATOM 6750 N N . PRO C 1 174 ? 42.638 -33.730 31.913 1.00 23.73 174 PRO C N 1
ATOM 6751 C CA . PRO C 1 174 ? 42.341 -32.849 30.784 1.00 23.02 174 PRO C CA 1
ATOM 6752 C C . PRO C 1 174 ? 41.447 -31.685 31.200 1.00 23.24 174 PRO C C 1
ATOM 6753 O O . PRO C 1 174 ? 40.401 -31.893 31.812 1.00 22.84 174 PRO C O 1
ATOM 6757 N N . MET C 1 175 ? 41.874 -30.465 30.856 1.00 23.19 175 MET C N 1
ATOM 6758 C CA . MET C 1 175 ? 41.284 -29.258 31.409 1.00 21.93 175 MET C CA 1
ATOM 6759 C C . MET C 1 175 ? 41.300 -28.153 30.359 1.00 22.32 175 MET C C 1
ATOM 6760 O O . MET C 1 175 ? 42.122 -28.166 29.446 1.00 22.44 175 MET C O 1
ATOM 6765 N N . VAL C 1 176 ? 40.377 -27.198 30.510 1.00 23.35 176 VAL C N 1
ATOM 6766 C CA . VAL C 1 176 ? 40.456 -25.925 29.814 1.00 22.08 176 VAL C CA 1
ATOM 6767 C C . VAL C 1 176 ? 40.153 -24.814 30.814 1.00 22.60 176 VAL C C 1
ATOM 6768 O O . VAL C 1 176 ? 39.663 -25.077 31.910 1.00 23.31 176 VAL C O 1
ATOM 6772 N N . CYS C 1 177 ? 40.462 -23.574 30.421 1.00 24.43 177 CYS C N 1
ATOM 6773 C CA . CYS C 1 177 ? 40.257 -22.416 31.273 1.00 25.94 177 CYS C CA 1
ATOM 6774 C C . CYS C 1 177 ? 39.552 -21.319 30.480 1.00 28.57 177 CYS C C 1
ATOM 6775 O O . CYS C 1 177 ? 40.054 -20.868 29.453 1.00 31.28 177 CYS C O 1
ATOM 6778 N N . ALA C 1 178 ? 38.376 -20.907 30.965 1.00 32.10 178 ALA C N 1
ATOM 6779 C CA . ALA C 1 178 ? 37.679 -19.753 30.422 1.00 33.41 178 ALA C CA 1
ATOM 6780 C C . ALA C 1 178 ? 38.431 -18.481 30.803 1.00 36.81 178 ALA C C 1
ATOM 6781 O O . ALA C 1 178 ? 38.445 -18.089 31.967 1.00 41.46 178 ALA C O 1
ATOM 6783 N N . ALA C 1 179 ? 39.058 -17.850 29.805 1.00 39.72 179 ALA C N 1
ATOM 6784 C CA . ALA C 1 179 ? 39.916 -16.700 30.038 1.00 43.14 179 ALA C CA 1
ATOM 6785 C C . ALA C 1 179 ? 39.566 -15.593 29.048 1.00 47.17 179 ALA C C 1
ATOM 6786 O O . ALA C 1 179 ? 39.592 -15.807 27.837 1.00 47.25 179 ALA C O 1
ATOM 6788 N N . MET C 1 180 ? 39.237 -14.412 29.582 1.00 53.97 180 MET C N 1
ATOM 6789 C CA . MET C 1 180 ? 38.874 -13.269 28.761 1.00 56.33 180 MET C CA 1
ATOM 6790 C C . MET C 1 180 ? 39.860 -12.130 29.009 1.00 52.05 180 MET C C 1
ATOM 6791 O O . MET C 1 180 ? 40.291 -11.464 28.071 1.00 53.60 180 MET C O 1
ATOM 6796 N N . SER C 1 181 ? 40.206 -11.919 30.284 1.00 42.99 181 SER C N 1
ATOM 6797 C CA . SER C 1 181 ? 41.029 -10.789 30.681 1.00 39.71 181 SER C CA 1
ATOM 6798 C C . SER C 1 181 ? 42.506 -11.143 30.527 1.00 39.69 181 SER C C 1
ATOM 6799 O O . SER C 1 181 ? 42.870 -12.318 30.510 1.00 35.14 181 SER C O 1
ATOM 6802 N N . PRO C 1 182 ? 43.399 -10.134 30.405 1.00 37.89 182 PRO C N 1
ATOM 6803 C CA . PRO C 1 182 ? 44.836 -10.377 30.269 1.00 36.56 182 PRO C CA 1
ATOM 6804 C C . PRO C 1 182 ? 45.439 -11.088 31.477 1.00 35.73 182 PRO C C 1
ATOM 6805 O O . PRO C 1 182 ? 46.472 -11.745 31.363 1.00 34.31 182 PRO C O 1
ATOM 6809 N N . SER C 1 183 ? 44.787 -10.937 32.634 1.00 35.63 183 SER C N 1
ATOM 6810 C CA . SER C 1 183 ? 45.332 -11.415 33.894 1.00 36.11 183 SER C CA 1
ATOM 6811 C C . SER C 1 183 ? 45.131 -12.924 34.000 1.00 34.47 183 SER C C 1
ATOM 6812 O O . SER C 1 183 ? 45.977 -13.632 34.544 1.00 31.72 183 SER C O 1
ATOM 6815 N N . THR C 1 184 ? 43.999 -13.402 33.471 1.00 32.06 184 THR C N 1
ATOM 6816 C CA . THR C 1 184 ? 43.671 -14.817 33.500 1.00 31.56 184 THR C CA 1
ATOM 6817 C C . THR C 1 184 ? 44.448 -15.543 32.406 1.00 28.94 184 THR C C 1
ATOM 6818 O O . THR C 1 184 ? 44.927 -16.656 32.609 1.00 29.85 184 THR C O 1
ATOM 6822 N N . ILE C 1 185 ? 44.560 -14.895 31.243 1.00 25.81 185 ILE C N 1
ATOM 6823 C CA . ILE C 1 185 ? 45.397 -15.387 30.163 1.00 24.85 185 ILE C CA 1
ATOM 6824 C C . ILE C 1 185 ? 46.800 -15.648 30.706 1.00 24.14 185 ILE C C 1
ATOM 6825 O O . ILE C 1 185 ? 47.436 -16.636 30.350 1.00 23.69 185 ILE C O 1
ATOM 6830 N N . GLU C 1 186 ? 47.267 -14.749 31.577 1.00 26.65 186 GLU C N 1
ATOM 6831 C CA . GLU C 1 186 ? 48.595 -14.850 32.159 1.00 27.48 186 GLU C CA 1
ATOM 6832 C C . GLU C 1 186 ? 48.651 -16.064 33.083 1.00 24.95 186 GLU C C 1
ATOM 6833 O O . GLU C 1 186 ? 49.587 -16.857 33.019 1.00 23.46 186 GLU C O 1
ATOM 6839 N N . TRP C 1 187 ? 47.633 -16.199 33.939 1.00 25.29 187 TRP C N 1
ATOM 6840 C CA . TRP C 1 187 ? 47.597 -17.256 34.937 1.00 25.74 187 TRP C CA 1
ATOM 6841 C C . TRP C 1 187 ? 47.552 -18.618 34.249 1.00 26.72 187 TRP C C 1
ATOM 6842 O O . TRP C 1 187 ? 48.233 -19.551 34.671 1.00 28.30 187 TRP C O 1
ATOM 6853 N N . ALA C 1 188 ? 46.742 -18.716 33.189 1.00 25.91 188 ALA C N 1
ATOM 6854 C CA . ALA C 1 188 ? 46.484 -19.982 32.523 1.00 23.83 188 ALA C CA 1
ATOM 6855 C C . ALA C 1 188 ? 47.749 -20.461 31.815 1.00 23.64 188 ALA C C 1
ATOM 6856 O O . ALA C 1 188 ? 48.114 -21.631 31.912 1.00 22.60 188 ALA C O 1
ATOM 6858 N N . ALA C 1 189 ? 48.409 -19.541 31.102 1.00 22.91 189 ALA C N 1
ATOM 6859 C CA . ALA C 1 189 ? 49.618 -19.866 30.365 1.00 23.69 189 ALA C CA 1
ATOM 6860 C C . ALA C 1 189 ? 50.702 -20.323 31.338 1.00 25.47 189 ALA C C 1
ATOM 6861 O O . ALA C 1 189 ? 51.434 -21.271 31.061 1.00 25.20 189 ALA C O 1
ATOM 6863 N N . LYS C 1 190 ? 50.783 -19.636 32.482 1.00 27.51 190 LYS C N 1
ATOM 6864 C CA . LYS C 1 190 ? 51.694 -20.009 33.551 1.00 28.79 190 LYS C CA 1
ATOM 6865 C C . LYS C 1 190 ? 51.515 -21.489 33.883 1.00 26.58 190 LYS C C 1
ATOM 6866 O O . LYS C 1 190 ? 52.488 -22.182 34.170 1.00 24.89 190 LYS C O 1
ATOM 6872 N N . ASN C 1 191 ? 50.261 -21.958 33.834 1.00 26.65 191 ASN C N 1
ATOM 6873 C CA . ASN C 1 191 ? 49.883 -23.243 34.400 1.00 25.12 191 ASN C CA 1
ATOM 6874 C C . ASN C 1 191 ? 49.697 -24.268 33.284 1.00 24.83 191 ASN C C 1
ATOM 6875 O O . ASN C 1 191 ? 49.274 -25.393 33.536 1.00 24.43 191 ASN C O 1
ATOM 6880 N N . GLY C 1 192 ? 50.012 -23.866 32.048 1.00 26.77 192 GLY C N 1
ATOM 6881 C CA . GLY C 1 192 ? 49.808 -24.721 30.890 1.00 26.77 192 GLY C CA 1
ATOM 6882 C C . GLY C 1 192 ? 48.341 -25.107 30.729 1.00 26.22 192 GLY C C 1
ATOM 6883 O O . GLY C 1 192 ? 48.023 -26.229 30.342 1.00 26.04 192 GLY C O 1
ATOM 6884 N N . LEU C 1 193 ? 47.455 -24.154 31.031 1.00 26.57 193 LEU C N 1
ATOM 6885 C CA . LEU C 1 193 ? 46.021 -24.369 30.944 1.00 24.53 193 LEU C CA 1
ATOM 6886 C C . LEU C 1 193 ? 45.521 -23.847 29.599 1.00 24.50 193 LEU C C 1
ATOM 6887 O O . LEU C 1 193 ? 45.660 -22.663 29.299 1.00 23.77 193 LEU C O 1
ATOM 6892 N N . PRO C 1 194 ? 44.936 -24.716 28.743 1.00 23.35 194 PRO C N 1
ATOM 6893 C CA . PRO C 1 194 ? 44.368 -24.279 27.468 1.00 22.98 194 PRO C CA 1
ATOM 6894 C C . PRO C 1 194 ? 43.189 -23.331 27.675 1.00 23.89 194 PRO C C 1
ATOM 6895 O O . PRO C 1 194 ? 42.471 -23.437 28.664 1.00 25.00 194 PRO C O 1
ATOM 6899 N N . MET C 1 195 ? 43.000 -22.408 26.727 1.00 24.96 195 MET C N 1
ATOM 6900 C CA . MET C 1 195 ? 41.877 -21.487 26.764 1.00 26.16 195 MET C CA 1
ATOM 6901 C C . MET C 1 195 ? 40.688 -22.105 26.034 1.00 25.70 195 MET C C 1
ATOM 6902 O O . MET C 1 195 ? 40.860 -22.835 25.061 1.00 23.64 195 MET C O 1
ATOM 6907 N N . ILE C 1 196 ? 39.481 -21.797 26.520 1.00 28.39 196 ILE C N 1
ATOM 6908 C CA . ILE C 1 196 ? 38.284 -21.826 25.696 1.00 30.96 196 ILE C CA 1
ATOM 6909 C C . ILE C 1 196 ? 37.690 -20.419 25.653 1.00 32.52 196 ILE C C 1
ATOM 6910 O O . ILE C 1 196 ? 37.309 -19.868 26.684 1.00 32.38 196 ILE C O 1
ATOM 6915 N N . MET C 1 197 ? 37.627 -19.848 24.446 1.00 35.29 197 MET C N 1
ATOM 6916 C CA . MET C 1 197 ? 37.251 -18.456 24.265 1.00 37.26 197 MET C CA 1
ATOM 6917 C C . MET C 1 197 ? 35.779 -18.378 23.864 1.00 38.15 197 MET C C 1
ATOM 6918 O O . MET C 1 197 ? 35.266 -19.272 23.194 1.00 39.07 197 MET C O 1
ATOM 6923 N N . GLN C 1 198 ? 35.113 -17.296 24.285 1.00 37.07 198 GLN C N 1
ATOM 6924 C CA . GLN C 1 198 ? 33.674 -17.155 24.120 1.00 37.48 198 GLN C CA 1
ATOM 6925 C C . GLN C 1 198 ? 33.374 -16.620 22.721 1.00 37.48 198 GLN C C 1
ATOM 6926 O O . GLN C 1 198 ? 34.287 -16.280 21.972 1.00 33.54 198 GLN C O 1
ATOM 6928 N N . HIS C 1 199 ? 32.080 -16.551 22.384 1.00 39.69 199 HIS C N 1
ATOM 6929 C CA . HIS C 1 199 ? 31.646 -16.426 21.002 1.00 43.50 199 HIS C CA 1
ATOM 6930 C C . HIS C 1 199 ? 31.414 -14.957 20.653 1.00 42.69 199 HIS C C 1
ATOM 6931 O O . HIS C 1 199 ? 30.936 -14.644 19.564 1.00 42.89 199 HIS C O 1
ATOM 6938 N N . ASP C 1 200 ? 31.767 -14.063 21.586 1.00 42.45 200 ASP C N 1
ATOM 6939 C CA . ASP C 1 200 ? 31.361 -12.668 21.510 1.00 40.21 200 ASP C CA 1
ATOM 6940 C C . ASP C 1 200 ? 32.593 -11.784 21.332 1.00 36.95 200 ASP C C 1
ATOM 6941 O O . ASP C 1 200 ? 32.530 -10.576 21.549 1.00 36.80 200 ASP C O 1
ATOM 6946 N N . ILE C 1 201 ? 33.711 -12.397 20.929 1.00 36.31 201 ILE C N 1
ATOM 6947 C CA . ILE C 1 201 ? 35.006 -11.739 20.970 1.00 37.27 201 ILE C CA 1
ATOM 6948 C C . ILE C 1 201 ? 35.387 -11.310 19.555 1.00 37.91 201 ILE C C 1
ATOM 6949 O O . ILE C 1 201 ? 35.271 -12.089 18.612 1.00 40.13 201 ILE C O 1
ATOM 6954 N N . GLU C 1 202 ? 35.847 -10.060 19.426 1.00 37.22 202 GLU C N 1
ATOM 6955 C CA . GLU C 1 202 ? 36.330 -9.544 18.156 1.00 34.89 202 GLU C CA 1
ATOM 6956 C C . GLU C 1 202 ? 37.517 -10.385 17.691 1.00 33.00 202 GLU C C 1
ATOM 6957 O O . GLU C 1 202 ? 38.273 -10.906 18.508 1.00 33.48 202 GLU C O 1
ATOM 6963 N N . HIS C 1 203 ? 37.669 -10.499 16.368 1.00 30.54 203 HIS C N 1
ATOM 6964 C CA . HIS C 1 203 ? 38.534 -11.504 15.774 1.00 28.88 203 HIS C CA 1
ATOM 6965 C C . HIS C 1 203 ? 39.994 -11.174 16.072 1.00 29.85 203 HIS C C 1
ATOM 6966 O O . HIS C 1 203 ? 40.800 -12.070 16.309 1.00 32.20 203 HIS C O 1
ATOM 6973 N N . ASN C 1 204 ? 40.315 -9.877 16.058 1.00 33.09 204 ASN C N 1
ATOM 6974 C CA . ASN C 1 204 ? 41.688 -9.417 16.187 1.00 35.43 204 ASN C CA 1
ATOM 6975 C C . ASN C 1 204 ? 42.083 -9.406 17.660 1.00 35.75 204 ASN C C 1
ATOM 6976 O O . ASN C 1 204 ? 43.267 -9.417 17.989 1.00 34.35 204 ASN C O 1
ATOM 6981 N N . GLU C 1 205 ? 41.074 -9.373 18.536 1.00 38.19 205 GLU C N 1
ATOM 6982 C CA . GLU C 1 205 ? 41.282 -9.539 19.965 1.00 38.67 205 GLU C CA 1
ATOM 6983 C C . GLU C 1 205 ? 41.604 -11.002 20.264 1.00 32.92 205 GLU C C 1
ATOM 6984 O O . GLU C 1 205 ? 42.485 -11.295 21.067 1.00 28.32 205 GLU C O 1
ATOM 6990 N N . LYS C 1 206 ? 40.875 -11.910 19.606 1.00 31.21 206 LYS C N 1
ATOM 6991 C CA . LYS C 1 206 ? 41.158 -13.334 19.682 1.00 32.24 206 LYS C CA 1
ATOM 6992 C C . LYS C 1 206 ? 42.628 -13.583 19.349 1.00 31.41 206 LYS C C 1
ATOM 6993 O O . LYS C 1 206 ? 43.316 -14.305 20.067 1.00 29.23 206 LYS C O 1
ATOM 6999 N N . ALA C 1 207 ? 43.091 -12.973 18.251 1.00 30.38 207 ALA C N 1
ATOM 7000 C CA . ALA C 1 207 ? 44.442 -13.177 17.755 1.00 30.10 207 ALA C CA 1
ATOM 7001 C C . ALA C 1 207 ? 45.454 -12.624 18.755 1.00 30.36 207 ALA C C 1
ATOM 7002 O O . ALA C 1 207 ? 46.490 -13.239 19.001 1.00 30.17 207 ALA C O 1
ATOM 7004 N N . SER C 1 208 ? 45.139 -11.451 19.316 1.00 29.94 208 SER C N 1
ATOM 7005 C CA . SER C 1 208 ? 45.956 -10.839 20.350 1.00 30.07 208 SER C CA 1
ATOM 7006 C C . SER C 1 208 ? 46.099 -11.793 21.533 1.00 30.94 208 SER C C 1
ATOM 7007 O O . SER C 1 208 ? 47.202 -12.003 22.036 1.00 31.19 208 SER C O 1
ATOM 7010 N N . ASN C 1 209 ? 44.969 -12.367 21.962 1.00 29.70 209 ASN C N 1
ATOM 7011 C CA . ASN C 1 209 ? 44.903 -13.140 23.191 1.00 29.27 209 ASN C CA 1
ATOM 7012 C C . ASN C 1 209 ? 45.799 -14.371 23.068 1.00 28.96 209 ASN C C 1
ATOM 7013 O O . ASN C 1 209 ? 46.477 -14.748 24.021 1.00 30.90 209 ASN C O 1
ATOM 7018 N N . VAL C 1 210 ? 45.783 -14.995 21.886 1.00 27.48 210 VAL C N 1
ATOM 7019 C CA . VAL C 1 210 ? 46.543 -16.211 21.648 1.00 28.65 210 VAL C CA 1
ATOM 7020 C C . VAL C 1 210 ? 48.031 -15.869 21.636 1.00 29.14 210 VAL C C 1
ATOM 7021 O O . VAL C 1 210 ? 48.848 -16.621 22.161 1.00 29.40 210 VAL C O 1
ATOM 7025 N N . GLU C 1 211 ? 48.367 -14.725 21.029 1.00 28.81 211 GLU C N 1
ATOM 7026 C CA . GLU C 1 211 ? 49.748 -14.283 20.924 1.00 27.92 211 GLU C CA 1
ATOM 7027 C C . GLU C 1 211 ? 50.319 -14.078 22.324 1.00 26.22 211 GLU C C 1
ATOM 7028 O O . GLU C 1 211 ? 51.448 -14.474 22.602 1.00 23.46 211 GLU C O 1
ATOM 7031 N N . LEU C 1 212 ? 49.518 -13.453 23.195 1.00 27.73 212 LEU C N 1
ATOM 7032 C CA . LEU C 1 212 ? 49.944 -13.119 24.544 1.00 27.68 212 LEU C CA 1
ATOM 7033 C C . LEU C 1 212 ? 50.149 -14.401 25.348 1.00 30.59 212 LEU C C 1
ATOM 7034 O O . LEU C 1 212 ? 51.147 -14.541 26.054 1.00 31.14 212 LEU C O 1
ATOM 7039 N N . TYR C 1 213 ? 49.192 -15.330 25.233 1.00 30.15 213 TYR C N 1
ATOM 7040 C CA . TYR C 1 213 ? 49.275 -16.607 25.923 1.00 29.91 213 TYR C CA 1
ATOM 7041 C C . TYR C 1 213 ? 50.547 -17.330 25.491 1.00 30.52 213 TYR C C 1
ATOM 7042 O O . TYR C 1 213 ? 51.339 -17.762 26.325 1.00 31.25 213 TYR C O 1
ATOM 7051 N N . ARG C 1 214 ? 50.722 -17.451 24.172 1.00 32.32 214 ARG C N 1
ATOM 7052 C CA . ARG C 1 214 ? 51.857 -18.154 23.596 1.00 33.83 214 ARG C CA 1
ATOM 7053 C C . ARG C 1 214 ? 53.143 -17.683 24.272 1.00 32.34 214 ARG C C 1
ATOM 7054 O O . ARG C 1 214 ? 53.956 -18.499 24.701 1.00 32.82 214 ARG C O 1
ATOM 7062 N N . ALA C 1 215 ? 53.310 -16.359 24.363 1.00 31.37 215 ALA C N 1
ATOM 7063 C CA . ALA C 1 215 ? 54.565 -15.764 24.794 1.00 30.11 215 ALA C CA 1
ATOM 7064 C C . ALA C 1 215 ? 54.782 -16.032 26.281 1.00 29.26 215 ALA C C 1
ATOM 7065 O O . ALA C 1 215 ? 55.906 -16.282 26.711 1.00 30.17 215 ALA C O 1
ATOM 7067 N N . LEU C 1 216 ? 53.693 -15.979 27.056 1.00 28.66 216 LEU C N 1
ATOM 7068 C CA . LEU C 1 216 ? 53.761 -16.119 28.502 1.00 28.94 216 LEU C CA 1
ATOM 7069 C C . LEU C 1 216 ? 53.880 -17.596 28.872 1.00 27.83 216 LEU C C 1
ATOM 7070 O O . LEU C 1 216 ? 54.570 -17.948 29.827 1.00 27.31 216 LEU C O 1
ATOM 7075 N N . ALA C 1 217 ? 53.194 -18.450 28.105 1.00 25.46 217 ALA C N 1
ATOM 7076 C CA . ALA C 1 217 ? 53.406 -19.886 28.173 1.00 24.47 217 ALA C CA 1
ATOM 7077 C C . ALA C 1 217 ? 54.894 -20.189 28.026 1.00 24.02 217 ALA C C 1
ATOM 7078 O O . ALA C 1 217 ? 55.478 -20.880 28.857 1.00 21.91 217 ALA C O 1
ATOM 7080 N N . GLU C 1 218 ? 55.494 -19.655 26.957 1.00 26.02 218 GLU C N 1
ATOM 7081 C CA . GLU C 1 218 ? 56.900 -19.877 26.665 1.00 27.36 218 GLU C CA 1
ATOM 7082 C C . GLU C 1 218 ? 57.742 -19.418 27.851 1.00 28.45 218 GLU C C 1
ATOM 7083 O O . GLU C 1 218 ? 58.639 -20.132 28.295 1.00 26.85 218 GLU C O 1
ATOM 7089 N N . GLU C 1 219 ? 57.439 -18.217 28.357 1.00 29.83 219 GLU C N 1
ATOM 7090 C CA . GLU C 1 219 ? 58.252 -17.589 29.385 1.00 31.06 219 GLU C CA 1
ATOM 7091 C C . GLU C 1 219 ? 58.282 -18.480 30.624 1.00 29.00 219 GLU C C 1
ATOM 7092 O O . GLU C 1 219 ? 59.267 -18.492 31.357 1.00 26.17 219 GLU C O 1
ATOM 7098 N N . HIS C 1 220 ? 57.195 -19.228 30.844 1.00 29.80 220 HIS C N 1
ATOM 7099 C CA . HIS C 1 220 ? 57.041 -20.033 32.045 1.00 29.73 220 HIS C CA 1
ATOM 7100 C C . HIS C 1 220 ? 57.352 -21.498 31.742 1.00 29.67 220 HIS C C 1
ATOM 7101 O O . HIS C 1 220 ? 57.026 -22.379 32.534 1.00 31.39 220 HIS C O 1
ATOM 7108 N N . GLY C 1 221 ? 57.986 -21.745 30.591 1.00 28.96 221 GLY C N 1
ATOM 7109 C CA . GLY C 1 221 ? 58.688 -22.995 30.350 1.00 28.82 221 GLY C CA 1
ATOM 7110 C C . GLY C 1 221 ? 57.787 -24.051 29.712 1.00 27.82 221 GLY C C 1
ATOM 7111 O O . GLY C 1 221 ? 58.115 -25.237 29.721 1.00 25.56 221 GLY C O 1
ATOM 7112 N N . HIS C 1 222 ? 56.656 -23.601 29.157 1.00 27.49 222 HIS C N 1
ATOM 7113 C CA . HIS C 1 222 ? 55.677 -24.489 28.553 1.00 28.10 222 HIS C CA 1
ATOM 7114 C C . HIS C 1 222 ? 55.856 -24.506 27.038 1.00 29.72 222 HIS C C 1
ATOM 7115 O O . HIS C 1 222 ? 56.413 -23.573 26.463 1.00 28.15 222 HIS C O 1
ATOM 7122 N N . ASP C 1 223 ? 55.366 -25.577 26.403 1.00 31.80 223 ASP C N 1
ATOM 7123 C CA . ASP C 1 223 ? 55.358 -25.682 24.953 1.00 33.73 223 ASP C CA 1
ATOM 7124 C C . ASP C 1 223 ? 53.981 -25.281 24.430 1.00 31.46 223 ASP C C 1
ATOM 7125 O O . ASP C 1 223 ? 53.012 -26.020 24.592 1.00 27.30 223 ASP C O 1
ATOM 7130 N N . PRO C 1 224 ? 53.854 -24.100 23.784 1.00 32.17 224 PRO C N 1
ATOM 7131 C CA . PRO C 1 224 ? 52.548 -23.579 23.380 1.00 31.79 224 PRO C CA 1
ATOM 7132 C C . PRO C 1 224 ? 51.901 -24.394 22.262 1.00 31.14 224 PRO C C 1
ATOM 7133 O O . PRO C 1 224 ? 50.677 -24.474 22.178 1.00 30.91 224 PRO C O 1
ATOM 7137 N N . ASP C 1 225 ? 52.736 -25.003 21.413 1.00 31.87 225 ASP C N 1
ATOM 7138 C CA . ASP C 1 225 ? 52.255 -25.739 20.255 1.00 32.72 225 ASP C CA 1
ATOM 7139 C C . ASP C 1 225 ? 51.662 -27.071 20.707 1.00 34.09 225 ASP C C 1
ATOM 7140 O O . ASP C 1 225 ? 50.934 -27.716 19.955 1.00 38.75 225 ASP C O 1
ATOM 7145 N N . GLY C 1 226 ? 51.981 -27.473 21.942 1.00 32.56 226 GLY C N 1
ATOM 7146 C CA . GLY C 1 226 ? 51.408 -28.669 22.536 1.00 30.17 226 GLY C CA 1
ATOM 7147 C C . GLY C 1 226 ? 50.086 -28.380 23.243 1.00 30.21 226 GLY C C 1
ATOM 7148 O O . GLY C 1 226 ? 49.395 -29.300 23.675 1.00 28.83 226 GLY C O 1
ATOM 7149 N N . ILE C 1 227 ? 49.747 -27.091 23.354 1.00 30.00 227 ILE C N 1
ATOM 7150 C CA . ILE C 1 227 ? 48.549 -26.664 24.059 1.00 29.92 227 ILE C CA 1
ATOM 7151 C C . ILE C 1 227 ? 47.483 -26.290 23.032 1.00 29.54 227 ILE C C 1
ATOM 7152 O O . ILE C 1 227 ? 47.760 -25.572 22.075 1.00 30.86 227 ILE C O 1
ATOM 7157 N N . GLU C 1 228 ? 46.262 -26.790 23.250 1.00 30.67 228 GLU C N 1
ATOM 7158 C CA . GLU C 1 228 ? 45.229 -26.791 22.227 1.00 30.01 228 GLU C CA 1
ATOM 7159 C C . GLU C 1 228 ? 44.072 -25.899 22.668 1.00 28.13 228 GLU C C 1
ATOM 7160 O O . GLU C 1 228 ? 43.277 -26.284 23.523 1.00 25.96 228 GLU C O 1
ATOM 7166 N N . HIS C 1 229 ? 43.989 -24.707 22.068 1.00 27.45 229 HIS C N 1
ATOM 7167 C CA . HIS C 1 229 ? 43.016 -23.706 22.473 1.00 27.74 229 HIS C CA 1
ATOM 7168 C C . HIS C 1 229 ? 41.688 -23.959 21.764 1.00 28.77 229 HIS C C 1
ATOM 7169 O O . HIS C 1 229 ? 41.655 -24.536 20.679 1.00 27.84 229 HIS C O 1
ATOM 7176 N N . THR C 1 230 ? 40.598 -23.518 22.401 1.00 29.53 230 THR C N 1
ATOM 7177 C CA . THR C 1 230 ? 39.254 -23.769 21.910 1.00 30.10 230 THR C CA 1
ATOM 7178 C C . THR C 1 230 ? 38.560 -22.434 21.653 1.00 30.60 230 THR C C 1
ATOM 7179 O O . THR C 1 230 ? 38.836 -21.447 22.330 1.00 30.02 230 THR C O 1
ATOM 7183 N N . ILE C 1 231 ? 37.660 -22.419 20.665 1.00 32.04 231 ILE C N 1
ATOM 7184 C CA . ILE C 1 231 ? 36.847 -21.248 20.386 1.00 32.95 231 ILE C CA 1
ATOM 7185 C C . ILE C 1 231 ? 35.388 -21.681 20.274 1.00 32.33 231 ILE C C 1
ATOM 7186 O O . ILE C 1 231 ? 35.074 -22.658 19.598 1.00 33.04 231 ILE C O 1
ATOM 7191 N N . ALA C 1 232 ? 34.507 -20.939 20.953 1.00 34.44 232 ALA C N 1
ATOM 7192 C CA . ALA C 1 232 ? 33.073 -21.150 20.843 1.00 34.86 232 ALA C CA 1
ATOM 7193 C C . ALA C 1 232 ? 32.532 -20.359 19.656 1.00 35.66 232 ALA C C 1
ATOM 7194 O O . ALA C 1 232 ? 32.838 -19.179 19.498 1.00 35.45 232 ALA C O 1
ATOM 7196 N N . MET C 1 233 ? 31.725 -21.029 18.826 1.00 36.94 233 MET C N 1
ATOM 7197 C CA . MET C 1 233 ? 31.131 -20.404 17.657 1.00 38.03 233 MET C CA 1
ATOM 7198 C C . MET C 1 233 ? 29.667 -20.822 17.549 1.00 35.12 233 MET C C 1
ATOM 7199 O O . MET C 1 233 ? 29.328 -21.980 17.783 1.00 32.06 233 MET C O 1
ATOM 7204 N N . ILE C 1 234 ? 28.809 -19.862 17.189 1.00 32.83 234 ILE C N 1
ATOM 7205 C CA . ILE C 1 234 ? 27.471 -20.170 16.712 1.00 33.31 234 ILE C CA 1
ATOM 7206 C C . ILE C 1 234 ? 27.543 -20.471 15.219 1.00 31.98 234 ILE C C 1
ATOM 7207 O O . ILE C 1 234 ? 28.072 -19.677 14.443 1.00 31.61 234 ILE C O 1
ATOM 7212 N N . VAL C 1 235 ? 27.005 -21.631 14.832 1.00 30.41 235 VAL C N 1
ATOM 7213 C CA . VAL C 1 235 ? 26.843 -21.973 13.429 1.00 29.69 235 VAL C CA 1
ATOM 7214 C C . VAL C 1 235 ? 25.354 -22.117 13.133 1.00 28.37 235 VAL C C 1
ATOM 7215 O O . VAL C 1 235 ? 24.658 -22.892 13.783 1.00 26.18 235 VAL C O 1
ATOM 7219 N N . ALA C 1 236 ? 24.880 -21.350 12.146 1.00 28.67 236 ALA C N 1
ATOM 7220 C CA . ALA C 1 236 ? 23.537 -21.513 11.615 1.00 29.55 236 ALA C CA 1
ATOM 7221 C C . ALA C 1 236 ? 23.543 -21.181 10.126 1.00 30.36 236 ALA C C 1
ATOM 7222 O O . ALA C 1 236 ? 23.930 -20.083 9.732 1.00 29.88 236 ALA C O 1
ATOM 7224 N N . VAL C 1 237 ? 23.110 -22.148 9.311 1.00 30.46 237 VAL C N 1
ATOM 7225 C CA . VAL C 1 237 ? 23.512 -22.217 7.917 1.00 30.20 237 VAL C CA 1
ATOM 7226 C C . VAL C 1 237 ? 22.279 -22.508 7.066 1.00 31.75 237 VAL C C 1
ATOM 7227 O O . VAL C 1 237 ? 21.500 -23.408 7.374 1.00 32.59 237 VAL C O 1
ATOM 7231 N N . ASP C 1 238 ? 22.117 -21.726 5.994 1.00 33.70 238 ASP C N 1
ATOM 7232 C CA . ASP C 1 238 ? 20.980 -21.855 5.099 1.00 34.73 238 ASP C CA 1
ATOM 7233 C C . ASP C 1 238 ? 21.385 -21.333 3.723 1.00 33.35 238 ASP C C 1
ATOM 7234 O O . ASP C 1 238 ? 22.224 -20.440 3.620 1.00 29.64 238 ASP C O 1
ATOM 7239 N N . PRO C 1 239 ? 20.811 -21.880 2.627 1.00 33.18 239 PRO C N 1
ATOM 7240 C CA . PRO C 1 239 ? 20.926 -21.265 1.304 1.00 34.29 239 PRO C CA 1
ATOM 7241 C C . PRO C 1 239 ? 20.651 -19.762 1.313 1.00 37.16 239 PRO C C 1
ATOM 7242 O O . PRO C 1 239 ? 21.389 -18.989 0.705 1.00 35.30 239 PRO C O 1
ATOM 7246 N N . ASP C 1 240 ? 19.580 -19.363 2.009 1.00 39.27 240 ASP C N 1
ATOM 7247 C CA . ASP C 1 240 ? 19.185 -17.967 2.092 1.00 42.05 240 ASP C CA 1
ATOM 7248 C C . ASP C 1 240 ? 19.698 -17.377 3.404 1.00 42.89 240 ASP C C 1
ATOM 7249 O O . ASP C 1 240 ? 19.260 -17.777 4.480 1.00 47.70 240 ASP C O 1
ATOM 7254 N N . ARG C 1 241 ? 20.622 -16.416 3.296 1.00 40.26 241 ARG C N 1
ATOM 7255 C CA . ARG C 1 241 ? 21.358 -15.924 4.449 1.00 40.90 241 ARG C CA 1
ATOM 7256 C C . ARG C 1 241 ? 20.505 -14.909 5.207 1.00 42.60 241 ARG C C 1
ATOM 7257 O O . ARG C 1 241 ? 20.711 -14.687 6.398 1.00 41.39 241 ARG C O 1
ATOM 7265 N N . GLU C 1 242 ? 19.548 -14.295 4.504 1.00 44.99 242 GLU C N 1
ATOM 7266 C CA . GLU C 1 242 ? 18.636 -13.342 5.114 1.00 44.75 242 GLU C CA 1
ATOM 7267 C C . GLU C 1 242 ? 17.669 -14.086 6.030 1.00 42.78 242 GLU C C 1
ATOM 7268 O O . GLU C 1 242 ? 17.296 -13.581 7.086 1.00 37.50 242 GLU C O 1
ATOM 7274 N N . ARG C 1 243 ? 17.274 -15.292 5.608 1.00 43.54 243 ARG C N 1
ATOM 7275 C CA . ARG C 1 243 ? 16.353 -16.115 6.373 1.00 45.17 243 ARG C CA 1
ATOM 7276 C C . ARG C 1 243 ? 16.989 -16.468 7.715 1.00 45.64 243 ARG C C 1
ATOM 7277 O O . ARG C 1 243 ? 16.390 -16.244 8.765 1.00 47.35 243 ARG C O 1
ATOM 7285 N N . VAL C 1 244 ? 18.207 -17.019 7.666 1.00 43.26 244 VAL C N 1
ATOM 7286 C CA . VAL C 1 244 ? 18.817 -17.644 8.829 1.00 40.82 244 VAL C CA 1
ATOM 7287 C C . VAL C 1 244 ? 19.318 -16.555 9.774 1.00 40.44 244 VAL C C 1
ATOM 7288 O O . VAL C 1 244 ? 19.293 -16.728 10.991 1.00 42.74 244 VAL C O 1
ATOM 7292 N N . ARG C 1 245 ? 19.766 -15.431 9.203 1.00 39.38 245 ARG C N 1
ATOM 7293 C CA . ARG C 1 245 ? 20.140 -14.267 9.988 1.00 40.52 245 ARG C CA 1
ATOM 7294 C C . ARG C 1 245 ? 18.942 -13.812 10.817 1.00 38.80 245 ARG C C 1
ATOM 7295 O O . ARG C 1 245 ? 19.084 -13.472 11.989 1.00 38.61 245 ARG C O 1
ATOM 7303 N N . GLU C 1 246 ? 17.762 -13.816 10.189 1.00 39.95 246 GLU C N 1
ATOM 7304 C CA . GLU C 1 246 ? 16.553 -13.303 10.810 1.00 41.24 246 GLU C CA 1
ATOM 7305 C C . GLU C 1 246 ? 16.225 -14.138 12.046 1.00 37.68 246 GLU C C 1
ATOM 7306 O O . GLU C 1 246 ? 16.005 -13.589 13.123 1.00 35.09 246 GLU C O 1
ATOM 7312 N N . GLU C 1 247 ? 16.197 -15.466 11.878 1.00 36.69 247 GLU C N 1
ATOM 7313 C CA . GLU C 1 247 ? 15.711 -16.358 12.919 1.00 38.49 247 GLU C CA 1
ATOM 7314 C C . GLU C 1 247 ? 16.799 -16.555 13.973 1.00 35.79 247 GLU C C 1
ATOM 7315 O O . GLU C 1 247 ? 16.527 -17.051 15.064 1.00 36.66 247 GLU C O 1
ATOM 7321 N N . CYS C 1 248 ? 18.030 -16.155 13.637 1.00 34.20 248 CYS C N 1
ATOM 7322 C CA . CYS C 1 248 ? 19.127 -16.171 14.590 1.00 33.06 248 CYS C CA 1
ATOM 7323 C C . CYS C 1 248 ? 19.106 -14.898 15.433 1.00 31.08 248 CYS C C 1
ATOM 7324 O O . CYS C 1 248 ? 19.394 -14.938 16.627 1.00 30.19 248 CYS C O 1
ATOM 7327 N N . ARG C 1 249 ? 18.767 -13.771 14.799 1.00 31.59 249 ARG C N 1
ATOM 7328 C CA . ARG C 1 249 ? 18.655 -12.505 15.504 1.00 33.44 249 ARG C CA 1
ATOM 7329 C C . ARG C 1 249 ? 17.533 -12.600 16.534 1.00 34.25 249 ARG C C 1
ATOM 7330 O O . ARG C 1 249 ? 17.669 -12.106 17.650 1.00 32.80 249 ARG C O 1
ATOM 7338 N N . HIS C 1 250 ? 16.427 -13.241 16.141 1.00 37.30 250 HIS C N 1
ATOM 7339 C CA . HIS C 1 250 ? 15.298 -13.443 17.033 1.00 41.10 250 HIS C CA 1
ATOM 7340 C C . HIS C 1 250 ? 15.767 -14.144 18.306 1.00 40.04 250 HIS C C 1
ATOM 7341 O O . HIS C 1 250 ? 15.430 -13.723 19.411 1.00 38.19 250 HIS C O 1
ATOM 7348 N N . TYR C 1 251 ? 16.551 -15.213 18.128 1.00 38.09 251 TYR C N 1
ATOM 7349 C CA . TYR C 1 251 ? 17.015 -16.032 19.236 1.00 35.22 251 TYR C CA 1
ATOM 7350 C C . TYR C 1 251 ? 17.969 -15.224 20.113 1.00 32.55 251 TYR C C 1
ATOM 7351 O O . TYR C 1 251 ? 17.905 -15.297 21.338 1.00 30.14 251 TYR C O 1
ATOM 7360 N N . LEU C 1 252 ? 18.851 -14.457 19.464 1.00 31.53 252 LEU C N 1
ATOM 7361 C CA . LEU C 1 252 ? 19.910 -13.738 20.153 1.00 32.47 252 LEU C CA 1
ATOM 7362 C C . LEU C 1 252 ? 19.321 -12.538 20.890 1.00 32.65 252 LEU C C 1
ATOM 7363 O O . LEU C 1 252 ? 19.830 -12.135 21.933 1.00 31.01 252 LEU C O 1
ATOM 7368 N N . ASN C 1 253 ? 18.247 -11.970 20.329 1.00 33.85 253 ASN C N 1
ATOM 7369 C CA . ASN C 1 253 ? 17.525 -10.885 20.973 1.00 33.77 253 ASN C CA 1
ATOM 7370 C C . ASN C 1 253 ? 17.020 -11.361 22.333 1.00 34.86 253 ASN C C 1
ATOM 7371 O O . ASN C 1 253 ? 17.195 -10.675 23.338 1.00 31.64 253 ASN C O 1
ATOM 7376 N N . TRP C 1 254 ? 16.398 -12.546 22.350 1.00 36.91 254 TRP C N 1
ATOM 7377 C CA . TRP C 1 254 ? 15.913 -13.136 23.586 1.00 34.48 254 TRP C CA 1
ATOM 7378 C C . TRP C 1 254 ? 17.085 -13.381 24.534 1.00 33.47 254 TRP C C 1
ATOM 7379 O O . TRP C 1 254 ? 16.989 -13.106 25.728 1.00 31.82 254 TRP C O 1
ATOM 7390 N N . PHE C 1 255 ? 18.186 -13.909 23.990 1.00 32.48 255 PHE C N 1
ATOM 7391 C CA . PHE C 1 255 ? 19.290 -14.378 24.810 1.00 36.73 255 PHE C CA 1
ATOM 7392 C C . PHE C 1 255 ? 19.855 -13.214 25.621 1.00 34.70 255 PHE C C 1
ATOM 7393 O O . PHE C 1 255 ? 20.139 -13.361 26.808 1.00 31.43 255 PHE C O 1
ATOM 7401 N N . GLU C 1 256 ? 20.012 -12.061 24.962 1.00 34.41 256 GLU C N 1
ATOM 7402 C CA . GLU C 1 256 ? 20.522 -10.864 25.611 1.00 35.74 256 GLU C CA 1
ATOM 7403 C C . GLU C 1 256 ? 19.511 -10.375 26.645 1.00 36.88 256 GLU C C 1
ATOM 7404 O O . GLU C 1 256 ? 19.886 -9.782 27.655 1.00 33.32 256 GLU C O 1
ATOM 7410 N N . ASP C 1 257 ? 18.226 -10.634 26.377 1.00 38.72 257 ASP C N 1
ATOM 7411 C CA . ASP C 1 257 ? 17.165 -10.381 27.337 1.00 36.01 257 ASP C CA 1
ATOM 7412 C C . ASP C 1 257 ? 17.335 -11.311 28.536 1.00 34.45 257 ASP C C 1
ATOM 7413 O O . ASP C 1 257 ? 17.095 -10.913 29.674 1.00 34.16 257 ASP C O 1
ATOM 7418 N N . ALA C 1 258 ? 17.755 -12.552 28.266 1.00 35.03 258 ALA C N 1
ATOM 7419 C CA . ALA C 1 258 ? 17.974 -13.540 29.310 1.00 32.71 258 ALA C CA 1
ATOM 7420 C C . ALA C 1 258 ? 19.177 -13.143 30.164 1.00 31.17 258 ALA C C 1
ATOM 7421 O O . ALA C 1 258 ? 19.245 -13.493 31.340 1.00 27.30 258 ALA C O 1
ATOM 7423 N N . VAL C 1 259 ? 20.121 -12.415 29.555 1.00 34.23 259 VAL C N 1
ATOM 7424 C CA . VAL C 1 259 ? 21.300 -11.927 30.252 1.00 35.21 259 VAL C CA 1
ATOM 7425 C C . VAL C 1 259 ? 20.885 -10.833 31.234 1.00 38.75 259 VAL C C 1
ATOM 7426 O O . VAL C 1 259 ? 21.461 -10.712 32.313 1.00 37.07 259 VAL C O 1
ATOM 7430 N N . GLU C 1 260 ? 19.886 -10.037 30.839 1.00 43.57 260 GLU C N 1
ATOM 7431 C CA . GLU C 1 260 ? 19.388 -8.952 31.669 1.00 45.67 260 GLU C CA 1
ATOM 7432 C C . GLU C 1 260 ? 18.642 -9.531 32.869 1.00 42.85 260 GLU C C 1
ATOM 7433 O O . GLU C 1 260 ? 18.802 -9.054 33.990 1.00 41.07 260 GLU C O 1
ATOM 7439 N N . LYS C 1 261 ? 17.827 -10.560 32.615 1.00 41.40 261 LYS C N 1
ATOM 7440 C CA . LYS C 1 261 ? 17.035 -11.196 33.656 1.00 41.44 261 LYS C CA 1
ATOM 7441 C C . LYS C 1 261 ? 17.966 -11.854 34.672 1.00 42.58 261 LYS C C 1
ATOM 7442 O O . LYS C 1 261 ? 17.735 -11.767 35.876 1.00 46.42 261 LYS C O 1
ATOM 7445 N N . ALA C 1 262 ? 19.019 -12.508 34.168 1.00 42.96 262 ALA C N 1
ATOM 7446 C CA . ALA C 1 262 ? 19.942 -13.257 35.006 1.00 44.31 262 ALA C CA 1
ATOM 7447 C C . ALA C 1 262 ? 20.669 -12.309 35.954 1.00 43.72 262 ALA C C 1
ATOM 7448 O O . ALA C 1 262 ? 21.146 -12.718 37.010 1.00 43.20 262 ALA C O 1
ATOM 7450 N N . GLN C 1 263 ? 20.749 -11.035 35.559 1.00 45.64 263 GLN C N 1
ATOM 7451 C CA . GLN C 1 263 ? 21.563 -10.062 36.265 1.00 47.61 263 GLN C CA 1
ATOM 7452 C C . GLN C 1 263 ? 20.718 -9.384 37.342 1.00 46.00 263 GLN C C 1
ATOM 7453 O O . GLN C 1 263 ? 21.243 -8.643 38.170 1.00 44.51 263 GLN C O 1
ATOM 7459 N N . ASN C 1 264 ? 19.407 -9.657 37.326 1.00 43.97 264 ASN C N 1
ATOM 7460 C CA . ASN C 1 264 ? 18.440 -8.831 38.032 1.00 43.09 264 ASN C CA 1
ATOM 7461 C C . ASN C 1 264 ? 17.414 -9.714 38.741 1.00 40.74 264 ASN C C 1
ATOM 7462 O O . ASN C 1 264 ? 16.381 -9.222 39.189 1.00 37.25 264 ASN C O 1
ATOM 7467 N N . ILE C 1 265 ? 17.704 -11.016 38.840 1.00 43.40 265 ILE C N 1
ATOM 7468 C CA . ILE C 1 265 ? 16.667 -12.014 39.047 1.00 44.09 265 ILE C CA 1
ATOM 7469 C C . ILE C 1 265 ? 16.181 -11.952 40.494 1.00 48.40 265 ILE C C 1
ATOM 7470 O O . ILE C 1 265 ? 14.977 -11.972 40.742 1.00 57.36 265 ILE C O 1
ATOM 7475 N N . ILE C 1 266 ? 17.121 -11.881 41.445 1.00 46.99 266 ILE C N 1
ATOM 7476 C CA . ILE C 1 266 ? 16.790 -12.038 42.853 1.00 49.56 266 ILE C CA 1
ATOM 7477 C C . ILE C 1 266 ? 16.001 -10.818 43.322 1.00 49.69 266 ILE C C 1
ATOM 7478 O O . ILE C 1 266 ? 15.341 -10.864 44.358 1.00 46.28 266 ILE C O 1
ATOM 7483 N N . ASP C 1 267 ? 16.074 -9.733 42.544 1.00 53.18 267 ASP C N 1
ATOM 7484 C CA . ASP C 1 267 ? 15.350 -8.512 42.854 1.00 55.28 267 ASP C CA 1
ATOM 7485 C C . ASP C 1 267 ? 13.917 -8.628 42.338 1.00 55.13 267 ASP C C 1
ATOM 7486 O O . ASP C 1 267 ? 12.996 -8.063 42.926 1.00 57.64 267 ASP C O 1
ATOM 7491 N N . ILE C 1 268 ? 13.741 -9.366 41.236 1.00 52.85 268 ILE C N 1
ATOM 7492 C CA . ILE C 1 268 ? 12.435 -9.543 40.621 1.00 50.72 268 ILE C CA 1
ATOM 7493 C C . ILE C 1 268 ? 11.566 -10.408 41.531 1.00 49.68 268 ILE C C 1
ATOM 7494 O O . ILE C 1 268 ? 10.348 -10.251 41.563 1.00 47.77 268 ILE C O 1
ATOM 7499 N N . VAL C 1 269 ? 12.210 -11.323 42.264 1.00 49.73 269 VAL C N 1
ATOM 7500 C CA . VAL C 1 269 ? 11.507 -12.273 43.110 1.00 48.46 269 VAL C CA 1
ATOM 7501 C C . VAL C 1 269 ? 11.235 -11.627 44.467 1.00 49.63 269 VAL C C 1
ATOM 7502 O O . VAL C 1 269 ? 10.198 -11.877 45.078 1.00 51.67 269 VAL C O 1
ATOM 7506 N N . ARG C 1 270 ? 12.177 -10.797 44.930 1.00 48.49 270 ARG C N 1
ATOM 7507 C CA . ARG C 1 270 ? 12.003 -10.041 46.160 1.00 50.79 270 ARG C CA 1
ATOM 7508 C C . ARG C 1 270 ? 10.744 -9.183 46.061 1.00 52.20 270 ARG C C 1
ATOM 7509 O O . ARG C 1 270 ? 9.945 -9.138 46.995 1.00 46.51 270 ARG C O 1
ATOM 7517 N N . GLU C 1 271 ? 10.585 -8.502 44.920 1.00 53.64 271 GLU C N 1
ATOM 7518 C CA . GLU C 1 271 ? 9.572 -7.471 44.767 1.00 53.74 271 GLU C CA 1
ATOM 7519 C C . GLU C 1 271 ? 8.218 -8.123 44.495 1.00 56.15 271 GLU C C 1
ATOM 7520 O O . GLU C 1 271 ? 7.222 -7.776 45.126 1.00 59.26 271 GLU C O 1
ATOM 7522 N N . HIS C 1 272 ? 8.197 -9.068 43.548 1.00 55.82 272 HIS C N 1
ATOM 7523 C CA . HIS C 1 272 ? 6.961 -9.490 42.909 1.00 57.24 272 HIS C CA 1
ATOM 7524 C C . HIS C 1 272 ? 6.586 -10.899 43.363 1.00 58.03 272 HIS C C 1
ATOM 7525 O O . HIS C 1 272 ? 5.502 -11.386 43.049 1.00 57.41 272 HIS C O 1
ATOM 7532 N N . GLY C 1 273 ? 7.496 -11.545 44.101 1.00 60.09 273 GLY C N 1
ATOM 7533 C CA . GLY C 1 273 ? 7.226 -12.845 44.693 1.00 60.89 273 GLY C CA 1
ATOM 7534 C C . GLY C 1 273 ? 7.618 -13.990 43.761 1.00 62.18 273 GLY C C 1
ATOM 7535 O O . GLY C 1 273 ? 8.156 -15.001 44.207 1.00 62.20 273 GLY C O 1
ATOM 7536 N N . VAL C 1 274 ? 7.336 -13.815 42.465 1.00 65.54 274 VAL C N 1
ATOM 7537 C CA . VAL C 1 274 ? 7.658 -14.813 41.459 1.00 64.12 274 VAL C CA 1
ATOM 7538 C C . VAL C 1 274 ? 8.453 -14.141 40.341 1.00 64.04 274 VAL C C 1
ATOM 7539 O O . VAL C 1 274 ? 8.672 -12.931 40.368 1.00 57.87 274 VAL C O 1
ATOM 7543 N N . GLU C 1 275 ? 8.881 -14.947 39.363 1.00 64.37 275 GLU C N 1
ATOM 7544 C CA . GLU C 1 275 ? 9.717 -14.474 38.272 1.00 66.25 275 GLU C CA 1
ATOM 7545 C C . GLU C 1 275 ? 8.830 -13.962 37.139 1.00 63.34 275 GLU C C 1
ATOM 7546 O O . GLU C 1 275 ? 9.039 -12.862 36.632 1.00 61.30 275 GLU C O 1
ATOM 7552 N N . CYS C 1 276 ? 7.840 -14.775 36.751 1.00 60.51 276 CYS C N 1
ATOM 7553 C CA . CYS C 1 276 ? 6.847 -14.372 35.768 1.00 58.92 276 CYS C CA 1
ATOM 7554 C C . CYS C 1 276 ? 5.601 -13.850 36.477 1.00 58.50 276 CYS C C 1
ATOM 7555 O O . CYS C 1 276 ? 4.687 -14.614 36.779 1.00 65.33 276 CYS C O 1
ATOM 7558 N N . TYR C 1 277 ? 5.578 -12.537 36.730 1.00 54.50 277 TYR C N 1
ATOM 7559 C CA . TYR C 1 277 ? 4.544 -11.927 37.550 1.00 52.93 277 TYR C CA 1
ATOM 7560 C C . TYR C 1 277 ? 3.528 -11.230 36.648 1.00 51.59 277 TYR C C 1
ATOM 7561 O O . TYR C 1 277 ? 3.528 -11.431 35.435 1.00 49.27 277 TYR C O 1
ATOM 7570 N N . ASP C 1 278 ? 2.662 -10.415 37.261 1.00 49.93 278 ASP C N 1
ATOM 7571 C CA . ASP C 1 278 ? 1.486 -9.876 36.596 1.00 53.58 278 ASP C CA 1
ATOM 7572 C C . ASP C 1 278 ? 1.908 -9.174 35.306 1.00 50.71 278 ASP C C 1
ATOM 7573 O O . ASP C 1 278 ? 2.665 -8.206 35.340 1.00 49.68 278 ASP C O 1
ATOM 7578 N N . TRP C 1 279 ? 1.400 -9.675 34.173 1.00 47.40 279 TRP C N 1
ATOM 7579 C CA . TRP C 1 279 ? 1.711 -9.121 32.865 1.00 45.23 279 TRP C CA 1
ATOM 7580 C C . TRP C 1 279 ? 1.375 -7.632 32.838 1.00 44.21 279 TRP C C 1
ATOM 7581 O O . TRP C 1 279 ? 2.105 -6.838 32.247 1.00 43.03 279 TRP C O 1
ATOM 7592 N N . HIS C 1 280 ? 0.262 -7.270 33.485 1.00 43.32 280 HIS C N 1
ATOM 7593 C CA . HIS C 1 280 ? -0.198 -5.892 33.544 1.00 44.03 280 HIS C CA 1
ATOM 7594 C C . HIS C 1 280 ? 0.966 -4.965 33.891 1.00 43.30 280 HIS C C 1
ATOM 7595 O O . HIS C 1 280 ? 1.099 -3.887 33.314 1.00 38.69 280 HIS C O 1
ATOM 7602 N N . LEU C 1 281 ? 1.803 -5.398 34.841 1.00 47.01 281 LEU C N 1
ATOM 7603 C CA . LEU C 1 281 ? 2.969 -4.634 35.256 1.00 47.57 281 LEU C CA 1
ATOM 7604 C C . LEU C 1 281 ? 4.145 -4.960 34.340 1.00 47.04 281 LEU C C 1
ATOM 7605 O O . LEU C 1 281 ? 4.841 -4.061 33.872 1.00 46.01 281 LEU C O 1
ATOM 7610 N N . ARG C 1 282 ? 4.348 -6.260 34.093 1.00 44.53 282 ARG C N 1
ATOM 7611 C CA . ARG C 1 282 ? 5.600 -6.762 33.552 1.00 42.77 282 ARG C CA 1
ATOM 7612 C C . ARG C 1 282 ? 5.729 -6.352 32.087 1.00 43.37 282 ARG C C 1
ATOM 7613 O O . ARG C 1 282 ? 6.838 -6.223 31.572 1.00 44.96 282 ARG C O 1
ATOM 7621 N N . LYS C 1 283 ? 4.585 -6.149 31.425 1.00 42.55 283 LYS C N 1
ATOM 7622 C CA . LYS C 1 283 ? 4.558 -5.844 30.004 1.00 43.26 283 LYS C CA 1
ATOM 7623 C C . LYS C 1 283 ? 5.401 -4.601 29.730 1.00 41.68 283 LYS C C 1
ATOM 7624 O O . LYS C 1 283 ? 6.026 -4.493 28.677 1.00 37.55 283 LYS C O 1
ATOM 7630 N N . TRP C 1 284 ? 5.409 -3.670 30.690 1.00 43.89 284 TRP C N 1
ATOM 7631 C CA . TRP C 1 284 ? 6.021 -2.365 30.498 1.00 46.77 284 TRP C CA 1
ATOM 7632 C C . TRP C 1 284 ? 7.483 -2.400 30.935 1.00 50.32 284 TRP C C 1
ATOM 7633 O O . TRP C 1 284 ? 8.335 -1.772 30.311 1.00 50.79 284 TRP C O 1
ATOM 7644 N N . ARG C 1 285 ? 7.756 -3.135 32.018 1.00 54.14 285 ARG C N 1
ATOM 7645 C CA . ARG C 1 285 ? 9.099 -3.224 32.567 1.00 55.38 285 ARG C CA 1
ATOM 7646 C C . ARG C 1 285 ? 10.018 -3.889 31.546 1.00 54.93 285 ARG C C 1
ATOM 7647 O O . ARG C 1 285 ? 11.188 -3.530 31.433 1.00 56.57 285 ARG C O 1
ATOM 7655 N N . GLU C 1 286 ? 9.469 -4.859 30.805 1.00 54.68 286 GLU C N 1
ATOM 7656 C CA . GLU C 1 286 ? 10.246 -5.645 29.862 1.00 55.01 286 GLU C CA 1
ATOM 7657 C C . GLU C 1 286 ? 10.476 -4.832 28.590 1.00 55.42 286 GLU C C 1
ATOM 7658 O O . GLU C 1 286 ? 11.558 -4.878 28.010 1.00 59.41 286 GLU C O 1
ATOM 7664 N N . ALA C 1 287 ? 9.445 -4.092 28.168 1.00 57.69 287 ALA C N 1
ATOM 7665 C CA . ALA C 1 287 ? 9.531 -3.258 26.980 1.00 59.20 287 ALA C CA 1
ATOM 7666 C C . ALA C 1 287 ? 10.586 -2.175 27.187 1.00 61.60 287 ALA C C 1
ATOM 7667 O O . ALA C 1 287 ? 11.399 -1.919 26.301 1.00 57.46 287 ALA C O 1
ATOM 7669 N N . VAL C 1 288 ? 10.559 -1.548 28.369 1.00 64.62 288 VAL C N 1
ATOM 7670 C CA . VAL C 1 288 ? 11.413 -0.409 28.664 1.00 67.67 288 VAL C CA 1
ATOM 7671 C C . VAL C 1 288 ? 12.837 -0.908 28.897 1.00 71.06 288 VAL C C 1
ATOM 7672 O O . VAL C 1 288 ? 13.799 -0.265 28.478 1.00 67.55 288 VAL C O 1
ATOM 7676 N N . ILE C 1 289 ? 12.955 -2.058 29.571 1.00 77.98 289 ILE C N 1
ATOM 7677 C CA . ILE C 1 289 ? 14.238 -2.717 29.751 1.00 79.67 289 ILE C CA 1
ATOM 7678 C C . ILE C 1 289 ? 14.787 -3.104 28.378 1.00 87.25 289 ILE C C 1
ATOM 7679 O O . ILE C 1 289 ? 15.765 -2.517 27.908 1.00 93.61 289 ILE C O 1
ATOM 7681 N N . LYS C 1 290 ? 14.140 -4.094 27.743 1.00 91.96 290 LYS C N 1
ATOM 7682 C CA . LYS C 1 290 ? 14.694 -4.756 26.571 1.00 90.37 290 LYS C CA 1
ATOM 7683 C C . LYS C 1 290 ? 13.741 -4.557 25.385 1.00 90.06 290 LYS C C 1
ATOM 7684 O O . LYS C 1 290 ? 13.325 -5.525 24.740 1.00 73.85 290 LYS C O 1
ATOM 7686 N N . GLY C 1 291 ? 13.397 -3.288 25.120 1.00 99.57 291 GLY C N 1
ATOM 7687 C CA . GLY C 1 291 ? 13.367 -2.765 23.760 1.00 97.10 291 GLY C CA 1
ATOM 7688 C C . GLY C 1 291 ? 14.629 -1.964 23.448 1.00 101.08 291 GLY C C 1
ATOM 7689 O O . GLY C 1 291 ? 15.315 -2.230 22.460 1.00 104.37 291 GLY C O 1
ATOM 7690 N N . ASP C 1 292 ? 14.920 -0.982 24.310 1.00 101.41 292 ASP C N 1
ATOM 7691 C CA . ASP C 1 292 ? 16.288 -0.579 24.594 1.00 107.06 292 ASP C CA 1
ATOM 7692 C C . ASP C 1 292 ? 16.926 -0.026 23.323 1.00 114.04 292 ASP C C 1
ATOM 7693 O O . ASP C 1 292 ? 16.260 0.630 22.524 1.00 115.22 292 ASP C O 1
ATOM 7695 N N . THR C 1 293 ? 18.224 -0.300 23.152 1.00 111.95 293 THR C N 1
ATOM 7696 C CA . THR C 1 293 ? 19.019 0.334 22.112 1.00 106.98 293 THR C CA 1
ATOM 7697 C C . THR C 1 293 ? 20.344 -0.408 21.957 1.00 100.00 293 THR C C 1
ATOM 7698 O O . THR C 1 293 ? 20.761 -0.716 20.841 1.00 99.94 293 THR C O 1
ATOM 7702 N N . ALA C 1 294 ? 20.998 -0.688 23.090 1.00 92.10 294 ALA C N 1
ATOM 7703 C CA . ALA C 1 294 ? 22.368 -1.172 23.094 1.00 85.56 294 ALA C CA 1
ATOM 7704 C C . ALA C 1 294 ? 22.390 -2.670 22.797 1.00 81.46 294 ALA C C 1
ATOM 7705 O O . ALA C 1 294 ? 23.378 -3.190 22.283 1.00 73.74 294 ALA C O 1
ATOM 7707 N N . ILE C 1 295 ? 21.287 -3.350 23.129 1.00 79.44 295 ILE C N 1
ATOM 7708 C CA . ILE C 1 295 ? 21.176 -4.787 22.937 1.00 77.11 295 ILE C CA 1
ATOM 7709 C C . ILE C 1 295 ? 21.175 -5.086 21.440 1.00 72.32 295 ILE C C 1
ATOM 7710 O O . ILE C 1 295 ? 21.749 -6.081 21.002 1.00 75.59 295 ILE C O 1
ATOM 7715 N N . SER C 1 296 ? 20.522 -4.209 20.668 1.00 65.83 296 SER C N 1
ATOM 7716 C CA . SER C 1 296 ? 20.478 -4.325 19.219 1.00 59.38 296 SER C CA 1
ATOM 7717 C C . SER C 1 296 ? 21.895 -4.333 18.650 1.00 56.21 296 SER C C 1
ATOM 7718 O O . SER C 1 296 ? 22.180 -5.048 17.691 1.00 55.29 296 SER C O 1
ATOM 7721 N N . LYS C 1 297 ? 22.774 -3.529 19.257 1.00 51.46 297 LYS C N 1
ATOM 7722 C CA . LYS C 1 297 ? 24.157 -3.418 18.821 1.00 50.59 297 LYS C CA 1
ATOM 7723 C C . LYS C 1 297 ? 24.883 -4.737 19.077 1.00 45.86 297 LYS C C 1
ATOM 7724 O O . LYS C 1 297 ? 25.746 -5.135 18.298 1.00 45.37 297 LYS C O 1
ATOM 7730 N N . VAL C 1 298 ? 24.522 -5.402 20.180 1.00 41.20 298 VAL C N 1
ATOM 7731 C CA . VAL C 1 298 ? 25.219 -6.595 20.631 1.00 36.90 298 VAL C CA 1
ATOM 7732 C C . VAL C 1 298 ? 24.836 -7.765 19.727 1.00 35.28 298 VAL C C 1
ATOM 7733 O O . VAL C 1 298 ? 25.699 -8.521 19.287 1.00 35.04 298 VAL C O 1
ATOM 7737 N N . VAL C 1 299 ? 23.533 -7.900 19.460 1.00 33.86 299 VAL C N 1
ATOM 7738 C CA . VAL C 1 299 ? 23.031 -8.929 18.563 1.00 33.29 299 VAL C CA 1
ATOM 7739 C C . VAL C 1 299 ? 23.735 -8.796 17.215 1.00 33.73 299 VAL C C 1
ATOM 7740 O O . VAL C 1 299 ? 24.292 -9.765 16.703 1.00 29.79 299 VAL C O 1
ATOM 7744 N N . ASP C 1 300 ? 23.700 -7.583 16.653 1.00 35.72 300 ASP C N 1
ATOM 7745 C CA . ASP C 1 300 ? 24.347 -7.298 15.383 1.00 40.72 300 ASP C CA 1
ATOM 7746 C C . ASP C 1 300 ? 25.805 -7.742 15.453 1.00 39.05 300 ASP C C 1
ATOM 7747 O O . ASP C 1 300 ? 26.343 -8.284 14.490 1.00 37.37 300 ASP C O 1
ATOM 7752 N N . ASN C 1 301 ? 26.429 -7.504 16.611 1.00 40.04 301 ASN C N 1
ATOM 7753 C CA . ASN C 1 301 ? 27.831 -7.824 16.817 1.00 40.51 301 ASN C CA 1
ATOM 7754 C C . ASN C 1 301 ? 28.016 -9.340 16.792 1.00 39.47 301 ASN C C 1
ATOM 7755 O O . ASN C 1 301 ? 29.033 -9.836 16.314 1.00 37.87 301 ASN C O 1
ATOM 7760 N N . LEU C 1 302 ? 27.020 -10.065 17.313 1.00 38.93 302 LEU C N 1
ATOM 7761 C CA . LEU C 1 302 ? 27.110 -11.509 17.457 1.00 36.38 302 LEU C CA 1
ATOM 7762 C C . LEU C 1 302 ? 26.938 -12.174 16.094 1.00 34.08 302 LEU C C 1
ATOM 7763 O O . LEU C 1 302 ? 27.623 -13.146 15.785 1.00 31.70 302 LEU C O 1
ATOM 7768 N N . LEU C 1 303 ? 26.014 -11.639 15.288 1.00 34.45 303 LEU C N 1
ATOM 7769 C CA . LEU C 1 303 ? 25.732 -12.179 13.968 1.00 33.28 303 LEU C CA 1
ATOM 7770 C C . LEU C 1 303 ? 26.969 -12.037 13.086 1.00 32.38 303 LEU C C 1
ATOM 7771 O O . LEU C 1 303 ? 27.274 -12.920 12.287 1.00 33.71 303 LEU C O 1
ATOM 7776 N N . ARG C 1 304 ? 27.669 -10.909 13.243 1.00 31.72 304 ARG C N 1
ATOM 7777 C CA . ARG C 1 304 ? 28.799 -10.574 12.393 1.00 32.64 304 ARG C CA 1
ATOM 7778 C C . ARG C 1 304 ? 29.955 -11.531 12.682 1.00 30.46 304 ARG C C 1
ATOM 7779 O O . ARG C 1 304 ? 30.599 -12.025 11.760 1.00 27.38 304 ARG C O 1
ATOM 7787 N N . LEU C 1 305 ? 30.201 -11.782 13.974 1.00 29.12 305 LEU C N 1
ATOM 7788 C CA . LEU C 1 305 ? 31.392 -12.491 14.416 1.00 28.36 305 LEU C CA 1
ATOM 7789 C C . LEU C 1 305 ? 31.232 -13.985 14.152 1.00 28.22 305 LEU C C 1
ATOM 7790 O O . LEU C 1 305 ? 32.220 -14.711 14.060 1.00 28.09 305 LEU C O 1
ATOM 7795 N N . ASN C 1 306 ? 29.977 -14.435 14.049 1.00 28.33 306 ASN C N 1
ATOM 7796 C CA . ASN C 1 306 ? 29.662 -15.852 14.124 1.00 28.06 306 ASN C CA 1
ATOM 7797 C C . ASN C 1 306 ? 29.326 -16.363 12.726 1.00 27.10 306 ASN C C 1
ATOM 7798 O O . ASN C 1 306 ? 29.181 -15.578 11.791 1.00 27.39 306 ASN C O 1
ATOM 7803 N N . ALA C 1 307 ? 29.214 -17.690 12.602 1.00 26.18 307 ALA C N 1
ATOM 7804 C CA . ALA C 1 307 ? 29.092 -18.340 11.309 1.00 25.58 307 ALA C CA 1
ATOM 7805 C C . ALA C 1 307 ? 27.616 -18.501 10.955 1.00 25.71 307 ALA C C 1
ATOM 7806 O O . ALA C 1 307 ? 27.059 -19.591 11.059 1.00 23.73 307 ALA C O 1
ATOM 7808 N N . ILE C 1 308 ? 26.998 -17.394 10.531 1.00 27.57 308 ILE C N 1
ATOM 7809 C CA . ILE C 1 308 ? 25.558 -17.333 10.352 1.00 27.12 308 ILE C CA 1
ATOM 7810 C C . ILE C 1 308 ? 25.261 -16.808 8.950 1.00 27.34 308 ILE C C 1
ATOM 7811 O O . ILE C 1 308 ? 25.447 -15.625 8.672 1.00 27.84 308 ILE C O 1
ATOM 7816 N N . GLY C 1 309 ? 24.803 -17.711 8.076 1.00 27.74 309 GLY C N 1
ATOM 7817 C CA . GLY C 1 309 ? 24.443 -17.359 6.713 1.00 29.27 309 GLY C CA 1
ATOM 7818 C C . GLY C 1 309 ? 24.519 -18.565 5.780 1.00 29.59 309 GLY C C 1
ATOM 7819 O O . GLY C 1 309 ? 24.133 -19.670 6.153 1.00 28.93 309 GLY C O 1
ATOM 7820 N N . THR C 1 310 ? 25.023 -18.335 4.563 1.00 30.84 310 THR C N 1
ATOM 7821 C CA . THR C 1 310 ? 25.236 -19.404 3.603 1.00 31.29 310 THR C CA 1
ATOM 7822 C C . THR C 1 310 ? 26.427 -20.247 4.050 1.00 32.90 310 THR C C 1
ATOM 7823 O O . THR C 1 310 ? 27.213 -19.822 4.895 1.00 33.36 310 THR C O 1
ATOM 7827 N N . PRO C 1 311 ? 26.584 -21.476 3.506 1.00 32.08 311 PRO C N 1
ATOM 7828 C CA . PRO C 1 311 ? 27.790 -22.273 3.731 1.00 31.67 311 PRO C CA 1
ATOM 7829 C C . PRO C 1 311 ? 29.078 -21.483 3.517 1.00 31.05 311 PRO C C 1
ATOM 7830 O O . PRO C 1 311 ? 30.033 -21.630 4.278 1.00 28.51 311 PRO C O 1
ATOM 7834 N N . GLU C 1 312 ? 29.090 -20.644 2.474 1.00 31.60 312 GLU C N 1
ATOM 7835 C CA . GLU C 1 312 ? 30.295 -19.939 2.068 1.00 33.42 312 GLU C CA 1
ATOM 7836 C C . GLU C 1 312 ? 30.679 -18.924 3.141 1.00 31.47 312 GLU C C 1
ATOM 7837 O O . GLU C 1 312 ? 31.856 -18.767 3.456 1.00 28.33 312 GLU C O 1
ATOM 7843 N N . ASP C 1 313 ? 29.670 -18.239 3.694 1.00 32.10 313 ASP C N 1
ATOM 7844 C CA . ASP C 1 313 ? 29.880 -17.283 4.769 1.00 31.91 313 ASP C CA 1
ATOM 7845 C C . ASP C 1 313 ? 30.462 -18.004 5.982 1.00 30.63 313 ASP C C 1
ATOM 7846 O O . ASP C 1 313 ? 31.369 -17.495 6.638 1.00 28.48 313 ASP C O 1
ATOM 7851 N N . ALA C 1 314 ? 29.922 -19.193 6.272 1.00 30.68 314 ALA C N 1
ATOM 7852 C CA . ALA C 1 314 ? 30.323 -19.962 7.439 1.00 32.14 314 ALA C CA 1
ATOM 7853 C C . ALA C 1 314 ? 31.785 -20.380 7.308 1.00 31.54 314 ALA C C 1
ATOM 7854 O O . ALA C 1 314 ? 32.532 -20.342 8.284 1.00 28.50 314 ALA C O 1
ATOM 7856 N N . ILE C 1 315 ? 32.179 -20.781 6.094 1.00 32.15 315 ILE C N 1
ATOM 7857 C CA . ILE C 1 315 ? 33.545 -21.198 5.821 1.00 32.22 315 ILE C CA 1
ATOM 7858 C C . ILE C 1 315 ? 34.485 -20.023 6.079 1.00 32.60 315 ILE C C 1
ATOM 7859 O O . ILE C 1 315 ? 35.490 -20.167 6.771 1.00 32.05 315 ILE C O 1
ATOM 7864 N N . GLU C 1 316 ? 34.143 -18.863 5.506 1.00 32.53 316 GLU C N 1
ATOM 7865 C CA . GLU C 1 316 ? 35.024 -17.708 5.509 1.00 31.12 316 GLU C CA 1
ATOM 7866 C C . GLU C 1 316 ? 35.278 -17.262 6.946 1.00 29.25 316 GLU C C 1
ATOM 7867 O O . GLU C 1 316 ? 36.415 -16.985 7.320 1.00 30.03 316 GLU C O 1
ATOM 7873 N N . THR C 1 317 ? 34.202 -17.196 7.739 1.00 27.97 317 THR C N 1
ATOM 7874 C CA . THR C 1 317 ? 34.272 -16.699 9.104 1.00 27.20 317 THR C CA 1
ATOM 7875 C C . THR C 1 317 ? 35.042 -17.693 9.970 1.00 25.96 317 THR C C 1
ATOM 7876 O O . THR C 1 317 ? 35.968 -17.313 10.684 1.00 24.85 317 THR C O 1
ATOM 7880 N N . ILE C 1 318 ? 34.644 -18.967 9.900 1.00 25.97 318 ILE C N 1
ATOM 7881 C CA . ILE C 1 318 ? 35.285 -20.017 10.674 1.00 25.95 318 ILE C CA 1
ATOM 7882 C C . ILE C 1 318 ? 36.769 -20.042 10.328 1.00 25.39 318 ILE C C 1
ATOM 7883 O O . ILE C 1 318 ? 37.618 -20.048 11.217 1.00 27.50 318 ILE C O 1
ATOM 7888 N N . GLN C 1 319 ? 37.062 -20.061 9.024 1.00 24.85 319 GLN C N 1
ATOM 7889 C CA . GLN C 1 319 ? 38.415 -20.269 8.540 1.00 25.32 319 GLN C CA 1
ATOM 7890 C C . GLN C 1 319 ? 39.266 -19.050 8.886 1.00 25.51 319 GLN C C 1
ATOM 7891 O O . GLN C 1 319 ? 40.476 -19.165 9.068 1.00 27.26 319 GLN C O 1
ATOM 7897 N N . HIS C 1 320 ? 38.617 -17.885 8.975 1.00 25.39 320 HIS C N 1
ATOM 7898 C CA . HIS C 1 320 ? 39.303 -16.657 9.340 1.00 25.07 320 HIS C CA 1
ATOM 7899 C C . HIS C 1 320 ? 39.742 -16.726 10.800 1.00 24.44 320 HIS C C 1
ATOM 7900 O O . HIS C 1 320 ? 40.857 -16.335 11.137 1.00 20.97 320 HIS C O 1
ATOM 7907 N N . VAL C 1 321 ? 38.843 -17.224 11.656 1.00 25.77 321 VAL C N 1
ATOM 7908 C CA . VAL C 1 321 ? 39.108 -17.325 13.081 1.00 27.48 321 VAL C CA 1
ATOM 7909 C C . VAL C 1 321 ? 40.258 -18.306 13.293 1.00 26.58 321 VAL C C 1
ATOM 7910 O O . VAL C 1 321 ? 41.082 -18.119 14.186 1.00 26.69 321 VAL C O 1
ATOM 7914 N N . ILE C 1 322 ? 40.303 -19.347 12.455 1.00 26.37 322 ILE C N 1
ATOM 7915 C CA . ILE C 1 322 ? 41.353 -20.349 12.526 1.00 27.64 322 ILE C CA 1
ATOM 7916 C C . ILE C 1 322 ? 42.666 -19.734 12.050 1.00 28.36 322 ILE C C 1
ATOM 7917 O O . ILE C 1 322 ? 43.732 -20.070 12.562 1.00 30.00 322 ILE C O 1
ATOM 7922 N N . ASP C 1 323 ? 42.574 -18.829 11.069 1.00 28.68 323 ASP C N 1
ATOM 7923 C CA . ASP C 1 323 ? 43.743 -18.311 10.377 1.00 28.05 323 ASP C CA 1
ATOM 7924 C C . ASP C 1 323 ? 44.521 -17.379 11.304 1.00 28.00 323 ASP C C 1
ATOM 7925 O O . ASP C 1 323 ? 45.739 -17.267 11.193 1.00 30.23 323 ASP C O 1
ATOM 7930 N N . VAL C 1 324 ? 43.805 -16.705 12.211 1.00 27.79 324 VAL C N 1
ATOM 7931 C CA . VAL C 1 324 ? 44.376 -15.605 12.971 1.00 28.31 324 VAL C CA 1
ATOM 7932 C C . VAL C 1 324 ? 44.764 -16.102 14.362 1.00 30.14 324 VAL C C 1
ATOM 7933 O O . VAL C 1 324 ? 45.548 -15.456 15.054 1.00 31.28 324 VAL C O 1
ATOM 7937 N N . THR C 1 325 ? 44.211 -17.254 14.760 1.00 32.34 325 THR C N 1
ATOM 7938 C CA . THR C 1 325 ? 44.387 -17.772 16.108 1.00 33.42 325 THR C CA 1
ATOM 7939 C C . THR C 1 325 ? 45.209 -19.058 16.069 1.00 33.56 325 THR C C 1
ATOM 7940 O O . THR C 1 325 ? 46.106 -19.254 16.886 1.00 31.97 325 THR C O 1
ATOM 7944 N N . GLY C 1 326 ? 44.873 -19.937 15.119 1.00 32.82 326 GLY C N 1
ATOM 7945 C CA . GLY C 1 326 ? 45.479 -21.255 15.036 1.00 32.07 326 GLY C CA 1
ATOM 7946 C C . GLY C 1 326 ? 44.946 -22.199 16.110 1.00 31.96 326 GLY C C 1
ATOM 7947 O O . GLY C 1 326 ? 45.653 -23.102 16.551 1.00 31.11 326 GLY C O 1
ATOM 7948 N N . VAL C 1 327 ? 43.689 -21.983 16.517 1.00 33.76 327 VAL C N 1
ATOM 7949 C CA . VAL C 1 327 ? 43.020 -22.863 17.462 1.00 33.03 327 VAL C CA 1
ATOM 7950 C C . VAL C 1 327 ? 42.916 -24.256 16.848 1.00 32.83 327 VAL C C 1
ATOM 7951 O O . VAL C 1 327 ? 42.876 -24.401 15.628 1.00 33.11 327 VAL C O 1
ATOM 7955 N N . LYS C 1 328 ? 42.864 -25.272 17.716 1.00 31.90 328 LYS C N 1
ATOM 7956 C CA . LYS C 1 328 ? 42.861 -26.661 17.289 1.00 29.47 328 LYS C CA 1
ATOM 7957 C C . LYS C 1 328 ? 41.451 -27.235 17.413 1.00 27.98 328 LYS C C 1
ATOM 7958 O O . LYS C 1 328 ? 41.146 -28.264 16.815 1.00 28.08 328 LYS C O 1
ATOM 7960 N N . ARG C 1 329 ? 40.596 -26.565 18.193 1.00 27.10 329 ARG C N 1
ATOM 7961 C CA . ARG C 1 329 ? 39.250 -27.053 18.446 1.00 27.67 329 ARG C CA 1
ATOM 7962 C C . ARG C 1 329 ? 38.250 -25.910 18.288 1.00 26.33 329 ARG C C 1
ATOM 7963 O O . ARG C 1 329 ? 38.510 -24.786 18.710 1.00 25.45 329 ARG C O 1
ATOM 7971 N N . VAL C 1 330 ? 37.103 -26.220 17.674 1.00 25.04 330 VAL C N 1
ATOM 7972 C CA . VAL C 1 330 ? 36.017 -25.265 17.527 1.00 25.42 330 VAL C CA 1
ATOM 7973 C C . VAL C 1 330 ? 34.720 -25.934 17.971 1.00 25.64 330 VAL C C 1
ATOM 7974 O O . VAL C 1 330 ? 34.247 -26.867 17.325 1.00 24.67 330 VAL C O 1
ATOM 7978 N N . VAL C 1 331 ? 34.154 -25.440 19.078 1.00 25.92 331 VAL C N 1
ATOM 7979 C CA . VAL C 1 331 ? 32.896 -25.949 19.598 1.00 26.28 331 VAL C CA 1
ATOM 7980 C C . VAL C 1 331 ? 31.760 -25.075 19.072 1.00 26.97 331 VAL C C 1
ATOM 7981 O O . VAL C 1 331 ? 31.762 -23.862 19.268 1.00 25.47 331 VAL C O 1
ATOM 7985 N N . VAL C 1 332 ? 30.791 -25.714 18.405 1.00 27.98 332 VAL C N 1
ATOM 7986 C CA . VAL C 1 332 ? 29.793 -25.004 17.623 1.00 28.89 332 VAL C CA 1
ATOM 7987 C C . VAL C 1 332 ? 28.448 -25.099 18.339 1.00 29.42 332 VAL C C 1
ATOM 7988 O O . VAL C 1 332 ? 28.133 -26.118 18.949 1.00 28.82 332 VAL C O 1
ATOM 7992 N N . GLY C 1 333 ? 27.665 -24.017 18.257 1.00 31.12 333 GLY C N 1
ATOM 7993 C CA . GLY C 1 333 ? 26.299 -24.006 18.755 1.00 30.32 333 GLY C CA 1
ATOM 7994 C C . GLY C 1 333 ? 25.288 -23.836 17.624 1.00 28.44 333 GLY C C 1
ATOM 7995 O O . GLY C 1 333 ? 25.358 -22.872 16.865 1.00 27.19 333 GLY C O 1
ATOM 7996 N N . PHE C 1 334 ? 24.349 -24.785 17.531 1.00 28.19 334 PHE C N 1
ATOM 7997 C CA . PHE C 1 334 ? 23.489 -24.921 16.367 1.00 29.25 334 PHE C CA 1
ATOM 7998 C C . PHE C 1 334 ? 22.092 -24.399 16.694 1.00 30.65 334 PHE C C 1
ATOM 7999 O O . PHE C 1 334 ? 21.241 -24.303 15.812 1.00 30.12 334 PHE C O 1
ATOM 8007 N N . GLU C 1 335 ? 21.870 -24.071 17.971 1.00 33.18 335 GLU C N 1
ATOM 8008 C CA . GLU C 1 335 ? 20.543 -24.124 18.562 1.00 36.34 335 GLU C CA 1
ATOM 8009 C C . GLU C 1 335 ? 19.813 -22.805 18.314 1.00 36.68 335 GLU C C 1
ATOM 8010 O O . GLU C 1 335 ? 18.605 -22.714 18.524 1.00 38.04 335 GLU C O 1
ATOM 8016 N N . ALA C 1 336 ? 20.557 -21.791 17.856 1.00 34.96 336 ALA C N 1
ATOM 8017 C CA . ALA C 1 336 ? 20.028 -20.444 17.722 1.00 32.60 336 ALA C CA 1
ATOM 8018 C C . ALA C 1 336 ? 19.050 -20.382 16.551 1.00 34.02 336 ALA C C 1
ATOM 8019 O O . ALA C 1 336 ? 18.258 -19.446 16.446 1.00 34.16 336 ALA C O 1
ATOM 8021 N N . ILE C 1 337 ? 19.116 -21.389 15.674 1.00 34.12 337 ILE C N 1
ATOM 8022 C CA . ILE C 1 337 ? 18.319 -21.407 14.459 1.00 33.03 337 ILE C CA 1
ATOM 8023 C C . ILE C 1 337 ? 16.899 -21.849 14.805 1.00 32.72 337 ILE C C 1
ATOM 8024 O O . ILE C 1 337 ? 15.944 -21.441 14.148 1.00 33.18 337 ILE C O 1
ATOM 8029 N N . GLY C 1 338 ? 16.775 -22.681 15.846 1.00 32.97 338 GLY C N 1
ATOM 8030 C CA . GLY C 1 338 ? 15.511 -22.866 16.540 1.00 34.04 338 GLY C CA 1
ATOM 8031 C C . GLY C 1 338 ? 15.151 -24.341 16.701 1.00 33.75 338 GLY C C 1
ATOM 8032 O O . GLY C 1 338 ? 15.833 -25.079 17.409 1.00 32.63 338 GLY C O 1
ATOM 8033 N N . ASP C 1 339 ? 14.066 -24.754 16.035 1.00 34.43 339 ASP C N 1
ATOM 8034 C CA . ASP C 1 339 ? 13.435 -26.038 16.294 1.00 35.34 339 ASP C CA 1
ATOM 8035 C C . ASP C 1 339 ? 14.413 -27.159 15.949 1.00 33.19 339 ASP C C 1
ATOM 8036 O O . ASP C 1 339 ? 15.390 -26.936 15.237 1.00 32.94 339 ASP C O 1
ATOM 8038 N N . ARG C 1 340 ? 14.123 -28.364 16.454 1.00 31.88 340 ARG C N 1
ATOM 8039 C CA . ARG C 1 340 ? 14.996 -29.514 16.281 1.00 31.63 340 ARG C CA 1
ATOM 8040 C C . ARG C 1 340 ? 15.139 -29.841 14.797 1.00 30.87 340 ARG C C 1
ATOM 8041 O O . ARG C 1 340 ? 16.211 -30.239 14.347 1.00 26.86 340 ARG C O 1
ATOM 8049 N N . ASP C 1 341 ? 14.044 -29.677 14.045 1.00 33.62 341 ASP C N 1
ATOM 8050 C CA . ASP C 1 341 ? 14.029 -30.018 12.633 1.00 34.78 341 ASP C CA 1
ATOM 8051 C C . ASP C 1 341 ? 14.815 -28.969 11.849 1.00 34.22 341 ASP C C 1
ATOM 8052 O O . ASP C 1 341 ? 15.433 -29.286 10.835 1.00 33.72 341 ASP C O 1
ATOM 8057 N N . ARG C 1 342 ? 14.789 -27.723 12.336 1.00 31.69 342 ARG C N 1
ATOM 8058 C CA . ARG C 1 342 ? 15.569 -26.650 11.742 1.00 31.68 342 ARG C CA 1
ATOM 8059 C C . ARG C 1 342 ? 17.050 -26.873 12.037 1.00 30.90 342 ARG C C 1
ATOM 8060 O O . ARG C 1 342 ? 17.899 -26.649 11.176 1.00 32.76 342 ARG C O 1
ATOM 8068 N N . VAL C 1 343 ? 17.347 -27.310 13.265 1.00 25.99 343 VAL C N 1
ATOM 8069 C CA . VAL C 1 343 ? 18.719 -27.489 13.707 1.00 25.29 343 VAL C CA 1
ATOM 8070 C C . VAL C 1 343 ? 19.355 -28.620 12.902 1.00 25.61 343 VAL C C 1
ATOM 8071 O O . VAL C 1 343 ? 20.504 -28.513 12.478 1.00 24.41 343 VAL C O 1
ATOM 8075 N N . LEU C 1 344 ? 18.592 -29.701 12.696 1.00 26.26 344 LEU C N 1
ATOM 8076 C CA . LEU C 1 344 ? 19.045 -30.832 11.903 1.00 26.50 344 LEU C CA 1
ATOM 8077 C C . LEU C 1 344 ? 19.349 -30.371 10.480 1.00 27.06 344 LEU C C 1
ATOM 8078 O O . LEU C 1 344 ? 20.368 -30.748 9.905 1.00 24.78 344 LEU C O 1
ATOM 8083 N N . GLU C 1 345 ? 18.442 -29.564 9.920 1.00 30.02 345 GLU C N 1
ATOM 8084 C CA . GLU C 1 345 ? 18.633 -28.984 8.602 1.00 32.16 345 GLU C CA 1
ATOM 8085 C C . GLU C 1 345 ? 19.982 -28.272 8.554 1.00 31.07 345 GLU C C 1
ATOM 8086 O O . GLU C 1 345 ? 20.711 -28.387 7.572 1.00 33.38 345 GLU C O 1
ATOM 8092 N N . SER C 1 346 ? 20.296 -27.537 9.627 1.00 28.48 346 SER C N 1
ATOM 8093 C CA . SER C 1 346 ? 21.499 -26.724 9.687 1.00 26.43 346 SER C CA 1
ATOM 8094 C C . SER C 1 346 ? 22.724 -27.614 9.864 1.00 26.90 346 SER C C 1
ATOM 8095 O O . SER C 1 346 ? 23.768 -27.370 9.262 1.00 26.99 346 SER C O 1
ATOM 8098 N N . MET C 1 347 ? 22.582 -28.646 10.702 1.00 27.99 347 MET C N 1
ATOM 8099 C CA . MET C 1 347 ? 23.694 -29.514 11.052 1.00 29.90 347 MET C CA 1
ATOM 8100 C C . MET C 1 347 ? 24.137 -30.298 9.819 1.00 31.49 347 MET C C 1
ATOM 8101 O O . MET C 1 347 ? 25.298 -30.687 9.713 1.00 32.64 347 MET C O 1
ATOM 8106 N N . LYS C 1 348 ? 23.195 -30.520 8.895 1.00 34.45 348 LYS C N 1
ATOM 8107 C CA . LYS C 1 348 ? 23.438 -31.323 7.707 1.00 36.26 348 LYS C CA 1
ATOM 8108 C C . LYS C 1 348 ? 24.227 -30.505 6.688 1.00 37.03 348 LYS C C 1
ATOM 8109 O O . LYS C 1 348 ? 25.179 -31.000 6.088 1.00 37.67 348 LYS C O 1
ATOM 8115 N N . LEU C 1 349 ? 23.807 -29.250 6.501 1.00 37.16 349 LEU C N 1
ATOM 8116 C CA . LEU C 1 349 ? 24.391 -28.378 5.496 1.00 37.43 349 LEU C CA 1
ATOM 8117 C C . LEU C 1 349 ? 25.795 -27.971 5.932 1.00 34.51 349 LEU C C 1
ATOM 8118 O O . LEU C 1 349 ? 26.680 -27.789 5.099 1.00 35.88 349 LEU C O 1
ATOM 8123 N N . PHE C 1 350 ? 25.980 -27.824 7.249 1.00 33.64 350 PHE C N 1
ATOM 8124 C CA . PHE C 1 350 ? 27.303 -27.667 7.828 1.00 32.05 350 PHE C CA 1
ATOM 8125 C C . PHE C 1 350 ? 28.156 -28.885 7.484 1.00 31.40 350 PHE C C 1
ATOM 8126 O O . PHE C 1 350 ? 29.275 -28.748 6.996 1.00 34.93 350 PHE C O 1
ATOM 8134 N N . ASP C 1 351 ? 27.606 -30.075 7.745 1.00 29.36 351 ASP C N 1
ATOM 8135 C CA . ASP C 1 351 ? 28.376 -31.305 7.706 1.00 30.98 351 ASP C CA 1
ATOM 8136 C C . ASP C 1 351 ? 28.892 -31.534 6.287 1.00 32.22 351 ASP C C 1
ATOM 8137 O O . ASP C 1 351 ? 29.953 -32.125 6.097 1.00 30.18 351 ASP C O 1
ATOM 8142 N N . GLU C 1 352 ? 28.124 -31.055 5.301 1.00 33.69 352 GLU C N 1
ATOM 8143 C CA . GLU C 1 352 ? 28.237 -31.531 3.933 1.00 34.69 352 GLU C CA 1
ATOM 8144 C C . GLU C 1 352 ? 28.889 -30.460 3.061 1.00 33.71 352 GLU C C 1
ATOM 8145 O O . GLU C 1 352 ? 29.443 -30.772 2.009 1.00 31.26 352 GLU C O 1
ATOM 8151 N N . GLN C 1 353 ? 28.811 -29.199 3.503 1.00 32.54 353 GLN C N 1
ATOM 8152 C CA . GLN C 1 353 ? 29.082 -28.068 2.630 1.00 31.48 353 GLN C CA 1
ATOM 8153 C C . GLN C 1 353 ? 29.965 -27.043 3.339 1.00 28.98 353 GLN C C 1
ATOM 8154 O O . GLN C 1 353 ? 30.438 -26.098 2.712 1.00 27.83 353 GLN C O 1
ATOM 8160 N N . VAL C 1 354 ? 30.193 -27.238 4.643 1.00 28.08 354 VAL C N 1
ATOM 8161 C CA . VAL C 1 354 ? 31.132 -26.410 5.384 1.00 28.61 354 VAL C CA 1
ATOM 8162 C C . VAL C 1 354 ? 32.301 -27.276 5.846 1.00 27.67 354 VAL C C 1
ATOM 8163 O O . VAL C 1 354 ? 33.444 -27.041 5.459 1.00 27.29 354 VAL C O 1
ATOM 8167 N N . ARG C 1 355 ? 31.992 -28.279 6.674 1.00 26.55 355 ARG C N 1
ATOM 8168 C CA . ARG C 1 355 ? 32.978 -28.924 7.526 1.00 26.11 355 ARG C CA 1
ATOM 8169 C C . ARG C 1 355 ? 34.148 -29.425 6.681 1.00 25.59 355 ARG C C 1
ATOM 8170 O O . ARG C 1 355 ? 35.306 -29.186 7.020 1.00 25.48 355 ARG C O 1
ATOM 8178 N N . PRO C 1 356 ? 33.885 -30.139 5.561 1.00 24.07 356 PRO C N 1
ATOM 8179 C CA . PRO C 1 356 ? 34.950 -30.724 4.743 1.00 23.60 356 PRO C CA 1
ATOM 8180 C C . PRO C 1 356 ? 36.003 -29.723 4.270 1.00 24.68 356 PRO C C 1
ATOM 8181 O O . PRO C 1 356 ? 37.143 -30.099 4.010 1.00 26.60 356 PRO C O 1
ATOM 8185 N N . HIS C 1 357 ? 35.610 -28.448 4.162 1.00 24.96 357 HIS C N 1
ATOM 8186 C CA . HIS C 1 357 ? 36.394 -27.459 3.441 1.00 25.18 357 HIS C CA 1
ATOM 8187 C C . HIS C 1 357 ? 37.231 -26.633 4.415 1.00 25.91 357 HIS C C 1
ATOM 8188 O O . HIS C 1 357 ? 37.901 -25.685 4.009 1.00 27.28 357 HIS C O 1
ATOM 8195 N N . ILE C 1 358 ? 37.186 -27.002 5.700 1.00 25.10 358 ILE C N 1
ATOM 8196 C CA . ILE C 1 358 ? 37.895 -26.269 6.736 1.00 25.55 358 ILE C CA 1
ATOM 8197 C C . ILE C 1 358 ? 39.241 -26.945 6.985 1.00 25.05 358 ILE C C 1
ATOM 8198 O O . ILE C 1 358 ? 39.323 -28.168 7.043 1.00 23.38 358 ILE C O 1
ATOM 8203 N N . ARG C 1 359 ? 40.292 -26.132 7.131 1.00 27.19 359 ARG C N 1
ATOM 8204 C CA . ARG C 1 359 ? 41.640 -26.643 7.321 1.00 29.65 359 ARG C CA 1
ATOM 8205 C C . ARG C 1 359 ? 42.334 -25.851 8.427 1.00 31.10 359 ARG C C 1
ATOM 8206 O O . ARG C 1 359 ? 42.022 -24.682 8.649 1.00 29.71 359 ARG C O 1
ATOM 8214 N N . GLY C 1 360 ? 43.278 -26.509 9.112 1.00 32.57 360 GLY C N 1
ATOM 8215 C CA . GLY C 1 360 ? 44.067 -25.877 10.156 1.00 34.48 360 GLY C CA 1
ATOM 8216 C C . GLY C 1 360 ? 45.019 -24.823 9.595 1.00 37.79 360 GLY C C 1
ATOM 8217 O O . GLY C 1 360 ? 45.081 -24.619 8.384 1.00 38.35 360 GLY C O 1
ATOM 8218 N N . ALA C 1 361 ? 45.760 -24.163 10.493 1.00 42.22 361 ALA C N 1
ATOM 8219 C CA . ALA C 1 361 ? 46.432 -22.913 10.177 1.00 45.45 361 ALA C CA 1
ATOM 8220 C C . ALA C 1 361 ? 47.851 -23.199 9.671 1.00 45.39 361 ALA C C 1
ATOM 8221 O O . ALA C 1 361 ? 48.663 -23.678 10.490 1.00 46.06 361 ALA C O 1
ATOM 8223 N N . ASP D 1 6 ? 7.222 -60.317 43.302 1.00 54.07 6 ASP D N 1
ATOM 8224 C CA . ASP D 1 6 ? 6.866 -59.415 44.431 1.00 53.38 6 ASP D CA 1
ATOM 8225 C C . ASP D 1 6 ? 8.083 -58.573 44.803 1.00 53.58 6 ASP D C 1
ATOM 8226 O O . ASP D 1 6 ? 7.993 -57.350 44.886 1.00 61.89 6 ASP D O 1
ATOM 8231 N N . ILE D 1 7 ? 9.220 -59.242 45.027 1.00 46.63 7 ILE D N 1
ATOM 8232 C CA . ILE D 1 7 ? 10.409 -58.582 45.540 1.00 45.10 7 ILE D CA 1
ATOM 8233 C C . ILE D 1 7 ? 11.107 -57.852 44.394 1.00 40.90 7 ILE D C 1
ATOM 8234 O O . ILE D 1 7 ? 11.289 -58.410 43.314 1.00 40.03 7 ILE D O 1
ATOM 8239 N N . LYS D 1 8 ? 11.494 -56.598 44.651 1.00 36.99 8 LYS D N 1
ATOM 8240 C CA . LYS D 1 8 ? 12.349 -55.848 43.745 1.00 37.95 8 LYS D CA 1
ATOM 8241 C C . LYS D 1 8 ? 13.810 -56.076 44.124 1.00 37.43 8 LYS D C 1
ATOM 8242 O O . LYS D 1 8 ? 14.168 -56.022 45.299 1.00 35.23 8 LYS D O 1
ATOM 8248 N N . TRP D 1 9 ? 14.645 -56.329 43.111 1.00 35.25 9 TRP D N 1
ATOM 8249 C CA . TRP D 1 9 ? 16.050 -56.631 43.325 1.00 34.59 9 TRP D CA 1
ATOM 8250 C C . TRP D 1 9 ? 16.910 -55.464 42.846 1.00 33.27 9 TRP D C 1
ATOM 8251 O O . TRP D 1 9 ? 16.921 -55.132 41.662 1.00 30.63 9 TRP D O 1
ATOM 8262 N N . GLY D 1 10 ? 17.627 -54.845 43.789 1.00 30.76 10 GLY D N 1
ATOM 8263 C CA . GLY D 1 10 ? 18.688 -53.910 43.460 1.00 29.35 10 GLY D CA 1
ATOM 8264 C C . GLY D 1 10 ? 20.061 -54.571 43.543 1.00 29.53 10 GLY D C 1
ATOM 8265 O O . GLY D 1 10 ? 20.204 -55.642 44.129 1.00 28.69 10 GLY D O 1
ATOM 8266 N N . MET D 1 11 ? 21.061 -53.916 42.944 1.00 28.73 11 MET D N 1
ATOM 8267 C CA . MET D 1 11 ? 22.441 -54.362 43.035 1.00 29.02 11 MET D CA 1
ATOM 8268 C C . MET D 1 11 ? 23.326 -53.176 43.410 1.00 28.03 11 MET D C 1
ATOM 8269 O O . MET D 1 11 ? 23.241 -52.114 42.800 1.00 24.83 11 MET D O 1
ATOM 8274 N N . PHE D 1 12 ? 24.170 -53.377 44.428 1.00 30.61 12 PHE D N 1
ATOM 8275 C CA . PHE D 1 12 ? 25.176 -52.398 44.804 1.00 33.84 12 PHE D CA 1
ATOM 8276 C C . PHE D 1 12 ? 26.338 -52.456 43.816 1.00 34.44 12 PHE D C 1
ATOM 8277 O O . PHE D 1 12 ? 26.851 -53.532 43.514 1.00 37.98 12 PHE D O 1
ATOM 8285 N N . LEU D 1 13 ? 26.747 -51.283 43.320 1.00 34.45 13 LEU D N 1
ATOM 8286 C CA . LEU D 1 13 ? 27.996 -51.150 42.591 1.00 35.27 13 LEU D CA 1
ATOM 8287 C C . LEU D 1 13 ? 29.051 -50.535 43.507 1.00 36.71 13 LEU D C 1
ATOM 8288 O O . LEU D 1 13 ? 29.313 -49.335 43.444 1.00 34.61 13 LEU D O 1
ATOM 8293 N N . ASN D 1 14 ? 29.646 -51.379 44.357 1.00 38.42 14 ASN D N 1
ATOM 8294 C CA . ASN D 1 14 ? 30.567 -50.925 45.385 1.00 39.31 14 ASN D CA 1
ATOM 8295 C C . ASN D 1 14 ? 31.913 -50.600 44.744 1.00 39.15 14 ASN D C 1
ATOM 8296 O O . ASN D 1 14 ? 32.225 -51.094 43.663 1.00 41.39 14 ASN D O 1
ATOM 8301 N N . THR D 1 15 ? 32.700 -49.766 45.432 1.00 38.20 15 THR D N 1
ATOM 8302 C CA . THR D 1 15 ? 33.982 -49.310 44.920 1.00 36.03 15 THR D CA 1
ATOM 8303 C C . THR D 1 15 ? 35.033 -49.407 46.022 1.00 32.86 15 THR D C 1
ATOM 8304 O O . THR D 1 15 ? 35.883 -48.530 46.153 1.00 33.08 15 THR D O 1
ATOM 8308 N N . ALA D 1 16 ? 34.965 -50.487 46.807 1.00 32.44 16 ALA D N 1
ATOM 8309 C CA . ALA D 1 16 ? 35.979 -50.773 47.808 1.00 32.54 16 ALA D CA 1
ATOM 8310 C C . ALA D 1 16 ? 37.223 -51.334 47.125 1.00 33.80 16 ALA D C 1
ATOM 8311 O O . ALA D 1 16 ? 37.118 -52.150 46.212 1.00 35.45 16 ALA D O 1
ATOM 8313 N N . ARG D 1 17 ? 38.398 -50.883 47.579 1.00 34.56 17 ARG D N 1
ATOM 8314 C CA . ARG D 1 17 ? 39.663 -51.375 47.060 1.00 38.29 17 ARG D CA 1
ATOM 8315 C C . ARG D 1 17 ? 40.396 -52.153 48.150 1.00 42.63 17 ARG D C 1
ATOM 8316 O O . ARG D 1 17 ? 41.224 -51.594 48.865 1.00 43.89 17 ARG D O 1
ATOM 8324 N N . PRO D 1 18 ? 40.120 -53.468 48.302 1.00 43.98 18 PRO D N 1
ATOM 8325 C CA . PRO D 1 18 ? 41.036 -54.372 48.996 1.00 43.29 18 PRO D CA 1
ATOM 8326 C C . PRO D 1 18 ? 42.487 -54.167 48.569 1.00 46.53 18 PRO D C 1
ATOM 8327 O O . PRO D 1 18 ? 42.752 -53.685 47.469 1.00 46.38 18 PRO D O 1
ATOM 8331 N N . PRO D 1 19 ? 43.468 -54.519 49.432 1.00 48.20 19 PRO D N 1
ATOM 8332 C CA . PRO D 1 19 ? 44.867 -54.147 49.213 1.00 47.34 19 PRO D CA 1
ATOM 8333 C C . PRO D 1 19 ? 45.454 -54.705 47.919 1.00 47.96 19 PRO D C 1
ATOM 8334 O O . PRO D 1 19 ? 46.441 -54.179 47.408 1.00 48.20 19 PRO D O 1
ATOM 8338 N N . GLN D 1 20 ? 44.843 -55.776 47.399 1.00 49.82 20 GLN D N 1
ATOM 8339 C CA . GLN D 1 20 ? 45.403 -56.502 46.271 1.00 54.18 20 GLN D CA 1
ATOM 8340 C C . GLN D 1 20 ? 44.627 -56.158 45.001 1.00 49.08 20 GLN D C 1
ATOM 8341 O O . GLN D 1 20 ? 44.607 -56.938 44.051 1.00 49.27 20 GLN D O 1
ATOM 8347 N N . PHE D 1 21 ? 43.997 -54.978 44.997 1.00 42.98 21 PHE D N 1
ATOM 8348 C CA . PHE D 1 21 ? 43.288 -54.481 43.829 1.00 39.59 21 PHE D CA 1
ATOM 8349 C C . PHE D 1 21 ? 43.853 -53.121 43.430 1.00 35.47 21 PHE D C 1
ATOM 8350 O O . PHE D 1 21 ? 44.369 -52.389 44.271 1.00 33.82 21 PHE D O 1
ATOM 8358 N N . THR D 1 22 ? 43.740 -52.796 42.137 1.00 32.65 22 THR D N 1
ATOM 8359 C CA . THR D 1 22 ? 43.938 -51.435 41.663 1.00 32.12 22 THR D CA 1
ATOM 8360 C C . THR D 1 22 ? 42.611 -50.683 41.713 1.00 32.13 22 THR D C 1
ATOM 8361 O O . THR D 1 22 ? 41.548 -51.294 41.812 1.00 32.77 22 THR D O 1
ATOM 8365 N N . GLU D 1 23 ? 42.691 -49.350 41.645 1.00 32.49 23 GLU D N 1
ATOM 8366 C CA . GLU D 1 23 ? 41.508 -48.510 41.560 1.00 32.61 23 GLU D CA 1
ATOM 8367 C C . GLU D 1 23 ? 40.779 -48.796 40.251 1.00 28.93 23 GLU D C 1
ATOM 8368 O O . GLU D 1 23 ? 39.558 -48.932 40.232 1.00 26.78 23 GLU D O 1
ATOM 8374 N N . ARG D 1 24 ? 41.545 -48.884 39.159 1.00 26.91 24 ARG D N 1
ATOM 8375 C CA . ARG D 1 24 ? 40.977 -49.090 37.838 1.00 25.82 24 ARG D CA 1
ATOM 8376 C C . ARG D 1 24 ? 40.111 -50.346 37.855 1.00 26.36 24 ARG D C 1
ATOM 8377 O O . ARG D 1 24 ? 38.952 -50.311 37.448 1.00 25.56 24 ARG D O 1
ATOM 8385 N N . ARG D 1 25 ? 40.691 -51.454 38.330 1.00 26.68 25 ARG D N 1
ATOM 8386 C CA . ARG D 1 25 ? 40.020 -52.743 38.309 1.00 28.17 25 ARG D CA 1
ATOM 8387 C C . ARG D 1 25 ? 38.683 -52.625 39.035 1.00 27.79 25 ARG D C 1
ATOM 8388 O O . ARG D 1 25 ? 37.655 -53.073 38.532 1.00 27.45 25 ARG D O 1
ATOM 8396 N N . VAL D 1 26 ? 38.722 -52.014 40.223 1.00 28.34 26 VAL D N 1
ATOM 8397 C CA . VAL D 1 26 ? 37.538 -51.837 41.046 1.00 27.08 26 VAL D CA 1
ATOM 8398 C C . VAL D 1 26 ? 36.503 -51.031 40.265 1.00 25.90 26 VAL D C 1
ATOM 8399 O O . VAL D 1 26 ? 35.355 -51.449 40.138 1.00 25.13 26 VAL D O 1
ATOM 8403 N N . LEU D 1 27 ? 36.926 -49.875 39.742 1.00 26.56 27 LEU D N 1
ATOM 8404 C CA . LEU D 1 27 ? 36.022 -48.951 39.074 1.00 28.63 27 LEU D CA 1
ATOM 8405 C C . LEU D 1 27 ? 35.541 -49.566 37.763 1.00 30.87 27 LEU D C 1
ATOM 8406 O O . LEU D 1 27 ? 34.483 -49.201 37.252 1.00 28.84 27 LEU D O 1
ATOM 8411 N N . GLU D 1 28 ? 36.337 -50.500 37.230 1.00 35.47 28 GLU D N 1
ATOM 8412 C CA . GLU D 1 28 ? 36.054 -51.128 35.950 1.00 35.32 28 GLU D CA 1
ATOM 8413 C C . GLU D 1 28 ? 35.043 -52.254 36.154 1.00 31.74 28 GLU D C 1
ATOM 8414 O O . GLU D 1 28 ? 34.120 -52.418 35.360 1.00 30.92 28 GLU D O 1
ATOM 8420 N N . ASN D 1 29 ? 35.237 -53.024 37.231 1.00 29.13 29 ASN D N 1
ATOM 8421 C CA . ASN D 1 29 ? 34.271 -54.023 37.656 1.00 28.31 29 ASN D CA 1
ATOM 8422 C C . ASN D 1 29 ? 32.916 -53.359 37.891 1.00 27.41 29 ASN D C 1
ATOM 8423 O O . ASN D 1 29 ? 31.889 -53.857 37.436 1.00 27.94 29 ASN D O 1
ATOM 8428 N N . ALA D 1 30 ? 32.932 -52.237 38.617 1.00 26.24 30 ALA D N 1
ATOM 8429 C CA . ALA D 1 30 ? 31.712 -51.557 39.020 1.00 26.43 30 ALA D CA 1
ATOM 8430 C C . ALA D 1 30 ? 30.843 -51.276 37.796 1.00 27.40 30 ALA D C 1
ATOM 8431 O O . ALA D 1 30 ? 29.652 -51.582 37.795 1.00 27.66 30 ALA D O 1
ATOM 8433 N N . LYS D 1 31 ? 31.454 -50.690 36.759 1.00 27.75 31 LYS D N 1
ATOM 8434 C CA . LYS D 1 31 ? 30.745 -50.338 35.538 1.00 28.23 31 LYS D CA 1
ATOM 8435 C C . LYS D 1 31 ? 30.106 -51.588 34.940 1.00 25.88 31 LYS D C 1
ATOM 8436 O O . LYS D 1 31 ? 29.004 -51.529 34.399 1.00 25.75 31 LYS D O 1
ATOM 8442 N N . PHE D 1 32 ? 30.819 -52.714 35.035 1.00 24.33 32 PHE D N 1
ATOM 8443 C CA . PHE D 1 32 ? 30.406 -53.944 34.381 1.00 26.07 32 PHE D CA 1
ATOM 8444 C C . PHE D 1 32 ? 29.231 -54.552 35.141 1.00 25.73 32 PHE D C 1
ATOM 8445 O O . PHE D 1 32 ? 28.226 -54.930 34.542 1.00 25.01 32 PHE D O 1
ATOM 8453 N N . TYR D 1 33 ? 29.369 -54.634 36.469 1.00 25.77 33 TYR D N 1
ATOM 8454 C CA . TYR D 1 33 ? 28.327 -55.193 37.314 1.00 27.13 33 TYR D CA 1
ATOM 8455 C C . TYR D 1 33 ? 27.018 -54.447 37.071 1.00 26.80 33 TYR D C 1
ATOM 8456 O O . TYR D 1 33 ? 25.940 -55.028 37.179 1.00 29.86 33 TYR D O 1
ATOM 8465 N N . GLY D 1 34 ? 27.130 -53.155 36.744 1.00 25.98 34 GLY D N 1
ATOM 8466 C CA . GLY D 1 34 ? 25.980 -52.353 36.363 1.00 26.34 34 GLY D CA 1
ATOM 8467 C C . GLY D 1 34 ? 25.347 -52.850 35.066 1.00 26.79 34 GLY D C 1
ATOM 8468 O O . GLY D 1 34 ? 24.127 -52.955 34.967 1.00 24.91 34 GLY D O 1
ATOM 8469 N N . GLN D 1 35 ? 26.197 -53.153 34.079 1.00 27.92 35 GLN D N 1
ATOM 8470 C CA . GLN D 1 35 ? 25.744 -53.695 32.809 1.00 26.57 35 GLN D CA 1
ATOM 8471 C C . GLN D 1 35 ? 25.086 -55.051 33.045 1.00 26.93 35 GLN D C 1
ATOM 8472 O O . GLN D 1 35 ? 24.093 -55.380 32.401 1.00 28.86 35 GLN D O 1
ATOM 8478 N N . VAL D 1 36 ? 25.657 -55.824 33.974 1.00 27.70 36 VAL D N 1
ATOM 8479 C CA . VAL D 1 36 ? 25.131 -57.135 34.317 1.00 28.27 36 VAL D CA 1
ATOM 8480 C C . VAL D 1 36 ? 23.755 -56.956 34.948 1.00 29.08 36 VAL D C 1
ATOM 8481 O O . VAL D 1 36 ? 22.803 -57.637 34.574 1.00 31.43 36 VAL D O 1
ATOM 8485 N N . ALA D 1 37 ? 23.674 -56.034 35.913 1.00 30.63 37 ALA D N 1
ATOM 8486 C CA . ALA D 1 37 ? 22.434 -55.757 36.616 1.00 30.15 37 ALA D CA 1
ATOM 8487 C C . ALA D 1 37 ? 21.281 -55.715 35.618 1.00 32.15 37 ALA D C 1
ATOM 8488 O O . ALA D 1 37 ? 20.289 -56.422 35.782 1.00 32.71 37 ALA D O 1
ATOM 8490 N N . GLU D 1 38 ? 21.435 -54.887 34.579 1.00 32.52 38 GLU D N 1
ATOM 8491 C CA . GLU D 1 38 ? 20.372 -54.641 33.618 1.00 33.09 38 GLU D CA 1
ATOM 8492 C C . GLU D 1 38 ? 20.091 -55.920 32.832 1.00 34.05 38 GLU D C 1
ATOM 8493 O O . GLU D 1 38 ? 18.937 -56.250 32.567 1.00 35.05 38 GLU D O 1
ATOM 8499 N N . GLU D 1 39 ? 21.164 -56.628 32.465 1.00 33.83 39 GLU D N 1
ATOM 8500 C CA . GLU D 1 39 ? 21.063 -57.811 31.627 1.00 36.86 39 GLU D CA 1
ATOM 8501 C C . GLU D 1 39 ? 20.401 -58.938 32.417 1.00 37.90 39 GLU D C 1
ATOM 8502 O O . GLU D 1 39 ? 19.621 -59.711 31.867 1.00 37.28 39 GLU D O 1
ATOM 8508 N N . MET D 1 40 ? 20.717 -59.015 33.714 1.00 38.37 40 MET D N 1
ATOM 8509 C CA . MET D 1 40 ? 20.163 -60.039 34.584 1.00 40.29 40 MET D CA 1
ATOM 8510 C C . MET D 1 40 ? 18.800 -59.586 35.103 1.00 40.71 40 MET D C 1
ATOM 8511 O O . MET D 1 40 ? 18.157 -60.299 35.870 1.00 44.21 40 MET D O 1
ATOM 8516 N N . GLY D 1 41 ? 18.377 -58.389 34.685 1.00 38.87 41 GLY D N 1
ATOM 8517 C CA . GLY D 1 41 ? 17.014 -57.933 34.902 1.00 39.10 41 GLY D CA 1
ATOM 8518 C C . GLY D 1 41 ? 16.760 -57.556 36.359 1.00 38.12 41 GLY D C 1
ATOM 8519 O O . GLY D 1 41 ? 15.726 -57.910 36.923 1.00 41.17 41 GLY D O 1
ATOM 8520 N N . PHE D 1 42 ? 17.713 -56.830 36.955 1.00 34.89 42 PHE D N 1
ATOM 8521 C CA . PHE D 1 42 ? 17.524 -56.234 38.267 1.00 32.02 42 PHE D CA 1
ATOM 8522 C C . PHE D 1 42 ? 16.680 -54.971 38.134 1.00 31.03 42 PHE D C 1
ATOM 8523 O O . PHE D 1 42 ? 16.626 -54.366 37.066 1.00 31.51 42 PHE D O 1
ATOM 8531 N N . GLU D 1 43 ? 16.023 -54.586 39.233 1.00 31.08 43 GLU D N 1
ATOM 8532 C CA . GLU D 1 43 ? 15.103 -53.461 39.226 1.00 31.45 43 GLU D CA 1
ATOM 8533 C C . GLU D 1 43 ? 15.889 -52.157 39.333 1.00 30.77 43 GLU D C 1
ATOM 8534 O O . GLU D 1 43 ? 15.501 -51.149 38.745 1.00 29.54 43 GLU D O 1
ATOM 8540 N N . SER D 1 44 ? 16.994 -52.190 40.090 1.00 28.00 44 SER D N 1
ATOM 8541 C CA . SER D 1 44 ? 17.793 -51.001 40.340 1.00 24.56 44 SER D CA 1
ATOM 8542 C C . SER D 1 44 ? 19.254 -51.382 40.565 1.00 23.38 44 SER D C 1
ATOM 8543 O O . SER D 1 44 ? 19.575 -52.550 40.769 1.00 20.10 44 SER D O 1
ATOM 8546 N N . ALA D 1 45 ? 20.128 -50.369 40.520 1.00 25.09 45 ALA D N 1
ATOM 8547 C CA . ALA D 1 45 ? 21.491 -50.485 41.013 1.00 25.45 45 ALA D CA 1
ATOM 8548 C C . ALA D 1 45 ? 21.860 -49.223 41.790 1.00 25.31 45 ALA D C 1
ATOM 8549 O O . ALA D 1 45 ? 21.312 -48.153 41.538 1.00 26.11 45 ALA D O 1
ATOM 8551 N N . TRP D 1 46 ? 22.799 -49.362 42.732 1.00 26.24 46 TRP D N 1
ATOM 8552 C CA . TRP D 1 46 ? 22.922 -48.421 43.833 1.00 26.81 46 TRP D CA 1
ATOM 8553 C C . TRP D 1 46 ? 24.382 -48.023 44.033 1.00 27.27 46 TRP D C 1
ATOM 8554 O O . TRP D 1 46 ? 25.277 -48.865 43.987 1.00 25.34 46 TRP D O 1
ATOM 8565 N N . MET D 1 47 ? 24.600 -46.721 44.254 1.00 28.79 47 MET D N 1
ATOM 8566 C CA . MET D 1 47 ? 25.929 -46.171 44.470 1.00 31.00 47 MET D CA 1
ATOM 8567 C C . MET D 1 47 ? 26.015 -45.607 45.886 1.00 30.70 47 MET D C 1
ATOM 8568 O O . MET D 1 47 ? 25.007 -45.180 46.445 1.00 31.65 47 MET D O 1
ATOM 8573 N N . LEU D 1 48 ? 27.229 -45.606 46.448 1.00 32.00 48 LEU D N 1
ATOM 8574 C CA . LEU D 1 48 ? 27.460 -45.111 47.796 1.00 33.04 48 LEU D CA 1
ATOM 8575 C C . LEU D 1 48 ? 28.288 -43.829 47.738 1.00 31.40 48 LEU D C 1
ATOM 8576 O O . LEU D 1 48 ? 28.739 -43.424 46.669 1.00 29.60 48 LEU D O 1
ATOM 8581 N N . GLU D 1 49 ? 28.477 -43.199 48.904 1.00 31.19 49 GLU D N 1
ATOM 8582 C CA . GLU D 1 49 ? 29.382 -42.069 49.042 1.00 31.29 49 GLU D CA 1
ATOM 8583 C C . GLU D 1 49 ? 30.335 -42.324 50.207 1.00 30.62 49 GLU D C 1
ATOM 8584 O O . GLU D 1 49 ? 29.896 -42.574 51.327 1.00 31.96 49 GLU D O 1
ATOM 8590 N N . HIS D 1 50 ? 31.642 -42.255 49.927 1.00 30.19 50 HIS D N 1
ATOM 8591 C CA . HIS D 1 50 ? 32.659 -42.235 50.967 1.00 30.94 50 HIS D CA 1
ATOM 8592 C C . HIS D 1 50 ? 33.787 -41.287 50.568 1.00 29.04 50 HIS D C 1
ATOM 8593 O O . HIS D 1 50 ? 33.903 -40.906 49.404 1.00 27.17 50 HIS D O 1
ATOM 8600 N N . HIS D 1 51 ? 34.620 -40.924 51.549 1.00 27.02 51 HIS D N 1
ATOM 8601 C CA . HIS D 1 51 ? 35.657 -39.925 51.352 1.00 26.85 51 HIS D CA 1
ATOM 8602 C C . HIS D 1 51 ? 36.948 -40.375 52.029 1.00 27.27 51 HIS D C 1
ATOM 8603 O O . HIS D 1 51 ? 36.940 -40.771 53.191 1.00 30.17 51 HIS D O 1
ATOM 8610 N N . PHE D 1 52 ? 38.054 -40.309 51.279 1.00 27.72 52 PHE D N 1
ATOM 8611 C CA . PHE D 1 52 ? 39.388 -40.256 51.855 1.00 29.19 52 PHE D CA 1
ATOM 8612 C C . PHE D 1 52 ? 39.797 -41.639 52.357 1.00 31.18 52 PHE D C 1
ATOM 8613 O O . PHE D 1 52 ? 40.636 -41.751 53.247 1.00 34.77 52 PHE D O 1
ATOM 8621 N N . THR D 1 53 ? 39.202 -42.685 51.774 1.00 32.95 53 THR D N 1
ATOM 8622 C CA . THR D 1 53 ? 39.275 -44.023 52.336 1.00 33.52 53 THR D CA 1
ATOM 8623 C C . THR D 1 53 ? 39.091 -45.055 51.225 1.00 36.80 53 THR D C 1
ATOM 8624 O O . THR D 1 53 ? 38.228 -44.900 50.361 1.00 35.05 53 THR D O 1
ATOM 8628 N N . ASP D 1 54 ? 39.914 -46.110 51.264 1.00 38.46 54 ASP D N 1
ATOM 8629 C CA . ASP D 1 54 ? 39.891 -47.152 50.250 1.00 41.75 54 ASP D CA 1
ATOM 8630 C C . ASP D 1 54 ? 38.645 -48.015 50.435 1.00 43.26 54 ASP D C 1
ATOM 8631 O O . ASP D 1 54 ? 38.276 -48.780 49.547 1.00 43.26 54 ASP D O 1
ATOM 8636 N N . TYR D 1 55 ? 38.006 -47.878 51.600 1.00 46.80 55 TYR D N 1
ATOM 8637 C CA . TYR D 1 55 ? 36.851 -48.685 51.954 1.00 50.31 55 TYR D CA 1
ATOM 8638 C C . TYR D 1 55 ? 35.678 -48.307 51.051 1.00 46.06 55 TYR D C 1
ATOM 8639 O O . TYR D 1 55 ? 34.681 -49.023 50.990 1.00 42.40 55 TYR D O 1
ATOM 8648 N N . GLY D 1 56 ? 35.822 -47.183 50.337 1.00 44.22 56 GLY D N 1
ATOM 8649 C CA . GLY D 1 56 ? 34.987 -46.882 49.185 1.00 42.32 56 GLY D CA 1
ATOM 8650 C C . GLY D 1 56 ? 35.465 -45.631 48.450 1.00 40.28 56 GLY D C 1
ATOM 8651 O O . GLY D 1 56 ? 35.629 -44.576 49.058 1.00 43.89 56 GLY D O 1
ATOM 8652 N N . LEU D 1 57 ? 35.681 -45.766 47.136 1.00 36.24 57 LEU D N 1
ATOM 8653 C CA . LEU D 1 57 ? 36.468 -44.807 46.376 1.00 33.47 57 LEU D CA 1
ATOM 8654 C C . LEU D 1 57 ? 35.569 -43.674 45.885 1.00 33.83 57 LEU D C 1
ATOM 8655 O O . LEU D 1 57 ? 36.040 -42.563 45.648 1.00 33.84 57 LEU D O 1
ATOM 8660 N N . CYS D 1 58 ? 34.273 -43.970 45.733 1.00 30.83 58 CYS D N 1
ATOM 8661 C CA . CYS D 1 58 ? 33.329 -43.043 45.130 1.00 30.10 58 CYS D CA 1
ATOM 8662 C C . CYS D 1 58 ? 32.829 -42.053 46.181 1.00 29.14 58 CYS D C 1
ATOM 8663 O O . CYS D 1 58 ? 32.095 -42.426 47.094 1.00 28.31 58 CYS D O 1
ATOM 8666 N N . GLY D 1 59 ? 33.235 -40.787 46.035 1.00 28.36 59 GLY D N 1
ATOM 8667 C CA . GLY D 1 59 ? 32.779 -39.723 46.914 1.00 28.10 59 GLY D CA 1
ATOM 8668 C C . GLY D 1 59 ? 31.812 -38.771 46.213 1.00 27.14 59 GLY D C 1
ATOM 8669 O O . GLY D 1 59 ? 31.508 -37.699 46.731 1.00 25.17 59 GLY D O 1
ATOM 8670 N N . SER D 1 60 ? 31.337 -39.180 45.030 1.00 28.14 60 SER D N 1
ATOM 8671 C CA . SER D 1 60 ? 30.325 -38.437 44.296 1.00 27.78 60 SER D CA 1
ATOM 8672 C C . SER D 1 60 ? 29.291 -39.399 43.715 1.00 26.81 60 SER D C 1
ATOM 8673 O O . SER D 1 60 ? 29.360 -39.753 42.540 1.00 26.32 60 SER D O 1
ATOM 8676 N N . PRO D 1 61 ? 28.298 -39.848 44.515 1.00 25.68 61 PRO D N 1
ATOM 8677 C CA . PRO D 1 61 ? 27.324 -40.835 44.050 1.00 25.26 61 PRO D CA 1
ATOM 8678 C C . PRO D 1 61 ? 26.450 -40.304 42.918 1.00 25.74 61 PRO D C 1
ATOM 8679 O O . PRO D 1 61 ? 25.847 -41.082 42.183 1.00 27.21 61 PRO D O 1
ATOM 8683 N N . MET D 1 62 ? 26.395 -38.974 42.785 1.00 26.65 62 MET D N 1
ATOM 8684 C CA . MET D 1 62 ? 25.564 -38.336 41.776 1.00 27.32 62 MET D CA 1
ATOM 8685 C C . MET D 1 62 ? 26.232 -38.466 40.410 1.00 27.01 62 MET D C 1
ATOM 8686 O O . MET D 1 62 ? 25.567 -38.743 39.415 1.00 26.70 62 MET D O 1
ATOM 8691 N N . VAL D 1 63 ? 27.553 -38.256 40.377 1.00 26.23 63 VAL D N 1
ATOM 8692 C CA . VAL D 1 63 ? 28.327 -38.438 39.160 1.00 26.77 63 VAL D CA 1
ATOM 8693 C C . VAL D 1 63 ? 28.239 -39.902 38.737 1.00 24.93 63 VAL D C 1
ATOM 8694 O O . VAL D 1 63 ? 28.081 -40.204 37.557 1.00 23.86 63 VAL D O 1
ATOM 8698 N N . MET D 1 64 ? 28.341 -40.806 39.715 1.00 26.13 64 MET D N 1
ATOM 8699 C CA . MET D 1 64 ? 28.419 -42.229 39.433 1.00 28.26 64 MET D CA 1
ATOM 8700 C C . MET D 1 64 ? 27.040 -42.740 39.019 1.00 26.25 64 MET D C 1
ATOM 8701 O O . MET D 1 64 ? 26.931 -43.621 38.170 1.00 25.14 64 MET D O 1
ATOM 8706 N N . ALA D 1 65 ? 25.992 -42.172 39.623 1.00 25.70 65 ALA D N 1
ATOM 8707 C CA . ALA D 1 65 ? 24.625 -42.514 39.264 1.00 27.55 65 ALA D CA 1
ATOM 8708 C C . ALA D 1 65 ? 24.311 -41.981 37.868 1.00 29.02 65 ALA D C 1
ATOM 8709 O O . ALA D 1 65 ? 23.611 -42.628 37.092 1.00 29.49 65 ALA D O 1
ATOM 8711 N N . SER D 1 66 ? 24.839 -40.792 37.562 1.00 30.04 66 SER D N 1
ATOM 8712 C CA . SER D 1 66 ? 24.520 -40.104 36.323 1.00 29.81 66 SER D CA 1
ATOM 8713 C C . SER D 1 66 ? 25.077 -40.890 35.140 1.00 29.30 66 SER D C 1
ATOM 8714 O O . SER D 1 66 ? 24.420 -41.021 34.109 1.00 29.17 66 SER D O 1
ATOM 8717 N N . TYR D 1 67 ? 26.297 -41.408 35.313 1.00 28.14 67 TYR D N 1
ATOM 8718 C CA . TYR D 1 67 ? 26.971 -42.174 34.279 1.00 25.69 67 TYR D CA 1
ATOM 8719 C C . TYR D 1 67 ? 26.183 -43.450 33.999 1.00 25.57 67 TYR D C 1
ATOM 8720 O O . TYR D 1 67 ? 25.841 -43.736 32.853 1.00 25.22 67 TYR D O 1
ATOM 8729 N N . ILE D 1 68 ? 25.895 -44.206 35.064 1.00 25.60 68 ILE D N 1
ATOM 8730 C CA . ILE D 1 68 ? 25.345 -45.546 34.940 1.00 26.16 68 ILE D CA 1
ATOM 8731 C C . ILE D 1 68 ? 23.969 -45.461 34.284 1.00 24.51 68 ILE D C 1
ATOM 8732 O O . ILE D 1 68 ? 23.575 -46.355 33.538 1.00 24.07 68 ILE D O 1
ATOM 8737 N N . LEU D 1 69 ? 23.242 -44.379 34.574 1.00 24.28 69 LEU D N 1
ATOM 8738 C CA . LEU D 1 69 ? 21.939 -44.147 33.974 1.00 25.88 69 LEU D CA 1
ATOM 8739 C C . LEU D 1 69 ? 22.101 -43.935 32.470 1.00 26.08 69 LEU D C 1
ATOM 8740 O O . LEU D 1 69 ? 21.416 -44.573 31.674 1.00 26.25 69 LEU D O 1
ATOM 8745 N N . GLY D 1 70 ? 23.016 -43.033 32.097 1.00 25.71 70 GLY D N 1
ATOM 8746 C CA . GLY D 1 70 ? 23.374 -42.828 30.704 1.00 26.73 70 GLY D CA 1
ATOM 8747 C C . GLY D 1 70 ? 23.735 -44.140 30.011 1.00 28.00 70 GLY D C 1
ATOM 8748 O O . GLY D 1 70 ? 23.455 -44.319 28.828 1.00 29.12 70 GLY D O 1
ATOM 8749 N N . ALA D 1 71 ? 24.353 -45.053 30.768 1.00 28.43 71 ALA D N 1
ATOM 8750 C CA . ALA D 1 71 ? 24.970 -46.240 30.201 1.00 27.15 71 ALA D CA 1
ATOM 8751 C C . ALA D 1 71 ? 23.993 -47.412 30.240 1.00 27.00 71 ALA D C 1
ATOM 8752 O O . ALA D 1 71 ? 24.381 -48.548 29.981 1.00 31.49 71 ALA D O 1
ATOM 8754 N N . THR D 1 72 ? 22.727 -47.126 30.567 1.00 27.29 72 THR D N 1
ATOM 8755 C CA . THR D 1 72 ? 21.712 -48.159 30.703 1.00 28.04 72 THR D CA 1
ATOM 8756 C C . THR D 1 72 ? 20.380 -47.640 30.167 1.00 28.97 72 THR D C 1
ATOM 8757 O O . THR D 1 72 ? 20.219 -46.441 29.950 1.00 27.83 72 THR D O 1
ATOM 8761 N N . ARG D 1 73 ? 19.430 -48.562 29.964 1.00 30.70 73 ARG D N 1
ATOM 8762 C CA . ARG D 1 73 ? 18.232 -48.283 29.189 1.00 33.19 73 ARG D CA 1
ATOM 8763 C C . ARG D 1 73 ? 17.003 -48.339 30.095 1.00 39.01 73 ARG D C 1
ATOM 8764 O O . ARG D 1 73 ? 16.115 -47.495 29.987 1.00 43.23 73 ARG D O 1
ATOM 8766 N N . ARG D 1 74 ? 16.958 -49.340 30.983 1.00 42.74 74 ARG D N 1
ATOM 8767 C CA . ARG D 1 74 ? 15.738 -49.673 31.701 1.00 45.12 74 ARG D CA 1
ATOM 8768 C C . ARG D 1 74 ? 15.928 -49.438 33.199 1.00 42.17 74 ARG D C 1
ATOM 8769 O O . ARG D 1 74 ? 15.036 -48.917 33.864 1.00 41.56 74 ARG D O 1
ATOM 8777 N N . ILE D 1 75 ? 17.095 -49.835 33.720 1.00 39.54 75 ILE D N 1
ATOM 8778 C CA . ILE D 1 75 ? 17.277 -50.043 35.148 1.00 34.69 75 ILE D CA 1
ATOM 8779 C C . ILE D 1 75 ? 17.120 -48.710 35.877 1.00 31.54 75 ILE D C 1
ATOM 8780 O O . ILE D 1 75 ? 17.384 -47.652 35.311 1.00 31.57 75 ILE D O 1
ATOM 8785 N N . LYS D 1 76 ? 16.695 -48.780 37.144 1.00 30.34 76 LYS D N 1
ATOM 8786 C CA . LYS D 1 76 ? 16.684 -47.622 38.023 1.00 32.72 76 LYS D CA 1
ATOM 8787 C C . LYS D 1 76 ? 18.006 -47.549 38.783 1.00 30.81 76 LYS D C 1
ATOM 8788 O O . LYS D 1 76 ? 18.610 -48.574 39.089 1.00 30.35 76 LYS D O 1
ATOM 8794 N N . VAL D 1 77 ? 18.444 -46.322 39.085 1.00 28.28 77 VAL D N 1
ATOM 8795 C CA . VAL D 1 77 ? 19.708 -46.109 39.769 1.00 28.47 77 VAL D CA 1
ATOM 8796 C C . VAL D 1 77 ? 19.469 -45.200 40.970 1.00 30.03 77 VAL D C 1
ATOM 8797 O O . VAL D 1 77 ? 18.983 -44.081 40.823 1.00 30.57 77 VAL D O 1
ATOM 8801 N N . GLY D 1 78 ? 19.823 -45.703 42.158 1.00 29.39 78 GLY D N 1
ATOM 8802 C CA . GLY D 1 78 ? 19.647 -44.959 43.392 1.00 28.91 78 GLY D CA 1
ATOM 8803 C C . GLY D 1 78 ? 20.982 -44.675 44.074 1.00 28.81 78 GLY D C 1
ATOM 8804 O O . GLY D 1 78 ? 22.014 -45.210 43.676 1.00 30.03 78 GLY D O 1
ATOM 8805 N N . THR D 1 79 ? 20.939 -43.827 45.106 1.00 27.47 79 THR D N 1
ATOM 8806 C CA . THR D 1 79 ? 22.098 -43.569 45.943 1.00 27.48 79 THR D CA 1
ATOM 8807 C C . THR D 1 79 ? 21.802 -44.049 47.362 1.00 28.56 79 THR D C 1
ATOM 8808 O O . THR D 1 79 ? 20.643 -44.127 47.765 1.00 26.72 79 THR D O 1
ATOM 8812 N N . ALA D 1 80 ? 22.866 -44.374 48.107 1.00 30.11 80 ALA D N 1
ATOM 8813 C CA . ALA D 1 80 ? 22.733 -44.980 49.422 1.00 29.22 80 ALA D CA 1
ATOM 8814 C C . ALA D 1 80 ? 24.018 -44.769 50.220 1.00 29.03 80 ALA D C 1
ATOM 8815 O O . ALA D 1 80 ? 24.800 -45.700 50.399 1.00 30.36 80 ALA D O 1
ATOM 8817 N N . ILE D 1 81 ? 24.224 -43.537 50.700 1.00 30.04 81 ILE D N 1
ATOM 8818 C CA . ILE D 1 81 ? 23.303 -42.436 50.467 1.00 31.56 81 ILE D CA 1
ATOM 8819 C C . ILE D 1 81 ? 24.108 -41.212 50.041 1.00 30.48 81 ILE D C 1
ATOM 8820 O O . ILE D 1 81 ? 25.336 -41.221 50.102 1.00 32.32 81 ILE D O 1
ATOM 8825 N N . ASN D 1 82 ? 23.398 -40.163 49.613 1.00 30.46 82 ASN D N 1
ATOM 8826 C CA . ASN D 1 82 ? 23.942 -38.815 49.601 1.00 30.25 82 ASN D CA 1
ATOM 8827 C C . ASN D 1 82 ? 24.002 -38.293 51.035 1.00 29.64 82 ASN D C 1
ATOM 8828 O O . ASN D 1 82 ? 22.975 -38.167 51.697 1.00 29.92 82 ASN D O 1
ATOM 8833 N N . ILE D 1 83 ? 25.220 -37.999 51.504 1.00 28.79 83 ILE D N 1
ATOM 8834 C CA . ILE D 1 83 ? 25.418 -37.391 52.809 1.00 27.79 83 ILE D CA 1
ATOM 8835 C C . ILE D 1 83 ? 25.040 -35.915 52.722 1.00 28.93 83 ILE D C 1
ATOM 8836 O O . ILE D 1 83 ? 25.840 -35.091 52.281 1.00 28.87 83 ILE D O 1
ATOM 8841 N N . LEU D 1 84 ? 23.813 -35.599 53.151 1.00 30.82 84 LEU D N 1
ATOM 8842 C CA . LEU D 1 84 ? 23.188 -34.323 52.842 1.00 32.47 84 LEU D CA 1
ATOM 8843 C C . LEU D 1 84 ? 24.060 -33.181 53.356 1.00 33.17 84 LEU D C 1
ATOM 8844 O O . LEU D 1 84 ? 24.371 -32.255 52.611 1.00 35.00 84 LEU D O 1
ATOM 8849 N N . PRO D 1 85 ? 24.479 -33.211 54.642 1.00 31.76 85 PRO D N 1
ATOM 8850 C CA . PRO D 1 85 ? 25.160 -32.074 55.262 1.00 32.83 85 PRO D CA 1
ATOM 8851 C C . PRO D 1 85 ? 26.352 -31.557 54.461 1.00 34.04 85 PRO D C 1
ATOM 8852 O O . PRO D 1 85 ? 26.743 -30.401 54.606 1.00 36.00 85 PRO D O 1
ATOM 8856 N N . LEU D 1 86 ? 26.923 -32.427 53.619 1.00 35.13 86 LEU D N 1
ATOM 8857 C CA . LEU D 1 86 ? 28.199 -32.155 52.977 1.00 34.40 86 LEU D CA 1
ATOM 8858 C C . LEU D 1 86 ? 27.967 -31.428 51.656 1.00 33.36 86 LEU D C 1
ATOM 8859 O O . LEU D 1 86 ? 28.918 -31.134 50.935 1.00 33.22 86 LEU D O 1
ATOM 8864 N N . GLU D 1 87 ? 26.696 -31.142 51.356 1.00 34.20 87 GLU D N 1
ATOM 8865 C CA . GLU D 1 87 ? 26.303 -30.624 50.055 1.00 34.27 87 GLU D CA 1
ATOM 8866 C C . GLU D 1 87 ? 25.314 -29.478 50.252 1.00 31.05 87 GLU D C 1
ATOM 8867 O O . GLU D 1 87 ? 24.496 -29.508 51.167 1.00 31.53 87 GLU D O 1
ATOM 8873 N N . HIS D 1 88 ? 25.403 -28.470 49.379 1.00 29.85 88 HIS D N 1
ATOM 8874 C CA . HIS D 1 88 ? 24.454 -27.370 49.378 1.00 28.16 88 HIS D CA 1
ATOM 8875 C C . HIS D 1 88 ? 23.138 -27.835 48.761 1.00 28.73 88 HIS D C 1
ATOM 8876 O O . HIS D 1 88 ? 23.127 -28.412 47.676 1.00 30.71 88 HIS D O 1
ATOM 8883 N N . PRO D 1 89 ? 21.988 -27.601 49.434 1.00 29.48 89 PRO D N 1
ATOM 8884 C CA . PRO D 1 89 ? 20.720 -28.209 49.030 1.00 28.43 89 PRO D CA 1
ATOM 8885 C C . PRO D 1 89 ? 20.196 -27.662 47.705 1.00 28.85 89 PRO D C 1
ATOM 8886 O O . PRO D 1 89 ? 19.337 -28.272 47.074 1.00 31.60 89 PRO D O 1
ATOM 8890 N N . VAL D 1 90 ? 20.723 -26.504 47.293 1.00 29.64 90 VAL D N 1
ATOM 8891 C CA . VAL D 1 90 ? 20.338 -25.891 46.032 1.00 30.61 90 VAL D CA 1
ATOM 8892 C C . VAL D 1 90 ? 21.085 -26.590 44.901 1.00 30.13 90 VAL D C 1
ATOM 8893 O O . VAL D 1 90 ? 20.515 -26.857 43.846 1.00 29.28 90 VAL D O 1
ATOM 8897 N N . ARG D 1 91 ? 22.369 -26.878 45.140 1.00 31.23 91 ARG D N 1
ATOM 8898 C CA A ARG D 1 91 ? 23.181 -27.619 44.190 0.50 31.21 91 ARG D CA 1
ATOM 8899 C CA B ARG D 1 91 ? 23.186 -27.622 44.197 0.50 30.47 91 ARG D CA 1
ATOM 8900 C C . ARG D 1 91 ? 22.542 -28.983 43.943 1.00 29.82 91 ARG D C 1
ATOM 8901 O O . ARG D 1 91 ? 22.329 -29.373 42.797 1.00 28.47 91 ARG D O 1
ATOM 8916 N N . LEU D 1 92 ? 22.231 -29.693 45.032 1.00 28.64 92 LEU D N 1
ATOM 8917 C CA . LEU D 1 92 ? 21.758 -31.064 44.947 1.00 28.28 92 LEU D CA 1
ATOM 8918 C C . LEU D 1 92 ? 20.347 -31.085 44.366 1.00 27.71 92 LEU D C 1
ATOM 8919 O O . LEU D 1 92 ? 19.970 -32.032 43.680 1.00 28.70 92 LEU D O 1
ATOM 8924 N N . ALA D 1 93 ? 19.575 -30.030 44.649 1.00 27.91 93 ALA D N 1
ATOM 8925 C CA . ALA D 1 93 ? 18.251 -29.871 44.070 1.00 27.82 93 ALA D CA 1
ATOM 8926 C C . ALA D 1 93 ? 18.360 -29.780 42.549 1.00 28.10 93 ALA D C 1
ATOM 8927 O O . ALA D 1 93 ? 17.600 -30.425 41.829 1.00 27.99 93 ALA D O 1
ATOM 8929 N N . GLU D 1 94 ? 19.319 -28.974 42.078 1.00 27.48 94 GLU D N 1
ATOM 8930 C CA . GLU D 1 94 ? 19.563 -28.803 40.655 1.00 26.80 94 GLU D CA 1
ATOM 8931 C C . GLU D 1 94 ? 20.002 -30.133 40.046 1.00 25.55 94 GLU D C 1
ATOM 8932 O O . GLU D 1 94 ? 19.704 -30.414 38.888 1.00 22.80 94 GLU D O 1
ATOM 8938 N N . GLN D 1 95 ? 20.712 -30.940 40.843 1.00 26.00 95 GLN D N 1
ATOM 8939 C CA . GLN D 1 95 ? 21.375 -32.136 40.346 1.00 26.10 95 GLN D CA 1
ATOM 8940 C C . GLN D 1 95 ? 20.357 -33.263 40.189 1.00 25.05 95 GLN D C 1
ATOM 8941 O O . GLN D 1 95 ? 20.299 -33.909 39.145 1.00 23.67 95 GLN D O 1
ATOM 8947 N N . ALA D 1 96 ? 19.567 -33.494 41.243 1.00 24.91 96 ALA D N 1
ATOM 8948 C CA . ALA D 1 96 ? 18.556 -34.538 41.235 1.00 25.05 96 ALA D CA 1
ATOM 8949 C C . ALA D 1 96 ? 17.501 -34.227 40.177 1.00 25.71 96 ALA D C 1
ATOM 8950 O O . ALA D 1 96 ? 17.061 -35.116 39.452 1.00 26.90 96 ALA D O 1
ATOM 8952 N N . ALA D 1 97 ? 17.104 -32.952 40.101 1.00 26.50 97 ALA D N 1
ATOM 8953 C CA . ALA D 1 97 ? 16.077 -32.518 39.169 1.00 27.67 97 ALA D CA 1
ATOM 8954 C C . ALA D 1 97 ? 16.549 -32.748 37.735 1.00 26.58 97 ALA D C 1
ATOM 8955 O O . ALA D 1 97 ? 15.782 -33.207 36.891 1.00 25.41 97 ALA D O 1
ATOM 8957 N N . LEU D 1 98 ? 17.818 -32.423 37.471 1.00 25.38 98 LEU D N 1
ATOM 8958 C CA . LEU D 1 98 ? 18.386 -32.567 36.142 1.00 24.91 98 LEU D CA 1
ATOM 8959 C C . LEU D 1 98 ? 18.433 -34.046 35.769 1.00 24.79 98 LEU D C 1
ATOM 8960 O O . LEU D 1 98 ? 18.028 -34.427 34.674 1.00 23.71 98 LEU D O 1
ATOM 8965 N N . LEU D 1 99 ? 18.933 -34.868 36.698 1.00 25.64 99 LEU D N 1
ATOM 8966 C CA . LEU D 1 99 ? 19.150 -36.282 36.442 1.00 26.90 99 LEU D CA 1
ATOM 8967 C C . LEU D 1 99 ? 17.800 -36.988 36.337 1.00 26.41 99 LEU D C 1
ATOM 8968 O O . LEU D 1 99 ? 17.666 -37.985 35.631 1.00 25.87 99 LEU D O 1
ATOM 8973 N N . ASP D 1 100 ? 16.804 -36.449 37.046 1.00 26.73 100 ASP D N 1
ATOM 8974 C CA . ASP D 1 100 ? 15.439 -36.937 36.956 1.00 27.77 100 ASP D CA 1
ATOM 8975 C C . ASP D 1 100 ? 14.954 -36.800 35.514 1.00 26.00 100 ASP D C 1
ATOM 8976 O O . ASP D 1 100 ? 14.318 -37.706 34.981 1.00 24.40 100 ASP D O 1
ATOM 8981 N N . GLN D 1 101 ? 15.271 -35.656 34.897 1.00 25.46 101 GLN D N 1
ATOM 8982 C CA . GLN D 1 101 ? 14.879 -35.374 33.525 1.00 24.71 101 GLN D CA 1
ATOM 8983 C C . GLN D 1 101 ? 15.645 -36.288 32.571 1.00 25.88 101 GLN D C 1
ATOM 8984 O O . GLN D 1 101 ? 15.043 -37.006 31.775 1.00 26.03 101 GLN D O 1
ATOM 8990 N N . LEU D 1 102 ? 16.979 -36.248 32.661 1.00 25.33 102 LEU D N 1
ATOM 8991 C CA . LEU D 1 102 ? 17.842 -36.933 31.713 1.00 24.82 102 LEU D CA 1
ATOM 8992 C C . LEU D 1 102 ? 17.542 -38.431 31.731 1.00 25.59 102 LEU D C 1
ATOM 8993 O O . LEU D 1 102 ? 17.516 -39.074 30.684 1.00 25.80 102 LEU D O 1
ATOM 8998 N N . SER D 1 103 ? 17.315 -38.977 32.930 1.00 25.25 103 SER D N 1
ATOM 8999 C CA . SER D 1 103 ? 17.166 -40.412 33.103 1.00 25.90 103 SER D CA 1
ATOM 9000 C C . SER D 1 103 ? 15.727 -40.834 32.815 1.00 27.47 103 SER D C 1
ATOM 9001 O O . SER D 1 103 ? 15.435 -42.024 32.717 1.00 30.58 103 SER D O 1
ATOM 9004 N N . ASP D 1 104 ? 14.834 -39.846 32.685 1.00 27.92 104 ASP D N 1
ATOM 9005 C CA . ASP D 1 104 ? 13.427 -40.098 32.423 1.00 28.23 104 ASP D CA 1
ATOM 9006 C C . ASP D 1 104 ? 12.798 -40.770 33.641 1.00 28.63 104 ASP D C 1
ATOM 9007 O O . ASP D 1 104 ? 12.022 -41.713 33.505 1.00 27.98 104 ASP D O 1
ATOM 9012 N N . GLY D 1 105 ? 13.142 -40.262 34.829 1.00 29.33 105 GLY D N 1
ATOM 9013 C CA . GLY D 1 105 ? 12.527 -40.705 36.069 1.00 29.53 105 GLY D CA 1
ATOM 9014 C C . GLY D 1 105 ? 13.049 -42.070 36.507 1.00 30.20 105 GLY D C 1
ATOM 9015 O O . GLY D 1 105 ? 12.291 -42.889 37.024 1.00 31.59 105 GLY D O 1
ATOM 9016 N N . ARG D 1 106 ? 14.350 -42.302 36.299 1.00 28.71 106 ARG D N 1
ATOM 9017 C CA . ARG D 1 106 ? 14.963 -43.577 36.633 1.00 29.17 106 ARG D CA 1
ATOM 9018 C C . ARG D 1 106 ? 15.919 -43.402 37.811 1.00 27.44 106 ARG D C 1
ATOM 9019 O O . ARG D 1 106 ? 16.642 -44.329 38.166 1.00 27.30 106 ARG D O 1
ATOM 9027 N N . PHE D 1 107 ? 15.906 -42.207 38.414 1.00 26.48 107 PHE D N 1
ATOM 9028 C CA . PHE D 1 107 ? 16.807 -41.884 39.508 1.00 25.62 107 PHE D CA 1
ATOM 9029 C C . PHE D 1 107 ? 16.055 -41.955 40.835 1.00 26.38 107 PHE D C 1
ATOM 9030 O O . PHE D 1 107 ? 14.883 -41.592 40.914 1.00 23.70 107 PHE D O 1
ATOM 9038 N N . ILE D 1 108 ? 16.754 -42.428 41.873 1.00 28.45 108 ILE D N 1
ATOM 9039 C CA . ILE D 1 108 ? 16.225 -42.450 43.227 1.00 28.28 108 ILE D CA 1
ATOM 9040 C C . ILE D 1 108 ? 17.273 -41.862 44.169 1.00 27.38 108 ILE D C 1
ATOM 9041 O O . ILE D 1 108 ? 18.358 -42.419 44.317 1.00 27.36 108 ILE D O 1
ATOM 9046 N N . LEU D 1 109 ? 16.934 -40.735 44.803 1.00 27.28 109 LEU D N 1
ATOM 9047 C CA . LEU D 1 109 ? 17.877 -40.014 45.643 1.00 29.20 109 LEU D CA 1
ATOM 9048 C C . LEU D 1 109 ? 17.697 -40.433 47.100 1.00 30.08 109 LEU D C 1
ATOM 9049 O O . LEU D 1 109 ? 16.795 -39.952 47.782 1.00 29.26 109 LEU D O 1
ATOM 9054 N N . GLY D 1 110 ? 18.579 -41.323 47.566 1.00 31.00 110 GLY D N 1
ATOM 9055 C CA . GLY D 1 110 ? 18.676 -41.647 48.979 1.00 31.37 110 GLY D CA 1
ATOM 9056 C C . GLY D 1 110 ? 19.478 -40.594 49.739 1.00 32.98 110 GLY D C 1
ATOM 9057 O O . GLY D 1 110 ? 20.417 -40.016 49.197 1.00 32.70 110 GLY D O 1
ATOM 9058 N N . ILE D 1 111 ? 19.091 -40.356 50.997 1.00 35.10 111 ILE D N 1
ATOM 9059 C CA . ILE D 1 111 ? 19.669 -39.283 51.789 1.00 36.12 111 ILE D CA 1
ATOM 9060 C C . ILE D 1 111 ? 19.981 -39.807 53.188 1.00 36.36 111 ILE D C 1
ATOM 9061 O O . ILE D 1 111 ? 19.310 -40.707 53.688 1.00 38.13 111 ILE D O 1
ATOM 9066 N N . GLY D 1 112 ? 21.011 -39.220 53.807 1.00 34.93 112 GLY D N 1
ATOM 9067 C CA . GLY D 1 112 ? 21.420 -39.576 55.154 1.00 34.04 112 GLY D CA 1
ATOM 9068 C C . GLY D 1 112 ? 22.325 -38.505 55.755 1.00 35.65 112 GLY D C 1
ATOM 9069 O O . GLY D 1 112 ? 22.749 -37.586 55.058 1.00 36.29 112 GLY D O 1
ATOM 9070 N N . ARG D 1 113 ? 22.609 -38.633 57.055 1.00 39.20 113 ARG D N 1
ATOM 9071 C CA . ARG D 1 113 ? 23.274 -37.578 57.801 1.00 42.36 113 ARG D CA 1
ATOM 9072 C C . ARG D 1 113 ? 24.785 -37.793 57.736 1.00 43.97 113 ARG D C 1
ATOM 9073 O O . ARG D 1 113 ? 25.555 -36.850 57.907 1.00 42.37 113 ARG D O 1
ATOM 9077 N N . GLY D 1 114 ? 25.192 -39.040 57.474 1.00 47.08 114 GLY D N 1
ATOM 9078 C CA . GLY D 1 114 ? 26.599 -39.406 57.450 1.00 53.23 114 GLY D CA 1
ATOM 9079 C C . GLY D 1 114 ? 27.176 -39.515 58.860 1.00 63.08 114 GLY D C 1
ATOM 9080 O O . GLY D 1 114 ? 26.728 -38.824 59.774 1.00 68.10 114 GLY D O 1
ATOM 9081 N N . PHE D 1 115 ? 28.175 -40.391 59.022 1.00 67.97 115 PHE D N 1
ATOM 9082 C CA . PHE D 1 115 ? 28.605 -40.823 60.341 1.00 75.27 115 PHE D CA 1
ATOM 9083 C C . PHE D 1 115 ? 30.130 -40.855 60.410 1.00 69.14 115 PHE D C 1
ATOM 9084 O O . PHE D 1 115 ? 30.703 -41.598 61.205 1.00 72.24 115 PHE D O 1
ATOM 9092 N N . PHE D 1 116 ? 30.777 -40.031 59.579 1.00 65.56 116 PHE D N 1
ATOM 9093 C CA . PHE D 1 116 ? 32.228 -40.008 59.498 1.00 63.89 116 PHE D CA 1
ATOM 9094 C C . PHE D 1 116 ? 32.742 -38.634 59.921 1.00 57.68 116 PHE D C 1
ATOM 9095 O O . PHE D 1 116 ? 32.453 -37.629 59.277 1.00 52.11 116 PHE D O 1
ATOM 9103 N N . ASP D 1 117 ? 33.513 -38.617 61.013 1.00 56.86 117 ASP D N 1
ATOM 9104 C CA . ASP D 1 117 ? 33.979 -37.385 61.626 1.00 56.49 117 ASP D CA 1
ATOM 9105 C C . ASP D 1 117 ? 34.845 -36.619 60.629 1.00 51.72 117 ASP D C 1
ATOM 9106 O O . ASP D 1 117 ? 34.683 -35.413 60.454 1.00 45.87 117 ASP D O 1
ATOM 9111 N N . LYS D 1 118 ? 35.769 -37.338 59.982 1.00 49.01 118 LYS D N 1
ATOM 9112 C CA . LYS D 1 118 ? 36.749 -36.731 59.096 1.00 48.80 118 LYS D CA 1
ATOM 9113 C C . LYS D 1 118 ? 36.030 -35.917 58.023 1.00 45.79 118 LYS D C 1
ATOM 9114 O O . LYS D 1 118 ? 36.455 -34.815 57.685 1.00 43.73 118 LYS D O 1
ATOM 9120 N N . ASP D 1 119 ? 34.941 -36.483 57.493 1.00 42.47 119 ASP D N 1
ATOM 9121 C CA . ASP D 1 119 ? 34.228 -35.898 56.370 1.00 39.46 119 ASP D CA 1
ATOM 9122 C C . ASP D 1 119 ? 33.844 -34.462 56.714 1.00 38.04 119 ASP D C 1
ATOM 9123 O O . ASP D 1 119 ? 33.987 -33.561 55.891 1.00 36.13 119 ASP D O 1
ATOM 9128 N N . PHE D 1 120 ? 33.357 -34.267 57.944 1.00 38.71 120 PHE D N 1
ATOM 9129 C CA . PHE D 1 120 ? 32.722 -33.021 58.337 1.00 39.18 120 PHE D CA 1
ATOM 9130 C C . PHE D 1 120 ? 33.792 -31.981 58.654 1.00 38.94 120 PHE D C 1
ATOM 9131 O O . PHE D 1 120 ? 33.655 -30.815 58.292 1.00 40.20 120 PHE D O 1
ATOM 9139 N N . THR D 1 121 ? 34.855 -32.423 59.334 1.00 38.45 121 THR D N 1
ATOM 9140 C CA . THR D 1 121 ? 36.003 -31.575 59.612 1.00 38.36 121 THR D CA 1
ATOM 9141 C C . THR D 1 121 ? 36.523 -30.975 58.308 1.00 39.76 121 THR D C 1
ATOM 9142 O O . THR D 1 121 ? 36.823 -29.785 58.244 1.00 39.78 121 THR D O 1
ATOM 9146 N N . VAL D 1 122 ? 36.624 -31.817 57.273 1.00 38.40 122 VAL D N 1
ATOM 9147 C CA . VAL D 1 122 ? 37.361 -31.477 56.067 1.00 37.93 122 VAL D CA 1
ATOM 9148 C C . VAL D 1 122 ? 36.558 -30.455 55.267 1.00 37.93 122 VAL D C 1
ATOM 9149 O O . VAL D 1 122 ? 37.115 -29.491 54.746 1.00 39.20 122 VAL D O 1
ATOM 9153 N N . PHE D 1 123 ? 35.243 -30.681 55.174 1.00 37.05 123 PHE D N 1
ATOM 9154 C CA . PHE D 1 123 ? 34.368 -29.813 54.405 1.00 37.77 123 PHE D CA 1
ATOM 9155 C C . PHE D 1 123 ? 33.828 -28.704 55.304 1.00 39.20 123 PHE D C 1
ATOM 9156 O O . PHE D 1 123 ? 33.078 -27.842 54.850 1.00 38.07 123 PHE D O 1
ATOM 9164 N N . GLY D 1 124 ? 34.222 -28.739 56.582 1.00 38.89 124 GLY D N 1
ATOM 9165 C CA . GLY D 1 124 ? 33.969 -27.641 57.499 1.00 37.51 124 GLY D CA 1
ATOM 9166 C C . GLY D 1 124 ? 32.500 -27.572 57.907 1.00 37.72 124 GLY D C 1
ATOM 9167 O O . GLY D 1 124 ? 31.860 -26.533 57.766 1.00 38.50 124 GLY D O 1
ATOM 9168 N N . VAL D 1 125 ? 31.980 -28.696 58.413 1.00 37.92 125 VAL D N 1
ATOM 9169 C CA . VAL D 1 125 ? 30.634 -28.749 58.957 1.00 37.63 125 VAL D CA 1
ATOM 9170 C C . VAL D 1 125 ? 30.719 -29.172 60.421 1.00 40.85 125 VAL D C 1
ATOM 9171 O O . VAL D 1 125 ? 31.668 -29.841 60.822 1.00 41.30 125 VAL D O 1
ATOM 9175 N N . ASP D 1 126 ? 29.716 -28.764 61.206 1.00 43.65 126 ASP D N 1
ATOM 9176 C CA . ASP D 1 126 ? 29.596 -29.181 62.593 1.00 47.23 126 ASP D CA 1
ATOM 9177 C C . ASP D 1 126 ? 28.815 -30.492 62.648 1.00 51.12 126 ASP D C 1
ATOM 9178 O O . ASP D 1 126 ? 27.722 -30.593 62.093 1.00 51.86 126 ASP D O 1
ATOM 9183 N N . ILE D 1 127 ? 29.392 -31.489 63.328 1.00 53.75 127 ILE D N 1
ATOM 9184 C CA . ILE D 1 127 ? 28.872 -32.846 63.302 1.00 57.48 127 ILE D CA 1
ATOM 9185 C C . ILE D 1 127 ? 27.715 -32.959 64.292 1.00 57.57 127 ILE D C 1
ATOM 9186 O O . ILE D 1 127 ? 26.986 -33.949 64.290 1.00 54.74 127 ILE D O 1
ATOM 9191 N N . HIS D 1 128 ? 27.556 -31.932 65.135 1.00 62.14 128 HIS D N 1
ATOM 9192 C CA . HIS D 1 128 ? 26.475 -31.892 66.107 1.00 63.67 128 HIS D CA 1
ATOM 9193 C C . HIS D 1 128 ? 25.172 -31.486 65.422 1.00 63.56 128 HIS D C 1
ATOM 9194 O O . HIS D 1 128 ? 24.090 -31.715 65.957 1.00 66.06 128 HIS D O 1
ATOM 9201 N N . ASP D 1 129 ? 25.291 -30.884 64.234 1.00 62.86 129 ASP D N 1
ATOM 9202 C CA . ASP D 1 129 ? 24.187 -30.166 63.620 1.00 63.04 129 ASP D CA 1
ATOM 9203 C C . ASP D 1 129 ? 23.542 -31.041 62.547 1.00 62.14 129 ASP D C 1
ATOM 9204 O O . ASP D 1 129 ? 22.632 -30.596 61.850 1.00 62.93 129 ASP D O 1
ATOM 9209 N N . THR D 1 130 ? 24.018 -32.287 62.431 1.00 58.79 130 THR D N 1
ATOM 9210 C CA . THR D 1 130 ? 23.864 -33.062 61.209 1.00 56.39 130 THR D CA 1
ATOM 9211 C C . THR D 1 130 ? 22.389 -33.379 60.978 1.00 52.25 130 THR D C 1
ATOM 9212 O O . THR D 1 130 ? 21.874 -33.187 59.879 1.00 47.06 130 THR D O 1
ATOM 9216 N N . ARG D 1 131 ? 21.720 -33.874 62.025 1.00 49.22 131 ARG D N 1
ATOM 9217 C CA . ARG D 1 131 ? 20.311 -34.220 61.939 1.00 48.19 131 ARG D CA 1
ATOM 9218 C C . ARG D 1 131 ? 19.518 -32.983 61.526 1.00 44.30 131 ARG D C 1
ATOM 9219 O O . ARG D 1 131 ? 18.580 -33.077 60.736 1.00 41.54 131 ARG D O 1
ATOM 9227 N N . ALA D 1 132 ? 19.913 -31.826 62.069 1.00 41.07 132 ALA D N 1
ATOM 9228 C CA . ALA D 1 132 ? 19.210 -30.576 61.832 1.00 37.81 132 ALA D CA 1
ATOM 9229 C C . ALA D 1 132 ? 19.490 -30.083 60.414 1.00 34.59 132 ALA D C 1
ATOM 9230 O O . ALA D 1 132 ? 18.580 -29.648 59.710 1.00 33.25 132 ALA D O 1
ATOM 9232 N N . LEU D 1 133 ? 20.763 -30.156 60.009 1.00 30.77 133 LEU D N 1
ATOM 9233 C CA . LEU D 1 133 ? 21.167 -29.796 58.660 1.00 30.10 133 LEU D CA 1
ATOM 9234 C C . LEU D 1 133 ? 20.439 -30.684 57.656 1.00 30.11 133 LEU D C 1
ATOM 9235 O O . LEU D 1 133 ? 19.953 -30.204 56.635 1.00 29.98 133 LEU D O 1
ATOM 9240 N N . THR D 1 134 ? 20.375 -31.984 57.964 1.00 31.33 134 THR D N 1
ATOM 9241 C CA . THR D 1 134 ? 19.804 -32.970 57.061 1.00 31.61 134 THR D CA 1
ATOM 9242 C C . THR D 1 134 ? 18.349 -32.612 56.771 1.00 29.75 134 THR D C 1
ATOM 9243 O O . THR D 1 134 ? 17.903 -32.680 55.627 1.00 28.31 134 THR D O 1
ATOM 9247 N N . HIS D 1 135 ? 17.620 -32.228 57.824 1.00 27.95 135 HIS D N 1
ATOM 9248 C CA . HIS D 1 135 ? 16.190 -31.996 57.727 1.00 29.15 135 HIS D CA 1
ATOM 9249 C C . HIS D 1 135 ? 15.928 -30.651 57.053 1.00 28.97 135 HIS D C 1
ATOM 9250 O O . HIS D 1 135 ? 15.037 -30.536 56.213 1.00 27.56 135 HIS D O 1
ATOM 9257 N N . ASN D 1 136 ? 16.721 -29.641 57.429 1.00 28.28 136 ASN D N 1
ATOM 9258 C CA . ASN D 1 136 ? 16.618 -28.316 56.839 1.00 29.12 136 ASN D CA 1
ATOM 9259 C C . ASN D 1 136 ? 16.870 -28.407 55.336 1.00 29.74 136 ASN D C 1
ATOM 9260 O O . ASN D 1 136 ? 16.157 -27.795 54.544 1.00 30.06 136 ASN D O 1
ATOM 9265 N N . TYR D 1 137 ? 17.896 -29.177 54.958 1.00 29.32 137 TYR D N 1
ATOM 9266 C CA . TYR D 1 137 ? 18.342 -29.245 53.576 1.00 28.64 137 TYR D CA 1
ATOM 9267 C C . TYR D 1 137 ? 17.293 -29.969 52.735 1.00 27.95 137 TYR D C 1
ATOM 9268 O O . TYR D 1 137 ? 17.054 -29.607 51.585 1.00 25.77 137 TYR D O 1
ATOM 9277 N N . TYR D 1 138 ? 16.670 -30.993 53.327 1.00 27.37 138 TYR D N 1
ATOM 9278 C CA . TYR D 1 138 ? 15.605 -31.733 52.671 1.00 27.80 138 TYR D CA 1
ATOM 9279 C C . TYR D 1 138 ? 14.445 -30.793 52.352 1.00 28.13 138 TYR D C 1
ATOM 9280 O O . TYR D 1 138 ? 13.854 -30.870 51.277 1.00 25.49 138 TYR D O 1
ATOM 9289 N N . ASP D 1 139 ? 14.126 -29.910 53.304 1.00 28.82 139 ASP D N 1
ATOM 9290 C CA . ASP D 1 139 ? 12.956 -29.055 53.201 1.00 30.69 139 ASP D CA 1
ATOM 9291 C C . ASP D 1 139 ? 13.175 -28.034 52.087 1.00 31.02 139 ASP D C 1
ATOM 9292 O O . ASP D 1 139 ? 12.262 -27.751 51.315 1.00 31.53 139 ASP D O 1
ATOM 9297 N N . ILE D 1 140 ? 14.396 -27.491 52.019 1.00 31.07 140 ILE D N 1
ATOM 9298 C CA . ILE D 1 140 ? 14.763 -26.535 50.986 1.00 30.17 140 ILE D CA 1
ATOM 9299 C C . ILE D 1 140 ? 14.612 -27.199 49.619 1.00 29.56 140 ILE D C 1
ATOM 9300 O O . ILE D 1 140 ? 14.037 -26.620 48.700 1.00 28.03 140 ILE D O 1
ATOM 9305 N N . MET D 1 141 ? 15.142 -28.419 49.501 1.00 29.80 141 MET D N 1
ATOM 9306 C CA . MET D 1 141 ? 15.120 -29.147 48.244 1.00 30.45 141 MET D CA 1
ATOM 9307 C C . MET D 1 141 ? 13.676 -29.465 47.867 1.00 31.05 141 MET D C 1
ATOM 9308 O O . MET D 1 141 ? 13.317 -29.438 46.693 1.00 31.91 141 MET D O 1
ATOM 9313 N N . GLN D 1 142 ? 12.852 -29.756 48.879 1.00 32.34 142 GLN D N 1
ATOM 9314 C CA . GLN D 1 142 ? 11.465 -30.134 48.660 1.00 31.63 142 GLN D CA 1
ATOM 9315 C C . GLN D 1 142 ? 10.677 -28.918 48.180 1.00 33.43 142 GLN D C 1
ATOM 9316 O O . GLN D 1 142 ? 9.744 -29.050 47.392 1.00 33.28 142 GLN D O 1
ATOM 9322 N N . GLU D 1 143 ? 11.065 -27.734 48.667 1.00 34.60 143 GLU D N 1
ATOM 9323 C CA . GLU D 1 143 ? 10.440 -26.491 48.248 1.00 36.09 143 GLU D CA 1
ATOM 9324 C C . GLU D 1 143 ? 10.876 -26.167 46.821 1.00 34.44 143 GLU D C 1
ATOM 9325 O O . GLU D 1 143 ? 10.089 -25.654 46.029 1.00 33.83 143 GLU D O 1
ATOM 9331 N N . ALA D 1 144 ? 12.138 -26.479 46.510 1.00 32.96 144 ALA D N 1
ATOM 9332 C CA . ALA D 1 144 ? 12.715 -26.168 45.213 1.00 33.04 144 ALA D CA 1
ATOM 9333 C C . ALA D 1 144 ? 12.012 -26.978 44.127 1.00 33.42 144 ALA D C 1
ATOM 9334 O O . ALA D 1 144 ? 11.762 -26.476 43.034 1.00 31.87 144 ALA D O 1
ATOM 9336 N N . TRP D 1 145 ? 11.697 -28.238 44.447 1.00 33.88 145 TRP D N 1
ATOM 9337 C CA . TRP D 1 145 ? 11.159 -29.172 43.472 1.00 33.32 145 TRP D CA 1
ATOM 9338 C C . TRP D 1 145 ? 9.678 -28.882 43.235 1.00 32.95 145 TRP D C 1
ATOM 9339 O O . TRP D 1 145 ? 9.201 -28.959 42.105 1.00 29.49 145 TRP D O 1
ATOM 9350 N N . THR D 1 146 ? 8.959 -28.557 44.315 1.00 34.36 146 THR D N 1
ATOM 9351 C CA . THR D 1 146 ? 7.505 -28.562 44.300 1.00 35.95 146 THR D CA 1
ATOM 9352 C C . THR D 1 146 ? 6.989 -27.233 43.755 1.00 36.20 146 THR D C 1
ATOM 9353 O O . THR D 1 146 ? 6.028 -27.207 42.990 1.00 36.29 146 THR D O 1
ATOM 9357 N N . LYS D 1 147 ? 7.636 -26.135 44.160 1.00 40.34 147 LYS D N 1
ATOM 9358 C CA . LYS D 1 147 ? 7.142 -24.798 43.874 1.00 42.93 147 LYS D CA 1
ATOM 9359 C C . LYS D 1 147 ? 8.037 -24.131 42.832 1.00 39.60 147 LYS D C 1
ATOM 9360 O O . LYS D 1 147 ? 7.612 -23.203 42.146 1.00 36.59 147 LYS D O 1
ATOM 9366 N N . GLY D 1 148 ? 9.281 -24.611 42.728 1.00 33.93 148 GLY D N 1
ATOM 9367 C CA . GLY D 1 148 ? 10.189 -24.174 41.681 1.00 33.08 148 GLY D CA 1
ATOM 9368 C C . GLY D 1 148 ? 10.904 -22.880 42.059 1.00 32.41 148 GLY D C 1
ATOM 9369 O O . GLY D 1 148 ? 11.563 -22.263 41.224 1.00 31.05 148 GLY D O 1
ATOM 9370 N N . VAL D 1 149 ? 10.760 -22.482 43.328 1.00 30.65 149 VAL D N 1
ATOM 9371 C CA . VAL D 1 149 ? 11.515 -21.371 43.882 1.00 29.45 149 VAL D CA 1
ATOM 9372 C C . VAL D 1 149 ? 11.674 -21.592 45.383 1.00 30.06 149 VAL D C 1
ATOM 9373 O O . VAL D 1 149 ? 10.782 -22.136 46.033 1.00 32.14 149 VAL D O 1
ATOM 9377 N N . VAL D 1 150 ? 12.821 -21.163 45.919 1.00 29.02 150 VAL D N 1
ATOM 9378 C CA . VAL D 1 150 ? 13.144 -21.375 47.319 1.00 29.35 150 VAL D CA 1
ATOM 9379 C C . VAL D 1 150 ? 14.157 -20.322 47.759 1.00 29.88 150 VAL D C 1
ATOM 9380 O O . VAL D 1 150 ? 15.034 -19.934 46.989 1.00 29.34 150 VAL D O 1
ATOM 9384 N N . GLY D 1 151 ? 14.013 -19.866 49.008 1.00 30.72 151 GLY D N 1
ATOM 9385 C CA . GLY D 1 151 ? 15.093 -19.217 49.731 1.00 29.51 151 GLY D CA 1
ATOM 9386 C C . GLY D 1 151 ? 15.276 -19.820 51.121 1.00 29.53 151 GLY D C 1
ATOM 9387 O O . GLY D 1 151 ? 14.582 -20.766 51.489 1.00 28.39 151 GLY D O 1
ATOM 9388 N N . SER D 1 152 ? 16.221 -19.260 51.883 1.00 31.19 152 SER D N 1
ATOM 9389 C CA . SER D 1 152 ? 16.431 -19.652 53.267 1.00 32.72 152 SER D CA 1
ATOM 9390 C C . SER D 1 152 ? 16.944 -18.458 54.068 1.00 34.84 152 SER D C 1
ATOM 9391 O O . SER D 1 152 ? 18.068 -18.004 53.865 1.00 34.21 152 SER D O 1
ATOM 9394 N N . ASP D 1 153 ? 16.100 -17.958 54.977 1.00 41.16 153 ASP D N 1
ATOM 9395 C CA . ASP D 1 153 ? 16.552 -17.130 56.082 1.00 44.45 153 ASP D CA 1
ATOM 9396 C C . ASP D 1 153 ? 16.784 -18.020 57.301 1.00 44.60 153 ASP D C 1
ATOM 9397 O O . ASP D 1 153 ? 16.738 -17.551 58.436 1.00 43.01 153 ASP D O 1
ATOM 9402 N N . GLY D 1 154 ? 17.037 -19.309 57.042 1.00 45.40 154 GLY D N 1
ATOM 9403 C CA . GLY D 1 154 ? 17.119 -20.313 58.089 1.00 39.38 154 GLY D CA 1
ATOM 9404 C C . GLY D 1 154 ? 18.386 -20.151 58.923 1.00 38.92 154 GLY D C 1
ATOM 9405 O O . GLY D 1 154 ? 19.145 -19.203 58.727 1.00 38.84 154 GLY D O 1
ATOM 9406 N N . PRO D 1 155 ? 18.645 -21.069 59.881 1.00 37.48 155 PRO D N 1
ATOM 9407 C CA . PRO D 1 155 ? 19.757 -20.919 60.819 1.00 36.53 155 PRO D CA 1
ATOM 9408 C C . PRO D 1 155 ? 21.104 -21.350 60.241 1.00 37.94 155 PRO D C 1
ATOM 9409 O O . PRO D 1 155 ? 22.152 -21.015 60.790 1.00 41.56 155 PRO D O 1
ATOM 9413 N N . PHE D 1 156 ? 21.059 -22.095 59.131 1.00 35.98 156 PHE D N 1
ATOM 9414 C CA . PHE D 1 156 ? 22.245 -22.718 58.568 1.00 34.45 156 PHE D CA 1
ATOM 9415 C C . PHE D 1 156 ? 22.666 -21.973 57.304 1.00 35.83 156 PHE D C 1
ATOM 9416 O O . PHE D 1 156 ? 23.851 -21.726 57.091 1.00 38.73 156 PHE D O 1
ATOM 9424 N N . LEU D 1 157 ? 21.680 -21.618 56.472 1.00 37.88 157 LEU D N 1
ATOM 9425 C CA . LEU D 1 157 ? 21.936 -20.910 55.228 1.00 38.11 157 LEU D CA 1
ATOM 9426 C C . LEU D 1 157 ? 21.046 -19.672 55.152 1.00 35.66 157 LEU D C 1
ATOM 9427 O O . LEU D 1 157 ? 19.880 -19.715 55.540 1.00 32.45 157 LEU D O 1
ATOM 9432 N N . ASN D 1 158 ? 21.614 -18.573 54.641 1.00 35.33 158 ASN D N 1
ATOM 9433 C CA . ASN D 1 158 ? 20.858 -17.361 54.373 1.00 35.88 158 ASN D CA 1
ATOM 9434 C C . ASN D 1 158 ? 21.039 -16.973 52.908 1.00 36.50 158 ASN D C 1
ATOM 9435 O O . ASN D 1 158 ? 22.109 -16.519 52.509 1.00 35.21 158 ASN D O 1
ATOM 9440 N N . PHE D 1 159 ? 19.978 -17.157 52.114 1.00 36.67 159 PHE D N 1
ATOM 9441 C CA . PHE D 1 159 ? 19.979 -16.724 50.726 1.00 36.68 159 PHE D CA 1
ATOM 9442 C C . PHE D 1 159 ? 18.555 -16.395 50.285 1.00 36.12 159 PHE D C 1
ATOM 9443 O O . PHE D 1 159 ? 17.591 -16.936 50.820 1.00 36.01 159 PHE D O 1
ATOM 9451 N N . PRO D 1 160 ? 18.387 -15.491 49.293 1.00 36.65 160 PRO D N 1
ATOM 9452 C CA . PRO D 1 160 ? 17.063 -15.021 48.889 1.00 38.81 160 PRO D CA 1
ATOM 9453 C C . PRO D 1 160 ? 16.333 -16.015 47.989 1.00 38.49 160 PRO D C 1
ATOM 9454 O O . PRO D 1 160 ? 16.956 -16.884 47.383 1.00 37.26 160 PRO D O 1
ATOM 9458 N N . PRO D 1 161 ? 14.990 -15.910 47.874 1.00 39.15 161 PRO D N 1
ATOM 9459 C CA . PRO D 1 161 ? 14.231 -16.705 46.909 1.00 38.62 161 PRO D CA 1
ATOM 9460 C C . PRO D 1 161 ? 14.806 -16.618 45.497 1.00 35.41 161 PRO D C 1
ATOM 9461 O O . PRO D 1 161 ? 14.904 -15.533 44.926 1.00 37.14 161 PRO D O 1
ATOM 9465 N N . VAL D 1 162 ? 15.185 -17.777 44.948 1.00 31.68 162 VAL D N 1
ATOM 9466 C CA . VAL D 1 162 ? 15.504 -17.898 43.536 1.00 30.37 162 VAL D CA 1
ATOM 9467 C C . VAL D 1 162 ? 14.728 -19.081 42.965 1.00 28.01 162 VAL D C 1
ATOM 9468 O O . VAL D 1 162 ? 14.460 -20.050 43.671 1.00 27.52 162 VAL D O 1
ATOM 9472 N N . PRO D 1 163 ? 14.352 -19.046 41.667 1.00 26.57 163 PRO D N 1
ATOM 9473 C CA . PRO D 1 163 ? 13.897 -20.248 40.972 1.00 26.49 163 PRO D CA 1
ATOM 9474 C C . PRO D 1 163 ? 15.028 -21.262 40.842 1.00 26.43 163 PRO D C 1
ATOM 9475 O O . PRO D 1 163 ? 16.200 -20.891 40.839 1.00 28.15 163 PRO D O 1
ATOM 9479 N N . VAL D 1 164 ? 14.661 -22.544 40.750 1.00 26.41 164 VAL D N 1
ATOM 9480 C CA . VAL D 1 164 ? 15.632 -23.624 40.705 1.00 26.06 164 VAL D CA 1
ATOM 9481 C C . VAL D 1 164 ? 15.227 -24.597 39.602 1.00 26.64 164 VAL D C 1
ATOM 9482 O O . VAL D 1 164 ? 14.184 -25.242 39.688 1.00 29.00 164 VAL D O 1
ATOM 9486 N N . ASN D 1 165 ? 16.072 -24.692 38.570 1.00 26.70 165 ASN D N 1
ATOM 9487 C CA . ASN D 1 165 ? 15.700 -25.338 37.323 1.00 25.19 165 ASN D CA 1
ATOM 9488 C C . ASN D 1 165 ? 16.623 -26.528 37.084 1.00 25.50 165 ASN D C 1
ATOM 9489 O O . ASN D 1 165 ? 17.744 -26.562 37.588 1.00 25.43 165 ASN D O 1
ATOM 9494 N N . PRO D 1 166 ? 16.174 -27.542 36.311 1.00 25.69 166 PRO D N 1
ATOM 9495 C CA . PRO D 1 166 ? 14.792 -27.597 35.837 1.00 26.58 166 PRO D CA 1
ATOM 9496 C C . PRO D 1 166 ? 13.829 -28.023 36.943 1.00 28.09 166 PRO D C 1
ATOM 9497 O O . PRO D 1 166 ? 14.233 -28.210 38.088 1.00 29.27 166 PRO D O 1
ATOM 9501 N N . ARG D 1 167 ? 12.550 -28.169 36.585 1.00 28.30 167 ARG D N 1
ATOM 9502 C CA . ARG D 1 167 ? 11.588 -28.822 37.455 1.00 31.07 167 ARG D CA 1
ATOM 9503 C C . ARG D 1 167 ? 11.618 -30.321 37.169 1.00 34.56 167 ARG D C 1
ATOM 9504 O O . ARG D 1 167 ? 11.736 -30.735 36.017 1.00 41.18 167 ARG D O 1
ATOM 9508 N N . PRO D 1 168 ? 11.539 -31.180 38.211 1.00 32.02 168 PRO D N 1
ATOM 9509 C CA . PRO D 1 168 ? 11.694 -32.623 38.033 1.00 30.09 168 PRO D CA 1
ATOM 9510 C C . PRO D 1 168 ? 10.764 -33.184 36.961 1.00 29.58 168 PRO D C 1
ATOM 9511 O O . PRO D 1 168 ? 9.715 -32.610 36.676 1.00 26.46 168 PRO D O 1
ATOM 9515 N N . TYR D 1 169 ? 11.172 -34.317 36.379 1.00 31.28 169 TYR D N 1
ATOM 9516 C CA . TYR D 1 169 ? 10.355 -35.051 35.428 1.00 32.91 169 TYR D CA 1
ATOM 9517 C C . TYR D 1 169 ? 9.244 -35.790 36.170 1.00 33.70 169 TYR D C 1
ATOM 9518 O O . TYR D 1 169 ? 8.120 -35.881 35.682 1.00 34.96 169 TYR D O 1
ATOM 9527 N N . SER D 1 170 ? 9.579 -36.315 37.355 1.00 34.82 170 SER D N 1
ATOM 9528 C CA . SER D 1 170 ? 8.646 -37.095 38.153 1.00 35.45 170 SER D CA 1
ATOM 9529 C C . SER D 1 170 ? 7.710 -36.160 38.913 1.00 38.97 170 SER D C 1
ATOM 9530 O O . SER D 1 170 ? 8.142 -35.144 39.453 1.00 37.38 170 SER D O 1
ATOM 9533 N N . ASP D 1 171 ? 6.423 -36.524 38.951 1.00 41.67 171 ASP D N 1
ATOM 9534 C CA . ASP D 1 171 ? 5.433 -35.790 39.720 1.00 44.32 171 ASP D CA 1
ATOM 9535 C C . ASP D 1 171 ? 5.952 -35.595 41.142 1.00 43.67 171 ASP D C 1
ATOM 9536 O O . ASP D 1 171 ? 5.782 -34.529 41.730 1.00 40.85 171 ASP D O 1
ATOM 9541 N N . LYS D 1 172 ? 6.584 -36.644 41.679 1.00 44.45 172 LYS D N 1
ATOM 9542 C CA . LYS D 1 172 ? 7.244 -36.580 42.971 1.00 44.21 172 LYS D CA 1
ATOM 9543 C C . LYS D 1 172 ? 8.648 -37.167 42.846 1.00 42.09 172 LYS D C 1
ATOM 9544 O O . LYS D 1 172 ? 8.816 -38.287 42.366 1.00 40.34 172 LYS D O 1
ATOM 9550 N N . MET D 1 173 ? 9.648 -36.395 43.284 1.00 40.19 173 MET D N 1
ATOM 9551 C CA . MET D 1 173 ? 11.032 -36.841 43.266 1.00 36.82 173 MET D CA 1
ATOM 9552 C C . MET D 1 173 ? 11.162 -38.111 44.103 1.00 36.60 173 MET D C 1
ATOM 9553 O O . MET D 1 173 ? 10.978 -38.076 45.318 1.00 38.65 173 MET D O 1
ATOM 9558 N N . PRO D 1 174 ? 11.474 -39.269 43.476 1.00 34.21 174 PRO D N 1
ATOM 9559 C CA . PRO D 1 174 ? 11.683 -40.517 44.211 1.00 33.17 174 PRO D CA 1
ATOM 9560 C C . PRO D 1 174 ? 12.876 -40.432 45.159 1.00 32.54 174 PRO D C 1
ATOM 9561 O O . PRO D 1 174 ? 13.941 -39.949 44.782 1.00 32.62 174 PRO D O 1
ATOM 9565 N N . MET D 1 175 ? 12.684 -40.908 46.393 1.00 31.80 175 MET D N 1
ATOM 9566 C CA . MET D 1 175 ? 13.709 -40.810 47.418 1.00 30.31 175 MET D CA 1
ATOM 9567 C C . MET D 1 175 ? 13.628 -42.023 48.339 1.00 28.32 175 MET D C 1
ATOM 9568 O O . MET D 1 175 ? 12.617 -42.721 48.370 1.00 26.30 175 MET D O 1
ATOM 9573 N N . VAL D 1 176 ? 14.717 -42.264 49.077 1.00 30.09 176 VAL D N 1
ATOM 9574 C CA . VAL D 1 176 ? 14.675 -43.058 50.294 1.00 30.49 176 VAL D CA 1
ATOM 9575 C C . VAL D 1 176 ? 15.485 -42.335 51.366 1.00 31.49 176 VAL D C 1
ATOM 9576 O O . VAL D 1 176 ? 16.019 -41.255 51.123 1.00 32.16 176 VAL D O 1
ATOM 9580 N N . CYS D 1 177 ? 15.569 -42.947 52.551 1.00 33.63 177 CYS D N 1
ATOM 9581 C CA . CYS D 1 177 ? 16.127 -42.286 53.718 1.00 35.51 177 CYS D CA 1
ATOM 9582 C C . CYS D 1 177 ? 16.871 -43.302 54.579 1.00 34.82 177 CYS D C 1
ATOM 9583 O O . CYS D 1 177 ? 16.318 -44.338 54.941 1.00 33.01 177 CYS D O 1
ATOM 9586 N N . ALA D 1 178 ? 18.130 -42.986 54.898 1.00 38.77 178 ALA D N 1
ATOM 9587 C CA . ALA D 1 178 ? 18.889 -43.744 55.879 1.00 42.26 178 ALA D CA 1
ATOM 9588 C C . ALA D 1 178 ? 18.288 -43.525 57.265 1.00 48.87 178 ALA D C 1
ATOM 9589 O O . ALA D 1 178 ? 18.336 -42.420 57.801 1.00 51.37 178 ALA D O 1
ATOM 9591 N N . ALA D 1 179 ? 17.720 -44.596 57.829 1.00 57.75 179 ALA D N 1
ATOM 9592 C CA . ALA D 1 179 ? 17.016 -44.522 59.098 1.00 61.11 179 ALA D CA 1
ATOM 9593 C C . ALA D 1 179 ? 17.575 -45.573 60.052 1.00 63.75 179 ALA D C 1
ATOM 9594 O O . ALA D 1 179 ? 17.305 -46.763 59.898 1.00 56.74 179 ALA D O 1
ATOM 9596 N N . MET D 1 180 ? 18.356 -45.112 61.037 1.00 72.70 180 MET D N 1
ATOM 9597 C CA . MET D 1 180 ? 19.069 -46.001 61.940 1.00 78.40 180 MET D CA 1
ATOM 9598 C C . MET D 1 180 ? 18.613 -45.748 63.375 1.00 77.14 180 MET D C 1
ATOM 9599 O O . MET D 1 180 ? 18.534 -46.679 64.174 1.00 80.62 180 MET D O 1
ATOM 9604 N N . SER D 1 181 ? 18.316 -44.481 63.688 1.00 71.69 181 SER D N 1
ATOM 9605 C CA . SER D 1 181 ? 17.917 -44.093 65.032 1.00 63.99 181 SER D CA 1
ATOM 9606 C C . SER D 1 181 ? 16.398 -43.955 65.108 1.00 59.51 181 SER D C 1
ATOM 9607 O O . SER D 1 181 ? 15.740 -43.692 64.104 1.00 51.38 181 SER D O 1
ATOM 9610 N N . PRO D 1 182 ? 15.798 -44.130 66.307 1.00 59.08 182 PRO D N 1
ATOM 9611 C CA . PRO D 1 182 ? 14.357 -43.948 66.487 1.00 57.14 182 PRO D CA 1
ATOM 9612 C C . PRO D 1 182 ? 13.874 -42.574 66.029 1.00 54.06 182 PRO D C 1
ATOM 9613 O O . PRO D 1 182 ? 12.787 -42.449 65.469 1.00 48.29 182 PRO D O 1
ATOM 9617 N N . SER D 1 183 ? 14.696 -41.550 66.280 1.00 53.57 183 SER D N 1
ATOM 9618 C CA . SER D 1 183 ? 14.287 -40.167 66.100 1.00 54.54 183 SER D CA 1
ATOM 9619 C C . SER D 1 183 ? 14.167 -39.844 64.612 1.00 50.94 183 SER D C 1
ATOM 9620 O O . SER D 1 183 ? 13.345 -39.021 64.216 1.00 43.17 183 SER D O 1
ATOM 9623 N N . THR D 1 184 ? 15.000 -40.502 63.799 1.00 51.30 184 THR D N 1
ATOM 9624 C CA . THR D 1 184 ? 15.054 -40.230 62.372 1.00 51.42 184 THR D CA 1
ATOM 9625 C C . THR D 1 184 ? 14.014 -41.084 61.651 1.00 49.50 184 THR D C 1
ATOM 9626 O O . THR D 1 184 ? 13.469 -40.674 60.628 1.00 50.55 184 THR D O 1
ATOM 9630 N N . ILE D 1 185 ? 13.747 -42.274 62.199 1.00 46.37 185 ILE D N 1
ATOM 9631 C CA . ILE D 1 185 ? 12.637 -43.097 61.746 1.00 45.82 185 ILE D CA 1
ATOM 9632 C C . ILE D 1 185 ? 11.340 -42.317 61.943 1.00 44.73 185 ILE D C 1
ATOM 9633 O O . ILE D 1 185 ? 10.428 -42.402 61.122 1.00 39.88 185 ILE D O 1
ATOM 9638 N N . GLU D 1 186 ? 11.278 -41.555 63.040 1.00 49.91 186 GLU D N 1
ATOM 9639 C CA . GLU D 1 186 ? 10.160 -40.666 63.310 1.00 52.42 186 GLU D CA 1
ATOM 9640 C C . GLU D 1 186 ? 10.005 -39.683 62.153 1.00 50.12 186 GLU D C 1
ATOM 9641 O O . GLU D 1 186 ? 8.905 -39.496 61.635 1.00 46.39 186 GLU D O 1
ATOM 9647 N N . TRP D 1 187 ? 11.124 -39.065 61.757 1.00 49.88 187 TRP D N 1
ATOM 9648 C CA . TRP D 1 187 ? 11.111 -37.950 60.824 1.00 47.28 187 TRP D CA 1
ATOM 9649 C C . TRP D 1 187 ? 10.785 -38.450 59.418 1.00 46.77 187 TRP D C 1
ATOM 9650 O O . TRP D 1 187 ? 10.068 -37.789 58.670 1.00 43.56 187 TRP D O 1
ATOM 9661 N N . ALA D 1 188 ? 11.328 -39.622 59.071 1.00 45.08 188 ALA D N 1
ATOM 9662 C CA . ALA D 1 188 ? 11.124 -40.207 57.757 1.00 45.09 188 ALA D CA 1
ATOM 9663 C C . ALA D 1 188 ? 9.645 -40.529 57.564 1.00 45.08 188 ALA D C 1
ATOM 9664 O O . ALA D 1 188 ? 9.076 -40.247 56.511 1.00 43.19 188 ALA D O 1
ATOM 9666 N N . ALA D 1 189 ? 9.035 -41.123 58.595 1.00 47.27 189 ALA D N 1
ATOM 9667 C CA . ALA D 1 189 ? 7.635 -41.512 58.545 1.00 47.03 189 ALA D CA 1
ATOM 9668 C C . ALA D 1 189 ? 6.757 -40.266 58.457 1.00 46.40 189 ALA D C 1
ATOM 9669 O O . ALA D 1 189 ? 5.690 -40.295 57.849 1.00 40.28 189 ALA D O 1
ATOM 9671 N N . LYS D 1 190 ? 7.227 -39.173 59.070 1.00 49.93 190 LYS D N 1
ATOM 9672 C CA . LYS D 1 190 ? 6.504 -37.912 59.071 1.00 53.23 190 LYS D CA 1
ATOM 9673 C C . LYS D 1 190 ? 6.393 -37.383 57.643 1.00 50.13 190 LYS D C 1
ATOM 9674 O O . LYS D 1 190 ? 5.366 -36.826 57.262 1.00 46.63 190 LYS D O 1
ATOM 9680 N N . ASN D 1 191 ? 7.464 -37.568 56.862 1.00 47.58 191 ASN D N 1
ATOM 9681 C CA . ASN D 1 191 ? 7.632 -36.868 55.599 1.00 44.15 191 ASN D CA 1
ATOM 9682 C C . ASN D 1 191 ? 7.399 -37.834 54.441 1.00 43.17 191 ASN D C 1
ATOM 9683 O O . ASN D 1 191 ? 7.615 -37.484 53.283 1.00 44.16 191 ASN D O 1
ATOM 9688 N N . GLY D 1 192 ? 6.961 -39.054 54.768 1.00 41.21 192 GLY D N 1
ATOM 9689 C CA . GLY D 1 192 ? 6.547 -40.020 53.763 1.00 42.25 192 GLY D CA 1
ATOM 9690 C C . GLY D 1 192 ? 7.739 -40.626 53.026 1.00 43.70 192 GLY D C 1
ATOM 9691 O O . GLY D 1 192 ? 7.628 -40.998 51.860 1.00 44.33 192 GLY D O 1
ATOM 9692 N N . LEU D 1 193 ? 8.876 -40.723 53.725 1.00 42.08 193 LEU D N 1
ATOM 9693 C CA . LEU D 1 193 ? 10.120 -41.176 53.125 1.00 40.37 193 LEU D CA 1
ATOM 9694 C C . LEU D 1 193 ? 10.320 -42.659 53.426 1.00 39.81 193 LEU D C 1
ATOM 9695 O O . LEU D 1 193 ? 10.416 -43.051 54.587 1.00 40.81 193 LEU D O 1
ATOM 9700 N N . PRO D 1 194 ? 10.394 -43.526 52.391 1.00 41.53 194 PRO D N 1
ATOM 9701 C CA . PRO D 1 194 ? 10.866 -44.900 52.565 1.00 39.14 194 PRO D CA 1
ATOM 9702 C C . PRO D 1 194 ? 12.241 -44.961 53.225 1.00 37.49 194 PRO D C 1
ATOM 9703 O O . PRO D 1 194 ? 13.093 -44.112 52.973 1.00 36.70 194 PRO D O 1
ATOM 9707 N N . MET D 1 195 ? 12.442 -45.978 54.068 1.00 39.05 195 MET D N 1
ATOM 9708 C CA . MET D 1 195 ? 13.720 -46.198 54.724 1.00 40.04 195 MET D CA 1
ATOM 9709 C C . MET D 1 195 ? 14.598 -47.071 53.832 1.00 36.95 195 MET D C 1
ATOM 9710 O O . MET D 1 195 ? 14.092 -47.890 53.067 1.00 33.32 195 MET D O 1
ATOM 9715 N N . ILE D 1 196 ? 15.916 -46.880 53.940 1.00 37.67 196 ILE D N 1
ATOM 9716 C CA . ILE D 1 196 ? 16.878 -47.848 53.439 1.00 38.61 196 ILE D CA 1
ATOM 9717 C C . ILE D 1 196 ? 17.832 -48.218 54.572 1.00 39.72 196 ILE D C 1
ATOM 9718 O O . ILE D 1 196 ? 18.404 -47.344 55.219 1.00 39.05 196 ILE D O 1
ATOM 9723 N N . MET D 1 197 ? 17.987 -49.526 54.802 1.00 42.92 197 MET D N 1
ATOM 9724 C CA . MET D 1 197 ? 18.630 -50.027 56.005 1.00 46.99 197 MET D CA 1
ATOM 9725 C C . MET D 1 197 ? 19.934 -50.723 55.623 1.00 49.22 197 MET D C 1
ATOM 9726 O O . MET D 1 197 ? 19.998 -51.414 54.609 1.00 49.71 197 MET D O 1
ATOM 9731 N N . GLN D 1 198 ? 20.965 -50.529 56.454 1.00 50.80 198 GLN D N 1
ATOM 9732 C CA . GLN D 1 198 ? 22.281 -51.091 56.203 1.00 54.57 198 GLN D CA 1
ATOM 9733 C C . GLN D 1 198 ? 22.275 -52.575 56.565 1.00 58.71 198 GLN D C 1
ATOM 9734 O O . GLN D 1 198 ? 21.277 -53.094 57.061 1.00 59.95 198 GLN D O 1
ATOM 9736 N N . HIS D 1 199 ? 23.405 -53.244 56.314 1.00 62.83 199 HIS D N 1
ATOM 9737 C CA . HIS D 1 199 ? 23.446 -54.696 56.255 1.00 64.10 199 HIS D CA 1
ATOM 9738 C C . HIS D 1 199 ? 24.012 -55.261 57.557 1.00 62.89 199 HIS D C 1
ATOM 9739 O O . HIS D 1 199 ? 24.363 -56.439 57.624 1.00 63.35 199 HIS D O 1
ATOM 9746 N N . ASP D 1 200 ? 24.092 -54.410 58.587 1.00 59.00 200 ASP D N 1
ATOM 9747 C CA . ASP D 1 200 ? 24.735 -54.774 59.839 1.00 57.48 200 ASP D CA 1
ATOM 9748 C C . ASP D 1 200 ? 23.745 -54.603 60.989 1.00 56.81 200 ASP D C 1
ATOM 9749 O O . ASP D 1 200 ? 24.142 -54.541 62.150 1.00 58.21 200 ASP D O 1
ATOM 9754 N N . ILE D 1 201 ? 22.453 -54.535 60.649 1.00 55.54 201 ILE D N 1
ATOM 9755 C CA . ILE D 1 201 ? 21.404 -54.345 61.636 1.00 54.36 201 ILE D CA 1
ATOM 9756 C C . ILE D 1 201 ? 20.804 -55.706 61.979 1.00 52.44 201 ILE D C 1
ATOM 9757 O O . ILE D 1 201 ? 20.575 -56.526 61.093 1.00 54.38 201 ILE D O 1
ATOM 9762 N N . GLU D 1 202 ? 20.551 -55.928 63.274 1.00 53.53 202 GLU D N 1
ATOM 9763 C CA . GLU D 1 202 ? 20.043 -57.201 63.760 1.00 55.11 202 GLU D CA 1
ATOM 9764 C C . GLU D 1 202 ? 18.595 -57.379 63.310 1.00 58.31 202 GLU D C 1
ATOM 9765 O O . GLU D 1 202 ? 17.920 -56.407 62.979 1.00 68.34 202 GLU D O 1
ATOM 9771 N N . HIS D 1 203 ? 18.129 -58.633 63.311 1.00 62.37 203 HIS D N 1
ATOM 9772 C CA . HIS D 1 203 ? 16.832 -58.979 62.752 1.00 65.63 203 HIS D CA 1
ATOM 9773 C C . HIS D 1 203 ? 15.719 -58.409 63.627 1.00 68.53 203 HIS D C 1
ATOM 9774 O O . HIS D 1 203 ? 14.768 -57.815 63.122 1.00 67.78 203 HIS D O 1
ATOM 9781 N N . ASN D 1 204 ? 15.851 -58.607 64.944 1.00 69.03 204 ASN D N 1
ATOM 9782 C CA . ASN D 1 204 ? 14.873 -58.115 65.901 1.00 64.56 204 ASN D CA 1
ATOM 9783 C C . ASN D 1 204 ? 14.672 -56.617 65.687 1.00 61.21 204 ASN D C 1
ATOM 9784 O O . ASN D 1 204 ? 13.542 -56.135 65.672 1.00 61.65 204 ASN D O 1
ATOM 9789 N N . GLU D 1 205 ? 15.784 -55.892 65.519 1.00 57.84 205 GLU D N 1
ATOM 9790 C CA . GLU D 1 205 ? 15.759 -54.440 65.475 1.00 58.22 205 GLU D CA 1
ATOM 9791 C C . GLU D 1 205 ? 15.504 -53.971 64.045 1.00 54.60 205 GLU D C 1
ATOM 9792 O O . GLU D 1 205 ? 15.288 -52.785 63.807 1.00 50.22 205 GLU D O 1
ATOM 9798 N N . LYS D 1 206 ? 15.537 -54.915 63.098 1.00 56.11 206 LYS D N 1
ATOM 9799 C CA . LYS D 1 206 ? 14.999 -54.689 61.766 1.00 55.73 206 LYS D CA 1
ATOM 9800 C C . LYS D 1 206 ? 13.483 -54.538 61.858 1.00 51.46 206 LYS D C 1
ATOM 9801 O O . LYS D 1 206 ? 12.914 -53.596 61.310 1.00 46.61 206 LYS D O 1
ATOM 9807 N N . ALA D 1 207 ? 12.842 -55.482 62.557 1.00 50.74 207 ALA D N 1
ATOM 9808 C CA . ALA D 1 207 ? 11.394 -55.517 62.666 1.00 50.17 207 ALA D CA 1
ATOM 9809 C C . ALA D 1 207 ? 10.917 -54.356 63.535 1.00 49.33 207 ALA D C 1
ATOM 9810 O O . ALA D 1 207 ? 9.904 -53.727 63.236 1.00 49.36 207 ALA D O 1
ATOM 9812 N N . SER D 1 208 ? 11.664 -54.086 64.611 1.00 47.42 208 SER D N 1
ATOM 9813 C CA . SER D 1 208 ? 11.380 -52.963 65.488 1.00 46.66 208 SER D CA 1
ATOM 9814 C C . SER D 1 208 ? 11.167 -51.699 64.659 1.00 45.21 208 SER D C 1
ATOM 9815 O O . SER D 1 208 ? 10.169 -51.002 64.828 1.00 45.59 208 SER D O 1
ATOM 9818 N N . ASN D 1 209 ? 12.122 -51.421 63.763 1.00 43.41 209 ASN D N 1
ATOM 9819 C CA . ASN D 1 209 ? 12.180 -50.156 63.050 1.00 40.36 209 ASN D CA 1
ATOM 9820 C C . ASN D 1 209 ? 10.960 -50.028 62.140 1.00 40.24 209 ASN D C 1
ATOM 9821 O O . ASN D 1 209 ? 10.335 -48.971 62.082 1.00 36.59 209 ASN D O 1
ATOM 9826 N N . VAL D 1 210 ? 10.631 -51.117 61.437 1.00 42.54 210 VAL D N 1
ATOM 9827 C CA . VAL D 1 210 ? 9.526 -51.118 60.493 1.00 45.72 210 VAL D CA 1
ATOM 9828 C C . VAL D 1 210 ? 8.225 -50.864 61.251 1.00 48.60 210 VAL D C 1
ATOM 9829 O O . VAL D 1 210 ? 7.358 -50.134 60.775 1.00 52.04 210 VAL D O 1
ATOM 9833 N N . GLU D 1 211 ? 8.105 -51.479 62.433 1.00 54.87 211 GLU D N 1
ATOM 9834 C CA . GLU D 1 211 ? 6.907 -51.363 63.249 1.00 57.26 211 GLU D CA 1
ATOM 9835 C C . GLU D 1 211 ? 6.770 -49.932 63.760 1.00 53.53 211 GLU D C 1
ATOM 9836 O O . GLU D 1 211 ? 5.679 -49.367 63.748 1.00 51.48 211 GLU D O 1
ATOM 9842 N N . LEU D 1 212 ? 7.891 -49.360 64.213 1.00 50.44 212 LEU D N 1
ATOM 9843 C CA . LEU D 1 212 ? 7.916 -47.991 64.702 1.00 49.92 212 LEU D CA 1
ATOM 9844 C C . LEU D 1 212 ? 7.495 -47.042 63.583 1.00 49.51 212 LEU D C 1
ATOM 9845 O O . LEU D 1 212 ? 6.627 -46.194 63.778 1.00 46.83 212 LEU D O 1
ATOM 9850 N N . TYR D 1 213 ? 8.124 -47.199 62.413 1.00 46.92 213 TYR D N 1
ATOM 9851 C CA . TYR D 1 213 ? 7.817 -46.377 61.254 1.00 44.90 213 TYR D CA 1
ATOM 9852 C C . TYR D 1 213 ? 6.339 -46.525 60.902 1.00 47.04 213 TYR D C 1
ATOM 9853 O O . TYR D 1 213 ? 5.664 -45.541 60.606 1.00 43.15 213 TYR D O 1
ATOM 9862 N N . ARG D 1 214 ? 5.852 -47.770 60.934 1.00 49.28 214 ARG D N 1
ATOM 9863 C CA . ARG D 1 214 ? 4.486 -48.076 60.545 1.00 54.17 214 ARG D CA 1
ATOM 9864 C C . ARG D 1 214 ? 3.520 -47.364 61.490 1.00 56.56 214 ARG D C 1
ATOM 9865 O O . ARG D 1 214 ? 2.489 -46.851 61.058 1.00 56.35 214 ARG D O 1
ATOM 9873 N N . ALA D 1 215 ? 3.873 -47.336 62.781 1.00 55.71 215 ALA D N 1
ATOM 9874 C CA . ALA D 1 215 ? 3.019 -46.755 63.804 1.00 54.67 215 ALA D CA 1
ATOM 9875 C C . ALA D 1 215 ? 2.955 -45.240 63.628 1.00 59.80 215 ALA D C 1
ATOM 9876 O O . ALA D 1 215 ? 1.883 -44.645 63.714 1.00 59.68 215 ALA D O 1
ATOM 9878 N N . LEU D 1 216 ? 4.121 -44.632 63.379 1.00 60.38 216 LEU D N 1
ATOM 9879 C CA . LEU D 1 216 ? 4.257 -43.185 63.373 1.00 55.06 216 LEU D CA 1
ATOM 9880 C C . LEU D 1 216 ? 3.611 -42.611 62.114 1.00 56.04 216 LEU D C 1
ATOM 9881 O O . LEU D 1 216 ? 3.098 -41.494 62.129 1.00 53.69 216 LEU D O 1
ATOM 9886 N N . ALA D 1 217 ? 3.647 -43.388 61.026 1.00 57.17 217 ALA D N 1
ATOM 9887 C CA . ALA D 1 217 ? 3.127 -42.940 59.745 1.00 61.68 217 ALA D CA 1
ATOM 9888 C C . ALA D 1 217 ? 1.624 -42.700 59.855 1.00 65.97 217 ALA D C 1
ATOM 9889 O O . ALA D 1 217 ? 1.102 -41.737 59.297 1.00 65.53 217 ALA D O 1
ATOM 9891 N N . GLU D 1 218 ? 0.939 -43.591 60.580 1.00 70.82 218 GLU D N 1
ATOM 9892 C CA . GLU D 1 218 ? -0.502 -43.505 60.751 1.00 74.39 218 GLU D CA 1
ATOM 9893 C C . GLU D 1 218 ? -0.837 -42.302 61.628 1.00 75.77 218 GLU D C 1
ATOM 9894 O O . GLU D 1 218 ? -1.875 -41.668 61.450 1.00 80.24 218 GLU D O 1
ATOM 9900 N N . GLU D 1 219 ? 0.057 -41.998 62.575 1.00 74.81 219 GLU D N 1
ATOM 9901 C CA . GLU D 1 219 ? -0.122 -40.870 63.472 1.00 73.66 219 GLU D CA 1
ATOM 9902 C C . GLU D 1 219 ? -0.121 -39.572 62.667 1.00 73.34 219 GLU D C 1
ATOM 9903 O O . GLU D 1 219 ? -0.753 -38.594 63.061 1.00 75.13 219 GLU D O 1
ATOM 9909 N N . HIS D 1 220 ? 0.595 -39.576 61.536 1.00 70.61 220 HIS D N 1
ATOM 9910 C CA . HIS D 1 220 ? 0.797 -38.371 60.747 1.00 68.06 220 HIS D CA 1
ATOM 9911 C C . HIS D 1 220 ? 0.054 -38.485 59.418 1.00 70.81 220 HIS D C 1
ATOM 9912 O O . HIS D 1 220 ? 0.364 -37.770 58.466 1.00 66.67 220 HIS D O 1
ATOM 9919 N N . GLY D 1 221 ? -0.928 -39.392 59.369 1.00 72.80 221 GLY D N 1
ATOM 9920 C CA . GLY D 1 221 ? -1.905 -39.418 58.292 1.00 72.56 221 GLY D CA 1
ATOM 9921 C C . GLY D 1 221 ? -1.278 -39.830 56.963 1.00 74.52 221 GLY D C 1
ATOM 9922 O O . GLY D 1 221 ? -1.609 -39.274 55.918 1.00 71.08 221 GLY D O 1
ATOM 9923 N N . HIS D 1 222 ? -0.371 -40.811 57.021 1.00 76.85 222 HIS D N 1
ATOM 9924 C CA . HIS D 1 222 ? 0.098 -41.502 55.831 1.00 74.54 222 HIS D CA 1
ATOM 9925 C C . HIS D 1 222 ? -0.328 -42.966 55.890 1.00 68.94 222 HIS D C 1
ATOM 9926 O O . HIS D 1 222 ? -0.570 -43.501 56.970 1.00 63.85 222 HIS D O 1
ATOM 9933 N N . ASP D 1 223 ? -0.418 -43.598 54.715 1.00 67.36 223 ASP D N 1
ATOM 9934 C CA . ASP D 1 223 ? -0.743 -45.012 54.622 1.00 69.21 223 ASP D CA 1
ATOM 9935 C C . ASP D 1 223 ? 0.548 -45.808 54.451 1.00 70.06 223 ASP D C 1
ATOM 9936 O O . ASP D 1 223 ? 1.182 -45.750 53.400 1.00 79.08 223 ASP D O 1
ATOM 9941 N N . PRO D 1 224 ? 0.974 -46.576 55.480 1.00 66.57 224 PRO D N 1
ATOM 9942 C CA . PRO D 1 224 ? 2.316 -47.159 55.508 1.00 65.81 224 PRO D CA 1
ATOM 9943 C C . PRO D 1 224 ? 2.463 -48.401 54.632 1.00 61.09 224 PRO D C 1
ATOM 9944 O O . PRO D 1 224 ? 3.555 -48.953 54.514 1.00 59.39 224 PRO D O 1
ATOM 9948 N N . ASP D 1 225 ? 1.352 -48.829 54.022 1.00 63.61 225 ASP D N 1
ATOM 9949 C CA . ASP D 1 225 ? 1.339 -50.018 53.185 1.00 65.05 225 ASP D CA 1
ATOM 9950 C C . ASP D 1 225 ? 1.795 -49.649 51.775 1.00 59.69 225 ASP D C 1
ATOM 9951 O O . ASP D 1 225 ? 2.065 -50.526 50.958 1.00 48.44 225 ASP D O 1
ATOM 9956 N N . GLY D 1 226 ? 1.876 -48.341 51.505 1.00 64.50 226 GLY D N 1
ATOM 9957 C CA . GLY D 1 226 ? 2.214 -47.843 50.182 1.00 64.45 226 GLY D CA 1
ATOM 9958 C C . GLY D 1 226 ? 3.671 -47.395 50.093 1.00 63.06 226 GLY D C 1
ATOM 9959 O O . GLY D 1 226 ? 4.130 -46.974 49.032 1.00 59.96 226 GLY D O 1
ATOM 9960 N N . ILE D 1 227 ? 4.387 -47.491 51.219 1.00 62.72 227 ILE D N 1
ATOM 9961 C CA . ILE D 1 227 ? 5.745 -46.982 51.319 1.00 59.67 227 ILE D CA 1
ATOM 9962 C C . ILE D 1 227 ? 6.713 -48.162 51.304 1.00 55.16 227 ILE D C 1
ATOM 9963 O O . ILE D 1 227 ? 6.606 -49.070 52.125 1.00 54.06 227 ILE D O 1
ATOM 9968 N N . GLU D 1 228 ? 7.659 -48.131 50.358 1.00 52.92 228 GLU D N 1
ATOM 9969 C CA . GLU D 1 228 ? 8.431 -49.308 49.996 1.00 52.72 228 GLU D CA 1
ATOM 9970 C C . GLU D 1 228 ? 9.833 -49.197 50.589 1.00 50.66 228 GLU D C 1
ATOM 9971 O O . GLU D 1 228 ? 10.657 -48.420 50.109 1.00 46.49 228 GLU D O 1
ATOM 9977 N N . HIS D 1 229 ? 10.088 -49.991 51.634 1.00 44.98 229 HIS D N 1
ATOM 9978 C CA . HIS D 1 229 ? 11.332 -49.912 52.380 1.00 40.59 229 HIS D CA 1
ATOM 9979 C C . HIS D 1 229 ? 12.382 -50.808 51.728 1.00 40.23 229 HIS D C 1
ATOM 9980 O O . HIS D 1 229 ? 12.046 -51.764 51.033 1.00 37.57 229 HIS D O 1
ATOM 9987 N N . THR D 1 230 ? 13.655 -50.480 51.967 1.00 40.94 230 THR D N 1
ATOM 9988 C CA . THR D 1 230 ? 14.763 -51.150 51.308 1.00 41.75 230 THR D CA 1
ATOM 9989 C C . THR D 1 230 ? 15.708 -51.714 52.366 1.00 42.36 230 THR D C 1
ATOM 9990 O O . THR D 1 230 ? 15.835 -51.155 53.454 1.00 42.00 230 THR D O 1
ATOM 9994 N N . ILE D 1 231 ? 16.365 -52.829 52.031 1.00 39.84 231 ILE D N 1
ATOM 9995 C CA . ILE D 1 231 ? 17.306 -53.468 52.934 1.00 41.72 231 ILE D CA 1
ATOM 9996 C C . ILE D 1 231 ? 18.548 -53.871 52.144 1.00 39.98 231 ILE D C 1
ATOM 9997 O O . ILE D 1 231 ? 18.444 -54.446 51.063 1.00 36.09 231 ILE D O 1
ATOM 10002 N N . ALA D 1 232 ? 19.722 -53.556 52.702 1.00 40.32 232 ALA D N 1
ATOM 10003 C CA . ALA D 1 232 ? 20.992 -53.900 52.087 1.00 39.38 232 ALA D CA 1
ATOM 10004 C C . ALA D 1 232 ? 21.468 -55.249 52.616 1.00 40.10 232 ALA D C 1
ATOM 10005 O O . ALA D 1 232 ? 21.455 -55.488 53.822 1.00 42.44 232 ALA D O 1
ATOM 10007 N N . MET D 1 233 ? 21.889 -56.124 51.696 1.00 40.36 233 MET D N 1
ATOM 10008 C CA . MET D 1 233 ? 22.327 -57.464 52.047 1.00 41.98 233 MET D CA 1
ATOM 10009 C C . MET D 1 233 ? 23.574 -57.815 51.242 1.00 38.90 233 MET D C 1
ATOM 10010 O O . MET D 1 233 ? 23.623 -57.581 50.036 1.00 39.33 233 MET D O 1
ATOM 10015 N N . ILE D 1 234 ? 24.575 -58.379 51.925 1.00 36.61 234 ILE D N 1
ATOM 10016 C CA . ILE D 1 234 ? 25.710 -58.988 51.254 1.00 37.95 234 ILE D CA 1
ATOM 10017 C C . ILE D 1 234 ? 25.323 -60.406 50.845 1.00 38.11 234 ILE D C 1
ATOM 10018 O O . ILE D 1 234 ? 24.753 -61.152 51.639 1.00 38.23 234 ILE D O 1
ATOM 1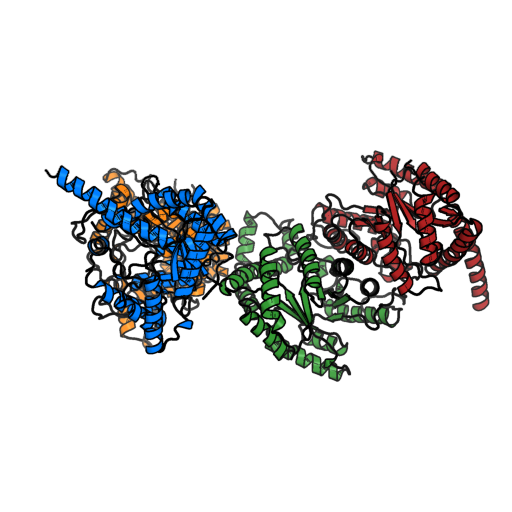0023 N N . VAL D 1 235 ? 25.635 -60.760 49.594 1.00 37.87 235 VAL D N 1
ATOM 10024 C CA . VAL D 1 235 ? 25.313 -62.072 49.062 1.00 37.88 235 VAL D CA 1
ATOM 10025 C C . VAL D 1 235 ? 26.580 -62.683 48.470 1.00 39.91 235 VAL D C 1
ATOM 10026 O O . VAL D 1 235 ? 27.246 -62.064 47.643 1.00 36.84 235 VAL D O 1
ATOM 10030 N N . ALA D 1 236 ? 26.897 -63.905 48.911 1.00 43.25 236 ALA D N 1
ATOM 10031 C CA . ALA D 1 236 ? 27.985 -64.680 48.340 1.00 43.96 236 ALA D CA 1
ATOM 10032 C C . ALA D 1 236 ? 27.637 -66.165 48.399 1.00 43.31 236 ALA D C 1
ATOM 10033 O O . ALA D 1 236 ? 27.746 -66.790 49.451 1.00 39.87 236 ALA D O 1
ATOM 10035 N N . VAL D 1 237 ? 27.215 -66.714 47.256 1.00 48.53 237 VAL D N 1
ATOM 10036 C CA . VAL D 1 237 ? 26.651 -68.053 47.204 1.00 51.90 237 VAL D CA 1
ATOM 10037 C C . VAL D 1 237 ? 27.663 -68.990 46.548 1.00 54.81 237 VAL D C 1
ATOM 10038 O O . VAL D 1 237 ? 28.336 -68.614 45.590 1.00 56.40 237 VAL D O 1
ATOM 10042 N N . ASP D 1 238 ? 27.760 -70.214 47.080 1.00 55.80 238 ASP D N 1
ATOM 10043 C CA . ASP D 1 238 ? 28.730 -71.190 46.612 1.00 57.27 238 ASP D CA 1
ATOM 10044 C C . ASP D 1 238 ? 28.348 -72.567 47.149 1.00 58.45 238 ASP D C 1
ATOM 10045 O O . ASP D 1 238 ? 28.035 -72.708 48.329 1.00 51.24 238 ASP D O 1
ATOM 10050 N N . PRO D 1 239 ? 28.369 -73.624 46.304 1.00 64.91 239 PRO D N 1
ATOM 10051 C CA . PRO D 1 239 ? 27.970 -74.966 46.733 1.00 62.83 239 PRO D CA 1
ATOM 10052 C C . PRO D 1 239 ? 28.722 -75.423 47.980 1.00 63.28 239 PRO D C 1
ATOM 10053 O O . PRO D 1 239 ? 28.215 -76.230 48.757 1.00 61.31 239 PRO D O 1
ATOM 10057 N N . ASP D 1 240 ? 29.938 -74.892 48.154 1.00 59.56 240 ASP D N 1
ATOM 10058 C CA . ASP D 1 240 ? 30.772 -75.217 49.298 1.00 58.33 240 ASP D CA 1
ATOM 10059 C C . ASP D 1 240 ? 30.648 -74.107 50.338 1.00 57.20 240 ASP D C 1
ATOM 10060 O O . ASP D 1 240 ? 31.155 -73.005 50.140 1.00 59.56 240 ASP D O 1
ATOM 10065 N N . ARG D 1 241 ? 29.972 -74.419 51.449 1.00 57.15 241 ARG D N 1
ATOM 10066 C CA . ARG D 1 241 ? 29.635 -73.426 52.455 1.00 56.57 241 ARG D CA 1
ATOM 10067 C C . ARG D 1 241 ? 30.917 -72.858 53.058 1.00 59.49 241 ARG D C 1
ATOM 10068 O O . ARG D 1 241 ? 31.028 -71.653 53.269 1.00 59.56 241 ARG D O 1
ATOM 10076 N N . GLU D 1 242 ? 31.878 -73.746 53.335 1.00 65.52 242 GLU D N 1
ATOM 10077 C CA . GLU D 1 242 ? 33.050 -73.397 54.120 1.00 65.04 242 GLU D CA 1
ATOM 10078 C C . GLU D 1 242 ? 33.943 -72.467 53.304 1.00 59.75 242 GLU D C 1
ATOM 10079 O O . GLU D 1 242 ? 34.550 -71.546 53.846 1.00 51.25 242 GLU D O 1
ATOM 10085 N N . ARG D 1 243 ? 34.008 -72.726 51.993 1.00 58.34 243 ARG D N 1
ATOM 10086 C CA . ARG D 1 243 ? 34.974 -72.084 51.117 1.00 57.08 243 ARG D CA 1
ATOM 10087 C C . ARG D 1 243 ? 34.628 -70.604 50.977 1.00 54.11 243 ARG D C 1
ATOM 10088 O O . ARG D 1 243 ? 35.510 -69.751 51.020 1.00 51.60 243 ARG D O 1
ATOM 10096 N N . VAL D 1 244 ? 33.332 -70.315 50.809 1.00 52.64 244 VAL D N 1
ATOM 10097 C CA . VAL D 1 244 ? 32.876 -68.973 50.490 1.00 51.39 244 VAL D CA 1
ATOM 10098 C C . VAL D 1 244 ? 32.857 -68.136 51.767 1.00 51.00 244 VAL D C 1
ATOM 10099 O O . VAL D 1 244 ? 33.082 -66.928 51.724 1.00 49.95 244 VAL D O 1
ATOM 10103 N N . ARG D 1 245 ? 32.585 -68.790 52.900 1.00 52.33 245 ARG D N 1
ATOM 10104 C CA . ARG D 1 245 ? 32.553 -68.114 54.186 1.00 54.12 245 ARG D CA 1
ATOM 10105 C C . ARG D 1 245 ? 33.953 -67.605 54.522 1.00 51.68 245 ARG D C 1
ATOM 10106 O O . ARG D 1 245 ? 34.104 -66.531 55.100 1.00 46.87 245 ARG D O 1
ATOM 10114 N N . GLU D 1 246 ? 34.969 -68.388 54.145 1.00 55.01 246 GLU D N 1
ATOM 10115 C CA . GLU D 1 246 ? 36.355 -68.023 54.388 1.00 57.95 246 GLU D CA 1
ATOM 10116 C C . GLU D 1 246 ? 36.768 -66.908 53.430 1.00 50.90 246 GLU D C 1
ATOM 10117 O O . GLU D 1 246 ? 37.510 -66.005 53.810 1.00 46.65 246 GLU D O 1
ATOM 10123 N N . GLU D 1 247 ? 36.288 -66.988 52.184 1.00 47.07 247 GLU D N 1
ATOM 10124 C CA . GLU D 1 247 ? 36.548 -65.961 51.189 1.00 43.46 247 GLU D CA 1
ATOM 10125 C C . GLU D 1 247 ? 35.998 -64.627 51.689 1.00 42.30 247 GLU D C 1
ATOM 10126 O O . GLU D 1 247 ? 36.706 -63.624 51.702 1.00 41.15 247 GLU D O 1
ATOM 10132 N N . CYS D 1 248 ? 34.726 -64.634 52.102 1.00 41.88 248 CYS D N 1
ATOM 10133 C CA . CYS D 1 248 ? 34.050 -63.420 52.526 1.00 43.30 248 CYS D CA 1
ATOM 10134 C C . CYS D 1 248 ? 34.692 -62.884 53.803 1.00 44.80 248 CYS D C 1
ATOM 10135 O O . CYS D 1 248 ? 34.840 -61.675 53.964 1.00 45.31 248 CYS D O 1
ATOM 10138 N N . ARG D 1 249 ? 35.070 -63.798 54.704 1.00 48.18 249 ARG D N 1
ATOM 10139 C CA . ARG D 1 249 ? 35.676 -63.427 55.973 1.00 48.22 249 ARG D CA 1
ATOM 10140 C C . ARG D 1 249 ? 36.971 -62.662 55.710 1.00 48.61 249 ARG D C 1
ATOM 10141 O O . ARG D 1 249 ? 37.235 -61.644 56.345 1.00 40.85 249 ARG D O 1
ATOM 10149 N N . HIS D 1 250 ? 37.772 -63.174 54.770 1.00 57.99 250 HIS D N 1
ATOM 10150 C CA . HIS D 1 250 ? 39.051 -62.574 54.426 1.00 64.06 250 HIS D CA 1
ATOM 10151 C C . HIS D 1 250 ? 38.839 -61.135 53.961 1.00 61.70 250 HIS D C 1
ATOM 10152 O O . HIS D 1 250 ? 39.537 -60.225 54.404 1.00 57.88 250 HIS D O 1
ATOM 10159 N N . TYR D 1 251 ? 37.865 -60.949 53.065 1.00 58.83 251 TYR D N 1
ATOM 10160 C CA . TYR D 1 251 ? 37.557 -59.641 52.512 1.00 53.86 251 TYR D CA 1
ATOM 10161 C C . TYR D 1 251 ? 37.039 -58.726 53.619 1.00 51.97 251 TYR D C 1
ATOM 10162 O O . TYR D 1 251 ? 37.537 -57.617 53.795 1.00 53.11 251 TYR D O 1
ATOM 10171 N N . LEU D 1 252 ? 36.035 -59.209 54.358 1.00 51.10 252 LEU D N 1
ATOM 10172 C CA . LEU D 1 252 ? 35.317 -58.388 55.319 1.00 50.04 252 LEU D CA 1
ATOM 10173 C C . LEU D 1 252 ? 36.249 -57.998 56.464 1.00 53.98 252 LEU D C 1
ATOM 10174 O O . LEU D 1 252 ? 36.078 -56.943 57.073 1.00 52.34 252 LEU D O 1
ATOM 10179 N N . ASN D 1 253 ? 37.228 -58.864 56.750 1.00 57.28 253 ASN D N 1
ATOM 10180 C CA . ASN D 1 253 ? 38.210 -58.607 57.792 1.00 59.03 253 ASN D CA 1
ATOM 10181 C C . ASN D 1 253 ? 38.900 -57.275 57.513 1.00 57.25 253 ASN D C 1
ATOM 10182 O O . ASN D 1 253 ? 39.000 -56.426 58.396 1.00 52.40 253 ASN D O 1
ATOM 10187 N N . TRP D 1 254 ? 39.377 -57.111 56.274 1.00 61.12 254 TRP D N 1
ATOM 10188 C CA . TRP D 1 254 ? 40.021 -55.878 55.853 1.00 62.39 254 TRP D CA 1
ATOM 10189 C C . TRP D 1 254 ? 38.987 -54.758 55.769 1.00 62.87 254 TRP D C 1
ATOM 10190 O O . TRP D 1 254 ? 39.291 -53.604 56.061 1.00 61.53 254 TRP D O 1
ATOM 10201 N N . PHE D 1 255 ? 37.767 -55.117 55.354 1.00 64.48 255 PHE D N 1
ATOM 10202 C CA . PHE D 1 255 ? 36.720 -54.143 55.094 1.00 64.61 255 PHE D CA 1
ATOM 10203 C C . PHE D 1 255 ? 36.486 -53.302 56.347 1.00 64.70 255 PHE D C 1
ATOM 10204 O O . PHE D 1 255 ? 36.463 -52.075 56.279 1.00 56.61 255 PHE D O 1
ATOM 10212 N N . GLU D 1 256 ? 36.320 -53.983 57.486 1.00 66.76 256 GLU D N 1
ATOM 10213 C CA . GLU D 1 256 ? 35.903 -53.340 58.721 1.00 66.23 256 GLU D CA 1
ATOM 10214 C C . GLU D 1 256 ? 37.106 -52.679 59.389 1.00 68.86 256 GLU D C 1
ATOM 10215 O O . GLU D 1 256 ? 36.945 -51.861 60.294 1.00 69.91 256 GLU D O 1
ATOM 10221 N N . ASP D 1 257 ? 38.309 -53.048 58.933 1.00 70.85 257 ASP D N 1
ATOM 10222 C CA . ASP D 1 257 ? 39.540 -52.465 59.442 1.00 68.95 257 ASP D CA 1
ATOM 10223 C C . ASP D 1 257 ? 39.733 -51.080 58.829 1.00 66.17 257 ASP D C 1
ATOM 10224 O O . ASP D 1 257 ? 40.181 -50.157 59.505 1.00 63.29 257 ASP D O 1
ATOM 10229 N N . ALA D 1 258 ? 39.389 -50.951 57.542 1.00 67.15 258 ALA D N 1
ATOM 10230 C CA . ALA D 1 258 ? 39.514 -49.690 56.831 1.00 67.44 258 ALA D CA 1
ATOM 10231 C C . ALA D 1 258 ? 38.425 -48.723 57.291 1.00 74.72 258 ALA D C 1
ATOM 10232 O O . ALA D 1 258 ? 38.552 -47.512 57.119 1.00 75.00 258 ALA D O 1
ATOM 10234 N N . VAL D 1 259 ? 37.356 -49.277 57.876 1.00 79.15 259 VAL D N 1
ATOM 10235 C CA . VAL D 1 259 ? 36.301 -48.477 58.478 1.00 80.57 259 VAL D CA 1
ATOM 10236 C C . VAL D 1 259 ? 36.835 -47.847 59.762 1.00 82.26 259 VAL D C 1
ATOM 10237 O O . VAL D 1 259 ? 36.644 -46.656 60.000 1.00 87.03 259 VAL D O 1
ATOM 10241 N N . GLU D 1 260 ? 37.502 -48.664 60.584 1.00 81.87 260 GLU D N 1
ATOM 10242 C CA . GLU D 1 260 ? 38.056 -48.210 61.848 1.00 83.20 260 GLU D CA 1
ATOM 10243 C C . GLU D 1 260 ? 39.260 -47.310 61.581 1.00 80.30 260 GLU D C 1
ATOM 10244 O O . GLU D 1 260 ? 39.519 -46.372 62.333 1.00 74.94 260 GLU D O 1
ATOM 10250 N N . LYS D 1 261 ? 39.989 -47.611 60.501 1.00 80.13 261 LYS D N 1
ATOM 10251 C CA . LYS D 1 261 ? 41.178 -46.859 60.135 1.00 82.55 261 LYS D CA 1
ATOM 10252 C C . LYS D 1 261 ? 40.802 -45.395 59.920 1.00 87.34 261 LYS D C 1
ATOM 10253 O O . LYS D 1 261 ? 41.571 -44.496 60.254 1.00 92.79 261 LYS D O 1
ATOM 10259 N N . ALA D 1 262 ? 39.608 -45.172 59.356 1.00 92.88 262 ALA D N 1
ATOM 10260 C CA . ALA D 1 262 ? 39.162 -43.838 58.991 1.00 93.35 262 ALA D CA 1
ATOM 10261 C C . ALA D 1 262 ? 38.133 -43.336 60.002 1.00 94.13 262 ALA D C 1
ATOM 10262 O O . ALA D 1 262 ? 37.831 -42.145 60.044 1.00 89.44 262 ALA D O 1
ATOM 10264 N N . GLN D 1 263 ? 37.600 -44.257 60.813 1.00 92.89 263 GLN D N 1
ATOM 10265 C CA . GLN D 1 263 ? 36.690 -43.903 61.890 1.00 87.00 263 GLN D CA 1
ATOM 10266 C C . GLN D 1 263 ? 37.504 -43.475 63.118 1.00 80.25 263 GLN D C 1
ATOM 10267 O O . GLN D 1 263 ? 38.142 -42.405 63.035 1.00 72.90 263 GLN D O 1
ATOM 10269 N N . TRP D 1 279 ? 58.595 -47.268 73.954 1.00 89.91 279 TRP D N 1
ATOM 10270 C CA . TRP D 1 279 ? 57.335 -47.015 74.705 1.00 97.80 279 TRP D CA 1
ATOM 10271 C C . TRP D 1 279 ? 56.206 -46.696 73.729 1.00 106.00 279 TRP D C 1
ATOM 10272 O O . TRP D 1 279 ? 55.161 -47.343 73.751 1.00 115.50 279 TRP D O 1
ATOM 10283 N N . HIS D 1 280 ? 56.432 -45.690 72.876 1.00 103.46 280 HIS D N 1
ATOM 10284 C CA . HIS D 1 280 ? 55.466 -45.307 71.860 1.00 94.06 280 HIS D CA 1
ATOM 10285 C C . HIS D 1 280 ? 55.432 -46.360 70.755 1.00 95.95 280 HIS D C 1
ATOM 10286 O O . HIS D 1 280 ? 54.579 -46.311 69.872 1.00 95.11 280 HIS D O 1
ATOM 10288 N N . LEU D 1 281 ? 56.373 -47.309 70.822 1.00 99.57 281 LEU D N 1
ATOM 10289 C CA . LEU D 1 281 ? 56.402 -48.442 69.911 1.00 99.71 281 LEU D CA 1
ATOM 10290 C C . LEU D 1 281 ? 55.688 -49.632 70.549 1.00 102.67 281 LEU D C 1
ATOM 10291 O O . LEU D 1 281 ? 55.186 -50.510 69.845 1.00 112.18 281 LEU D O 1
ATOM 10296 N N . ARG D 1 282 ? 55.650 -49.648 71.888 1.00 100.02 282 ARG D N 1
ATOM 10297 C CA . ARG D 1 282 ? 55.083 -50.761 72.632 1.00 92.65 282 ARG D CA 1
ATOM 10298 C C . ARG D 1 282 ? 53.580 -50.551 72.799 1.00 88.49 282 ARG D C 1
ATOM 10299 O O . ARG D 1 282 ? 52.819 -51.516 72.874 1.00 82.53 282 ARG D O 1
ATOM 10301 N N . LYS D 1 283 ? 53.167 -49.278 72.858 1.00 86.73 283 LYS D N 1
ATOM 10302 C CA . LYS D 1 283 ? 51.761 -48.925 72.965 1.00 81.55 283 LYS D CA 1
ATOM 10303 C C . LYS D 1 283 ? 51.103 -49.039 71.592 1.00 82.81 283 LYS D C 1
ATOM 10304 O O . LYS D 1 283 ? 49.900 -49.269 71.495 1.00 81.35 283 LYS D O 1
ATOM 10308 N N . TRP D 1 284 ? 51.909 -48.874 70.537 1.00 85.02 284 TRP D N 1
ATOM 10309 C CA . TRP D 1 284 ? 51.436 -49.016 69.170 1.00 85.12 284 TRP D CA 1
ATOM 10310 C C . TRP D 1 284 ? 51.005 -50.459 68.918 1.00 83.35 284 TRP D C 1
ATOM 10311 O O . TRP D 1 284 ? 49.972 -50.704 68.299 1.00 79.43 284 TRP D O 1
ATOM 10322 N N . ARG D 1 285 ? 51.816 -51.405 69.403 1.00 83.73 285 ARG D N 1
ATOM 10323 C CA . ARG D 1 285 ? 51.572 -52.821 69.183 1.00 83.06 285 ARG D CA 1
ATOM 10324 C C . ARG D 1 285 ? 50.383 -53.267 70.029 1.00 84.06 285 ARG D C 1
ATOM 10325 O O . ARG D 1 285 ? 49.617 -54.136 69.619 1.00 83.44 285 ARG D O 1
ATOM 10327 N N . GLU D 1 286 ? 50.241 -52.657 71.212 1.00 85.92 286 GLU D N 1
ATOM 10328 C CA . GLU D 1 286 ? 49.220 -53.050 72.170 1.00 86.75 286 GLU D CA 1
ATOM 10329 C C . GLU D 1 286 ? 47.877 -52.449 71.759 1.00 92.54 286 GLU D C 1
ATOM 10330 O O . GLU D 1 286 ? 46.847 -52.750 72.365 1.00 97.17 286 GLU D O 1
ATOM 10332 N N . ALA D 1 287 ? 47.908 -51.596 70.726 1.00 95.04 287 ALA D N 1
ATOM 10333 C CA . ALA D 1 287 ? 46.695 -51.069 70.121 1.00 91.08 287 ALA D CA 1
ATOM 10334 C C . ALA D 1 287 ? 46.339 -51.886 68.880 1.00 92.18 287 ALA D C 1
ATOM 10335 O O . ALA D 1 287 ? 45.162 -52.090 68.582 1.00 96.35 287 ALA D O 1
ATOM 10337 N N . VAL D 1 288 ? 47.371 -52.346 68.162 1.00 87.85 288 VAL D N 1
ATOM 10338 C CA . VAL D 1 288 ? 47.182 -53.095 66.931 1.00 86.54 288 VAL D CA 1
ATOM 10339 C C . VAL D 1 288 ? 46.469 -54.408 67.253 1.00 92.49 288 VAL D C 1
ATOM 10340 O O . VAL D 1 288 ? 45.612 -54.859 66.486 1.00 98.21 288 VAL D O 1
ATOM 10342 N N . ILE D 1 289 ? 46.833 -55.008 68.396 1.00 96.41 289 ILE D N 1
ATOM 10343 C CA . ILE D 1 289 ? 46.373 -56.341 68.753 1.00 91.75 289 ILE D CA 1
ATOM 10344 C C . ILE D 1 289 ? 44.906 -56.271 69.172 1.00 90.47 289 ILE D C 1
ATOM 10345 O O . ILE D 1 289 ? 44.139 -57.196 68.911 1.00 83.15 289 ILE D O 1
ATOM 10350 N N . LYS D 1 290 ? 44.532 -55.168 69.830 1.00 92.37 290 LYS D N 1
ATOM 10351 C CA . LYS D 1 290 ? 43.169 -54.970 70.299 1.00 93.60 290 LYS D CA 1
ATOM 10352 C C . LYS D 1 290 ? 42.282 -54.574 69.121 1.00 96.81 290 LYS D C 1
ATOM 10353 O O . LYS D 1 290 ? 41.074 -54.823 69.135 1.00 99.70 290 LYS D O 1
ATOM 10356 N N . GLY D 1 291 ? 42.900 -53.953 68.106 1.00 94.73 291 GLY D N 1
ATOM 10357 C CA . GLY D 1 291 ? 42.183 -53.488 66.931 1.00 94.76 291 GLY D CA 1
ATOM 10358 C C . GLY D 1 291 ? 41.749 -54.645 66.035 1.00 97.80 291 GLY D C 1
ATOM 10359 O O . GLY D 1 291 ? 40.620 -54.664 65.547 1.00 104.81 291 GLY D O 1
ATOM 10360 N N . ASP D 1 292 ? 42.660 -55.604 65.827 1.00 99.32 292 ASP D N 1
ATOM 10361 C CA . ASP D 1 292 ? 42.397 -56.751 64.973 1.00 97.08 292 ASP D CA 1
ATOM 10362 C C . ASP D 1 292 ? 41.473 -57.724 65.702 1.00 101.69 292 ASP D C 1
ATOM 10363 O O . ASP D 1 292 ? 40.716 -58.459 65.070 1.00 105.64 292 ASP D O 1
ATOM 10368 N N . THR D 1 293 ? 41.550 -57.718 67.038 1.00 99.21 293 THR D N 1
ATOM 10369 C CA . THR D 1 293 ? 40.887 -58.722 67.854 1.00 95.08 293 THR D CA 1
ATOM 10370 C C . THR D 1 293 ? 39.479 -58.250 68.207 1.00 90.51 293 THR D C 1
ATOM 10371 O O . THR D 1 293 ? 38.760 -58.928 68.939 1.00 88.27 293 THR D O 1
ATOM 10373 N N . ALA D 1 294 ? 39.100 -57.080 67.679 1.00 85.54 294 ALA D N 1
ATOM 10374 C CA . ALA D 1 294 ? 37.796 -56.495 67.945 1.00 84.82 294 ALA D CA 1
ATOM 10375 C C . ALA D 1 294 ? 37.003 -56.376 66.645 1.00 89.83 294 ALA D C 1
ATOM 10376 O O . ALA D 1 294 ? 35.781 -56.214 66.671 1.00 93.26 294 ALA D O 1
ATOM 10378 N N . ILE D 1 295 ? 37.714 -56.458 65.513 1.00 89.92 295 ILE D N 1
ATOM 10379 C CA . ILE D 1 295 ? 37.086 -56.437 64.201 1.00 84.20 295 ILE D CA 1
ATOM 10380 C C . ILE D 1 295 ? 36.479 -57.809 63.919 1.00 88.33 295 ILE D C 1
ATOM 10381 O O . ILE D 1 295 ? 35.593 -57.939 63.077 1.00 91.78 295 ILE D O 1
ATOM 10386 N N . SER D 1 296 ? 36.966 -58.828 64.636 1.00 91.05 296 SER D N 1
ATOM 10387 C CA . SER D 1 296 ? 36.644 -60.212 64.332 1.00 90.77 296 SER D CA 1
ATOM 10388 C C . SER D 1 296 ? 35.184 -60.498 64.677 1.00 89.33 296 SER D C 1
ATOM 10389 O O . SER D 1 296 ? 34.507 -61.230 63.958 1.00 87.95 296 SER D O 1
ATOM 10392 N N . LYS D 1 297 ? 34.714 -59.913 65.785 1.00 88.17 297 LYS D N 1
ATOM 10393 C CA . LYS D 1 297 ? 33.383 -60.190 66.301 1.00 85.92 297 LYS D CA 1
ATOM 10394 C C . LYS D 1 297 ? 32.344 -59.485 65.432 1.00 86.37 297 LYS D C 1
ATOM 10395 O O . LYS D 1 297 ? 31.178 -59.881 65.406 1.00 90.77 297 LYS D O 1
ATOM 10398 N N . VAL D 1 298 ? 32.786 -58.436 64.726 1.00 83.31 298 VAL D N 1
ATOM 10399 C CA . VAL D 1 298 ? 31.940 -57.723 63.783 1.00 79.09 298 VAL D CA 1
ATOM 10400 C C . VAL D 1 298 ? 31.682 -58.620 62.574 1.00 77.28 298 VAL D C 1
ATOM 10401 O O . VAL D 1 298 ? 30.554 -58.715 62.094 1.00 73.29 298 VAL D O 1
ATOM 10405 N N . VAL D 1 299 ? 32.745 -59.277 62.097 1.00 71.09 299 VAL D N 1
ATOM 10406 C CA . VAL D 1 299 ? 32.707 -60.011 60.843 1.00 63.83 299 VAL D CA 1
ATOM 10407 C C . VAL D 1 299 ? 31.921 -61.304 61.046 1.00 62.04 299 VAL D C 1
ATOM 10408 O O . VAL D 1 299 ? 31.333 -61.830 60.103 1.00 62.72 299 VAL D O 1
ATOM 10412 N N . ASP D 1 300 ? 31.920 -61.808 62.286 1.00 62.28 300 ASP D N 1
ATOM 10413 C CA . ASP D 1 300 ? 31.139 -62.982 62.639 1.00 64.14 300 ASP D CA 1
ATOM 10414 C C . ASP D 1 300 ? 29.656 -62.627 62.593 1.00 64.28 300 ASP D C 1
ATOM 10415 O O . ASP D 1 300 ? 28.814 -63.477 62.309 1.00 63.55 300 ASP D O 1
ATOM 10420 N N . ASN D 1 301 ? 29.355 -61.356 62.879 1.00 61.94 301 ASN D N 1
ATOM 10421 C CA . ASN D 1 301 ? 27.987 -60.870 62.900 1.00 62.25 301 ASN D CA 1
ATOM 10422 C C . ASN D 1 301 ? 27.534 -60.591 61.469 1.00 57.59 301 ASN D C 1
ATOM 10423 O O . ASN D 1 301 ? 26.363 -60.765 61.139 1.00 54.63 301 ASN D O 1
ATOM 10428 N N . LEU D 1 302 ? 28.482 -60.163 60.628 1.00 52.50 302 LEU D N 1
ATOM 10429 C CA . LEU D 1 302 ? 28.210 -59.887 59.227 1.00 46.70 302 LEU D CA 1
ATOM 10430 C C . LEU D 1 302 ? 27.945 -61.194 58.486 1.00 45.95 302 LEU D C 1
ATOM 10431 O O . LEU D 1 302 ? 27.116 -61.238 57.580 1.00 46.07 302 LEU D O 1
ATOM 10436 N N . LEU D 1 303 ? 28.667 -62.250 58.877 1.00 46.20 303 LEU D N 1
ATOM 10437 C CA . LEU D 1 303 ? 28.528 -63.555 58.252 1.00 47.32 303 LEU D CA 1
ATOM 10438 C C . LEU D 1 303 ? 27.209 -64.189 58.683 1.00 45.67 303 LEU D C 1
ATOM 10439 O O . LEU D 1 303 ? 26.617 -64.968 57.940 1.00 46.44 303 LEU D O 1
ATOM 10444 N N . ARG D 1 304 ? 26.763 -63.840 59.894 1.00 48.51 304 ARG D N 1
ATOM 10445 C CA . ARG D 1 304 ? 25.566 -64.424 60.476 1.00 50.19 304 ARG D CA 1
ATOM 10446 C C . ARG D 1 304 ? 24.329 -63.758 59.876 1.00 47.09 304 ARG D C 1
ATOM 10447 O O . ARG D 1 304 ? 23.319 -64.416 59.641 1.00 43.42 304 ARG D O 1
ATOM 10455 N N . LEU D 1 305 ? 24.428 -62.447 59.631 1.00 46.59 305 LEU D N 1
ATOM 10456 C CA . LEU D 1 305 ? 23.275 -61.631 59.287 1.00 44.49 305 LEU D CA 1
ATOM 10457 C C . LEU D 1 305 ? 22.983 -61.745 57.793 1.00 41.90 305 LEU D C 1
ATOM 10458 O O . LEU D 1 305 ? 21.835 -61.622 57.371 1.00 41.47 305 LEU D O 1
ATOM 10463 N N . ASN D 1 306 ? 24.036 -61.972 57.002 1.00 40.35 306 ASN D N 1
ATOM 10464 C CA . ASN D 1 306 ? 23.990 -61.731 55.569 1.00 40.17 306 ASN D CA 1
ATOM 10465 C C . ASN D 1 306 ? 24.067 -63.066 54.833 1.00 38.97 306 ASN D C 1
ATOM 10466 O O . ASN D 1 306 ? 24.445 -64.080 55.415 1.00 37.43 306 ASN D O 1
ATOM 10471 N N . ALA D 1 307 ? 23.705 -63.043 53.545 1.00 38.96 307 ALA D N 1
ATOM 10472 C CA . ALA D 1 307 ? 23.346 -64.247 52.815 1.00 38.48 307 ALA D CA 1
ATOM 10473 C C . ALA D 1 307 ? 24.603 -64.896 52.243 1.00 38.95 307 ALA D C 1
ATOM 10474 O O . ALA D 1 307 ? 24.808 -64.906 51.031 1.00 41.15 307 ALA D O 1
ATOM 10476 N N . ILE D 1 308 ? 25.434 -65.441 53.136 1.00 39.15 308 ILE D N 1
ATOM 10477 C CA . ILE D 1 308 ? 26.725 -65.990 52.760 1.00 39.59 308 ILE D CA 1
ATOM 10478 C C . ILE D 1 308 ? 26.740 -67.479 53.095 1.00 39.97 308 ILE D C 1
ATOM 10479 O O . ILE D 1 308 ? 26.532 -67.863 54.243 1.00 40.91 308 ILE D O 1
ATOM 10484 N N . GLY D 1 309 ? 26.986 -68.307 52.074 1.00 40.81 309 GLY D N 1
ATOM 10485 C CA . GLY D 1 309 ? 26.935 -69.752 52.220 1.00 40.34 309 GLY D CA 1
ATOM 10486 C C . GLY D 1 309 ? 26.410 -70.424 50.954 1.00 39.20 309 GLY D C 1
ATOM 10487 O O . GLY D 1 309 ? 26.643 -69.940 49.850 1.00 39.30 309 GLY D O 1
ATOM 10488 N N . THR D 1 310 ? 25.698 -71.542 51.136 1.00 39.82 310 THR D N 1
ATOM 10489 C CA . THR D 1 310 ? 25.086 -72.256 50.027 1.00 42.17 310 THR D CA 1
ATOM 10490 C C . THR D 1 310 ? 23.890 -71.457 49.515 1.00 44.42 310 THR D C 1
ATOM 10491 O O . THR D 1 310 ? 23.473 -70.486 50.143 1.00 45.81 310 THR D O 1
ATOM 10495 N N . PRO D 1 311 ? 23.310 -71.835 48.353 1.00 47.07 311 PRO D N 1
ATOM 10496 C CA . PRO D 1 311 ? 21.997 -71.334 47.947 1.00 48.73 311 PRO D CA 1
ATOM 10497 C C . PRO D 1 311 ? 20.948 -71.442 49.052 1.00 51.88 311 PRO D C 1
ATOM 10498 O O . PRO D 1 311 ? 20.197 -70.500 49.293 1.00 49.07 311 PRO D O 1
ATOM 10502 N N . GLU D 1 312 ? 20.910 -72.603 49.718 1.00 55.70 312 GLU D N 1
ATOM 10503 C CA . GLU D 1 312 ? 19.886 -72.893 50.708 1.00 56.46 312 GLU D CA 1
ATOM 10504 C C . GLU D 1 312 ? 19.978 -71.885 51.851 1.00 53.26 312 GLU D C 1
ATOM 10505 O O . GLU D 1 312 ? 18.959 -71.405 52.342 1.00 48.45 312 GLU D O 1
ATOM 10511 N N . ASP D 1 313 ? 21.213 -71.574 52.261 1.00 51.56 313 ASP D N 1
ATOM 10512 C CA . ASP D 1 313 ? 21.458 -70.676 53.378 1.00 52.83 313 ASP D CA 1
ATOM 10513 C C . ASP D 1 313 ? 20.998 -69.269 53.007 1.00 53.77 313 ASP D C 1
ATOM 10514 O O . ASP D 1 313 ? 20.405 -68.569 53.826 1.00 57.27 313 ASP D O 1
ATOM 10519 N N . ALA D 1 314 ? 21.287 -68.866 51.764 1.00 49.32 314 ALA D N 1
ATOM 10520 C CA . ALA D 1 314 ? 20.949 -67.536 51.286 1.00 45.00 314 ALA D CA 1
ATOM 10521 C C . ALA D 1 314 ? 19.432 -67.377 51.224 1.00 43.35 314 ALA D C 1
ATOM 10522 O O . ALA D 1 314 ? 18.907 -66.300 51.496 1.00 39.74 314 ALA D O 1
ATOM 10524 N N . ILE D 1 315 ? 18.738 -68.464 50.867 1.00 43.96 315 ILE D N 1
ATOM 10525 C CA . ILE D 1 315 ? 17.286 -68.458 50.778 1.00 43.59 315 ILE D CA 1
ATOM 10526 C C . ILE D 1 315 ? 16.702 -68.344 52.183 1.00 43.06 315 ILE D C 1
ATOM 10527 O O . ILE D 1 315 ? 15.744 -67.608 52.405 1.00 40.32 315 ILE D O 1
ATOM 10532 N N . GLU D 1 316 ? 17.289 -69.092 53.125 1.00 47.58 316 GLU D N 1
ATOM 10533 C CA . GLU D 1 316 ? 16.844 -69.076 54.508 1.00 50.17 316 GLU D CA 1
ATOM 10534 C C . GLU D 1 316 ? 16.944 -67.653 55.052 1.00 46.25 316 GLU D C 1
ATOM 10535 O O . GLU D 1 316 ? 16.004 -67.152 55.666 1.00 43.68 316 GLU D O 1
ATOM 10541 N N . THR D 1 317 ? 18.095 -67.013 54.811 1.00 44.16 317 THR D N 1
ATOM 10542 C CA . THR D 1 317 ? 18.411 -65.728 55.414 1.00 41.86 317 THR D CA 1
ATOM 10543 C C . THR D 1 317 ? 17.527 -64.644 54.805 1.00 37.41 317 THR D C 1
ATOM 10544 O O . THR D 1 317 ? 16.844 -63.918 55.524 1.00 34.59 317 THR D O 1
ATOM 10548 N N . ILE D 1 318 ? 17.554 -64.546 53.472 1.00 36.52 318 ILE D N 1
ATOM 10549 C CA . ILE D 1 318 ? 16.947 -63.432 52.764 1.00 37.42 318 ILE D CA 1
ATOM 10550 C C . ILE D 1 318 ? 15.447 -63.420 53.044 1.00 38.63 318 ILE D C 1
ATOM 10551 O O . ILE D 1 318 ? 14.856 -62.360 53.237 1.00 39.52 318 ILE D O 1
ATOM 10556 N N . GLN D 1 319 ? 14.841 -64.612 53.051 1.00 39.40 319 GLN D N 1
ATOM 10557 C CA . GLN D 1 319 ? 13.395 -64.735 53.137 1.00 41.19 319 GLN D CA 1
ATOM 10558 C C . GLN D 1 319 ? 12.947 -64.394 54.555 1.00 41.83 319 GLN D C 1
ATOM 10559 O O . GLN D 1 319 ? 11.880 -63.815 54.751 1.00 43.03 319 GLN D O 1
ATOM 10565 N N . HIS D 1 320 ? 13.775 -64.761 55.538 1.00 41.82 320 HIS D N 1
ATOM 10566 C CA . HIS D 1 320 ? 13.493 -64.452 56.929 1.00 43.17 320 HIS D CA 1
ATOM 10567 C C . HIS D 1 320 ? 13.494 -62.938 57.129 1.00 45.69 320 HIS D C 1
ATOM 10568 O O . HIS D 1 320 ? 12.606 -62.393 57.780 1.00 45.17 320 HIS D O 1
ATOM 10575 N N . VAL D 1 321 ? 14.504 -62.273 56.557 1.00 48.78 321 VAL D N 1
ATOM 10576 C CA . VAL D 1 321 ? 14.631 -60.827 56.640 1.00 45.60 321 VAL D CA 1
ATOM 10577 C C . VAL D 1 321 ? 13.395 -60.182 56.020 1.00 43.59 321 VAL D C 1
ATOM 10578 O O . VAL D 1 321 ? 12.853 -59.223 56.565 1.00 44.60 321 VAL D O 1
ATOM 10582 N N . ILE D 1 322 ? 12.962 -60.720 54.875 1.00 43.57 322 ILE D N 1
ATOM 10583 C CA . ILE D 1 322 ? 11.803 -60.207 54.164 1.00 45.77 322 ILE D CA 1
ATOM 10584 C C . ILE D 1 322 ? 10.555 -60.421 55.017 1.00 45.56 322 ILE D C 1
ATOM 10585 O O . ILE D 1 322 ? 9.613 -59.633 54.956 1.00 42.18 322 ILE D O 1
ATOM 10590 N N . ASP D 1 323 ? 10.560 -61.499 55.809 1.00 47.47 323 ASP D N 1
ATOM 10591 C CA . ASP D 1 323 ? 9.369 -61.944 56.513 1.00 48.49 323 ASP D CA 1
ATOM 10592 C C . ASP D 1 323 ? 9.162 -61.082 57.757 1.00 48.51 323 ASP D C 1
ATOM 10593 O O . ASP D 1 323 ? 8.036 -60.925 58.224 1.00 50.34 323 ASP D O 1
ATOM 10598 N N . VAL D 1 324 ? 10.258 -60.525 58.284 1.00 45.64 324 VAL D N 1
ATOM 10599 C CA . VAL D 1 324 ? 10.243 -59.888 59.591 1.00 46.18 324 VAL D CA 1
ATOM 10600 C C . VAL D 1 324 ? 10.307 -58.372 59.414 1.00 48.49 324 VAL D C 1
ATOM 10601 O O . VAL D 1 324 ? 10.351 -57.633 60.396 1.00 45.91 324 VAL D O 1
ATOM 10605 N N . THR D 1 325 ? 10.311 -57.921 58.154 1.00 47.12 325 THR D N 1
ATOM 10606 C CA . THR D 1 325 ? 10.409 -56.503 57.846 1.00 45.69 325 THR D CA 1
ATOM 10607 C C . THR D 1 325 ? 9.276 -56.098 56.906 1.00 45.10 325 THR D C 1
ATOM 10608 O O . THR D 1 325 ? 8.742 -54.997 57.012 1.00 44.47 325 THR D O 1
ATOM 10612 N N . GLY D 1 326 ? 8.922 -56.999 55.983 1.00 42.94 326 GLY D N 1
ATOM 10613 C CA . GLY D 1 326 ? 7.977 -56.683 54.926 1.00 41.67 326 GLY D CA 1
ATOM 10614 C C . GLY D 1 326 ? 8.525 -55.623 53.975 1.00 40.97 326 GLY D C 1
ATOM 10615 O O . GLY D 1 326 ? 7.776 -54.790 53.468 1.00 39.35 326 GLY D O 1
ATOM 10616 N N . VAL D 1 327 ? 9.842 -55.669 53.741 1.00 41.12 327 VAL D N 1
ATOM 10617 C CA . VAL D 1 327 ? 10.489 -54.785 52.786 1.00 39.80 327 VAL D CA 1
ATOM 10618 C C . VAL D 1 327 ? 10.144 -55.249 51.374 1.00 39.57 327 VAL D C 1
ATOM 10619 O O . VAL D 1 327 ? 9.898 -56.431 51.143 1.00 39.02 327 VAL D O 1
ATOM 10623 N N . LYS D 1 328 ? 10.138 -54.296 50.437 1.00 42.79 328 LYS D N 1
ATOM 10624 C CA . LYS D 1 328 ? 9.665 -54.541 49.086 1.00 44.82 328 LYS D CA 1
ATOM 10625 C C . LYS D 1 328 ? 10.861 -54.678 48.147 1.00 42.93 328 LYS D C 1
ATOM 10626 O O . LYS D 1 328 ? 10.741 -55.253 47.067 1.00 46.38 328 LYS D O 1
ATOM 10632 N N . ARG D 1 329 ? 12.011 -54.142 48.572 1.00 37.34 329 ARG D N 1
ATOM 10633 C CA . ARG D 1 329 ? 13.229 -54.200 47.780 1.00 34.76 329 ARG D CA 1
ATOM 10634 C C . ARG D 1 329 ? 14.369 -54.735 48.643 1.00 33.79 329 ARG D C 1
ATOM 10635 O O . ARG D 1 329 ? 14.494 -54.369 49.809 1.00 32.01 329 ARG D O 1
ATOM 10643 N N . VAL D 1 330 ? 15.197 -55.601 48.047 1.00 33.67 330 VAL D N 1
ATOM 10644 C CA . VAL D 1 330 ? 16.446 -56.025 48.656 1.00 32.54 330 VAL D CA 1
ATOM 10645 C C . VAL D 1 330 ? 17.590 -55.683 47.705 1.00 33.55 330 VAL D C 1
ATOM 10646 O O . VAL D 1 330 ? 17.595 -56.114 46.554 1.00 34.44 330 VAL D O 1
ATOM 10650 N N . VAL D 1 331 ? 18.556 -54.904 48.205 1.00 32.71 331 VAL D N 1
ATOM 10651 C CA . VAL D 1 331 ? 19.713 -54.507 47.421 1.00 30.51 331 VAL D CA 1
ATOM 10652 C C . VAL D 1 331 ? 20.903 -55.364 47.841 1.00 29.84 331 VAL D C 1
ATOM 10653 O O . VAL D 1 331 ? 21.289 -55.367 49.008 1.00 29.26 331 VAL D O 1
ATOM 10657 N N . VAL D 1 332 ? 21.476 -56.087 46.872 1.00 31.35 332 VAL D N 1
ATOM 10658 C CA . VAL D 1 332 ? 22.476 -57.103 47.155 1.00 33.91 332 VAL D CA 1
ATOM 10659 C C . VAL D 1 332 ? 23.847 -56.573 46.745 1.00 34.05 332 VAL D C 1
ATOM 10660 O O . VAL D 1 332 ? 23.960 -55.789 45.804 1.00 33.31 332 VAL D O 1
ATOM 10664 N N . GLY D 1 333 ? 24.882 -57.016 47.467 1.00 34.22 333 GLY D N 1
ATOM 10665 C CA . GLY D 1 333 ? 26.259 -56.693 47.132 1.00 31.61 333 GLY D CA 1
ATOM 10666 C C . GLY D 1 333 ? 27.129 -57.945 47.066 1.00 30.51 333 GLY D C 1
ATOM 10667 O O . GLY D 1 333 ? 27.156 -58.736 48.007 1.00 31.40 333 GLY D O 1
ATOM 10668 N N . PHE D 1 334 ? 27.839 -58.107 45.944 1.00 29.99 334 PHE D N 1
ATOM 10669 C CA . PHE D 1 334 ? 28.346 -59.404 45.527 1.00 30.05 334 PHE D CA 1
ATOM 10670 C C . PHE D 1 334 ? 29.865 -59.446 45.681 1.00 31.57 334 PHE D C 1
ATOM 10671 O O . PHE D 1 334 ? 30.487 -60.478 45.440 1.00 31.50 334 PHE D O 1
ATOM 10679 N N . GLU D 1 335 ? 30.450 -58.316 46.091 1.00 33.79 335 GLU D N 1
ATOM 10680 C CA . GLU D 1 335 ? 31.840 -58.018 45.786 1.00 36.39 335 GLU D CA 1
ATOM 10681 C C . GLU D 1 335 ? 32.752 -58.710 46.797 1.00 34.69 335 GLU D C 1
ATOM 10682 O O . GLU D 1 335 ? 33.954 -58.827 46.570 1.00 36.05 335 GLU D O 1
ATOM 10688 N N . ALA D 1 336 ? 32.170 -59.166 47.911 1.00 33.56 336 ALA D N 1
ATOM 10689 C CA . ALA D 1 336 ? 32.949 -59.656 49.037 1.00 33.98 336 ALA D CA 1
ATOM 10690 C C . ALA D 1 336 ? 33.699 -60.926 48.640 1.00 35.26 336 ALA D C 1
ATOM 10691 O O . ALA D 1 336 ? 34.777 -61.205 49.160 1.00 35.17 336 ALA D O 1
ATOM 10693 N N . ILE D 1 337 ? 33.114 -61.688 47.708 1.00 35.61 337 ILE D N 1
ATOM 10694 C CA . ILE D 1 337 ? 33.556 -63.044 47.429 1.00 34.97 337 ILE D CA 1
ATOM 10695 C C . ILE D 1 337 ? 34.894 -62.997 46.696 1.00 34.37 337 ILE D C 1
ATOM 10696 O O . ILE D 1 337 ? 35.607 -63.997 46.637 1.00 37.50 337 ILE D O 1
ATOM 10701 N N . GLY D 1 338 ? 35.220 -61.827 46.134 1.00 32.16 338 GLY D N 1
ATOM 10702 C CA . GLY D 1 338 ? 36.504 -61.612 45.489 1.00 30.66 338 GLY D CA 1
ATOM 10703 C C . GLY D 1 338 ? 36.359 -60.873 44.160 1.00 31.09 338 GLY D C 1
ATOM 10704 O O . GLY D 1 338 ? 35.662 -59.863 44.077 1.00 31.28 338 GLY D O 1
ATOM 10705 N N . ASP D 1 339 ? 37.027 -61.395 43.126 1.00 30.79 339 ASP D N 1
ATOM 10706 C CA . ASP D 1 339 ? 37.211 -60.672 41.878 1.00 31.56 339 ASP D CA 1
ATOM 10707 C C . ASP D 1 339 ? 36.090 -61.049 40.913 1.00 30.04 339 ASP D C 1
ATOM 10708 O O . ASP D 1 339 ? 35.092 -61.646 41.314 1.00 28.63 339 ASP D O 1
ATOM 10713 N N . ARG D 1 340 ? 36.277 -60.695 39.637 1.00 28.90 340 ARG D N 1
ATOM 10714 C CA . ARG D 1 340 ? 35.212 -60.718 38.648 1.00 28.72 340 ARG D CA 1
ATOM 10715 C C . ARG D 1 340 ? 34.726 -62.150 38.443 1.00 28.65 340 ARG D C 1
ATOM 10716 O O . ARG D 1 340 ? 33.525 -62.409 38.460 1.00 28.64 340 ARG D O 1
ATOM 10724 N N . ASP D 1 341 ? 35.677 -63.068 38.238 1.00 29.74 341 ASP D N 1
ATOM 10725 C CA . ASP D 1 341 ? 35.362 -64.444 37.894 1.00 30.31 341 ASP D CA 1
ATOM 10726 C C . ASP D 1 341 ? 34.517 -65.063 39.004 1.00 31.57 341 ASP D C 1
ATOM 10727 O O . ASP D 1 341 ? 33.576 -65.806 38.729 1.00 35.43 341 ASP D O 1
ATOM 10732 N N . ARG D 1 342 ? 34.862 -64.745 40.257 1.00 32.40 342 ARG D N 1
ATOM 10733 C CA . ARG D 1 342 ? 34.263 -65.393 41.412 1.00 35.75 342 ARG D CA 1
ATOM 10734 C C . ARG D 1 342 ? 32.916 -64.744 41.724 1.00 34.56 342 ARG D C 1
ATOM 10735 O O . ARG D 1 342 ? 31.996 -65.409 42.195 1.00 32.11 342 ARG D O 1
ATOM 10743 N N . VAL D 1 343 ? 32.816 -63.438 41.457 1.00 33.09 343 VAL D N 1
ATOM 10744 C CA . VAL D 1 343 ? 31.568 -62.713 41.629 1.00 33.93 343 VAL D CA 1
ATOM 10745 C C . VAL D 1 343 ? 30.544 -63.255 40.636 1.00 34.33 343 VAL D C 1
ATOM 10746 O O . VAL D 1 343 ? 29.370 -63.395 40.967 1.00 36.54 343 VAL D O 1
ATOM 10750 N N . LEU D 1 344 ? 31.007 -63.555 39.418 1.00 35.21 344 LEU D N 1
ATOM 10751 C CA . LEU D 1 344 ? 30.118 -63.912 38.325 1.00 37.60 344 LEU D CA 1
ATOM 10752 C C . LEU D 1 344 ? 29.616 -65.341 38.516 1.00 37.46 344 LEU D C 1
ATOM 10753 O O . LEU D 1 344 ? 28.528 -65.687 38.061 1.00 37.47 344 LEU D O 1
ATOM 10758 N N . GLU D 1 345 ? 30.423 -66.163 39.195 1.00 38.32 345 GLU D N 1
ATOM 10759 C CA . GLU D 1 345 ? 30.003 -67.492 39.604 1.00 38.83 345 GLU D CA 1
ATOM 10760 C C . GLU D 1 345 ? 28.945 -67.373 40.698 1.00 37.02 345 GLU D C 1
ATOM 10761 O O . GLU D 1 345 ? 27.968 -68.118 40.707 1.00 37.84 345 GLU D O 1
ATOM 10767 N N . SER D 1 346 ? 29.155 -66.425 41.617 1.00 36.03 346 SER D N 1
ATOM 10768 C CA . SER D 1 346 ? 28.247 -66.212 42.732 1.00 33.80 346 SER D CA 1
ATOM 10769 C C . SER D 1 346 ? 26.942 -65.598 42.234 1.00 33.40 346 SER D C 1
ATOM 10770 O O . SER D 1 346 ? 25.866 -65.946 42.713 1.00 33.42 346 SER D O 1
ATOM 10773 N N . MET D 1 347 ? 27.054 -64.679 41.268 1.00 33.95 347 MET D N 1
ATOM 10774 C CA . MET D 1 347 ? 25.897 -64.017 40.691 1.00 34.76 347 MET D CA 1
ATOM 10775 C C . MET D 1 347 ? 25.069 -65.036 39.914 1.00 35.57 347 MET D C 1
ATOM 10776 O O . MET D 1 347 ? 23.847 -64.929 39.846 1.00 35.11 347 MET D O 1
ATOM 10781 N N . LYS D 1 348 ? 25.759 -66.019 39.326 1.00 41.34 348 LYS D N 1
ATOM 10782 C CA . LYS D 1 348 ? 25.117 -67.026 38.498 1.00 43.63 348 LYS D CA 1
ATOM 10783 C C . LYS D 1 348 ? 24.254 -67.923 39.380 1.00 40.54 348 LYS D C 1
ATOM 10784 O O . LYS D 1 348 ? 23.099 -68.189 39.057 1.00 43.16 348 LYS D O 1
ATOM 10790 N N . LEU D 1 349 ? 24.828 -68.379 40.498 1.00 40.83 349 LEU D N 1
ATOM 10791 C CA . LEU D 1 349 ? 24.138 -69.276 41.410 1.00 42.87 349 LEU D CA 1
ATOM 10792 C C . LEU D 1 349 ? 22.926 -68.568 42.010 1.00 41.36 349 LEU D C 1
ATOM 10793 O O . LEU D 1 349 ? 21.852 -69.156 42.117 1.00 41.68 349 LEU D O 1
ATOM 10798 N N . PHE D 1 350 ? 23.118 -67.303 42.400 1.00 40.28 350 PHE D N 1
ATOM 10799 C CA . PHE D 1 350 ? 22.051 -66.498 42.972 1.00 39.67 350 PHE D CA 1
ATOM 10800 C C . PHE D 1 350 ? 20.864 -66.456 42.013 1.00 40.13 350 PHE D C 1
ATOM 10801 O O . PHE D 1 350 ? 19.714 -66.488 42.446 1.00 40.89 350 PHE D O 1
ATOM 10809 N N . ASP D 1 351 ? 21.159 -66.382 40.711 1.00 41.58 351 ASP D N 1
ATOM 10810 C CA . ASP D 1 351 ? 20.142 -66.144 39.701 1.00 44.49 351 ASP D CA 1
ATOM 10811 C C . ASP D 1 351 ? 19.181 -67.330 39.662 1.00 47.77 351 ASP D C 1
ATOM 10812 O O . ASP D 1 351 ? 17.982 -67.153 39.454 1.00 49.15 351 ASP D O 1
ATOM 10817 N N . GLU D 1 352 ? 19.724 -68.536 39.865 1.00 50.30 352 GLU D N 1
ATOM 10818 C CA . GLU D 1 352 ? 19.068 -69.762 39.440 1.00 53.97 352 GLU D CA 1
ATOM 10819 C C . GLU D 1 352 ? 18.558 -70.526 40.659 1.00 52.98 352 GLU D C 1
ATOM 10820 O O . GLU D 1 352 ? 17.692 -71.390 40.533 1.00 49.85 352 GLU D O 1
ATOM 10826 N N . GLN D 1 353 ? 19.113 -70.206 41.834 1.00 52.33 353 GLN D N 1
ATOM 10827 C CA . GLN D 1 353 ? 19.100 -71.122 42.963 1.00 49.84 353 GLN D CA 1
ATOM 10828 C C . GLN D 1 353 ? 18.690 -70.381 44.233 1.00 46.80 353 GLN D C 1
ATOM 10829 O O . GLN D 1 353 ? 18.493 -71.000 45.276 1.00 46.30 353 GLN D O 1
ATOM 10835 N N . VAL D 1 354 ? 18.564 -69.053 44.136 1.00 43.98 354 VAL D N 1
ATOM 10836 C CA . VAL D 1 354 ? 18.145 -68.241 45.266 1.00 42.64 354 VAL D CA 1
ATOM 10837 C C . VAL D 1 354 ? 16.967 -67.372 44.838 1.00 39.60 354 VAL D C 1
ATOM 10838 O O . VAL D 1 354 ? 15.868 -67.509 45.367 1.00 36.70 354 VAL D O 1
ATOM 10842 N N . ARG D 1 355 ? 17.216 -66.486 43.868 1.00 40.85 355 ARG D N 1
ATOM 10843 C CA . ARG D 1 355 ? 16.266 -65.454 43.486 1.00 43.80 355 ARG D CA 1
ATOM 10844 C C . ARG D 1 355 ? 14.890 -66.076 43.261 1.00 43.68 355 ARG D C 1
ATOM 10845 O O . ARG D 1 355 ? 13.893 -65.584 43.786 1.00 43.01 355 ARG D O 1
ATOM 10853 N N . PRO D 1 356 ? 14.789 -67.167 42.468 1.00 46.11 356 PRO D N 1
ATOM 10854 C CA . PRO D 1 356 ? 13.494 -67.687 42.023 1.00 46.49 356 PRO D CA 1
ATOM 10855 C C . PRO D 1 356 ? 12.619 -68.221 43.155 1.00 45.63 356 PRO D C 1
ATOM 10856 O O . PRO D 1 356 ? 11.411 -68.372 42.987 1.00 45.44 356 PRO D O 1
ATOM 10860 N N . HIS D 1 357 ? 13.240 -68.513 44.303 1.00 48.80 357 HIS D N 1
ATOM 10861 C CA . HIS D 1 357 ? 12.549 -69.155 45.411 1.00 49.66 357 HIS D CA 1
ATOM 10862 C C . HIS D 1 357 ? 12.317 -68.153 46.539 1.00 48.02 357 HIS D C 1
ATOM 10863 O O . HIS D 1 357 ? 11.956 -68.540 47.648 1.00 50.08 357 HIS D O 1
ATOM 10870 N N . ILE D 1 358 ? 12.533 -66.866 46.245 1.00 49.43 358 ILE D N 1
ATOM 10871 C CA . ILE D 1 358 ? 12.328 -65.810 47.223 1.00 49.86 358 ILE D CA 1
ATOM 10872 C C . ILE D 1 358 ? 10.992 -65.130 46.940 1.00 50.37 358 ILE D C 1
ATOM 10873 O O . ILE D 1 358 ? 10.716 -64.740 45.808 1.00 47.54 358 ILE D O 1
ATOM 10878 N N . ARG D 1 359 ? 10.172 -64.994 47.988 1.00 54.02 359 ARG D N 1
ATOM 10879 C CA . ARG D 1 359 ? 8.829 -64.454 47.857 1.00 57.32 359 ARG D CA 1
ATOM 10880 C C . ARG D 1 359 ? 8.745 -63.130 48.611 1.00 54.79 359 ARG D C 1
ATOM 10881 O O . ARG D 1 359 ? 9.517 -62.887 49.535 1.00 54.82 359 ARG D O 1
ATOM 10889 N N . GLY D 1 360 ? 7.794 -62.282 48.203 1.00 52.82 360 GLY D N 1
ATOM 10890 C CA . GLY D 1 360 ? 7.302 -61.211 49.054 1.00 55.63 360 GLY D CA 1
ATOM 10891 C C . GLY D 1 360 ? 6.693 -61.753 50.345 1.00 58.73 360 GLY D C 1
ATOM 10892 O O . GLY D 1 360 ? 6.278 -62.909 50.404 1.00 65.93 360 GLY D O 1
ATOM 10893 N N . ALA D 1 361 ? 6.647 -60.902 51.376 1.00 55.06 361 ALA D N 1
ATOM 10894 C CA . ALA D 1 361 ? 6.195 -61.310 52.695 1.00 58.81 361 ALA D CA 1
ATOM 10895 C C . ALA D 1 361 ? 4.751 -61.824 52.610 1.00 61.51 361 ALA D C 1
ATOM 10896 O O . ALA D 1 361 ? 3.846 -60.969 52.508 1.00 68.09 361 ALA D O 1
#

Foldseek 3Di:
DFAEEAELFQAADPVGDSVQSLVLSLVVLVVCQVLDHQEYEYEADPPFRLGDHNDRLVVQLVSLVVHQGHAYEYPAPQQQLDQLLVVLLSQQVSLVVSVNRYEHEYEQDDAPVSCVVSVHDSVCRVVSSVVSVVQSQCLQQVQWGADPDPPDHDDIDGRDDHHSDNHRHYAYEDDDLVVLLVCLLVLHAYEYEQLDDLVVLLVSQVSSCVSNVVNPHHSVPHAHEYEAEAFADAAFVLQLVQLLVLQLVSVVRVVCSSPVVVVVVVVVCVVVSVVSNVSSVSRSQQHQGGHLVSNQVNVQSSQVSNQHSYYYYYQPSSDHPVRSVVRVVCCSPRHVVNHDGD/DAFQEEAELFQQDDPVDDSCQSVVLSLVVLVVCQVLPHQEYEYEADDDFSLGDHNDRLVVQLVSLVVHQHHAYEYPADQQQLDQLLVVLLSLQVSLVVSVNSYAHEYEQDDAPVSCVVSVHDSVCSVVSRLVSCVQSQCLQQVQWGADPDDPDHDDIDGRDDHHSDNHHHYAYADLDLVVLLVCLLVVHAYEYELLDALLSLLVSLVSSCVSNVVNPHHSVPHAHEYEAEFAADAALVLQLVLLLVLQLVSVVSVVCSNVVVVVVVVVDDVVVVCPPCPSVVSSVSSSQQHQGGHLVSNQVNVQSSQQSNQHRYYHYYQCSNDGDVSSVVRVVCCSPRHNVNHDGND/DFQEEAELFQQDDPVDDSVQSVVLSLVVLVVCVVLPHQEYEYEADDDFSLGDHNCLLVVLLVSLVVDQGHAYEYPAPQQQLDQLLVVLLSLQVSLVVSVNRYEHEYELDDAPVSCVVSPHDSVCSVVRRLVSVVQSCCQQQVQWGADPDDPDHDDIDGRDDHHSDNDHHYAYADDDLVVLLSCLLVLHAYEYELQDDLLSLLVSLVSSCVSNVVNPHHSVPRAHEYEAAAFADPFLVLQLVLLLVLQLVSVLRVVCSNCVVVCCVVQVDRDHDCVPVVVVSCVVRVDDVSNVSSVSSCQQHQGGHLVSNQVNVQSSQVSNQHRYYYYYQPSSDDSVSSVVRVVCCSPRHPVVHDHD/DFAEEAELFQADDPPDDSCQSVVLSLVVLVVCVVLPGQEYEYEADPDFSLGDHNDRLVVQLVSLVVDDHHAYEYPAPQQLLDQLLVVLLSLQVSLVVSVNRYEHEYELDDFPVSCVVSPHDSVCRLVSRLVSVVQSQCCQQVQWGADPDPPDHDDIDGRDDHHSDPDRHYAYADDDLVVLLVCLLVLHAYEYEQQDDLVVLLVSLVSSCVNNVVNPHHSVPHAHEYEAEFFADQAFVLQLVLLLVQQLVSVLSVVVRSVVVVVVVVVVVVSSVVSNVSSVSNSVQHQGGHLVSNQVRVQSSQVSNQHRYYYYYQPSSDHDVSSVVRVVCCSPRHPVNHDGD

Sequence (1386 aa):
DIKWGMFLNTARPPQFTERRVLENAKFYGQVAEEMGFESAWMLEHHFTDYGLCGSPMVMASYILGATRRIKVGTAINILPLEHPVRLAEQAALLDQLSDGRFILGIGRGFFDKDFTVFGVDIHDTRALTHNYYDIMQEAWTKGVVGSDGPFLNFPPVPVNPRPYSDKMPMVCAAMSPSTIEWAAKNGLPMIMQHDIEHNEKASNVELYRALAEEHGHDPDGIEHTIAMIVAVDPDRERVREECRHYLNWFEDAVEKAQNWHLRKWREAVIKGDTAISKVVDNLLRLNAIGTPEDAIETIQHVIDVTGVKRVVVGFEAIGDRDRVLESMKLFDEQVRPHIRGAEDIKWGMFLNTARPPQFTERRVLENAKFYGQVAEEMGFESAWMLEHHFTDYGLCGSPMVMASYILGATRRIKVGTAINILPLEHPVRRLAEQAALLDQLSDGRFILGIGRGFFDKDFTVFGVDIHDTRALTHNYYDIMQEAWTKGVVGSDGPFLNFPPVPVNPRPYSDKMPMVCAAMSPSTIEWAAKNGLPMIMQHDIEHNEKASNVELYRALAEEHGHDPDGIEHTIAMIVAVDPDRERVREECRHYLNWFEDAVEKAQNIIDIVREHRKWREAVGDTAISKVVDNLLRLNAIGTPEDAIETIQHVIDVTGVKRVVVGFEAIGDRDRVLESMKLFDEQVRPHIRGAKDIKWGMFLNTARPPQFTERRVLENAKFYGQVAEEMGFESAWMLEHHFTDYGLCGSPMVMASYILGATRRIKVGTAINILPLEHPVRLAEQAALLDQLSDGRFILGIGRGFFDKDFTVFGVDIHDTRALTHNYYDIMQEAWTKGVVGSDGPFLNNFPPVPVNPRPYSDKMPMVCAAMSPSTIEWAAKNGLPMIMQHDIEHNEKASNVELYRALAEEHGHDPDGIEHTIAMIVAVDPDRERVREECRHYLNWFEDAVEKAQNIIDIVREHGVECYDWHLRKWREAVIKGDTAISKVVDNLLRLNAIGTPEDAIETIQHVIDVTGVKRVVVGFEAIGDRDRVLESMKLFDEQVRPHIRGADIKWGMFLNTARPPQFTERRVLENAKFYGQVAEEMGFESAWMLEHHFTDYGLCGSPMVMASYILGATRRIKVGTAINILPLEHPVRRLAEQAALLDQLSDGRFILGIGRGFFDKDFTVFGVDIHDTRALTHNYYDIMQEAWTKGVVGSDGPFLNFPPVPVNPRPYSDKMPMVCAAMSPSTIEWAAKNGLPMIMQHDIEHNEKASNVELYRALAEEHGHDPDGIEHTIAMIVAVDPDRERVREECRHYLNWFEDAVEKAQWHLRKWREAVIKGDTAISKVVDNLLRLNAIGTPEDAIETIQHVIDVTGVKRVVVGFEAIGDRDRVLESMKLFDEQVRPHIRGA